Protein AF-0000000068850622 (afdb_homodimer)

Foldseek 3Di:
DDPQCVLLVLLVVLAPFPQVDPCQAVNPWDCCQQFAWPAVPPDDRPPATDFAFASHRDRPNVLLLLLVLLQLLCLLVQLCQQAQPLCVLLPVARPPQCRLQRSLAQLQLQLVLLCQQLSKHQDPPDRAIAHQVWLFGKGFDLLCSVVSNVQLNVQFLVCFFQVPVQWDQDLQRDTHRHCSSLQSNQQSLQLLLVLLVVLLVLLPDDPVVNCVLQPLLLLLLLLLLSLLLCLLQLLQLLQQHDQQVQFQVLVCVQQVPGGRWRDQQAQDTHHGNDPVLNVLLVQLQVQLVVCCNTNRLSCVLSSLSVSLVRSQVVQQPDWDADPVRDITGSCDPVLVVLLVVWDFFHFQPPDPARNHDHDPLQNLVSNLSSSNLLSVQLVQLLLSCVLSVNDDPVSSSSSSSNSSNSQSVSQSVCSVSVTHGMGGDNSVSVSCNSNSHTYSSSSSSSSVVSSVCSGGSSNSSNSSSHRSSSSSSSVSVVSVVSSVVSVVSCVVVDDPLSVVLSVVLCCQLSVLSVPLCQAANRPRPSQAQCQQPDGNDHVLVFFPAFFQFCQPQPAFFQADVVGTDRGNPVVSVVSVGDTDHGDRDGGHRQSDRSVHNHNGGNDGNVVVNSNVSNVSVLRSRSSSSSSVSSVVSVVPPDDPDPDCPPCNVVPPPPPPPPPPDPPPDD/DDPQCVLLVLLVVLAPFPQVDPCQAVNPWDCCQQFAWPAVPPDDRPPATDFAFASHRDRPNVLLLLLVLLQLLCLLVQLCQQAQPLCVLLPVARPLQCRLQRSLAQLQLQLVLLCQQLSKHQDPPDRAIAHQVWLFGKGFDLLCSVVSNVQLNVQFLVCFFQVPVQWDQDLQRDTHRHCSSLQSNQQSLQLLLVLLVVLLVLLPDDPVVNCVLQPLLLLLLLLLLSLLLCLLQLLQLLQQHDQQVQFQVLVCVQPVPGGRWRDQQAQDTHHGNDCVLNVLLVQLQVQLVVCCNTNRLSCVLSSLSVSLVRSQVVQQPDWDADPVRDITGSCDPVLVVLLVVWDFFHFQPPDPARNHDHDPLQNLVSNLSSSNLLSVQLVQLLLSCVLSVNDDPVSSSSSSSNQSNSQSVSQSVCSVSVTHGMGGDNSVSVSCNSSSHTYSSSSSSSSVVSSVCSGGSSNSSNSSSHRSSSSSSSVSVVSVVSSVVSCVSCVVVDDPLSVVLSVVLCCQLSVLSVPLCQAANRPRPSQAQCQQPDGNDHVLVFFPAFFQACQVQPAFFQADPVTTDRGNPVVSVVVVGHTDHGDRDGGHRQSDRSNHNHNGGNDGNVVVSSNVSNVSVLRSRSSSSSSVSSVVSVVPPDDPPPDCPPCNVVPPPPPPPPPPPPPPDD

InterPro domains:
  IPR006043 Nucleobase cation symporter 2 family [PF00860] (64-247)
  IPR006043 Nucleobase cation symporter 2 family [PF00860] (268-516)

Solvent-accessible surface area (backbone atoms only — not comparable to full-atom values): 63166 Å² total; per-residue (Å²): 132,56,82,67,61,50,48,52,50,46,48,58,48,21,63,68,48,58,57,88,38,69,58,20,24,58,42,92,66,72,62,57,47,47,66,43,57,40,35,81,86,78,51,83,60,68,70,81,70,72,77,38,45,42,71,39,70,51,20,48,51,52,20,47,51,50,2,44,46,54,34,43,50,43,46,64,57,24,31,40,43,29,8,47,52,47,38,56,74,43,24,91,44,33,64,71,74,50,29,24,55,32,19,9,44,26,32,28,46,20,11,58,43,15,45,49,21,32,46,27,45,73,42,87,98,51,96,48,39,38,9,45,50,34,61,50,47,37,27,34,36,64,74,52,39,65,56,45,39,49,43,19,46,47,39,41,49,49,37,57,26,60,58,38,82,64,46,41,69,42,87,72,58,49,72,36,38,65,63,38,31,42,41,20,44,10,22,46,32,33,29,48,43,59,36,24,50,56,36,37,53,54,29,71,46,57,68,74,61,48,51,68,72,49,41,51,63,44,39,11,49,29,38,24,20,47,12,49,46,40,28,43,53,17,43,22,17,20,16,21,24,57,68,17,52,62,22,23,41,18,34,13,15,49,63,41,82,42,59,29,58,12,71,48,26,44,59,38,67,46,48,36,8,24,49,69,27,41,48,35,10,44,46,12,43,51,47,27,50,49,24,60,38,35,32,12,60,50,42,44,61,23,21,59,43,53,11,43,53,51,16,49,51,53,39,64,76,39,70,47,65,50,97,87,65,52,76,25,34,30,66,40,69,68,42,53,50,49,30,66,69,36,50,66,67,44,57,76,72,70,54,90,71,60,54,68,34,75,42,76,46,55,38,62,50,48,38,51,45,43,51,47,51,46,42,51,37,50,54,40,46,50,48,40,32,48,64,41,69,49,74,54,65,66,60,48,49,49,27,37,28,2,32,33,29,27,36,16,50,39,19,30,50,24,26,74,55,72,28,59,46,39,33,62,50,61,71,53,46,53,42,27,59,70,64,32,44,24,23,35,37,24,39,50,33,17,17,50,49,27,32,57,52,10,30,29,17,38,57,20,20,50,58,69,43,52,33,31,11,31,52,11,26,40,46,23,54,52,24,24,44,39,23,48,53,10,46,63,51,26,38,87,57,63,43,73,67,48,40,52,37,51,24,58,16,45,37,52,9,53,17,20,46,40,40,44,35,44,50,43,26,46,78,33,74,48,20,28,24,35,34,39,76,32,18,49,73,27,49,55,79,32,44,69,35,56,32,53,61,34,54,38,46,44,53,23,16,12,26,34,100,46,24,37,42,77,32,26,61,66,56,7,51,74,69,66,20,49,58,38,73,55,41,76,44,74,58,42,70,37,85,70,35,39,71,29,84,48,52,49,40,63,34,63,36,64,71,56,40,31,51,49,52,27,53,49,51,27,59,43,30,14,35,43,40,16,32,53,46,23,52,52,43,63,70,62,45,65,80,73,71,81,68,74,48,73,58,66,74,48,71,73,72,76,72,75,74,76,73,75,73,76,83,72,78,133,134,55,81,62,60,50,47,53,51,45,49,58,48,21,62,68,47,60,57,89,36,69,59,20,23,59,43,92,67,72,61,57,46,49,64,42,56,40,36,81,84,78,51,84,60,70,69,83,71,74,77,38,43,42,71,40,70,50,20,46,51,52,19,46,50,51,2,45,47,55,32,43,49,44,46,64,56,24,31,40,42,28,10,45,52,47,37,56,73,45,24,91,46,35,64,72,74,50,29,25,57,31,19,9,45,24,31,27,46,21,11,58,43,15,43,50,22,30,46,26,45,72,43,85,96,52,97,49,39,37,9,45,50,34,60,48,47,37,27,33,35,64,74,50,40,65,55,46,41,49,43,17,43,46,40,40,48,49,36,54,24,57,59,38,84,64,46,42,68,42,92,80,62,50,72,37,40,67,66,36,32,42,42,20,44,9,22,45,32,32,29,47,42,59,34,25,50,55,37,36,53,54,30,72,46,56,68,74,59,48,51,69,72,50,40,50,63,43,39,11,49,28,39,24,21,48,13,50,47,40,28,44,54,17,43,22,17,19,18,22,23,56,67,18,53,62,22,23,41,18,33,14,16,50,65,43,80,42,59,30,60,13,72,48,27,44,59,38,64,46,46,36,9,24,49,69,27,41,46,34,10,45,46,12,43,52,47,26,50,50,25,62,38,35,32,12,60,51,42,44,60,22,20,59,43,53,10,42,51,50,16,48,50,52,40,64,78,40,68,48,65,49,98,87,65,54,76,25,33,31,66,38,69,68,42,53,51,48,30,67,67,35,49,67,67,45,56,72,70,70,55,90,71,59,55,68,35,75,43,76,46,56,38,62,51,48,37,51,45,44,51,45,52,47,42,51,38,48,53,40,45,52,48,42,32,49,62,41,69,48,75,52,64,68,60,47,50,49,27,36,28,2,33,34,29,28,37,16,51,40,18,31,51,24,26,72,56,73,28,62,44,38,32,62,51,60,71,52,45,54,40,27,59,70,64,31,46,25,22,33,37,24,38,49,32,17,16,52,50,27,32,57,51,10,31,30,18,37,57,20,20,50,60,69,43,51,33,31,12,32,51,11,26,41,47,23,53,52,24,24,44,39,22,49,53,10,46,64,50,26,40,86,58,63,43,74,66,47,42,53,36,52,24,58,15,45,37,51,10,54,18,20,45,41,41,43,35,43,48,45,27,46,79,33,72,49,20,28,24,35,35,40,75,32,19,49,73,26,48,54,80,31,42,69,35,57,33,50,64,32,50,41,47,44,53,22,16,14,26,34,102,52,25,22,42,76,33,44,60,67,54,7,52,75,69,66,22,48,59,38,73,55,42,76,45,75,58,44,70,37,87,70,35,36,70,29,85,49,50,50,38,63,35,64,36,63,72,56,40,30,51,49,53,28,54,49,50,26,59,43,31,12,37,42,41,14,33,54,47,22,52,51,42,64,70,61,45,65,80,73,68,82,67,74,48,74,59,65,75,49,70,76,72,78,73,76,75,77,74,75,74,80,81,73,77,131

Structure (mmCIF, N/CA/C/O backbone):
data_AF-0000000068850622-model_v1
#
loop_
_entity.id
_entity.type
_entity.pdbx_description
1 polymer 'Purine permease'
#
loop_
_atom_site.group_PDB
_atom_site.id
_atom_site.type_symbol
_atom_site.label_atom_id
_atom_site.label_alt_id
_atom_site.label_comp_id
_atom_site.label_asym_id
_atom_site.label_entity_id
_atom_site.label_seq_id
_atom_site.pdbx_PDB_ins_code
_atom_site.Cartn_x
_atom_site.Cartn_y
_atom_site.Cartn_z
_atom_site.occupancy
_atom_site.B_iso_or_equiv
_atom_site.auth_seq_id
_atom_site.auth_comp_id
_atom_site.auth_asym_id
_atom_site.auth_atom_id
_atom_site.pdbx_PDB_model_num
ATOM 1 N N . MET A 1 1 ? -32.281 -46.938 -1.873 1 25.75 1 MET A N 1
ATOM 2 C CA . MET A 1 1 ? -31.109 -46.25 -2.424 1 25.75 1 MET A CA 1
ATOM 3 C C . MET A 1 1 ? -30.75 -45 -1.592 1 25.75 1 MET A C 1
ATOM 5 O O . MET A 1 1 ? -31.562 -44.094 -1.465 1 25.75 1 MET A O 1
ATOM 9 N N . SER A 1 2 ? -29.953 -45.125 -0.666 1 32.88 2 SER A N 1
ATOM 10 C CA . SER A 1 2 ? -29.688 -44.188 0.426 1 32.88 2 SER A CA 1
ATOM 11 C C . SER A 1 2 ? -29.234 -42.844 -0.103 1 32.88 2 SER A C 1
ATOM 13 O O . SER A 1 2 ? -28.75 -42.75 -1.233 1 32.88 2 SER A O 1
ATOM 15 N N . ASP A 1 3 ? -29.516 -41.812 0.573 1 39.62 3 ASP A N 1
ATOM 16 C CA . ASP A 1 3 ? -29.188 -40.406 0.254 1 39.62 3 ASP A CA 1
ATOM 17 C C . ASP A 1 3 ? -27.75 -40.312 -0.245 1 39.62 3 ASP A C 1
ATOM 19 O O . ASP A 1 3 ? -27.344 -39.25 -0.764 1 39.62 3 ASP A O 1
ATOM 23 N N . LYS A 1 4 ? -26.875 -41.281 0.118 1 44.34 4 LYS A N 1
ATOM 24 C CA . LYS A 1 4 ? -25.453 -41.406 -0.199 1 44.34 4 LYS A CA 1
ATOM 25 C C . LYS A 1 4 ? -25.234 -41.594 -1.697 1 44.34 4 LYS A C 1
ATOM 27 O O . LYS A 1 4 ? -24.328 -41 -2.281 1 44.34 4 LYS A O 1
ATOM 32 N N . ASP A 1 5 ? -25.844 -42.594 -2.207 1 45.78 5 ASP A N 1
ATOM 33 C CA . ASP A 1 5 ? -25.781 -43.062 -3.59 1 45.78 5 ASP A CA 1
ATOM 34 C C . ASP A 1 5 ? -26.297 -42 -4.555 1 45.78 5 ASP A C 1
ATOM 36 O O . ASP A 1 5 ? -25.875 -41.938 -5.711 1 45.78 5 ASP A O 1
ATOM 40 N N . THR A 1 6 ? -26.969 -41.062 -3.926 1 46.91 6 THR A N 1
ATOM 41 C CA . THR A 1 6 ? -27.641 -40.094 -4.781 1 46.91 6 THR A CA 1
ATOM 42 C C . THR A 1 6 ? -26.688 -38.969 -5.156 1 46.91 6 THR A C 1
ATOM 44 O O . THR A 1 6 ? -26.688 -38.5 -6.293 1 46.91 6 THR A O 1
ATOM 47 N N . GLU A 1 7 ? -25.797 -38.594 -4.184 1 53.88 7 GLU A N 1
ATOM 48 C CA . GLU A 1 7 ? -24.938 -37.469 -4.52 1 53.88 7 GLU A CA 1
ATOM 49 C C . GLU A 1 7 ? -23.844 -37.875 -5.492 1 53.88 7 GLU A C 1
ATOM 51 O O . GLU A 1 7 ? -23.547 -37.156 -6.445 1 53.88 7 GLU A O 1
ATOM 56 N N . ALA A 1 8 ? -23.156 -39.062 -5.211 1 50.84 8 ALA A N 1
ATOM 57 C CA . ALA A 1 8 ? -22.125 -39.531 -6.125 1 50.84 8 ALA A CA 1
ATOM 58 C C . ALA A 1 8 ? -22.703 -39.781 -7.516 1 50.84 8 ALA A C 1
ATOM 60 O O . ALA A 1 8 ? -22.078 -39.438 -8.523 1 50.84 8 ALA A O 1
ATOM 61 N N . ALA A 1 9 ? -23.812 -40.438 -7.48 1 49.25 9 ALA A N 1
ATOM 62 C CA . ALA A 1 9 ? -24.484 -40.719 -8.742 1 49.25 9 ALA A CA 1
ATOM 63 C C . ALA A 1 9 ? -24.828 -39.406 -9.453 1 49.25 9 ALA A C 1
ATOM 65 O O . ALA A 1 9 ? -24.734 -39.312 -10.68 1 49.25 9 ALA A O 1
ATOM 66 N N . ALA A 1 10 ? -25.094 -38.438 -8.617 1 52.94 10 ALA A N 1
ATOM 67 C CA . ALA A 1 10 ? -25.453 -37.156 -9.18 1 52.94 10 ALA A CA 1
ATOM 68 C C . ALA A 1 10 ? -24.219 -36.469 -9.773 1 52.94 10 ALA A C 1
ATOM 70 O O . ALA A 1 10 ? -24.328 -35.719 -10.75 1 52.94 10 ALA A O 1
ATOM 71 N N . ASN A 1 11 ? -23.109 -36.844 -9.273 1 66.25 11 ASN A N 1
ATOM 72 C CA . ASN A 1 11 ? -21.875 -36.219 -9.742 1 66.25 11 ASN A CA 1
ATOM 73 C C . ASN A 1 11 ? -21.531 -36.656 -11.164 1 66.25 11 ASN A C 1
ATOM 75 O O . ASN A 1 11 ? -21.156 -35.844 -12 1 66.25 11 ASN A O 1
ATOM 79 N N . CYS A 1 12 ? -21.75 -37.938 -11.398 1 63.81 12 CYS A N 1
ATOM 80 C CA . CYS A 1 12 ? -21.438 -38.438 -12.734 1 63.81 12 CYS A CA 1
ATOM 81 C C . CYS A 1 12 ? -22.562 -38.156 -13.711 1 63.81 12 CYS A C 1
ATOM 83 O O . CYS A 1 12 ? -22.328 -38.031 -14.914 1 63.81 12 CYS A O 1
ATOM 85 N N . GLU A 1 13 ? -23.734 -37.938 -13.141 1 68.5 13 GLU A N 1
ATOM 86 C CA . GLU A 1 13 ? -24.906 -37.75 -13.992 1 68.5 13 GLU A CA 1
ATOM 87 C C . GLU A 1 13 ? -24.875 -36.375 -14.641 1 68.5 13 GLU A C 1
ATOM 89 O O . GLU A 1 13 ? -25.406 -36.188 -15.742 1 68.5 13 GLU A O 1
ATOM 94 N N . VAL A 1 14 ? -24.219 -35.5 -14.039 1 75.62 14 VAL A N 1
ATOM 95 C CA . VAL A 1 14 ? -24.219 -34.125 -14.539 1 75.62 14 VAL A CA 1
ATOM 96 C C . VAL A 1 14 ? -23.453 -34.062 -15.859 1 75.62 14 VAL A C 1
ATOM 98 O O . VAL A 1 14 ? -23.734 -33.219 -16.703 1 75.62 14 VAL A O 1
ATOM 101 N N . CYS A 1 15 ? -22.641 -35.062 -16.109 1 73.06 15 CYS A N 1
ATOM 102 C CA . CYS A 1 15 ? -21.828 -35.062 -17.328 1 73.06 15 CYS A CA 1
ATOM 103 C C . CYS A 1 15 ? -22.359 -36.094 -18.328 1 73.06 15 CYS A C 1
ATOM 105 O O . CYS A 1 15 ? -21.781 -36.25 -19.406 1 73.06 15 CYS A O 1
ATOM 107 N N . ARG A 1 16 ? -23.406 -36.812 -17.906 1 65.56 16 ARG A N 1
ATOM 108 C CA . ARG A 1 16 ? -23.922 -37.844 -18.797 1 65.56 16 ARG A CA 1
ATOM 109 C C . ARG A 1 16 ? -24.812 -37.25 -19.875 1 65.56 16 ARG A C 1
ATOM 111 O O . ARG A 1 16 ? -26 -37.031 -19.656 1 65.56 16 ARG A O 1
ATOM 118 N N . VAL A 1 17 ? -24.172 -36.781 -20.922 1 70.75 17 VAL A N 1
ATOM 119 C CA . VAL A 1 17 ? -24.891 -36.281 -22.078 1 70.75 17 VAL A CA 1
ATOM 120 C C . VAL A 1 17 ? -24.547 -37.125 -23.312 1 70.75 17 VAL A C 1
ATOM 122 O O . VAL A 1 17 ? -23.469 -37.688 -23.391 1 70.75 17 VAL A O 1
ATOM 125 N N . LYS A 1 18 ? -25.578 -37.438 -24.016 1 63.53 18 LYS A N 1
ATOM 126 C CA . LYS A 1 18 ? -25.328 -38.125 -25.266 1 63.53 18 LYS A CA 1
ATOM 127 C C . LYS A 1 18 ? -24.641 -37.25 -26.281 1 63.53 18 LYS A C 1
ATOM 129 O O . LYS A 1 18 ? -25.297 -36.594 -27.109 1 63.53 18 LYS A O 1
ATOM 134 N N . CYS A 1 19 ? -23.375 -37.25 -26.188 1 71.88 19 CYS A N 1
ATOM 135 C CA . CYS A 1 19 ? -22.547 -36.281 -26.922 1 71.88 19 CYS A CA 1
ATOM 136 C C . CYS A 1 19 ? -22.594 -36.562 -28.422 1 71.88 19 CYS A C 1
ATOM 138 O O . CYS A 1 19 ? -22.172 -35.719 -29.219 1 71.88 19 CYS A O 1
ATOM 140 N N . TRP A 1 20 ? -23.203 -37.688 -28.781 1 74.38 20 TRP A N 1
ATOM 141 C CA . TRP A 1 20 ? -23.219 -38.062 -30.188 1 74.38 20 TRP A CA 1
ATOM 142 C C . TRP A 1 20 ? -24.469 -37.5 -30.875 1 74.38 20 TRP A C 1
ATOM 144 O O . TRP A 1 20 ? -24.594 -37.562 -32.094 1 74.38 20 TRP A O 1
ATOM 154 N N . THR A 1 21 ? -25.312 -36.969 -30.109 1 72.06 21 THR A N 1
ATOM 155 C CA . THR A 1 21 ? -26.516 -36.344 -30.672 1 72.06 21 THR A CA 1
ATOM 156 C C . THR A 1 21 ? -26.344 -34.812 -30.766 1 72.06 21 THR A C 1
ATOM 158 O O . THR A 1 21 ? -25.5 -34.25 -30.062 1 72.06 21 THR A O 1
ATOM 161 N N . ARG A 1 22 ? -27.016 -34.25 -31.703 1 75.69 22 ARG A N 1
ATOM 162 C CA . ARG A 1 22 ? -26.953 -32.781 -31.906 1 75.69 22 ARG A CA 1
ATOM 163 C C . ARG A 1 22 ? -27.406 -32.062 -30.641 1 75.69 22 ARG A C 1
ATOM 165 O O . ARG A 1 22 ? -26.828 -31.016 -30.281 1 75.69 22 ARG A O 1
ATOM 172 N N . GLU A 1 23 ? -28.344 -32.594 -30.031 1 73.69 23 GLU A N 1
ATOM 173 C CA . GLU A 1 23 ? -28.844 -31.953 -28.812 1 73.69 23 GLU A CA 1
ATOM 174 C C . GLU A 1 23 ? -27.844 -32.094 -27.672 1 73.69 23 GLU A C 1
ATOM 176 O O . GLU A 1 23 ? -27.672 -31.188 -26.875 1 73.69 23 GLU A O 1
ATOM 181 N N . GLY A 1 24 ? -27.25 -33.219 -27.719 1 74.81 24 GLY A N 1
ATOM 182 C CA . GLY A 1 24 ? -26.266 -33.469 -26.672 1 74.81 24 GLY A CA 1
ATOM 183 C C . GLY A 1 24 ? -24.969 -32.688 -26.891 1 74.81 24 GLY A C 1
ATOM 184 O O . GLY A 1 24 ? -24.281 -32.344 -25.922 1 74.81 24 GLY A O 1
ATOM 185 N N . PHE A 1 25 ? -24.734 -32.438 -28.078 1 80.81 25 PHE A N 1
ATOM 186 C CA . PHE A 1 25 ? -23.484 -31.734 -28.375 1 80.81 25 PHE A CA 1
ATOM 187 C C . PHE A 1 25 ? -23.688 -30.219 -28.375 1 80.81 25 PHE A C 1
ATOM 189 O O . PHE A 1 25 ? -22.938 -29.484 -27.719 1 80.81 25 PHE A O 1
ATOM 196 N N . PHE A 1 26 ? -24.688 -29.578 -29.016 1 79.12 26 PHE A N 1
ATOM 197 C CA . PHE A 1 26 ? -24.875 -28.141 -29.141 1 79.12 26 PHE A CA 1
ATOM 198 C C . PHE A 1 26 ? -25.922 -27.641 -28.156 1 79.12 26 PHE A C 1
ATOM 200 O O . PHE A 1 26 ? -25.812 -26.531 -27.641 1 79.12 26 PHE A O 1
ATOM 207 N N . GLY A 1 27 ? -26.812 -28.375 -27.797 1 73.12 27 GLY A N 1
ATOM 208 C CA . GLY A 1 27 ? -27.922 -27.984 -26.938 1 73.12 27 GLY A CA 1
ATOM 209 C C . GLY A 1 27 ? -28.703 -26.781 -27.469 1 73.12 27 GLY A C 1
ATOM 210 O O . GLY A 1 27 ? -28.547 -26.422 -28.641 1 73.12 27 GLY A O 1
ATOM 211 N N . LYS A 1 28 ? -29.688 -26.172 -26.672 1 70.5 28 LYS A N 1
ATOM 212 C CA . LYS A 1 28 ? -30.531 -25.031 -27.047 1 70.5 28 LYS A CA 1
ATOM 213 C C . LYS A 1 28 ? -30 -23.734 -26.469 1 70.5 28 LYS A C 1
ATOM 215 O O . LYS A 1 28 ? -30.719 -22.734 -26.375 1 70.5 28 LYS A O 1
ATOM 220 N N . TYR A 1 29 ? -28.719 -23.734 -26.203 1 74.25 29 TYR A N 1
ATOM 221 C CA . TYR A 1 29 ? -28.125 -22.547 -25.594 1 74.25 29 TYR A CA 1
ATOM 222 C C . TYR A 1 29 ? -27.766 -21.5 -26.641 1 74.25 29 TYR A C 1
ATOM 224 O O . TYR A 1 29 ? -27.312 -21.859 -27.734 1 74.25 29 TYR A O 1
ATOM 232 N N . SER A 1 30 ? -28.203 -20.234 -26.406 1 69.44 30 SER A N 1
ATOM 233 C CA . SER A 1 30 ? -27.828 -19.141 -27.297 1 69.44 30 SER A CA 1
ATOM 234 C C . SER A 1 30 ? -26.375 -18.734 -27.078 1 69.44 30 SER A C 1
ATOM 236 O O . SER A 1 30 ? -26.078 -17.922 -26.188 1 69.44 30 SER A O 1
ATOM 238 N N . TYR A 1 31 ? -25.516 -19.219 -27.891 1 74.69 31 TYR A N 1
ATOM 239 C CA . TYR A 1 31 ? -24.094 -18.953 -27.812 1 74.69 31 TYR A CA 1
ATOM 240 C C . TYR A 1 31 ? -23.781 -17.5 -28.156 1 74.69 31 TYR A C 1
ATOM 242 O O . TYR A 1 31 ? -22.703 -17 -27.859 1 74.69 31 TYR A O 1
ATOM 250 N N . LYS A 1 32 ? -24.719 -16.797 -28.672 1 70.06 32 LYS A N 1
ATOM 251 C CA . LYS A 1 32 ? -24.516 -15.414 -29.109 1 70.06 32 LYS A CA 1
ATOM 252 C C . LYS A 1 32 ? -24.266 -14.484 -27.938 1 70.06 32 LYS A C 1
ATOM 254 O O . LYS A 1 32 ? -23.5 -13.523 -28.031 1 70.06 32 LYS A O 1
ATOM 259 N N . TYR A 1 33 ? -24.828 -14.82 -26.891 1 69.38 33 TYR A N 1
ATOM 260 C CA . TYR A 1 33 ? -24.625 -14 -25.688 1 69.38 33 TYR A CA 1
ATOM 261 C C . TYR A 1 33 ? -23.188 -14.062 -25.234 1 69.38 33 TYR A C 1
ATOM 263 O O . TYR A 1 33 ? -22.578 -13.031 -24.891 1 69.38 33 TYR A O 1
ATOM 271 N N . LEU A 1 34 ? -22.656 -15.188 -25.312 1 72.56 34 LEU A N 1
ATOM 272 C CA . LEU A 1 34 ? -21.297 -15.398 -24.812 1 72.56 34 LEU A CA 1
ATOM 273 C C . LEU A 1 34 ? -20.266 -14.773 -25.75 1 72.56 34 LEU A C 1
ATOM 275 O O . LEU A 1 34 ? -19.188 -14.375 -25.312 1 72.56 34 LEU A O 1
ATOM 279 N N . CYS A 1 35 ? -20.641 -14.555 -26.938 1 72.69 35 CYS A N 1
ATOM 280 C CA . CYS A 1 35 ? -19.609 -14.195 -27.922 1 72.69 35 CYS A CA 1
ATOM 281 C C . CYS A 1 35 ? -19.859 -12.789 -28.469 1 72.69 35 CYS A C 1
ATOM 283 O O . CYS A 1 35 ? -19 -12.234 -29.156 1 72.69 35 CYS A O 1
ATOM 285 N N . THR A 1 36 ? -21.062 -12.156 -28.172 1 68.69 36 THR A N 1
ATOM 286 C CA . THR A 1 36 ? -21.375 -10.867 -28.781 1 68.69 36 THR A CA 1
ATOM 287 C C . THR A 1 36 ? -20.812 -9.727 -27.938 1 68.69 36 THR A C 1
ATOM 289 O O . THR A 1 36 ? -21.094 -9.633 -26.734 1 68.69 36 THR A O 1
ATOM 292 N N . PRO A 1 37 ? -19.969 -8.859 -28.594 1 71.38 37 PRO A N 1
ATOM 293 C CA . PRO A 1 37 ? -19.422 -7.703 -27.875 1 71.38 37 PRO A CA 1
ATOM 294 C C . PRO A 1 37 ? -20.5 -6.727 -27.422 1 71.38 37 PRO A C 1
ATOM 296 O O . PRO A 1 37 ? -21.547 -6.605 -28.062 1 71.38 37 PRO A O 1
ATOM 299 N N . THR A 1 38 ? -20.375 -6.191 -26.188 1 62.78 38 THR A N 1
ATOM 300 C CA . THR A 1 38 ? -21.344 -5.254 -25.641 1 62.78 38 THR A CA 1
ATOM 301 C C . THR A 1 38 ? -20.984 -3.818 -25.984 1 62.78 38 THR A C 1
ATOM 303 O O . THR A 1 38 ? -20.297 -3.139 -25.219 1 62.78 38 THR A O 1
ATOM 306 N N . VAL A 1 39 ? -20.609 -3.486 -27.172 1 58.12 39 VAL A N 1
ATOM 307 C CA . VAL A 1 39 ? -20.266 -2.102 -27.469 1 58.12 39 VAL A CA 1
ATOM 308 C C . VAL A 1 39 ? -21.516 -1.222 -27.359 1 58.12 39 VAL A C 1
ATOM 310 O O . VAL A 1 39 ? -22.578 -1.57 -27.891 1 58.12 39 VAL A O 1
ATOM 313 N N . SER A 1 40 ? -21.594 -0.301 -26.391 1 52.25 40 SER A N 1
ATOM 314 C CA . SER A 1 40 ? -22.703 0.614 -26.172 1 52.25 40 SER A CA 1
ATOM 315 C C . SER A 1 40 ? -23.281 1.107 -27.484 1 52.25 40 SER A C 1
ATOM 317 O O . SER A 1 40 ? -24.5 1.331 -27.609 1 52.25 40 SER A O 1
ATOM 319 N N . CYS A 1 41 ? -22.391 1.421 -28.438 1 45.53 41 CYS A N 1
ATOM 320 C CA . CYS A 1 41 ? -22.906 2.064 -29.641 1 45.53 41 CYS A CA 1
ATOM 321 C C . CYS A 1 41 ? -23.688 1.078 -30.5 1 45.53 41 CYS A C 1
ATOM 323 O O . CYS A 1 41 ? -24.375 1.477 -31.438 1 45.53 41 CYS A O 1
ATOM 325 N N . LEU A 1 42 ? -23.219 -0.102 -30.469 1 46.84 42 LEU A N 1
ATOM 326 C CA . LEU A 1 42 ? -23.719 -0.956 -31.531 1 46.84 42 LEU A CA 1
ATOM 327 C C . LEU A 1 42 ? -25.047 -1.604 -31.125 1 46.84 42 LEU A C 1
ATOM 329 O O . LEU A 1 42 ? -25.688 -2.275 -31.938 1 46.84 42 LEU A O 1
ATOM 333 N N . GLY A 1 43 ? -25.797 -1.329 -30.203 1 47.12 43 GLY A N 1
ATOM 334 C CA . GLY A 1 43 ? -27.156 -1.797 -30.031 1 47.12 43 GLY A CA 1
ATOM 335 C C . GLY A 1 43 ? -27.391 -2.463 -28.688 1 47.12 43 GLY A C 1
ATOM 336 O O . GLY A 1 43 ? -26.469 -2.541 -27.859 1 47.12 43 GLY A O 1
ATOM 337 N N . LYS A 1 44 ? -28.703 -3.141 -28.438 1 48.56 44 LYS A N 1
ATOM 338 C CA . LYS A 1 44 ? -29.344 -3.756 -27.281 1 48.56 44 LYS A CA 1
ATOM 339 C C . LYS A 1 44 ? -28.547 -4.953 -26.781 1 48.56 44 LYS A C 1
ATOM 341 O O . LYS A 1 44 ? -28.219 -5.855 -27.547 1 48.56 44 LYS A O 1
ATOM 346 N N . GLY A 1 45 ? -27.562 -4.715 -25.984 1 51.97 45 GLY A N 1
ATOM 347 C CA . GLY A 1 45 ? -26.828 -5.809 -25.359 1 51.97 45 GLY A CA 1
ATOM 348 C C . GLY A 1 45 ? -27.625 -7.102 -25.297 1 51.97 45 GLY A C 1
ATOM 349 O O . GLY A 1 45 ? -28.844 -7.094 -25.438 1 51.97 45 GLY A O 1
ATOM 350 N N . ALA A 1 46 ? -27.109 -8.234 -25.766 1 52.81 46 ALA A N 1
ATOM 351 C CA . ALA A 1 46 ? -27.797 -9.523 -25.766 1 52.81 46 ALA A CA 1
ATOM 352 C C . ALA A 1 46 ? -28.469 -9.789 -24.422 1 52.81 46 ALA A C 1
ATOM 354 O O . ALA A 1 46 ? -28.031 -9.289 -23.391 1 52.81 46 ALA A O 1
ATOM 355 N N . ASN A 1 47 ? -29.75 -10.188 -24.406 1 56.28 47 ASN A N 1
ATOM 356 C CA . ASN A 1 47 ? -30.578 -10.555 -23.266 1 56.28 47 ASN A CA 1
ATOM 357 C C . ASN A 1 47 ? -29.844 -11.516 -22.328 1 56.28 47 ASN A C 1
ATOM 359 O O . ASN A 1 47 ? -29 -12.297 -22.766 1 56.28 47 ASN A O 1
ATOM 363 N N . ALA A 1 48 ? -30 -11.266 -21.062 1 58.5 48 ALA A N 1
ATOM 364 C CA . ALA A 1 48 ? -29.391 -12.094 -20.016 1 58.5 48 ALA A CA 1
ATOM 365 C C . ALA A 1 48 ? -29.672 -13.57 -20.266 1 58.5 48 ALA A C 1
ATOM 367 O O . ALA A 1 48 ? -30.797 -13.945 -20.641 1 58.5 48 ALA A O 1
ATOM 368 N N . PRO A 1 49 ? -28.562 -14.359 -20.359 1 62.06 49 PRO A N 1
ATOM 369 C CA . PRO A 1 49 ? -28.719 -15.789 -20.594 1 62.06 49 PRO A CA 1
ATOM 370 C C . PRO A 1 49 ? -29.594 -16.484 -19.547 1 62.06 49 PRO A C 1
ATOM 372 O O . PRO A 1 49 ? -29.859 -15.906 -18.484 1 62.06 49 PRO A O 1
ATOM 375 N N . MET A 1 50 ? -30.156 -17.547 -19.875 1 68.81 50 MET A N 1
ATOM 376 C CA . MET A 1 50 ? -30.891 -18.438 -18.969 1 68.81 50 MET A CA 1
ATOM 377 C C . MET A 1 50 ? -30 -18.922 -17.844 1 68.81 50 MET A C 1
ATOM 379 O O . MET A 1 50 ? -28.828 -19.219 -18.047 1 68.81 50 MET A O 1
ATOM 383 N N . TRP A 1 51 ? -30.438 -18.781 -16.625 1 81.56 51 TRP A N 1
ATOM 384 C CA . TRP A 1 51 ? -29.719 -19.266 -15.453 1 81.56 51 TRP A CA 1
ATOM 385 C C . TRP A 1 51 ? -29.609 -20.781 -15.469 1 81.56 51 TRP A C 1
ATOM 387 O O . TRP A 1 51 ? -30.609 -21.469 -15.648 1 81.56 51 TRP A O 1
ATOM 397 N N . LEU A 1 52 ? -28.391 -21.328 -15.406 1 86.06 52 LEU A N 1
ATOM 398 C CA . LEU A 1 52 ? -28.141 -22.766 -15.359 1 86.06 52 LEU A CA 1
ATOM 399 C C . LEU A 1 52 ? -27.75 -23.203 -13.953 1 86.06 52 LEU A C 1
ATOM 401 O O . LEU A 1 52 ? -26.703 -22.781 -13.438 1 86.06 52 LEU A O 1
ATOM 405 N N . GLY A 1 53 ? -28.469 -24.016 -13.398 1 88.38 53 GLY A N 1
ATOM 406 C CA . GLY A 1 53 ? -28.266 -24.438 -12.023 1 88.38 53 GLY A CA 1
ATOM 407 C C . GLY A 1 53 ? -27.062 -25.344 -11.844 1 88.38 53 GLY A C 1
ATOM 408 O O . GLY A 1 53 ? -26.438 -25.766 -12.828 1 88.38 53 GLY A O 1
ATOM 409 N N . LYS A 1 54 ? -26.797 -25.812 -10.625 1 90.31 54 LYS A N 1
ATOM 410 C CA . LYS A 1 54 ? -25.562 -26.5 -10.25 1 90.31 54 LYS A CA 1
ATOM 411 C C . LYS A 1 54 ? -25.484 -27.875 -10.883 1 90.31 54 LYS A C 1
ATOM 413 O O . LYS A 1 54 ? -24.406 -28.359 -11.234 1 90.31 54 LYS A O 1
ATOM 418 N N . ASP A 1 55 ? -26.656 -28.531 -11.055 1 87.69 55 ASP A N 1
ATOM 419 C CA . ASP A 1 55 ? -26.656 -29.891 -11.586 1 87.69 55 ASP A CA 1
ATOM 420 C C . ASP A 1 55 ? -27.312 -29.938 -12.961 1 87.69 55 ASP A C 1
ATOM 422 O O . ASP A 1 55 ? -27.766 -31 -13.391 1 87.69 55 ASP A O 1
ATOM 426 N N . GLU A 1 56 ? -27.375 -28.781 -13.531 1 86.62 56 GLU A N 1
ATOM 427 C CA . GLU A 1 56 ? -27.938 -28.75 -14.883 1 86.62 56 GLU A CA 1
ATOM 428 C C . GLU A 1 56 ? -27 -29.438 -15.883 1 86.62 56 GLU A C 1
ATOM 430 O O . GLU A 1 56 ? -25.797 -29.234 -15.852 1 86.62 56 GLU A O 1
ATOM 435 N N . LYS A 1 57 ? -27.641 -30.297 -16.672 1 85.56 57 LYS A N 1
ATOM 436 C CA . LYS A 1 57 ? -26.859 -30.984 -17.688 1 85.56 57 LYS A CA 1
ATOM 437 C C . LYS A 1 57 ? -26.609 -30.062 -18.891 1 85.56 57 LYS A C 1
ATOM 439 O O . LYS A 1 57 ? -27.562 -29.609 -19.531 1 85.56 57 LYS A O 1
ATOM 444 N N . LEU A 1 58 ? -25.344 -29.891 -19.078 1 87.69 58 LEU A N 1
ATOM 445 C CA . LEU A 1 58 ? -24.984 -29.047 -20.203 1 87.69 58 LEU A CA 1
ATOM 446 C C . LEU A 1 58 ? -24.594 -29.875 -21.422 1 87.69 58 LEU A C 1
ATOM 448 O O . LEU A 1 58 ? -24 -30.953 -21.281 1 87.69 58 LEU A O 1
ATOM 452 N N . PRO A 1 59 ? -24.938 -29.344 -22.562 1 87.31 59 PRO A N 1
ATOM 453 C CA . PRO A 1 59 ? -24.359 -29.969 -23.75 1 87.31 59 PRO A CA 1
ATOM 454 C C . PRO A 1 59 ? -22.828 -29.953 -23.734 1 87.31 59 PRO A C 1
ATOM 456 O O . PRO A 1 59 ? -22.219 -29.078 -23.109 1 87.31 59 PRO A O 1
ATOM 459 N N . LEU A 1 60 ? -22.281 -30.875 -24.375 1 88.56 60 LEU A N 1
ATOM 460 C CA . LEU A 1 60 ? -20.844 -31.062 -24.312 1 88.56 60 LEU A CA 1
ATOM 461 C C . LEU A 1 60 ? -20.109 -29.812 -24.734 1 88.56 60 LEU A C 1
ATOM 463 O O . LEU A 1 60 ? -19.156 -29.375 -24.078 1 88.56 60 LEU A O 1
ATOM 467 N N . LEU A 1 61 ? -20.5 -29.203 -25.797 1 88.75 61 LEU A N 1
ATOM 468 C CA . LEU A 1 61 ? -19.812 -28.016 -26.297 1 88.75 61 LEU A CA 1
ATOM 469 C C . LEU A 1 61 ? -19.891 -26.859 -25.312 1 88.75 61 LEU A C 1
ATOM 471 O O . LEU A 1 61 ? -18.906 -26.141 -25.109 1 88.75 61 LEU A O 1
ATOM 475 N N . LEU A 1 62 ? -21.031 -26.75 -24.781 1 88.06 62 LEU A N 1
ATOM 476 C CA . LEU A 1 62 ? -21.203 -25.672 -23.812 1 88.06 62 LEU A CA 1
ATOM 477 C C . LEU A 1 62 ? -20.359 -25.922 -22.562 1 88.06 62 LEU A C 1
ATOM 479 O O . LEU A 1 62 ? -19.75 -25 -22.031 1 88.06 62 LEU A O 1
ATOM 483 N N . SER A 1 63 ? -20.344 -27.156 -22.141 1 91.56 63 SER A N 1
ATOM 484 C CA . SER A 1 63 ? -19.531 -27.5 -20.984 1 91.56 63 SER A CA 1
ATOM 485 C C . SER A 1 63 ? -18.047 -27.266 -21.25 1 91.56 63 SER A C 1
ATOM 487 O O . SER A 1 63 ? -17.328 -26.75 -20.391 1 91.56 63 SER A O 1
ATOM 489 N N . VAL A 1 64 ? -17.641 -27.594 -22.406 1 93.25 64 VAL A N 1
ATOM 490 C CA . VAL A 1 64 ? -16.234 -27.438 -22.797 1 93.25 64 VAL A CA 1
ATOM 491 C C . VAL A 1 64 ? -15.883 -25.953 -22.906 1 93.25 64 VAL A C 1
ATOM 493 O O . VAL A 1 64 ? -14.828 -25.516 -22.453 1 93.25 64 VAL A O 1
ATOM 496 N N . VAL A 1 65 ? -16.781 -25.172 -23.422 1 91.5 65 VAL A N 1
ATOM 497 C CA . VAL A 1 65 ? -16.516 -23.75 -23.641 1 91.5 65 VAL A CA 1
ATOM 498 C C . VAL A 1 65 ? -16.531 -23.016 -22.297 1 91.5 65 VAL A C 1
ATOM 500 O O . VAL A 1 65 ? -15.656 -22.203 -22.016 1 91.5 65 VAL A O 1
ATOM 503 N N . LEU A 1 66 ? -17.5 -23.328 -21.516 1 92.69 66 LEU A N 1
ATOM 504 C CA . LEU A 1 66 ? -17.578 -22.672 -20.219 1 92.69 66 LEU A CA 1
ATOM 505 C C . LEU A 1 66 ? -16.453 -23.125 -19.297 1 92.69 66 LEU A C 1
ATOM 507 O O . LEU A 1 66 ? -15.961 -22.359 -18.469 1 92.69 66 LEU A O 1
ATOM 511 N N . GLY A 1 67 ? -16.125 -24.406 -19.438 1 95.38 67 GLY A N 1
ATOM 512 C CA . GLY A 1 67 ? -14.961 -24.891 -18.719 1 95.38 67 GLY A CA 1
ATOM 513 C C . GLY A 1 67 ? -13.672 -24.203 -19.125 1 95.38 67 GLY A C 1
ATOM 514 O O . GLY A 1 67 ? -12.82 -23.906 -18.281 1 95.38 67 GLY A O 1
ATOM 515 N N . LEU A 1 68 ? -13.539 -23.984 -20.406 1 95.38 68 LEU A N 1
ATOM 516 C CA . LEU A 1 68 ? -12.375 -23.266 -20.922 1 95.38 68 LEU A CA 1
ATOM 517 C C . LEU A 1 68 ? -12.336 -21.844 -20.375 1 95.38 68 LEU A C 1
ATOM 519 O O . LEU A 1 68 ? -11.258 -21.328 -20.062 1 95.38 68 LEU A O 1
ATOM 523 N N . GLN A 1 69 ? -13.484 -21.266 -20.266 1 93.5 69 GLN A N 1
ATOM 524 C CA . GLN A 1 69 ? -13.586 -19.922 -19.719 1 93.5 69 GLN A CA 1
ATOM 525 C C . GLN A 1 69 ? -13.008 -19.859 -18.312 1 93.5 69 GLN A C 1
ATOM 527 O O . GLN A 1 69 ? -12.188 -19 -18 1 93.5 69 GLN A O 1
ATOM 532 N N . HIS A 1 70 ? -13.414 -20.797 -17.453 1 95.75 70 HIS A N 1
ATOM 533 C CA . HIS A 1 70 ? -12.898 -20.859 -16.094 1 95.75 70 HIS A CA 1
ATOM 534 C C . HIS A 1 70 ? -11.398 -21.141 -16.078 1 95.75 70 HIS A C 1
ATOM 536 O O . HIS A 1 70 ? -10.656 -20.562 -15.297 1 95.75 70 HIS A O 1
ATOM 542 N N . CYS A 1 71 ? -10.992 -21.969 -16.969 1 97.06 71 CYS A N 1
ATOM 543 C CA . CYS A 1 71 ? -9.586 -22.344 -17.062 1 97.06 71 CYS A CA 1
ATOM 544 C C . CYS A 1 71 ? -8.727 -21.156 -17.469 1 97.06 71 CYS A C 1
ATOM 546 O O . CYS A 1 71 ? -7.723 -20.875 -16.812 1 97.06 71 CYS A O 1
ATOM 548 N N . LEU A 1 72 ? -9.141 -20.469 -18.484 1 94.69 72 LEU A N 1
ATOM 549 C CA . LEU A 1 72 ? -8.359 -19.344 -19 1 94.69 72 LEU A CA 1
ATOM 550 C C . LEU A 1 72 ? -8.273 -18.219 -17.953 1 94.69 72 LEU A C 1
ATOM 552 O O . LEU A 1 72 ? -7.266 -17.516 -17.875 1 94.69 72 LEU A O 1
ATOM 556 N N . ALA A 1 73 ? -9.281 -18.109 -17.172 1 91.62 73 ALA A N 1
ATOM 557 C CA . ALA A 1 73 ? -9.328 -17.062 -16.172 1 91.62 73 ALA A CA 1
ATOM 558 C C . ALA A 1 73 ? -8.281 -17.297 -15.086 1 91.62 73 ALA A C 1
ATOM 560 O O . ALA A 1 73 ? -7.785 -16.344 -14.477 1 91.62 73 ALA A O 1
ATOM 561 N N . MET A 1 74 ? -7.906 -18.516 -14.852 1 94.12 74 MET A N 1
ATOM 562 C CA . MET A 1 74 ? -7.02 -18.797 -13.719 1 94.12 74 MET A CA 1
ATOM 563 C C . MET A 1 74 ? -5.648 -19.25 -14.203 1 94.12 74 MET A C 1
ATOM 565 O O . MET A 1 74 ? -4.719 -19.375 -13.406 1 94.12 74 MET A O 1
ATOM 569 N N . LEU A 1 75 ? -5.484 -19.484 -15.484 1 94 75 LEU A N 1
ATOM 570 C CA . LEU A 1 75 ? -4.301 -20.109 -16.062 1 94 75 LEU A CA 1
ATOM 571 C C . LEU A 1 75 ? -3.047 -19.297 -15.75 1 94 75 LEU A C 1
ATOM 573 O O . LEU A 1 75 ? -2.051 -19.859 -15.273 1 94 75 LEU A O 1
ATOM 577 N N . ALA A 1 76 ? -3.123 -18.062 -16 1 90.69 76 ALA A N 1
ATOM 578 C CA . ALA A 1 76 ? -1.967 -17.203 -15.789 1 90.69 76 ALA A CA 1
ATOM 579 C C . ALA A 1 76 ? -1.624 -17.094 -14.305 1 90.69 76 ALA A C 1
ATOM 581 O O . ALA A 1 76 ? -0.448 -17.062 -13.938 1 90.69 76 ALA A O 1
ATOM 582 N N . GLY A 1 77 ? -2.639 -17.016 -13.484 1 90.06 77 GLY A N 1
ATOM 583 C CA . GLY A 1 77 ? -2.418 -16.953 -12.047 1 90.06 77 GLY A CA 1
ATOM 584 C C . GLY A 1 77 ? -1.723 -18.172 -11.492 1 90.06 77 GLY A C 1
ATOM 585 O O . GLY A 1 77 ? -0.781 -18.047 -10.703 1 90.06 77 GLY A O 1
ATOM 586 N N . ILE A 1 78 ? -2.1 -19.328 -11.945 1 94.44 78 ILE A N 1
ATOM 587 C CA . ILE A 1 78 ? -1.528 -20.594 -11.469 1 94.44 78 ILE A CA 1
ATOM 588 C C . ILE A 1 78 ? -0.081 -20.703 -11.938 1 94.44 78 ILE A C 1
ATOM 590 O O . ILE A 1 78 ? 0.796 -21.109 -11.172 1 94.44 78 ILE A O 1
ATOM 594 N N . ALA A 1 79 ? 0.162 -20.344 -13.133 1 92.75 79 ALA A N 1
ATOM 595 C CA . ALA A 1 79 ? 1.51 -20.438 -13.695 1 92.75 79 ALA A CA 1
ATOM 596 C C . ALA A 1 79 ? 2.479 -19.531 -12.93 1 92.75 79 ALA A C 1
ATOM 598 O O . ALA A 1 79 ? 3.619 -19.922 -12.664 1 92.75 79 ALA A O 1
ATOM 599 N N . THR A 1 80 ? 2.004 -18.422 -12.578 1 88.75 80 THR A N 1
ATOM 600 C CA . THR A 1 80 ? 2.869 -17.438 -11.938 1 88.75 80 THR A CA 1
ATOM 601 C C . THR A 1 80 ? 3.129 -17.812 -10.477 1 88.75 80 THR A C 1
ATOM 603 O O . THR A 1 80 ? 4.27 -17.75 -10.016 1 88.75 80 THR A O 1
ATOM 606 N N . SER A 1 81 ? 2.156 -18.219 -9.773 1 86.06 81 SER A N 1
ATOM 607 C CA . SER A 1 81 ? 2.311 -18.562 -8.359 1 86.06 81 SER A CA 1
ATOM 608 C C . SER A 1 81 ? 2.969 -19.922 -8.195 1 86.06 81 SER A C 1
ATOM 610 O O . SER A 1 81 ? 3.641 -20.172 -7.188 1 86.06 81 SER A O 1
ATOM 612 N N . GLY A 1 82 ? 2.805 -20.828 -9.102 1 84.38 82 GLY A N 1
ATOM 613 C CA . GLY A 1 82 ? 3.229 -22.219 -8.953 1 84.38 82 GLY A CA 1
ATOM 614 C C . GLY A 1 82 ? 4.641 -22.469 -9.438 1 84.38 82 GLY A C 1
ATOM 615 O O . GLY A 1 82 ? 5.266 -23.469 -9.07 1 84.38 82 GLY A O 1
ATOM 616 N N . GLY A 1 83 ? 5.203 -21.5 -10.164 1 79 83 GLY A N 1
ATOM 617 C CA . GLY A 1 83 ? 6.516 -21.875 -10.672 1 79 83 GLY A CA 1
ATOM 618 C C . GLY A 1 83 ? 7.309 -20.688 -11.18 1 79 83 GLY A C 1
ATOM 619 O O . GLY A 1 83 ? 8.492 -20.547 -10.875 1 79 83 GLY A O 1
ATOM 620 N N . LEU A 1 84 ? 6.625 -19.891 -11.781 1 74 84 LEU A N 1
ATOM 621 C CA . LEU A 1 84 ? 7.324 -18.828 -12.484 1 74 84 LEU A CA 1
ATOM 622 C C . LEU A 1 84 ? 8.039 -17.906 -11.508 1 74 84 LEU A C 1
ATOM 624 O O . LEU A 1 84 ? 9.234 -17.656 -11.641 1 74 84 LEU A O 1
ATOM 628 N N . LEU A 1 85 ? 7.332 -17.578 -10.516 1 71.12 85 LEU A N 1
ATOM 629 C CA . LEU A 1 85 ? 7.879 -16.547 -9.641 1 71.12 85 LEU A CA 1
ATOM 630 C C . LEU A 1 85 ? 8.68 -17.172 -8.5 1 71.12 85 LEU A C 1
ATOM 632 O O . LEU A 1 85 ? 9.617 -16.547 -7.984 1 71.12 85 LEU A O 1
ATOM 636 N N . ILE A 1 86 ? 8.367 -18.328 -8.125 1 70.75 86 ILE A N 1
ATOM 637 C CA . ILE A 1 86 ? 9.125 -19 -7.074 1 70.75 86 ILE A CA 1
ATOM 638 C C . ILE A 1 86 ? 10.508 -19.375 -7.602 1 70.75 86 ILE A C 1
ATOM 640 O O . ILE A 1 86 ? 11.523 -19.062 -6.973 1 70.75 86 ILE A O 1
ATOM 644 N N . ALA A 1 87 ? 10.562 -19.891 -8.773 1 68.44 87 ALA A N 1
ATOM 645 C CA . ALA A 1 87 ? 11.82 -20.359 -9.359 1 68.44 87 ALA A CA 1
ATOM 646 C C . ALA A 1 87 ? 12.625 -19.188 -9.914 1 68.44 87 ALA A C 1
ATOM 648 O O . ALA A 1 87 ? 13.859 -19.188 -9.883 1 68.44 87 ALA A O 1
ATOM 649 N N . GLY A 1 88 ? 11.953 -18.203 -10.414 1 62.16 88 GLY A N 1
ATOM 650 C CA . GLY A 1 88 ? 12.625 -17.078 -11.031 1 62.16 88 GLY A CA 1
ATOM 651 C C . GLY A 1 88 ? 13.391 -16.219 -10.031 1 62.16 88 GLY A C 1
ATOM 652 O O . GLY A 1 88 ? 14.555 -15.875 -10.273 1 62.16 88 GLY A O 1
ATOM 653 N N . ASP A 1 89 ? 12.812 -15.969 -8.992 1 59.53 89 ASP A N 1
ATOM 654 C CA . ASP A 1 89 ? 13.422 -15.07 -8.008 1 59.53 89 ASP A CA 1
ATOM 655 C C . ASP A 1 89 ? 14.531 -15.781 -7.23 1 59.53 89 ASP A C 1
ATOM 657 O O . ASP A 1 89 ? 15.422 -15.125 -6.68 1 59.53 89 ASP A O 1
ATOM 661 N N . THR A 1 90 ? 14.383 -17.047 -7.168 1 55.12 90 THR A N 1
ATOM 662 C CA . THR A 1 90 ? 15.383 -17.797 -6.418 1 55.12 90 THR A CA 1
ATOM 663 C C . THR A 1 90 ? 16.516 -18.266 -7.336 1 55.12 90 THR A C 1
ATOM 665 O O . THR A 1 90 ? 17.438 -18.938 -6.891 1 55.12 90 THR A O 1
ATOM 668 N N . CYS A 1 91 ? 16.297 -18.203 -8.648 1 53.59 91 CYS A N 1
ATOM 669 C CA . CYS A 1 91 ? 17.234 -18.75 -9.625 1 53.59 91 CYS A CA 1
ATOM 670 C C . CYS A 1 91 ? 18.594 -18.094 -9.516 1 53.59 91 CYS A C 1
ATOM 672 O O . CYS A 1 91 ? 19.469 -18.312 -10.367 1 53.59 91 CYS A O 1
ATOM 674 N N . MET A 1 92 ? 18.859 -17.062 -8.742 1 44.94 92 MET A N 1
ATOM 675 C CA . MET A 1 92 ? 20.312 -16.984 -8.906 1 44.94 92 MET A CA 1
ATOM 676 C C . MET A 1 92 ? 20.922 -18.375 -8.93 1 44.94 92 MET A C 1
ATOM 678 O O . MET A 1 92 ? 21.875 -18.625 -9.68 1 44.94 92 MET A O 1
ATOM 682 N N . ALA A 1 93 ? 20.5 -19.281 -7.863 1 43.62 93 ALA A N 1
ATOM 683 C CA . ALA A 1 93 ? 21.094 -20.609 -7.672 1 43.62 93 ALA A CA 1
ATOM 684 C C . ALA A 1 93 ? 20.203 -21.703 -8.281 1 43.62 93 ALA A C 1
ATOM 686 O O . ALA A 1 93 ? 20.688 -22.781 -8.602 1 43.62 93 ALA A O 1
ATOM 687 N N . PHE A 1 94 ? 18.891 -21.688 -8.102 1 45.31 94 PHE A N 1
ATOM 688 C CA . PHE A 1 94 ? 18.078 -22.781 -8.609 1 45.31 94 PHE A CA 1
ATOM 689 C C . PHE A 1 94 ? 18 -22.75 -10.133 1 45.31 94 PHE A C 1
ATOM 691 O O . PHE A 1 94 ? 17.844 -21.672 -10.719 1 45.31 94 PHE A O 1
ATOM 698 N N . GLN A 1 95 ? 18.703 -23.5 -10.672 1 48.25 95 GLN A N 1
ATOM 699 C CA . GLN A 1 95 ? 18.766 -23.656 -12.117 1 48.25 95 GLN A CA 1
ATOM 700 C C . GLN A 1 95 ? 17.406 -23.422 -12.758 1 48.25 95 GLN A C 1
ATOM 702 O O . GLN A 1 95 ? 16.422 -24.094 -12.406 1 48.25 95 GLN A O 1
ATOM 707 N N . CYS A 1 96 ? 17.172 -22.172 -13.414 1 58.78 96 CYS A N 1
ATOM 708 C CA . CYS A 1 96 ? 16.125 -21.703 -14.32 1 58.78 96 CYS A CA 1
ATOM 709 C C . CYS A 1 96 ? 15.531 -22.859 -15.117 1 58.78 96 CYS A C 1
ATOM 711 O O . CYS A 1 96 ? 14.383 -22.797 -15.57 1 58.78 96 CYS A O 1
ATOM 713 N N . ALA A 1 97 ? 16.156 -24.125 -14.812 1 68 97 ALA A N 1
ATOM 714 C CA . ALA A 1 97 ? 15.742 -25.188 -15.727 1 68 97 ALA A CA 1
ATOM 715 C C . ALA A 1 97 ? 14.461 -25.859 -15.25 1 68 97 ALA A C 1
ATOM 717 O O . ALA A 1 97 ? 13.734 -26.453 -16.047 1 68 97 ALA A O 1
ATOM 718 N N . LEU A 1 98 ? 14.141 -25.656 -13.953 1 79.69 98 LEU A N 1
ATOM 719 C CA . LEU A 1 98 ? 12.984 -26.375 -13.414 1 79.69 98 LEU A CA 1
ATOM 720 C C . LEU A 1 98 ? 11.727 -25.531 -13.523 1 79.69 98 LEU A C 1
ATOM 722 O O . LEU A 1 98 ? 10.625 -26 -13.25 1 79.69 98 LEU A O 1
ATOM 726 N N . GLN A 1 99 ? 11.867 -24.359 -13.945 1 86.88 99 GLN A N 1
ATOM 727 C CA . GLN A 1 99 ? 10.742 -23.422 -13.992 1 86.88 99 GLN A CA 1
ATOM 728 C C . GLN A 1 99 ? 9.617 -23.953 -14.875 1 86.88 99 GLN A C 1
ATOM 730 O O . GLN A 1 99 ? 8.453 -23.953 -14.469 1 86.88 99 GLN A O 1
ATOM 735 N N . PRO A 1 100 ? 9.953 -24.469 -16.094 1 88.62 100 PRO A N 1
ATOM 736 C CA . PRO A 1 100 ? 8.875 -25.016 -16.938 1 88.62 100 PRO A CA 1
ATOM 737 C C . PRO A 1 100 ? 8.172 -26.203 -16.297 1 88.62 100 PRO A C 1
ATOM 739 O O . PRO A 1 100 ? 6.949 -26.344 -16.422 1 88.62 100 PRO A O 1
ATOM 742 N N . PHE A 1 101 ? 8.906 -26.984 -15.703 1 89.94 101 PHE A N 1
ATOM 743 C CA . PHE A 1 101 ? 8.367 -28.172 -15.031 1 89.94 101 PHE A CA 1
ATOM 744 C C . PHE A 1 101 ? 7.406 -27.766 -13.914 1 89.94 101 PHE A C 1
ATOM 746 O O . PHE A 1 101 ? 6.32 -28.328 -13.797 1 89.94 101 PHE A O 1
ATOM 753 N N . MET A 1 102 ? 7.785 -26.781 -13.109 1 90.88 102 MET A N 1
ATOM 754 C CA . MET A 1 102 ? 6.977 -26.344 -11.984 1 90.88 102 MET A CA 1
ATOM 755 C C . MET A 1 102 ? 5.676 -25.703 -12.461 1 90.88 102 MET A C 1
ATOM 757 O O . MET A 1 102 ? 4.629 -25.875 -11.828 1 90.88 102 MET A O 1
ATOM 761 N N . VAL A 1 103 ? 5.734 -24.984 -13.555 1 92.88 103 VAL A N 1
ATOM 762 C CA . VAL A 1 103 ? 4.539 -24.359 -14.117 1 92.88 103 VAL A CA 1
ATOM 763 C C . VAL A 1 103 ? 3.566 -25.453 -14.578 1 92.88 103 VAL A C 1
ATOM 765 O O . VAL A 1 103 ? 2.389 -25.422 -14.211 1 92.88 103 VAL A O 1
ATOM 768 N N . SER A 1 104 ? 4.102 -26.406 -15.305 1 94.38 104 SER A N 1
ATOM 769 C CA . SER A 1 104 ? 3.268 -27.484 -15.844 1 94.38 104 SER A CA 1
ATOM 770 C C . SER A 1 104 ? 2.654 -28.312 -14.727 1 94.38 104 SER A C 1
ATOM 772 O O . SER A 1 104 ? 1.464 -28.641 -14.766 1 94.38 104 SER A O 1
ATOM 774 N N . THR A 1 105 ? 3.406 -28.641 -13.773 1 94.38 105 THR A N 1
ATOM 775 C CA . THR A 1 105 ? 2.906 -29.484 -12.703 1 94.38 105 THR A CA 1
ATOM 776 C C . THR A 1 105 ? 1.907 -28.734 -11.828 1 94.38 105 THR A C 1
ATOM 778 O O . THR A 1 105 ? 1.016 -29.328 -11.234 1 94.38 105 THR A O 1
ATOM 781 N N . SER A 1 106 ? 2.059 -27.406 -11.727 1 95.81 106 SER A N 1
ATOM 782 C CA . SER A 1 106 ? 1.076 -26.625 -10.984 1 95.81 106 SER A CA 1
ATOM 783 C C . SER A 1 106 ? -0.289 -26.656 -11.664 1 95.81 106 SER A C 1
ATOM 785 O O . SER A 1 106 ? -1.321 -26.719 -10.992 1 95.81 106 SER A O 1
ATOM 787 N N . TRP A 1 107 ? -0.309 -26.594 -13.023 1 97.12 107 TRP A N 1
ATOM 788 C CA . TRP A 1 107 ? -1.562 -26.719 -13.758 1 97.12 107 TRP A CA 1
ATOM 789 C C . TRP A 1 107 ? -2.158 -28.109 -13.57 1 97.12 107 TRP A C 1
ATOM 791 O O . TRP A 1 107 ? -3.357 -28.25 -13.312 1 97.12 107 TRP A O 1
ATOM 801 N N . LEU A 1 108 ? -1.303 -29.062 -13.688 1 96.94 108 LEU A N 1
ATOM 802 C CA . LEU A 1 108 ? -1.733 -30.453 -13.547 1 96.94 108 LEU A CA 1
ATOM 803 C C . LEU A 1 108 ? -2.336 -30.703 -12.172 1 96.94 108 LEU A C 1
ATOM 805 O O . LEU A 1 108 ? -3.426 -31.266 -12.055 1 96.94 108 LEU A O 1
ATOM 809 N N . ALA A 1 109 ? -1.63 -30.312 -11.18 1 97.25 109 ALA A N 1
ATOM 810 C CA . ALA A 1 109 ? -2.121 -30.484 -9.82 1 97.25 109 ALA A CA 1
ATOM 811 C C . ALA A 1 109 ? -3.434 -29.734 -9.609 1 97.25 109 ALA A C 1
ATOM 813 O O . ALA A 1 109 ? -4.379 -30.266 -9.031 1 97.25 109 ALA A O 1
ATOM 814 N N . SER A 1 110 ? -3.514 -28.484 -10.047 1 97.81 110 SER A N 1
ATOM 815 C CA . SER A 1 110 ? -4.727 -27.688 -9.898 1 97.81 110 SER A CA 1
ATOM 816 C C . SER A 1 110 ? -5.922 -28.359 -10.555 1 97.81 110 SER A C 1
ATOM 818 O O . SER A 1 110 ? -7.039 -28.297 -10.031 1 97.81 110 SER A O 1
ATOM 820 N N . GLY A 1 111 ? -5.688 -28.953 -11.734 1 98 111 GLY A N 1
ATOM 821 C CA . GLY A 1 111 ? -6.754 -29.672 -12.414 1 98 111 GLY A CA 1
ATOM 822 C C . GLY A 1 111 ? -7.258 -30.875 -11.625 1 98 111 GLY A C 1
ATOM 823 O O . GLY A 1 111 ? -8.469 -31.016 -11.414 1 98 111 GLY A O 1
ATOM 824 N N . ILE A 1 112 ? -6.406 -31.688 -11.164 1 97.81 112 ILE A N 1
ATOM 825 C CA . ILE A 1 112 ? -6.754 -32.906 -10.422 1 97.81 112 ILE A CA 1
ATOM 826 C C . ILE A 1 112 ? -7.465 -32.5 -9.125 1 97.81 112 ILE A C 1
ATOM 828 O O . ILE A 1 112 ? -8.469 -33.125 -8.758 1 97.81 112 ILE A O 1
ATOM 832 N N . LEU A 1 113 ? -6.949 -31.547 -8.469 1 98.12 113 LEU A N 1
ATOM 833 C CA . LEU A 1 113 ? -7.492 -31.156 -7.172 1 98.12 113 LEU A CA 1
ATOM 834 C C . LEU A 1 113 ? -8.836 -30.469 -7.332 1 98.12 113 LEU A C 1
ATOM 836 O O . LEU A 1 113 ? -9.68 -30.516 -6.438 1 98.12 113 LEU A O 1
ATOM 840 N N . THR A 1 114 ? -8.977 -29.719 -8.461 1 97.94 114 THR A N 1
ATOM 841 C CA . THR A 1 114 ? -10.281 -29.141 -8.781 1 97.94 114 THR A CA 1
ATOM 842 C C . THR A 1 114 ? -11.328 -30.25 -8.922 1 97.94 114 THR A C 1
ATOM 844 O O . THR A 1 114 ? -12.477 -30.078 -8.508 1 97.94 114 THR A O 1
ATOM 847 N N . LEU A 1 115 ? -10.984 -31.406 -9.477 1 97.25 115 LEU A N 1
ATOM 848 C CA . LEU A 1 115 ? -11.906 -32.531 -9.602 1 97.25 115 LEU A CA 1
ATOM 849 C C . LEU A 1 115 ? -12.422 -32.969 -8.242 1 97.25 115 LEU A C 1
ATOM 851 O O . LEU A 1 115 ? -13.617 -33.25 -8.078 1 97.25 115 LEU A O 1
ATOM 855 N N . ILE A 1 116 ? -11.578 -33 -7.281 1 96.31 116 ILE A N 1
ATOM 856 C CA . ILE A 1 116 ? -11.945 -33.406 -5.934 1 96.31 116 ILE A CA 1
ATOM 857 C C . ILE A 1 116 ? -12.914 -32.406 -5.32 1 96.31 116 ILE A C 1
ATOM 859 O O . ILE A 1 116 ? -13.938 -32.781 -4.746 1 96.31 116 ILE A O 1
ATOM 863 N N . GLN A 1 117 ? -12.594 -31.172 -5.449 1 96.38 117 GLN A N 1
ATOM 864 C CA . GLN A 1 117 ? -13.383 -30.094 -4.852 1 96.38 117 GLN A CA 1
ATOM 865 C C . GLN A 1 117 ? -14.773 -30.031 -5.477 1 96.38 117 GLN A C 1
ATOM 867 O O . GLN A 1 117 ? -15.766 -29.844 -4.773 1 96.38 117 GLN A O 1
ATOM 872 N N . VAL A 1 118 ? -14.891 -30.203 -6.816 1 95.75 118 VAL A N 1
ATOM 873 C CA . VAL A 1 118 ? -16.141 -30.062 -7.543 1 95.75 118 VAL A CA 1
ATOM 874 C C . VAL A 1 118 ? -16.984 -31.312 -7.371 1 95.75 118 VAL A C 1
ATOM 876 O O . VAL A 1 118 ? -18.219 -31.25 -7.336 1 95.75 118 VAL A O 1
ATOM 879 N N . PHE A 1 119 ? -16.516 -32.469 -7.262 1 93 119 PHE A N 1
ATOM 880 C CA . PHE A 1 119 ? -17.203 -33.75 -7.191 1 93 119 PHE A CA 1
ATOM 881 C C . PHE A 1 119 ? -17.984 -33.875 -5.887 1 93 119 PHE A C 1
ATOM 883 O O . PHE A 1 119 ? -19.125 -34.344 -5.883 1 93 119 PHE A O 1
ATOM 890 N N . ARG A 1 120 ? -17.578 -33.438 -4.715 1 91.69 120 ARG A N 1
ATOM 891 C CA . ARG A 1 120 ? -18.156 -33.531 -3.379 1 91.69 120 ARG A CA 1
ATOM 892 C C . ARG A 1 120 ? -18.531 -34.969 -3.049 1 91.69 120 ARG A C 1
ATOM 894 O O . ARG A 1 120 ? -19.234 -35.625 -3.82 1 91.69 120 ARG A O 1
ATOM 901 N N . CYS A 1 121 ? -18.031 -35.594 -2.072 1 92.31 121 CYS A N 1
ATOM 902 C CA . CYS A 1 121 ? -18.328 -36.938 -1.624 1 92.31 121 CYS A CA 1
ATOM 903 C C . CYS A 1 121 ? -18.547 -36.969 -0.116 1 92.31 121 CYS A C 1
ATOM 905 O O . CYS A 1 121 ? -17.797 -36.344 0.641 1 92.31 121 CYS A O 1
ATOM 907 N N . LYS A 1 122 ? -19.578 -37.594 0.308 1 92.31 122 LYS A N 1
ATOM 908 C CA . LYS A 1 122 ? -19.828 -37.75 1.736 1 92.31 122 LYS A CA 1
ATOM 909 C C . LYS A 1 122 ? -18.906 -38.812 2.322 1 92.31 122 LYS A C 1
ATOM 911 O O . LYS A 1 122 ? -18.719 -39.906 1.73 1 92.31 122 LYS A O 1
ATOM 916 N N . ILE A 1 123 ? -18.25 -38.531 3.377 1 91.5 123 ILE A N 1
ATOM 917 C CA . ILE A 1 123 ? -17.391 -39.5 4.051 1 91.5 123 ILE A CA 1
ATOM 918 C C . ILE A 1 123 ? -18.25 -40.531 4.785 1 91.5 123 ILE A C 1
ATOM 920 O O . ILE A 1 123 ? -19.062 -40.156 5.633 1 91.5 123 ILE A O 1
ATOM 924 N N . ARG A 1 124 ? -18.047 -41.781 4.531 1 87.75 124 ARG A N 1
ATOM 925 C CA . ARG A 1 124 ? -18.875 -42.875 5.016 1 87.75 124 ARG A CA 1
ATOM 926 C C . ARG A 1 124 ? -18.922 -42.906 6.539 1 87.75 124 ARG A C 1
ATOM 928 O O . ARG A 1 124 ? -17.875 -42.844 7.191 1 87.75 124 ARG A O 1
ATOM 935 N N . GLY A 1 125 ? -20.031 -42.969 7.086 1 88.62 125 GLY A N 1
ATOM 936 C CA . GLY A 1 125 ? -20.234 -43.125 8.516 1 88.62 125 GLY A CA 1
ATOM 937 C C . GLY A 1 125 ? -20.125 -41.812 9.281 1 88.62 125 GLY A C 1
ATOM 938 O O . GLY A 1 125 ? -20.172 -41.812 10.516 1 88.62 125 GLY A O 1
ATOM 939 N N . THR A 1 126 ? -19.875 -40.656 8.594 1 89.12 126 THR A N 1
ATOM 940 C CA . THR A 1 126 ? -19.75 -39.344 9.266 1 89.12 126 THR A CA 1
ATOM 941 C C . THR A 1 126 ? -20.656 -38.312 8.609 1 89.12 126 THR A C 1
ATOM 943 O O . THR A 1 126 ? -21.141 -38.531 7.492 1 89.12 126 THR A O 1
ATOM 946 N N . PRO A 1 127 ? -20.969 -37.312 9.258 1 91 127 PRO A N 1
ATOM 947 C CA . PRO A 1 127 ? -21.766 -36.25 8.656 1 91 127 PRO A CA 1
ATOM 948 C C . PRO A 1 127 ? -20.938 -35.281 7.82 1 91 127 PRO A C 1
ATOM 950 O O . PRO A 1 127 ? -21.453 -34.281 7.328 1 91 127 PRO A O 1
ATOM 953 N N . PHE A 1 128 ? -19.719 -35.594 7.594 1 94.31 128 PHE A N 1
ATOM 954 C CA . PHE A 1 128 ? -18.797 -34.688 6.93 1 94.31 128 PHE A CA 1
ATOM 955 C C . PHE A 1 128 ? -18.688 -35 5.445 1 94.31 128 PHE A C 1
ATOM 957 O O . PHE A 1 128 ? -18.938 -36.125 5.031 1 94.31 128 PHE A O 1
ATOM 964 N N . TYR A 1 129 ? -18.391 -34.031 4.625 1 95.88 129 TYR A N 1
ATOM 965 C CA . TYR A 1 129 ? -18.219 -34.156 3.178 1 95.88 129 TYR A CA 1
ATOM 966 C C . TYR A 1 129 ? -16.828 -33.719 2.748 1 95.88 129 TYR A C 1
ATOM 968 O O . TYR A 1 129 ? -16.141 -33 3.469 1 95.88 129 TYR A O 1
ATOM 976 N N . LEU A 1 130 ? -16.391 -34.281 1.631 1 96.94 130 LEU A N 1
ATOM 977 C CA . LEU A 1 130 ? -15.18 -33.844 0.94 1 96.94 130 LEU A CA 1
ATOM 978 C C . LEU A 1 130 ? -15.516 -33.156 -0.378 1 96.94 130 LEU A C 1
ATOM 980 O O . LEU A 1 130 ? -16.047 -33.781 -1.294 1 96.94 130 LEU A O 1
ATOM 984 N N . GLY A 1 131 ? -15.258 -31.828 -0.385 1 96.62 131 GLY A N 1
ATOM 985 C CA . GLY A 1 131 ? -15.609 -31.062 -1.57 1 96.62 131 GLY A CA 1
ATOM 986 C C . GLY A 1 131 ? -16.875 -30.234 -1.39 1 96.62 131 GLY A C 1
ATOM 987 O O . GLY A 1 131 ? -17.641 -30.469 -0.457 1 96.62 131 GLY A O 1
ATOM 988 N N . THR A 1 132 ? -17.062 -29.266 -2.24 1 96.25 132 THR A N 1
ATOM 989 C CA . THR A 1 132 ? -18.188 -28.359 -2.125 1 96.25 132 THR A CA 1
ATOM 990 C C . THR A 1 132 ? -19.359 -28.844 -2.988 1 96.25 132 THR A C 1
ATOM 992 O O . THR A 1 132 ? -20.516 -28.516 -2.715 1 96.25 132 THR A O 1
ATOM 995 N N . GLY A 1 133 ? -19.078 -29.531 -4.121 1 95.5 133 GLY A N 1
ATOM 996 C CA . GLY A 1 133 ? -20.109 -29.875 -5.09 1 95.5 133 GLY A CA 1
ATOM 997 C C . GLY A 1 133 ? -20.578 -28.688 -5.902 1 95.5 133 GLY A C 1
ATOM 998 O O . GLY A 1 133 ? -21.719 -28.656 -6.363 1 95.5 133 GLY A O 1
ATOM 999 N N . LEU A 1 134 ? -19.812 -27.703 -5.898 1 96.25 134 LEU A N 1
ATOM 1000 C CA . LEU A 1 134 ? -20.031 -26.484 -6.68 1 96.25 134 LEU A CA 1
ATOM 1001 C C . LEU A 1 134 ? -18.828 -26.188 -7.562 1 96.25 134 LEU A C 1
ATOM 1003 O O . LEU A 1 134 ? -17.828 -26.906 -7.527 1 96.25 134 LEU A O 1
ATOM 1007 N N . ILE A 1 135 ? -18.906 -25.141 -8.414 1 95.31 135 ILE A N 1
ATOM 1008 C CA . ILE A 1 135 ? -17.766 -24.766 -9.242 1 95.31 135 ILE A CA 1
ATOM 1009 C C . ILE A 1 135 ? -16.75 -24.016 -8.391 1 95.31 135 ILE A C 1
ATOM 1011 O O . ILE A 1 135 ? -16.5 -22.828 -8.609 1 95.31 135 ILE A O 1
ATOM 1015 N N . SER A 1 136 ? -16.219 -24.703 -7.457 1 95.69 136 SER A N 1
ATOM 1016 C CA . SER A 1 136 ? -15.078 -24.219 -6.676 1 95.69 136 SER A CA 1
ATOM 1017 C C . SER A 1 136 ? -13.766 -24.734 -7.23 1 95.69 136 SER A C 1
ATOM 1019 O O . SER A 1 136 ? -13.25 -25.766 -6.762 1 95.69 136 SER A O 1
ATOM 1021 N N . VAL A 1 137 ? -13.242 -24 -8.133 1 96.38 137 VAL A N 1
ATOM 1022 C CA . VAL A 1 137 ? -12.023 -24.438 -8.797 1 96.38 137 VAL A CA 1
ATOM 1023 C C . VAL A 1 137 ? -10.812 -24.156 -7.91 1 96.38 137 VAL A C 1
ATOM 1025 O O . VAL A 1 137 ? -10.82 -23.188 -7.129 1 96.38 137 VAL A O 1
ATOM 1028 N N . MET A 1 138 ? -9.789 -24.984 -8.062 1 96.56 138 MET A N 1
ATOM 1029 C CA . MET A 1 138 ? -8.602 -24.922 -7.203 1 96.56 138 MET A CA 1
ATOM 1030 C C . MET A 1 138 ? -7.379 -24.484 -7.992 1 96.56 138 MET A C 1
ATOM 1032 O O . MET A 1 138 ? -7.242 -24.812 -9.172 1 96.56 138 MET A O 1
ATOM 1036 N N . GLY A 1 139 ? -6.535 -23.734 -7.355 1 95.56 139 GLY A N 1
ATOM 1037 C CA . GLY A 1 139 ? -5.266 -23.328 -7.93 1 95.56 139 GLY A CA 1
ATOM 1038 C C . GLY A 1 139 ? -4.207 -23.031 -6.887 1 95.56 139 GLY A C 1
ATOM 1039 O O . GLY A 1 139 ? -4.512 -22.922 -5.695 1 95.56 139 GLY A O 1
ATOM 1040 N N . THR A 1 140 ? -2.977 -22.969 -7.375 1 95.44 140 THR A N 1
ATOM 1041 C CA . THR A 1 140 ? -1.871 -22.641 -6.484 1 95.44 140 THR A CA 1
ATOM 1042 C C . THR A 1 140 ? -2.094 -21.281 -5.82 1 95.44 140 THR A C 1
ATOM 1044 O O . THR A 1 140 ? -2.379 -20.297 -6.5 1 95.44 140 THR A O 1
ATOM 1047 N N . SER A 1 141 ? -1.942 -21.234 -4.512 1 93.56 141 SER A N 1
ATOM 1048 C CA . SER A 1 141 ? -2.264 -20.047 -3.732 1 93.56 141 SER A CA 1
ATOM 1049 C C . SER A 1 141 ? -1.103 -19.062 -3.732 1 93.56 141 SER A C 1
ATOM 1051 O O . SER A 1 141 ? 0.044 -19.438 -3.484 1 93.56 141 SER A O 1
ATOM 1053 N N . PHE A 1 142 ? -1.438 -17.812 -3.949 1 88.31 142 PHE A N 1
ATOM 1054 C CA . PHE A 1 142 ? -0.448 -16.734 -3.889 1 88.31 142 PHE A CA 1
ATOM 1055 C C . PHE A 1 142 ? -0.04 -16.453 -2.447 1 88.31 142 PHE A C 1
ATOM 1057 O O . PHE A 1 142 ? 0.984 -15.82 -2.197 1 88.31 142 PHE A O 1
ATOM 1064 N N . THR A 1 143 ? -0.816 -16.875 -1.483 1 90.38 143 THR A N 1
ATOM 1065 C CA . THR A 1 143 ? -0.576 -16.609 -0.072 1 90.38 143 THR A CA 1
ATOM 1066 C C . THR A 1 143 ? 0.765 -17.172 0.373 1 90.38 143 THR A C 1
ATOM 1068 O O . THR A 1 143 ? 1.438 -16.609 1.232 1 90.38 143 THR A O 1
ATOM 1071 N N . PHE A 1 144 ? 1.205 -18.234 -0.235 1 93.5 144 PHE A N 1
ATOM 1072 C CA . PHE A 1 144 ? 2.391 -18.953 0.228 1 93.5 144 PHE A CA 1
ATOM 1073 C C . PHE A 1 144 ? 3.615 -18.547 -0.582 1 93.5 144 PHE A C 1
ATOM 1075 O O . PHE A 1 144 ? 4.734 -18.953 -0.269 1 93.5 144 PHE A O 1
ATOM 1082 N N . LEU A 1 145 ? 3.432 -17.781 -1.586 1 88.31 145 LEU A N 1
ATOM 1083 C CA . LEU A 1 145 ? 4.508 -17.422 -2.502 1 88.31 145 LEU A CA 1
ATOM 1084 C C . LEU A 1 145 ? 5.625 -16.688 -1.761 1 88.31 145 LEU A C 1
ATOM 1086 O O . LEU A 1 145 ? 6.797 -17.062 -1.891 1 88.31 145 LEU A O 1
ATOM 1090 N N . PRO A 1 146 ? 5.289 -15.68 -0.937 1 83.19 146 PRO A N 1
ATOM 1091 C CA . PRO A 1 146 ? 6.375 -14.969 -0.258 1 83.19 146 PRO A CA 1
ATOM 1092 C C . PRO A 1 146 ? 7.16 -15.867 0.696 1 83.19 146 PRO A C 1
ATOM 1094 O O . PRO A 1 146 ? 8.375 -15.703 0.843 1 83.19 146 PRO A O 1
ATOM 1097 N N . ILE A 1 147 ? 6.52 -16.781 1.336 1 89.25 147 ILE A N 1
ATOM 1098 C CA . ILE A 1 147 ? 7.176 -17.672 2.287 1 89.25 147 ILE A CA 1
ATOM 1099 C C . ILE A 1 147 ? 8.062 -18.656 1.537 1 89.25 147 ILE A C 1
ATOM 1101 O O . ILE A 1 147 ? 9.18 -18.953 1.968 1 89.25 147 ILE A O 1
ATOM 1105 N N . ALA A 1 148 ? 7.527 -19.156 0.413 1 91 148 ALA A N 1
ATOM 1106 C CA . ALA A 1 148 ? 8.32 -20.078 -0.408 1 91 148 ALA A CA 1
ATOM 1107 C C . ALA A 1 148 ? 9.609 -19.406 -0.882 1 91 148 ALA A C 1
ATOM 1109 O O . ALA A 1 148 ? 10.688 -20 -0.815 1 91 148 ALA A O 1
ATOM 1110 N N . ARG A 1 149 ? 9.5 -18.234 -1.317 1 83.75 149 ARG A N 1
ATOM 1111 C CA . ARG A 1 149 ? 10.664 -17.484 -1.793 1 83.75 149 ARG A CA 1
ATOM 1112 C C . ARG A 1 149 ? 11.648 -17.219 -0.659 1 83.75 149 ARG A C 1
ATOM 1114 O O . ARG A 1 149 ? 12.859 -17.391 -0.826 1 83.75 149 ARG A O 1
ATOM 1121 N N . GLU A 1 150 ? 11.102 -16.797 0.452 1 82.25 150 GLU A N 1
ATOM 1122 C CA . GLU A 1 150 ? 11.953 -16.469 1.593 1 82.25 150 GLU A CA 1
ATOM 1123 C C . GLU A 1 150 ? 12.695 -17.703 2.096 1 82.25 150 GLU A C 1
ATOM 1125 O O . GLU A 1 150 ? 13.883 -17.641 2.416 1 82.25 150 GLU A O 1
ATOM 1130 N N . MET A 1 151 ? 12.039 -18.797 2.23 1 87.31 151 MET A N 1
ATOM 1131 C CA . MET A 1 151 ? 12.664 -20.031 2.725 1 87.31 151 MET A CA 1
ATOM 1132 C C . MET A 1 151 ? 13.75 -20.516 1.77 1 87.31 151 MET A C 1
ATOM 1134 O O . MET A 1 151 ? 14.836 -20.891 2.203 1 87.31 151 MET A O 1
ATOM 1138 N N . THR A 1 152 ? 13.477 -20.516 0.498 1 86.75 152 THR A N 1
ATOM 1139 C CA . THR A 1 152 ? 14.453 -20.969 -0.492 1 86.75 152 THR A CA 1
ATOM 1140 C C . THR A 1 152 ? 15.68 -20.078 -0.491 1 86.75 152 THR A C 1
ATOM 1142 O O . THR A 1 152 ? 16.812 -20.562 -0.507 1 86.75 152 THR A O 1
ATOM 1145 N N . THR A 1 153 ? 15.469 -18.781 -0.423 1 79.5 153 THR A N 1
ATOM 1146 C CA . THR A 1 153 ? 16.562 -17.828 -0.4 1 79.5 153 THR A CA 1
ATOM 1147 C C . THR A 1 153 ? 17.359 -17.953 0.898 1 79.5 153 THR A C 1
ATOM 1149 O O . THR A 1 153 ? 18.594 -17.828 0.896 1 79.5 153 THR A O 1
ATOM 1152 N N . ALA A 1 154 ? 16.656 -18.156 1.992 1 78.94 154 ALA A N 1
ATOM 1153 C CA . ALA A 1 154 ? 17.312 -18.281 3.289 1 78.94 154 ALA A CA 1
ATOM 1154 C C . ALA A 1 154 ? 18.219 -19.5 3.322 1 78.94 154 ALA A C 1
ATOM 1156 O O . ALA A 1 154 ? 19.312 -19.453 3.891 1 78.94 154 ALA A O 1
ATOM 1157 N N . TYR A 1 155 ? 17.781 -20.578 2.75 1 83.62 155 TYR A N 1
ATOM 1158 C CA . TYR A 1 155 ? 18.594 -21.781 2.699 1 83.62 155 TYR A CA 1
ATOM 1159 C C . TYR A 1 155 ? 19.859 -21.547 1.894 1 83.62 155 TYR A C 1
ATOM 1161 O O . TYR A 1 155 ? 20.953 -21.984 2.289 1 83.62 155 TYR A O 1
ATOM 1169 N N . ILE A 1 156 ? 19.766 -20.891 0.821 1 78.94 156 ILE A N 1
ATOM 1170 C CA . ILE A 1 156 ? 20.906 -20.594 -0.032 1 78.94 156 ILE A CA 1
ATOM 1171 C C . ILE A 1 156 ? 21.859 -19.656 0.701 1 78.94 156 ILE A C 1
ATOM 1173 O O . ILE A 1 156 ? 23.078 -19.891 0.709 1 78.94 156 ILE A O 1
ATOM 1177 N N . GLN A 1 157 ? 21.312 -18.641 1.313 1 74.31 157 GLN A N 1
ATOM 1178 C CA . GLN A 1 157 ? 22.141 -17.672 2.025 1 74.31 157 GLN A CA 1
ATOM 1179 C C . GLN A 1 157 ? 22.844 -18.312 3.211 1 74.31 157 GLN A C 1
ATOM 1181 O O . GLN A 1 157 ? 24 -18 3.496 1 74.31 157 GLN A O 1
ATOM 1186 N N . ASP A 1 158 ? 22.125 -19.141 3.936 1 74.19 158 ASP A N 1
ATOM 1187 C CA . ASP A 1 158 ? 22.734 -19.828 5.07 1 74.19 158 ASP A CA 1
ATOM 1188 C C . ASP A 1 158 ? 23.875 -20.734 4.613 1 74.19 158 ASP A C 1
ATOM 1190 O O . ASP A 1 158 ? 24.891 -20.844 5.301 1 74.19 158 ASP A O 1
ATOM 1194 N N . ALA A 1 159 ? 23.672 -21.391 3.51 1 78.06 159 ALA A N 1
ATOM 1195 C CA . ALA A 1 159 ? 24.734 -22.234 2.961 1 78.06 159 ALA A CA 1
ATOM 1196 C C . ALA A 1 159 ? 25.953 -21.406 2.582 1 78.06 159 ALA A C 1
ATOM 1198 O O . ALA A 1 159 ? 27.094 -21.828 2.812 1 78.06 159 ALA A O 1
ATOM 1199 N N . LYS A 1 160 ? 25.703 -20.281 2.041 1 71.56 160 LYS A N 1
ATOM 1200 C CA . LYS A 1 160 ? 26.797 -19.391 1.687 1 71.56 160 LYS A CA 1
ATOM 1201 C C . LYS A 1 160 ? 27.531 -18.875 2.932 1 71.56 160 LYS A C 1
ATOM 1203 O O . LYS A 1 160 ? 28.75 -18.875 2.977 1 71.56 160 LYS A O 1
ATOM 1208 N N . ASN A 1 161 ? 26.75 -18.547 3.904 1 68.12 161 ASN A N 1
ATOM 1209 C CA . ASN A 1 161 ? 27.297 -17.969 5.125 1 68.12 161 ASN A CA 1
ATOM 1210 C C . ASN A 1 161 ? 28.109 -19 5.914 1 68.12 161 ASN A C 1
ATOM 1212 O O . ASN A 1 161 ? 29.109 -18.641 6.562 1 68.12 161 ASN A O 1
ATOM 1216 N N . THR A 1 162 ? 27.688 -20.25 5.879 1 71.25 162 THR A N 1
ATOM 1217 C CA . THR A 1 162 ? 28.344 -21.281 6.676 1 71.25 162 THR A CA 1
ATOM 1218 C C . THR A 1 162 ? 29.469 -21.953 5.879 1 71.25 162 THR A C 1
ATOM 1220 O O . THR A 1 162 ? 30.188 -22.797 6.41 1 71.25 162 THR A O 1
ATOM 1223 N N . GLY A 1 163 ? 29.641 -21.578 4.723 1 70.06 163 GLY A N 1
ATOM 1224 C CA . GLY A 1 163 ? 30.672 -22.172 3.889 1 70.06 163 GLY A CA 1
ATOM 1225 C C . GLY A 1 163 ? 30.391 -23.625 3.521 1 70.06 163 GLY A C 1
ATOM 1226 O O . GLY A 1 163 ? 31.281 -24.469 3.57 1 70.06 163 GLY A O 1
ATOM 1227 N N . ASP A 1 164 ? 29.156 -23.875 3.195 1 76.94 164 ASP A N 1
ATOM 1228 C CA . ASP A 1 164 ? 28.766 -25.203 2.738 1 76.94 164 ASP A CA 1
ATOM 1229 C C . ASP A 1 164 ? 29.641 -25.656 1.564 1 76.94 164 ASP A C 1
ATOM 1231 O O . ASP A 1 164 ? 29.875 -24.891 0.63 1 76.94 164 ASP A O 1
ATOM 1235 N N . PRO A 1 165 ? 30.172 -26.812 1.642 1 80.25 165 PRO A N 1
ATOM 1236 C CA . PRO A 1 165 ? 31.062 -27.281 0.593 1 80.25 165 PRO A CA 1
ATOM 1237 C C . PRO A 1 165 ? 30.406 -27.344 -0.779 1 80.25 165 PRO A C 1
ATOM 1239 O O . PRO A 1 165 ? 31.094 -27.359 -1.804 1 80.25 165 PRO A O 1
ATOM 1242 N N . ARG A 1 166 ? 29.234 -27.375 -0.821 1 81.25 166 ARG A N 1
ATOM 1243 C CA . ARG A 1 166 ? 28.516 -27.422 -2.094 1 81.25 166 ARG A CA 1
ATOM 1244 C C . ARG A 1 166 ? 28.578 -26.078 -2.812 1 81.25 166 ARG A C 1
ATOM 1246 O O . ARG A 1 166 ? 28.312 -26.016 -4.016 1 81.25 166 ARG A O 1
ATOM 1253 N N . CYS A 1 167 ? 28.859 -25.094 -2.049 1 75.75 167 CYS A N 1
ATOM 1254 C CA . CYS A 1 167 ? 28.906 -23.75 -2.639 1 75.75 167 CYS A CA 1
ATOM 1255 C C . CYS A 1 167 ? 30.234 -23.516 -3.346 1 75.75 167 CYS A C 1
ATOM 1257 O O . CYS A 1 167 ? 31.297 -23.766 -2.773 1 75.75 167 CYS A O 1
ATOM 1259 N N . VAL A 1 168 ? 30.109 -23.219 -4.664 1 72.38 168 VAL A N 1
ATOM 1260 C CA . VAL A 1 168 ? 31.312 -23 -5.477 1 72.38 168 VAL A CA 1
ATOM 1261 C C . VAL A 1 168 ? 31.297 -21.578 -6.02 1 72.38 168 VAL A C 1
ATOM 1263 O O . VAL A 1 168 ? 30.234 -21.031 -6.332 1 72.38 168 VAL A O 1
ATOM 1266 N N . THR A 1 169 ? 32.406 -20.953 -5.992 1 61.53 169 THR A N 1
ATOM 1267 C CA . THR A 1 169 ? 32.531 -19.625 -6.582 1 61.53 169 THR A CA 1
ATOM 1268 C C . THR A 1 169 ? 32.719 -19.719 -8.094 1 61.53 169 THR A C 1
ATOM 1270 O O . THR A 1 169 ? 33.656 -20.359 -8.57 1 61.53 169 THR A O 1
ATOM 1273 N N . LEU A 1 170 ? 31.797 -19.25 -8.781 1 57.88 170 LEU A N 1
ATOM 1274 C CA . LEU A 1 170 ? 31.875 -19.25 -10.234 1 57.88 170 LEU A CA 1
ATOM 1275 C C . LEU A 1 170 ? 32.875 -18.234 -10.734 1 57.88 170 LEU A C 1
ATOM 1277 O O . LEU A 1 170 ? 33.375 -17.391 -9.961 1 57.88 170 LEU A O 1
ATOM 1281 N N . ASP A 1 171 ? 33.188 -18.359 -12 1 48.75 171 ASP A N 1
ATOM 1282 C CA . ASP A 1 171 ? 34.156 -17.453 -12.625 1 48.75 171 ASP A CA 1
ATOM 1283 C C . ASP A 1 171 ? 33.688 -16 -12.516 1 48.75 171 ASP A C 1
ATOM 1285 O O . ASP A 1 171 ? 34.531 -15.086 -12.445 1 48.75 171 ASP A O 1
ATOM 1289 N N . SER A 1 172 ? 32.469 -15.938 -12.422 1 46.56 172 SER A N 1
ATOM 1290 C CA . SER A 1 172 ? 31.859 -14.609 -12.32 1 46.56 172 SER A CA 1
ATOM 1291 C C . SER A 1 172 ? 32 -14.039 -10.914 1 46.56 172 SER A C 1
ATOM 1293 O O . SER A 1 172 ? 31.781 -12.852 -10.695 1 46.56 172 SER A O 1
ATOM 1295 N N . GLY A 1 173 ? 32.469 -14.789 -9.992 1 48.31 173 GLY A N 1
ATOM 1296 C CA . GLY A 1 173 ? 32.594 -14.352 -8.609 1 48.31 173 GLY A CA 1
ATOM 1297 C C . GLY A 1 173 ? 31.359 -14.625 -7.777 1 48.31 173 GLY A C 1
ATOM 1298 O O . GLY A 1 173 ? 31.391 -14.508 -6.551 1 48.31 173 GLY A O 1
ATOM 1299 N N . VAL A 1 174 ? 30.391 -15.055 -8.484 1 57.53 174 VAL A N 1
ATOM 1300 C CA . VAL A 1 174 ? 29.141 -15.344 -7.781 1 57.53 174 VAL A CA 1
ATOM 1301 C C . VAL A 1 174 ? 29.234 -16.719 -7.129 1 57.53 174 VAL A C 1
ATOM 1303 O O . VAL A 1 174 ? 29.766 -17.672 -7.723 1 57.53 174 VAL A O 1
ATOM 1306 N N . ILE A 1 175 ? 28.953 -16.797 -5.863 1 62.88 175 ILE A N 1
ATOM 1307 C CA . ILE A 1 175 ? 28.922 -18.078 -5.16 1 62.88 175 ILE A CA 1
ATOM 1308 C C . ILE A 1 175 ? 27.609 -18.797 -5.465 1 62.88 175 ILE A C 1
ATOM 1310 O O . ILE A 1 175 ? 26.531 -18.266 -5.234 1 62.88 175 ILE A O 1
ATOM 1314 N N . ASP A 1 176 ? 27.703 -19.906 -6.125 1 69.25 176 ASP A N 1
ATOM 1315 C CA . ASP A 1 176 ? 26.547 -20.75 -6.445 1 69.25 176 ASP A CA 1
ATOM 1316 C C . ASP A 1 176 ? 26.5 -22 -5.566 1 69.25 176 ASP A C 1
ATOM 1318 O O . ASP A 1 176 ? 27.547 -22.625 -5.328 1 69.25 176 ASP A O 1
ATOM 1322 N N . CYS A 1 177 ? 25.406 -22.172 -4.906 1 76.44 177 CYS A N 1
ATOM 1323 C CA . CYS A 1 177 ? 25.234 -23.359 -4.086 1 76.44 177 CYS A CA 1
ATOM 1324 C C . CYS A 1 177 ? 24.219 -24.312 -4.719 1 76.44 177 CYS A C 1
ATOM 1326 O O . CYS A 1 177 ? 23.047 -24.344 -4.312 1 76.44 177 CYS A O 1
ATOM 1328 N N . PRO A 1 178 ? 24.734 -25.141 -5.629 1 73.88 178 PRO A N 1
ATOM 1329 C CA . PRO A 1 178 ? 23.812 -26 -6.371 1 73.88 178 PRO A CA 1
ATOM 1330 C C . PRO A 1 178 ? 22.984 -26.906 -5.457 1 73.88 178 PRO A C 1
ATOM 1332 O O . PRO A 1 178 ? 23.5 -27.406 -4.457 1 73.88 178 PRO A O 1
ATOM 1335 N N . ARG A 1 179 ? 21.656 -27.062 -5.66 1 79.19 179 ARG A N 1
ATOM 1336 C CA . ARG A 1 179 ? 20.719 -28 -5.07 1 79.19 179 ARG A CA 1
ATOM 1337 C C . ARG A 1 179 ? 20.234 -27.516 -3.709 1 79.19 179 ARG A C 1
ATOM 1339 O O . ARG A 1 179 ? 19.25 -28.031 -3.174 1 79.19 179 ARG A O 1
ATOM 1346 N N . VAL A 1 180 ? 20.906 -26.531 -3.158 1 84.06 180 VAL A N 1
ATOM 1347 C CA . VAL A 1 180 ? 20.5 -26.047 -1.846 1 84.06 180 VAL A CA 1
ATOM 1348 C C . VAL A 1 180 ? 19.125 -25.391 -1.944 1 84.06 180 VAL A C 1
ATOM 1350 O O . VAL A 1 180 ? 18.312 -25.5 -1.021 1 84.06 180 VAL A O 1
ATOM 1353 N N . GLY A 1 181 ? 18.875 -24.75 -3.082 1 82.81 181 GLY A N 1
ATOM 1354 C CA . GLY A 1 181 ? 17.562 -24.156 -3.311 1 82.81 181 GLY A CA 1
ATOM 1355 C C . GLY A 1 181 ? 16.453 -25.188 -3.35 1 82.81 181 GLY A C 1
ATOM 1356 O O . GLY A 1 181 ? 15.352 -24.938 -2.855 1 82.81 181 GLY A O 1
ATOM 1357 N N . MET A 1 182 ? 16.75 -26.344 -3.895 1 86.06 182 MET A N 1
ATOM 1358 C CA . MET A 1 182 ? 15.773 -27.438 -3.959 1 86.06 182 MET A CA 1
ATOM 1359 C C . MET A 1 182 ? 15.461 -27.969 -2.566 1 86.06 182 MET A C 1
ATOM 1361 O O . MET A 1 182 ? 14.32 -28.359 -2.285 1 86.06 182 MET A O 1
ATOM 1365 N N . GLU A 1 183 ? 16.5 -27.953 -1.756 1 88.75 183 GLU A N 1
ATOM 1366 C CA . GLU A 1 183 ? 16.281 -28.391 -0.377 1 88.75 183 GLU A CA 1
ATOM 1367 C C . GLU A 1 183 ? 15.391 -27.406 0.376 1 88.75 183 GLU A C 1
ATOM 1369 O O . GLU A 1 183 ? 14.547 -27.812 1.177 1 88.75 183 GLU A O 1
ATOM 1374 N N . GLY A 1 184 ? 15.664 -26.109 0.111 1 90.12 184 GLY A N 1
ATOM 1375 C CA . GLY A 1 184 ? 14.82 -25.094 0.719 1 90.12 184 GLY A CA 1
ATOM 1376 C C . GLY A 1 184 ? 13.359 -25.203 0.312 1 90.12 184 GLY A C 1
ATOM 1377 O O . GLY A 1 184 ? 12.469 -25.078 1.148 1 90.12 184 GLY A O 1
ATOM 1378 N N . TYR A 1 185 ? 13.141 -25.453 -0.988 1 91.38 185 TYR A N 1
ATOM 1379 C CA . TYR A 1 185 ? 11.773 -25.609 -1.478 1 91.38 185 TYR A CA 1
ATOM 1380 C C . TYR A 1 185 ? 11.148 -26.891 -0.933 1 91.38 185 TYR A C 1
ATOM 1382 O O . TYR A 1 185 ? 9.953 -26.922 -0.617 1 91.38 185 TYR A O 1
ATOM 1390 N N . GLY A 1 186 ? 11.938 -27.938 -0.859 1 93.31 186 GLY A N 1
ATOM 1391 C CA . GLY A 1 186 ? 11.461 -29.172 -0.259 1 93.31 186 GLY A CA 1
ATOM 1392 C C . GLY A 1 186 ? 11.047 -29.016 1.191 1 93.31 186 GLY A C 1
ATOM 1393 O O . GLY A 1 186 ? 10.055 -29.594 1.629 1 93.31 186 GLY A O 1
ATOM 1394 N N . ALA A 1 187 ? 11.844 -28.234 1.921 1 95 187 ALA A N 1
ATOM 1395 C CA . ALA A 1 187 ? 11.5 -27.953 3.311 1 95 187 ALA A CA 1
ATOM 1396 C C . ALA A 1 187 ? 10.203 -27.141 3.398 1 95 187 ALA A C 1
ATOM 1398 O O . ALA A 1 187 ? 9.422 -27.328 4.332 1 95 187 ALA A O 1
ATOM 1399 N N . PHE A 1 188 ? 10.086 -26.234 2.469 1 95.31 188 PHE A N 1
ATOM 1400 C CA . PHE A 1 188 ? 8.852 -25.469 2.385 1 95.31 188 PHE A CA 1
ATOM 1401 C C . PHE A 1 188 ? 7.652 -26.391 2.168 1 95.31 188 PHE A C 1
ATOM 1403 O O . PHE A 1 188 ? 6.656 -26.297 2.891 1 95.31 188 PHE A O 1
ATOM 1410 N N . LEU A 1 189 ? 7.762 -27.328 1.214 1 96.25 189 LEU A N 1
ATOM 1411 C CA . LEU A 1 189 ? 6.684 -28.266 0.9 1 96.25 189 LEU A CA 1
ATOM 1412 C C . LEU A 1 189 ? 6.359 -29.141 2.102 1 96.25 189 LEU A C 1
ATOM 1414 O O . LEU A 1 189 ? 5.188 -29.312 2.459 1 96.25 189 LEU A O 1
ATOM 1418 N N . GLY A 1 190 ? 7.375 -29.656 2.686 1 97.88 190 GLY A N 1
ATOM 1419 C CA . GLY A 1 190 ? 7.16 -30.531 3.828 1 97.88 190 GLY A CA 1
ATOM 1420 C C . GLY A 1 190 ? 6.523 -29.828 5.008 1 97.88 190 GLY A C 1
ATOM 1421 O O . GLY A 1 190 ? 5.676 -30.391 5.699 1 97.88 190 GLY A O 1
ATOM 1422 N N . THR A 1 191 ? 6.938 -28.625 5.266 1 97.94 191 THR A N 1
ATOM 1423 C CA . THR A 1 191 ? 6.359 -27.844 6.355 1 97.94 191 THR A CA 1
ATOM 1424 C C . THR A 1 191 ? 4.902 -27.5 6.066 1 97.94 191 THR A C 1
ATOM 1426 O O . THR A 1 191 ? 4.07 -27.469 6.973 1 97.94 191 THR A O 1
ATOM 1429 N N . CYS A 1 192 ? 4.594 -27.234 4.805 1 98.06 192 CYS A N 1
ATOM 1430 C CA . CYS A 1 192 ? 3.213 -26.984 4.406 1 98.06 192 CYS A CA 1
ATOM 1431 C C . CYS A 1 192 ? 2.352 -28.219 4.602 1 98.06 192 CYS A C 1
ATOM 1433 O O . CYS A 1 192 ? 1.181 -28.125 4.973 1 98.06 192 CYS A O 1
ATOM 1435 N N . MET A 1 193 ? 2.92 -29.422 4.363 1 98.06 193 MET A N 1
ATOM 1436 C CA . MET A 1 193 ? 2.195 -30.672 4.555 1 98.06 193 MET A CA 1
ATOM 1437 C C . MET A 1 193 ? 1.712 -30.797 5.996 1 98.06 193 MET A C 1
ATOM 1439 O O . MET A 1 193 ? 0.588 -31.25 6.238 1 98.06 193 MET A O 1
ATOM 1443 N N . VAL A 1 194 ? 2.529 -30.344 6.871 1 98.06 194 VAL A N 1
ATOM 1444 C CA . VAL A 1 194 ? 2.168 -30.406 8.281 1 98.06 194 VAL A CA 1
ATOM 1445 C C . VAL A 1 194 ? 1.138 -29.328 8.602 1 98.06 194 VAL A C 1
ATOM 1447 O O . VAL A 1 194 ? 0.167 -29.578 9.32 1 98.06 194 VAL A O 1
ATOM 1450 N N . ALA A 1 195 ? 1.338 -28.203 8.07 1 97.81 195 ALA A N 1
ATOM 1451 C CA . ALA A 1 195 ? 0.486 -27.047 8.383 1 97.81 195 ALA A CA 1
ATOM 1452 C C . ALA A 1 195 ? -0.927 -27.266 7.844 1 97.81 195 ALA A C 1
ATOM 1454 O O . ALA A 1 195 ? -1.891 -26.719 8.383 1 97.81 195 ALA A O 1
ATOM 1455 N N . CYS A 1 196 ? -1.102 -28.031 6.77 1 97.31 196 CYS A N 1
ATOM 1456 C CA . CYS A 1 196 ? -2.404 -28.25 6.148 1 97.31 196 CYS A CA 1
ATOM 1457 C C . CYS A 1 196 ? -3.363 -28.938 7.113 1 97.31 196 CYS A C 1
ATOM 1459 O O . CYS A 1 196 ? -4.582 -28.828 6.969 1 97.31 196 CYS A O 1
ATOM 1461 N N . PHE A 1 197 ? -2.836 -29.562 8.125 1 97.75 197 PHE A N 1
ATOM 1462 C CA . PHE A 1 197 ? -3.674 -30.25 9.102 1 97.75 197 PHE A CA 1
ATOM 1463 C C . PHE A 1 197 ? -4.453 -29.25 9.945 1 97.75 197 PHE A C 1
ATOM 1465 O O . PHE A 1 197 ? -5.492 -29.578 10.516 1 97.75 197 PHE A O 1
ATOM 1472 N N . LEU A 1 198 ? -3.922 -28.047 9.969 1 97.06 198 LEU A N 1
ATOM 1473 C CA . LEU A 1 198 ? -4.699 -27.016 10.641 1 97.06 198 LEU A CA 1
ATOM 1474 C C . LEU A 1 198 ? -6.031 -26.781 9.93 1 97.06 198 LEU A C 1
ATOM 1476 O O . LEU A 1 198 ? -7.086 -26.75 10.578 1 97.06 198 LEU A O 1
ATOM 1480 N N . GLU A 1 199 ? -5.984 -26.641 8.672 1 96.94 199 GLU A N 1
ATOM 1481 C CA . GLU A 1 199 ? -7.199 -26.422 7.895 1 96.94 199 GLU A CA 1
ATOM 1482 C C . GLU A 1 199 ? -8.117 -27.641 7.953 1 96.94 199 GLU A C 1
ATOM 1484 O O . GLU A 1 199 ? -9.336 -27.5 8.047 1 96.94 199 GLU A O 1
ATOM 1489 N N . ILE A 1 200 ? -7.555 -28.797 7.898 1 97.56 200 ILE A N 1
ATOM 1490 C CA . ILE A 1 200 ? -8.328 -30.031 8.008 1 97.56 200 ILE A CA 1
ATOM 1491 C C . ILE A 1 200 ? -9.023 -30.094 9.367 1 97.56 200 ILE A C 1
ATOM 1493 O O . ILE A 1 200 ? -10.211 -30.406 9.445 1 97.56 200 ILE A O 1
ATOM 1497 N N . ALA A 1 201 ? -8.359 -29.688 10.391 1 97.38 201 ALA A N 1
ATOM 1498 C CA . ALA A 1 201 ? -8.93 -29.688 11.734 1 97.38 201 ALA A CA 1
ATOM 1499 C C . ALA A 1 201 ? -10.062 -28.656 11.844 1 97.38 201 ALA A C 1
ATOM 1501 O O . ALA A 1 201 ? -11.102 -28.938 12.438 1 97.38 201 ALA A O 1
ATOM 1502 N N . ILE A 1 202 ? -9.852 -27.531 11.281 1 96.38 202 ILE A N 1
ATOM 1503 C CA . ILE A 1 202 ? -10.852 -26.469 11.336 1 96.38 202 ILE A CA 1
ATOM 1504 C C . ILE A 1 202 ? -12.117 -26.922 10.602 1 96.38 202 ILE A C 1
ATOM 1506 O O . ILE A 1 202 ? -13.227 -26.562 10.992 1 96.38 202 ILE A O 1
ATOM 1510 N N . SER A 1 203 ? -11.945 -27.719 9.531 1 96.5 203 SER A N 1
ATOM 1511 C CA . SER A 1 203 ? -13.086 -28.172 8.742 1 96.5 203 SER A CA 1
ATOM 1512 C C . SER A 1 203 ? -14.031 -29.016 9.57 1 96.5 203 SER A C 1
ATOM 1514 O O . SER A 1 203 ? -15.227 -29.125 9.266 1 96.5 203 SER A O 1
ATOM 1516 N N . PHE A 1 204 ? -13.57 -29.594 10.664 1 95.75 204 PHE A N 1
ATOM 1517 C CA . PHE A 1 204 ? -14.398 -30.469 11.484 1 95.75 204 PHE A CA 1
ATOM 1518 C C . PHE A 1 204 ? -15.016 -29.703 12.648 1 95.75 204 PHE A C 1
ATOM 1520 O O . PHE A 1 204 ? -15.859 -30.234 13.367 1 95.75 204 PHE A O 1
ATOM 1527 N N . ILE A 1 205 ? -14.641 -28.469 12.828 1 94.81 205 ILE A N 1
ATOM 1528 C CA . ILE A 1 205 ? -15.188 -27.641 13.891 1 94.81 205 ILE A CA 1
ATOM 1529 C C . ILE A 1 205 ? -16.594 -27.172 13.523 1 94.81 205 ILE A C 1
ATOM 1531 O O . ILE A 1 205 ? -16.859 -26.844 12.367 1 94.81 205 ILE A O 1
ATOM 1535 N N . PRO A 1 206 ? -17.469 -27.172 14.492 1 92.62 206 PRO A N 1
ATOM 1536 C CA . PRO A 1 206 ? -18.844 -26.75 14.227 1 92.62 206 PRO A CA 1
ATOM 1537 C C . PRO A 1 206 ? -18.922 -25.328 13.664 1 92.62 206 PRO A C 1
ATOM 1539 O O . PRO A 1 206 ? -18.094 -24.484 13.992 1 92.62 206 PRO A O 1
ATOM 1542 N N . SER A 1 207 ? -19.922 -25.156 12.898 1 91.44 207 SER A N 1
ATOM 1543 C CA . SER A 1 207 ? -20.078 -23.922 12.133 1 91.44 207 SER A CA 1
ATOM 1544 C C . SER A 1 207 ? -20.141 -22.719 13.055 1 91.44 207 SER A C 1
ATOM 1546 O O . SER A 1 207 ? -19.641 -21.641 12.711 1 91.44 207 SER A O 1
ATOM 1548 N N . ARG A 1 208 ? -20.703 -22.766 14.258 1 90.12 208 ARG A N 1
ATOM 1549 C CA . ARG A 1 208 ? -20.844 -21.656 15.188 1 90.12 208 ARG A CA 1
ATOM 1550 C C . ARG A 1 208 ? -19.469 -21.188 15.68 1 90.12 208 ARG A C 1
ATOM 1552 O O . ARG A 1 208 ? -19.219 -19.984 15.789 1 90.12 208 ARG A O 1
ATOM 1559 N N . ILE A 1 209 ? -18.656 -22.094 15.891 1 91.56 209 ILE A N 1
ATOM 1560 C CA . ILE A 1 209 ? -17.312 -21.781 16.375 1 91.56 209 ILE A CA 1
ATOM 1561 C C . ILE A 1 209 ? -16.453 -21.266 15.211 1 91.56 209 ILE A C 1
ATOM 1563 O O . ILE A 1 209 ? -15.648 -20.359 15.375 1 91.56 209 ILE A O 1
ATOM 1567 N N . ARG A 1 210 ? -16.641 -21.844 14.086 1 90.06 210 ARG A N 1
ATOM 1568 C CA . ARG A 1 210 ? -15.898 -21.406 12.906 1 90.06 210 ARG A CA 1
ATOM 1569 C C . ARG A 1 210 ? -16.219 -19.953 12.562 1 90.06 210 ARG A C 1
ATOM 1571 O O . ARG A 1 210 ? -15.328 -19.203 12.156 1 90.06 210 ARG A O 1
ATOM 1578 N N . ALA A 1 211 ? -17.453 -19.609 12.695 1 86.38 211 ALA A N 1
ATOM 1579 C CA . ALA A 1 211 ? -17.859 -18.234 12.391 1 86.38 211 ALA A CA 1
ATOM 1580 C C . ALA A 1 211 ? -17.172 -17.234 13.328 1 86.38 211 ALA A C 1
ATOM 1582 O O . ALA A 1 211 ? -16.875 -16.109 12.93 1 86.38 211 ALA A O 1
ATOM 1583 N N . LYS A 1 212 ? -16.938 -17.656 14.547 1 86.44 212 LYS A N 1
ATOM 1584 C CA . LYS A 1 212 ? -16.281 -16.797 15.523 1 86.44 212 LYS A CA 1
ATOM 1585 C C . LYS A 1 212 ? -14.773 -16.719 15.258 1 86.44 212 LYS A C 1
ATOM 1587 O O . LYS A 1 212 ? -14.133 -15.727 15.609 1 86.44 212 LYS A O 1
ATOM 1592 N N . MET A 1 213 ? -14.289 -17.719 14.641 1 87.62 213 MET A N 1
ATOM 1593 C CA . MET A 1 213 ? -12.859 -17.766 14.352 1 87.62 213 MET A CA 1
ATOM 1594 C C . MET A 1 213 ? -12.508 -16.859 13.172 1 87.62 213 MET A C 1
ATOM 1596 O O . MET A 1 213 ? -11.375 -16.391 13.07 1 87.62 213 MET A O 1
ATOM 1600 N N . PHE A 1 214 ? -13.461 -16.609 12.305 1 88.88 214 PHE A N 1
ATOM 1601 C CA . PHE A 1 214 ? -13.18 -15.836 11.102 1 88.88 214 PHE A CA 1
ATOM 1602 C C . PHE A 1 214 ? -14.172 -14.695 10.945 1 88.88 214 PHE A C 1
ATOM 1604 O O . PHE A 1 214 ? -14.898 -14.625 9.945 1 88.88 214 PHE A O 1
ATOM 1611 N N . PRO A 1 215 ? -14.094 -13.703 11.875 1 89.94 215 PRO A N 1
ATOM 1612 C CA . PRO A 1 215 ? -15 -12.562 11.688 1 89.94 215 PRO A CA 1
ATOM 1613 C C . PRO A 1 215 ? -14.734 -11.812 10.383 1 89.94 215 PRO A C 1
ATOM 1615 O O . PRO A 1 215 ? -13.586 -11.703 9.953 1 89.94 215 PRO A O 1
ATOM 1618 N N . PRO A 1 216 ? -15.719 -11.305 9.797 1 89.69 216 PRO A N 1
ATOM 1619 C CA . PRO A 1 216 ? -15.602 -10.688 8.477 1 89.69 216 PRO A CA 1
ATOM 1620 C C . PRO A 1 216 ? -14.547 -9.586 8.43 1 89.69 216 PRO A C 1
ATOM 1622 O O . PRO A 1 216 ? -13.852 -9.43 7.426 1 89.69 216 PRO A O 1
ATOM 1625 N N . VAL A 1 217 ? -14.43 -8.805 9.523 1 94.12 217 VAL A N 1
ATOM 1626 C CA . VAL A 1 217 ? -13.461 -7.715 9.531 1 94.12 217 VAL A CA 1
ATOM 1627 C C . VAL A 1 217 ? -12.047 -8.281 9.461 1 94.12 217 VAL A C 1
ATOM 1629 O O . VAL A 1 217 ? -11.195 -7.77 8.727 1 94.12 217 VAL A O 1
ATOM 1632 N N . VAL A 1 218 ? -11.828 -9.359 10.195 1 92.88 218 VAL A N 1
ATOM 1633 C CA . VAL A 1 218 ? -10.516 -10 10.203 1 92.88 218 VAL A CA 1
ATOM 1634 C C . VAL A 1 218 ? -10.258 -10.68 8.859 1 92.88 218 VAL A C 1
ATOM 1636 O O . VAL A 1 218 ? -9.156 -10.586 8.312 1 92.88 218 VAL A O 1
ATOM 1639 N N . LEU A 1 219 ? -11.305 -11.297 8.32 1 89.56 219 LEU A N 1
ATOM 1640 C CA . LEU A 1 219 ? -11.211 -11.969 7.035 1 89.56 219 LEU A CA 1
ATOM 1641 C C . LEU A 1 219 ? -10.906 -10.977 5.918 1 89.56 219 LEU A C 1
ATOM 1643 O O . LEU A 1 219 ? -10.047 -11.227 5.074 1 89.56 219 LEU A O 1
ATOM 1647 N N . GLY A 1 220 ? -11.664 -9.938 5.918 1 92.06 220 GLY A N 1
ATOM 1648 C CA . GLY A 1 220 ? -11.445 -8.914 4.91 1 92.06 220 GLY A CA 1
ATOM 1649 C C . GLY A 1 220 ? -10.055 -8.32 4.953 1 92.06 220 GLY A C 1
ATOM 1650 O O . GLY A 1 220 ? -9.422 -8.125 3.91 1 92.06 220 GLY A O 1
ATOM 1651 N N . VAL A 1 221 ? -9.516 -8.07 6.16 1 94.75 221 VAL A N 1
ATOM 1652 C CA . VAL A 1 221 ? -8.18 -7.527 6.336 1 94.75 221 VAL A CA 1
ATOM 1653 C C . VAL A 1 221 ? -7.145 -8.531 5.828 1 94.75 221 VAL A C 1
ATOM 1655 O O . VAL A 1 221 ? -6.18 -8.148 5.156 1 94.75 221 VAL A O 1
ATOM 1658 N N . ALA A 1 222 ? -7.379 -9.758 6.129 1 91.38 222 ALA A N 1
ATOM 1659 C CA . ALA A 1 222 ? -6.441 -10.797 5.711 1 91.38 222 ALA A CA 1
ATOM 1660 C C . ALA A 1 222 ? -6.316 -10.844 4.191 1 91.38 222 ALA A C 1
ATOM 1662 O O . ALA A 1 222 ? -5.203 -10.844 3.656 1 91.38 222 ALA A O 1
ATOM 1663 N N . VAL A 1 223 ? -7.418 -10.867 3.512 1 89 223 VAL A N 1
ATOM 1664 C CA . VAL A 1 223 ? -7.43 -10.969 2.055 1 89 223 VAL A CA 1
ATOM 1665 C C . VAL A 1 223 ? -6.836 -9.695 1.449 1 89 223 VAL A C 1
ATOM 1667 O O . VAL A 1 223 ? -6.051 -9.758 0.5 1 89 223 VAL A O 1
ATOM 1670 N N . MET A 1 224 ? -7.148 -8.516 2.014 1 93.75 224 MET A N 1
ATOM 1671 C CA . MET A 1 224 ? -6.59 -7.25 1.545 1 93.75 224 MET A CA 1
ATOM 1672 C C . MET A 1 224 ? -5.066 -7.25 1.671 1 93.75 224 MET A C 1
ATOM 1674 O O . MET A 1 224 ? -4.367 -6.809 0.761 1 93.75 224 MET A O 1
ATOM 1678 N N . MET A 1 225 ? -4.594 -7.781 2.754 1 93.88 225 MET A N 1
ATOM 1679 C CA . MET A 1 225 ? -3.16 -7.723 3.023 1 93.88 225 MET A CA 1
ATOM 1680 C C . MET A 1 225 ? -2.402 -8.719 2.154 1 93.88 225 MET A C 1
ATOM 1682 O O . MET A 1 225 ? -1.237 -8.5 1.818 1 93.88 225 MET A O 1
ATOM 1686 N N . ILE A 1 226 ? -3.043 -9.82 1.754 1 89.56 226 ILE A N 1
ATOM 1687 C CA . ILE A 1 226 ? -2.426 -10.703 0.767 1 89.56 226 ILE A CA 1
ATOM 1688 C C . ILE A 1 226 ? -2.18 -9.93 -0.528 1 89.56 226 ILE A C 1
ATOM 1690 O O . ILE A 1 226 ? -1.062 -9.922 -1.049 1 89.56 226 ILE A O 1
ATOM 1694 N N . GLY A 1 227 ? -3.234 -9.289 -0.963 1 90.19 227 GLY A N 1
ATOM 1695 C CA . GLY A 1 227 ? -3.117 -8.508 -2.184 1 90.19 227 GLY A CA 1
ATOM 1696 C C . GLY A 1 227 ? -2.092 -7.398 -2.082 1 90.19 227 GLY A C 1
ATOM 1697 O O . GLY A 1 227 ? -1.271 -7.219 -2.984 1 90.19 227 GLY A O 1
ATOM 1698 N N . ALA A 1 228 ? -2.104 -6.68 -0.966 1 92.38 228 ALA A N 1
ATOM 1699 C CA . ALA A 1 228 ? -1.19 -5.559 -0.76 1 92.38 228 ALA A CA 1
ATOM 1700 C C . ALA A 1 228 ? 0.263 -6.023 -0.788 1 92.38 228 ALA A C 1
ATOM 1702 O O . ALA A 1 228 ? 1.131 -5.336 -1.331 1 92.38 228 ALA A O 1
ATOM 1703 N N . GLY A 1 229 ? 0.512 -7.133 -0.17 1 89.38 229 GLY A N 1
ATOM 1704 C CA . GLY A 1 229 ? 1.865 -7.664 -0.132 1 89.38 229 GLY A CA 1
ATOM 1705 C C . GLY A 1 229 ? 2.402 -8.031 -1.504 1 89.38 229 GLY A C 1
ATOM 1706 O O . GLY A 1 229 ? 3.607 -7.953 -1.745 1 89.38 229 GLY A O 1
ATOM 1707 N N . LEU A 1 230 ? 1.526 -8.312 -2.406 1 89.69 230 LEU A N 1
ATOM 1708 C CA . LEU A 1 230 ? 1.947 -8.789 -3.719 1 89.69 230 LEU A CA 1
ATOM 1709 C C . LEU A 1 230 ? 1.99 -7.645 -4.723 1 89.69 230 LEU A C 1
ATOM 1711 O O . LEU A 1 230 ? 2.625 -7.758 -5.773 1 89.69 230 LEU A O 1
ATOM 1715 N N . VAL A 1 231 ? 1.341 -6.52 -4.449 1 93.62 231 VAL A N 1
ATOM 1716 C CA . VAL A 1 231 ? 1.303 -5.379 -5.359 1 93.62 231 VAL A CA 1
ATOM 1717 C C . VAL A 1 231 ? 2.719 -4.859 -5.594 1 93.62 231 VAL A C 1
ATOM 1719 O O . VAL A 1 231 ? 3.07 -4.484 -6.715 1 93.62 231 VAL A O 1
ATOM 1722 N N . SER A 1 232 ? 3.525 -4.832 -4.555 1 91.31 232 SER A N 1
ATOM 1723 C CA . SER A 1 232 ? 4.91 -4.391 -4.703 1 91.31 232 SER A CA 1
ATOM 1724 C C . SER A 1 232 ? 5.656 -5.246 -5.719 1 91.31 232 SER A C 1
ATOM 1726 O O . SER A 1 232 ? 6.309 -4.719 -6.625 1 91.31 232 SER A O 1
ATOM 1728 N N . SER A 1 233 ? 5.516 -6.547 -5.598 1 88.56 233 SER A N 1
ATOM 1729 C CA . SER A 1 233 ? 6.148 -7.441 -6.562 1 88.56 233 SER A CA 1
ATOM 1730 C C . SER A 1 233 ? 5.578 -7.23 -7.965 1 88.56 233 SER A C 1
ATOM 1732 O O . SER A 1 233 ? 6.316 -7.273 -8.953 1 88.56 233 SER A O 1
ATOM 1734 N N . GLY A 1 234 ? 4.277 -7.059 -8 1 93.25 234 GLY A N 1
ATOM 1735 C CA . GLY A 1 234 ? 3.641 -6.812 -9.289 1 93.25 234 GLY A CA 1
ATOM 1736 C C . GLY A 1 234 ? 4.219 -5.617 -10.023 1 93.25 234 GLY A C 1
ATOM 1737 O O . GLY A 1 234 ? 4.488 -5.691 -11.227 1 93.25 234 GLY A O 1
ATOM 1738 N N . ILE A 1 235 ? 4.434 -4.547 -9.305 1 95.38 235 ILE A N 1
ATOM 1739 C CA . ILE A 1 235 ? 4.965 -3.33 -9.906 1 95.38 235 ILE A CA 1
ATOM 1740 C C . ILE A 1 235 ? 6.418 -3.553 -10.32 1 95.38 235 ILE A C 1
ATOM 1742 O O . ILE A 1 235 ? 6.867 -3.027 -11.344 1 95.38 235 ILE A O 1
ATOM 1746 N N . LYS A 1 236 ? 7.16 -4.293 -9.562 1 93.44 236 LYS A N 1
ATOM 1747 C CA . LYS A 1 236 ? 8.539 -4.594 -9.93 1 93.44 236 LYS A CA 1
ATOM 1748 C C . LYS A 1 236 ? 8.602 -5.426 -11.211 1 93.44 236 LYS A C 1
ATOM 1750 O O . LYS A 1 236 ? 9.492 -5.234 -12.039 1 93.44 236 LYS A O 1
ATOM 1755 N N . TYR A 1 237 ? 7.645 -6.312 -11.375 1 94 237 TYR A N 1
ATOM 1756 C CA . TYR A 1 237 ? 7.582 -7.062 -12.625 1 94 237 TYR A CA 1
ATOM 1757 C C . TYR A 1 237 ? 7.234 -6.148 -13.789 1 94 237 TYR A C 1
ATOM 1759 O O . TYR A 1 237 ? 7.797 -6.285 -14.883 1 94 237 TYR A O 1
ATOM 1767 N N . VAL A 1 238 ? 6.336 -5.195 -13.578 1 97.19 238 VAL A N 1
ATOM 1768 C CA . VAL A 1 238 ? 5.969 -4.215 -14.594 1 97.19 238 VAL A CA 1
ATOM 1769 C C . VAL A 1 238 ? 7.207 -3.439 -15.039 1 97.19 238 VAL A C 1
ATOM 1771 O O . VAL A 1 238 ? 7.371 -3.141 -16.219 1 97.19 238 VAL A O 1
ATOM 1774 N N . GLY A 1 239 ? 8.039 -3.145 -14.094 1 96.38 239 GLY A N 1
ATOM 1775 C CA . GLY A 1 239 ? 9.219 -2.344 -14.359 1 96.38 239 GLY A CA 1
ATOM 1776 C C . GLY A 1 239 ? 10.352 -3.143 -14.977 1 96.38 239 GLY A C 1
ATOM 1777 O O . GLY A 1 239 ? 11.367 -2.574 -15.391 1 96.38 239 GLY A O 1
ATOM 1778 N N . GLY A 1 240 ? 10.273 -4.426 -15 1 93.75 240 GLY A N 1
ATOM 1779 C CA . GLY A 1 240 ? 11.289 -5.207 -15.68 1 93.75 240 GLY A CA 1
ATOM 1780 C C . GLY A 1 240 ? 11.758 -6.406 -14.883 1 93.75 240 GLY A C 1
ATOM 1781 O O . GLY A 1 240 ? 12.43 -7.293 -15.414 1 93.75 240 GLY A O 1
ATOM 1782 N N . GLY A 1 241 ? 11.5 -6.348 -13.562 1 89.56 241 GLY A N 1
ATOM 1783 C CA . GLY A 1 241 ? 11.906 -7.473 -12.742 1 89.56 241 GLY A CA 1
ATOM 1784 C C . GLY A 1 241 ? 12.094 -7.109 -11.281 1 89.56 241 GLY A C 1
ATOM 1785 O O . GLY A 1 241 ? 12.297 -5.941 -10.945 1 89.56 241 GLY A O 1
ATOM 1786 N N . VAL A 1 242 ? 12.078 -8.094 -10.406 1 85.69 242 VAL A N 1
ATOM 1787 C CA . VAL A 1 242 ? 12.141 -7.871 -8.961 1 85.69 242 VAL A CA 1
ATOM 1788 C C . VAL A 1 242 ? 13.578 -7.559 -8.555 1 85.69 242 VAL A C 1
ATOM 1790 O O . VAL A 1 242 ? 13.828 -6.574 -7.848 1 85.69 242 VAL A O 1
ATOM 1793 N N . PHE A 1 243 ? 14.562 -8.32 -9.07 1 81.31 243 PHE A N 1
ATOM 1794 C CA . PHE A 1 243 ? 15.945 -8.156 -8.648 1 81.31 243 PHE A CA 1
ATOM 1795 C C . PHE A 1 243 ? 16.484 -6.793 -9.078 1 81.31 243 PHE A C 1
ATOM 1797 O O . PHE A 1 243 ? 17.109 -6.09 -8.281 1 81.31 243 PHE A O 1
ATOM 1804 N N . CYS A 1 244 ? 16.234 -6.484 -10.336 1 86 244 CYS A N 1
ATOM 1805 C CA . CYS A 1 244 ? 16.75 -5.211 -10.828 1 86 244 CYS A CA 1
ATOM 1806 C C . CYS A 1 244 ? 16.047 -4.039 -10.156 1 86 244 CYS A C 1
ATOM 1808 O O . CYS A 1 244 ? 16.656 -3.008 -9.883 1 86 244 CYS A O 1
ATOM 1810 N N . GLY A 1 245 ? 14.773 -4.18 -9.852 1 87.69 245 GLY A N 1
ATOM 1811 C CA . GLY A 1 245 ? 14.055 -3.133 -9.141 1 87.69 245 GLY A CA 1
ATOM 1812 C C . GLY A 1 245 ? 14.547 -2.922 -7.727 1 87.69 245 GLY A C 1
ATOM 1813 O O . GLY A 1 245 ? 14.641 -1.786 -7.258 1 87.69 245 GLY A O 1
ATOM 1814 N N . GLU A 1 246 ? 14.969 -3.965 -7.062 1 83.5 246 GLU A N 1
ATOM 1815 C CA . GLU A 1 246 ? 15.383 -3.908 -5.664 1 83.5 246 GLU A CA 1
ATOM 1816 C C . GLU A 1 246 ? 16.828 -3.432 -5.539 1 83.5 246 GLU A C 1
ATOM 1818 O O . GLU A 1 246 ? 17.234 -2.955 -4.477 1 83.5 246 GLU A O 1
ATOM 1823 N N . ASN A 1 247 ? 17.625 -3.508 -6.648 1 82.94 247 ASN A N 1
ATOM 1824 C CA . ASN A 1 247 ? 19.062 -3.266 -6.531 1 82.94 247 ASN A CA 1
ATOM 1825 C C . ASN A 1 247 ? 19.5 -2.104 -7.414 1 82.94 247 ASN A C 1
ATOM 1827 O O . ASN A 1 247 ? 20.703 -1.82 -7.52 1 82.94 247 ASN A O 1
ATOM 1831 N N . MET A 1 248 ? 18.547 -1.482 -8.016 1 87.94 248 MET A N 1
ATOM 1832 C CA . MET A 1 248 ? 18.906 -0.383 -8.914 1 87.94 248 MET A CA 1
ATOM 1833 C C . MET A 1 248 ? 19.719 0.674 -8.18 1 87.94 248 MET A C 1
ATOM 1835 O O . MET A 1 248 ? 20.812 1.027 -8.625 1 87.94 248 MET A O 1
ATOM 1839 N N . ALA A 1 249 ? 19.297 1.146 -7.039 1 85.88 249 ALA A N 1
ATOM 1840 C CA . ALA A 1 249 ? 19.938 2.234 -6.305 1 85.88 249 ALA A CA 1
ATOM 1841 C C . ALA A 1 249 ? 21.203 1.75 -5.605 1 85.88 249 ALA A C 1
ATOM 1843 O O . ALA A 1 249 ? 22.219 2.463 -5.562 1 85.88 249 ALA A O 1
ATOM 1844 N N . THR A 1 250 ? 21.125 0.583 -5.051 1 82.94 250 THR A N 1
ATOM 1845 C CA . THR A 1 250 ? 22.266 0.095 -4.277 1 82.94 250 THR A CA 1
ATOM 1846 C C . THR A 1 250 ? 23.438 -0.239 -5.195 1 82.94 250 THR A C 1
ATOM 1848 O O . THR A 1 250 ? 24.594 -0.039 -4.828 1 82.94 250 THR A O 1
ATOM 1851 N N . ARG A 1 251 ? 23.141 -0.771 -6.367 1 80.31 251 ARG A N 1
ATOM 1852 C CA . ARG A 1 251 ? 24.234 -1.021 -7.312 1 80.31 251 ARG A CA 1
ATOM 1853 C C . ARG A 1 251 ? 24.891 0.282 -7.742 1 80.31 251 ARG A C 1
ATOM 1855 O O . ARG A 1 251 ? 26.125 0.365 -7.82 1 80.31 251 ARG A O 1
ATOM 1862 N N . ALA A 1 252 ? 24.047 1.198 -8.047 1 80.31 252 ALA A N 1
ATOM 1863 C CA . ALA A 1 252 ? 24.578 2.502 -8.438 1 80.31 252 ALA A CA 1
ATOM 1864 C C . ALA A 1 252 ? 25.406 3.117 -7.32 1 80.31 252 ALA A C 1
ATOM 1866 O O . ALA A 1 252 ? 26.438 3.746 -7.582 1 80.31 252 ALA A O 1
ATOM 1867 N N . ALA A 1 253 ? 24.938 2.979 -6.148 1 77.62 253 ALA A N 1
ATOM 1868 C CA . ALA A 1 253 ? 25.656 3.504 -4.996 1 77.62 253 ALA A CA 1
ATOM 1869 C C . ALA A 1 253 ? 26.984 2.773 -4.805 1 77.62 253 ALA A C 1
ATOM 1871 O O . ALA A 1 253 ? 28 3.391 -4.473 1 77.62 253 ALA A O 1
ATOM 1872 N N . ALA A 1 254 ? 26.953 1.545 -5.035 1 70.38 254 ALA A N 1
ATOM 1873 C CA . ALA A 1 254 ? 28.109 0.695 -4.785 1 70.38 254 ALA A CA 1
ATOM 1874 C C . ALA A 1 254 ? 29.188 0.917 -5.848 1 70.38 254 ALA A C 1
ATOM 1876 O O . ALA A 1 254 ? 30.375 0.933 -5.535 1 70.38 254 ALA A O 1
ATOM 1877 N N . PHE A 1 255 ? 28.656 1.036 -7.156 1 66 255 PHE A N 1
ATOM 1878 C CA . PHE A 1 255 ? 29.641 0.959 -8.227 1 66 255 PHE A CA 1
ATOM 1879 C C . PHE A 1 255 ? 29.672 2.256 -9.023 1 66 255 PHE A C 1
ATOM 1881 O O . PHE A 1 255 ? 30.625 2.508 -9.773 1 66 255 PHE A O 1
ATOM 1888 N N . GLY A 1 256 ? 28.734 3.018 -8.891 1 63.62 256 GLY A N 1
ATOM 1889 C CA . GLY A 1 256 ? 28.672 4.27 -9.633 1 63.62 256 GLY A CA 1
ATOM 1890 C C . GLY A 1 256 ? 28.531 4.07 -11.133 1 63.62 256 GLY A C 1
ATOM 1891 O O . GLY A 1 256 ? 28.578 5.035 -11.898 1 63.62 256 GLY A O 1
ATOM 1892 N N . SER A 1 257 ? 28.516 2.773 -11.648 1 60.19 257 SER A N 1
ATOM 1893 C CA . SER A 1 257 ? 28.5 2.48 -13.078 1 60.19 257 SER A CA 1
ATOM 1894 C C . SER A 1 257 ? 27.078 2.322 -13.602 1 60.19 257 SER A C 1
ATOM 1896 O O . SER A 1 257 ? 26.859 1.746 -14.664 1 60.19 257 SER A O 1
ATOM 1898 N N . GLY A 1 258 ? 26.203 2.738 -12.844 1 71.38 258 GLY A N 1
ATOM 1899 C CA . GLY A 1 258 ? 24.844 2.645 -13.344 1 71.38 258 GLY A CA 1
ATOM 1900 C C . GLY A 1 258 ? 23.984 1.686 -12.547 1 71.38 258 GLY A C 1
ATOM 1901 O O . GLY A 1 258 ? 24.453 1.047 -11.609 1 71.38 258 GLY A O 1
ATOM 1902 N N . PRO A 1 259 ? 22.719 1.559 -12.977 1 77.88 259 PRO A N 1
ATOM 1903 C CA . PRO A 1 259 ? 21.781 0.734 -12.227 1 77.88 259 PRO A CA 1
ATOM 1904 C C . PRO A 1 259 ? 21.875 -0.749 -12.578 1 77.88 259 PRO A C 1
ATOM 1906 O O . PRO A 1 259 ? 22.516 -1.11 -13.57 1 77.88 259 PRO A O 1
ATOM 1909 N N . GLN A 1 260 ? 21.344 -1.581 -11.727 1 77.19 260 GLN A N 1
ATOM 1910 C CA . GLN A 1 260 ? 21.188 -3 -12.031 1 77.19 260 GLN A CA 1
ATOM 1911 C C . GLN A 1 260 ? 20.266 -3.207 -13.234 1 77.19 260 GLN A C 1
ATOM 1913 O O . GLN A 1 260 ? 19.172 -2.65 -13.289 1 77.19 260 GLN A O 1
ATOM 1918 N N . ILE A 1 261 ? 20.766 -3.98 -14.18 1 83.5 261 ILE A N 1
ATOM 1919 C CA . ILE A 1 261 ? 20.031 -4.203 -15.414 1 83.5 261 ILE A CA 1
ATOM 1920 C C . ILE A 1 261 ? 19.078 -5.379 -15.234 1 83.5 261 ILE A C 1
ATOM 1922 O O . ILE A 1 261 ? 19.391 -6.34 -14.523 1 83.5 261 ILE A O 1
ATOM 1926 N N . CYS A 1 262 ? 17.906 -5.246 -15.844 1 87.69 262 CYS A N 1
ATOM 1927 C CA . CYS A 1 262 ? 16.906 -6.309 -15.805 1 87.69 262 CYS A CA 1
ATOM 1928 C C . CYS A 1 262 ? 17.156 -7.336 -16.906 1 87.69 262 CYS A C 1
ATOM 1930 O O . CYS A 1 262 ? 17.203 -6.988 -18.078 1 87.69 262 CYS A O 1
ATOM 1932 N N . ASN A 1 263 ? 17.266 -8.602 -16.562 1 82.12 263 ASN A N 1
ATOM 1933 C CA . ASN A 1 263 ? 17.625 -9.617 -17.547 1 82.12 263 ASN A CA 1
ATOM 1934 C C . ASN A 1 263 ? 16.531 -10.672 -17.688 1 82.12 263 ASN A C 1
ATOM 1936 O O . ASN A 1 263 ? 16.812 -11.812 -18.062 1 82.12 263 ASN A O 1
ATOM 1940 N N . GLU A 1 264 ? 15.344 -10.352 -17.391 1 85.38 264 GLU A N 1
ATOM 1941 C CA . GLU A 1 264 ? 14.242 -11.312 -17.453 1 85.38 264 GLU A CA 1
ATOM 1942 C C . GLU A 1 264 ? 13.289 -10.977 -18.594 1 85.38 264 GLU A C 1
ATOM 1944 O O . GLU A 1 264 ? 12.125 -11.391 -18.578 1 85.38 264 GLU A O 1
ATOM 1949 N N . ASN A 1 265 ? 13.734 -10.18 -19.531 1 92 265 ASN A N 1
ATOM 1950 C CA . ASN A 1 265 ? 12.906 -9.773 -20.672 1 92 265 ASN A CA 1
ATOM 1951 C C . ASN A 1 265 ? 13.555 -10.141 -22 1 92 265 ASN A C 1
ATOM 1953 O O . ASN A 1 265 ? 13.719 -9.289 -22.875 1 92 265 ASN A O 1
ATOM 1957 N N . GLY A 1 266 ? 13.875 -11.5 -22.078 1 88.5 266 GLY A N 1
ATOM 1958 C CA . GLY A 1 266 ? 14.547 -11.953 -23.281 1 88.5 266 GLY A CA 1
ATOM 1959 C C . GLY A 1 266 ? 15.953 -11.383 -23.422 1 88.5 266 GLY A C 1
ATOM 1960 O O . GLY A 1 266 ? 16.703 -11.32 -22.453 1 88.5 266 GLY A O 1
ATOM 1961 N N . ASP A 1 267 ? 16.234 -10.984 -24.672 1 87.12 267 ASP A N 1
ATOM 1962 C CA . ASP A 1 267 ? 17.547 -10.422 -24.938 1 87.12 267 ASP A CA 1
ATOM 1963 C C . ASP A 1 267 ? 17.578 -8.922 -24.672 1 87.12 267 ASP A C 1
ATOM 1965 O O . ASP A 1 267 ? 18.641 -8.289 -24.719 1 87.12 267 ASP A O 1
ATOM 1969 N N . VAL A 1 268 ? 16.438 -8.398 -24.328 1 91.19 268 VAL A N 1
ATOM 1970 C CA . VAL A 1 268 ? 16.344 -6.969 -24.031 1 91.19 268 VAL A CA 1
ATOM 1971 C C . VAL A 1 268 ? 16.703 -6.715 -22.578 1 91.19 268 VAL A C 1
ATOM 1973 O O . VAL A 1 268 ? 15.938 -7.086 -21.672 1 91.19 268 VAL A O 1
ATOM 1976 N N . THR A 1 269 ? 17.859 -6.133 -22.328 1 88.94 269 THR A N 1
ATOM 1977 C CA . THR A 1 269 ? 18.359 -5.863 -20.984 1 88.94 269 THR A CA 1
ATOM 1978 C C . THR A 1 269 ? 18.453 -4.359 -20.734 1 88.94 269 THR A C 1
ATOM 1980 O O . THR A 1 269 ? 19.391 -3.709 -21.188 1 88.94 269 THR A O 1
ATOM 1983 N N . LEU A 1 270 ? 17.469 -3.873 -20.156 1 92.56 270 LEU A N 1
ATOM 1984 C CA . LEU A 1 270 ? 17.391 -2.449 -19.844 1 92.56 270 LEU A CA 1
ATOM 1985 C C . LEU A 1 270 ? 17.203 -2.232 -18.344 1 92.56 270 LEU A C 1
ATOM 1987 O O . LEU A 1 270 ? 16.984 -3.188 -17.594 1 92.56 270 LEU A O 1
ATOM 1991 N N . ALA A 1 271 ? 17.359 -0.983 -17.938 1 91.62 271 ALA A N 1
ATOM 1992 C CA . ALA A 1 271 ? 17.219 -0.65 -16.516 1 91.62 271 ALA A CA 1
ATOM 1993 C C . ALA A 1 271 ? 15.766 -0.713 -16.078 1 91.62 271 ALA A C 1
ATOM 1995 O O . ALA A 1 271 ? 14.859 -0.637 -16.906 1 91.62 271 ALA A O 1
ATOM 1996 N N . PHE A 1 272 ? 15.578 -0.897 -14.844 1 93.69 272 PHE A N 1
ATOM 1997 C CA . PHE A 1 272 ? 14.25 -0.913 -14.25 1 93.69 272 PHE A CA 1
ATOM 1998 C C . PHE A 1 272 ? 13.492 0.37 -14.578 1 93.69 272 PHE A C 1
ATOM 2000 O O . PHE A 1 272 ? 14.047 1.468 -14.461 1 93.69 272 PHE A O 1
ATOM 2007 N N . GLY A 1 273 ? 12.289 0.242 -15.023 1 94.94 273 GLY A N 1
ATOM 2008 C CA . GLY A 1 273 ? 11.453 1.402 -15.297 1 94.94 273 GLY A CA 1
ATOM 2009 C C . GLY A 1 273 ? 11.641 1.955 -16.688 1 94.94 273 GLY A C 1
ATOM 2010 O O . GLY A 1 273 ? 11.133 3.031 -17.016 1 94.94 273 GLY A O 1
ATOM 2011 N N . ALA A 1 274 ? 12.391 1.225 -17.547 1 95.06 274 ALA A N 1
ATOM 2012 C CA . ALA A 1 274 ? 12.547 1.636 -18.938 1 95.06 274 ALA A CA 1
ATOM 2013 C C . ALA A 1 274 ? 11.203 1.673 -19.656 1 95.06 274 ALA A C 1
ATOM 2015 O O . ALA A 1 274 ? 10.32 0.859 -19.375 1 95.06 274 ALA A O 1
ATOM 2016 N N . PRO A 1 275 ? 11.055 2.613 -20.578 1 95.19 275 PRO A N 1
ATOM 2017 C CA . PRO A 1 275 ? 9.773 2.736 -21.266 1 95.19 275 PRO A CA 1
ATOM 2018 C C . PRO A 1 275 ? 9.375 1.458 -22 1 95.19 275 PRO A C 1
ATOM 2020 O O . PRO A 1 275 ? 8.188 1.159 -22.141 1 95.19 275 PRO A O 1
ATOM 2023 N N . GLN A 1 276 ? 10.391 0.69 -22.453 1 95.69 276 GLN A N 1
ATOM 2024 C CA . GLN A 1 276 ? 10.109 -0.554 -23.172 1 95.69 276 GLN A CA 1
ATOM 2025 C C . GLN A 1 276 ? 9.406 -1.559 -22.25 1 95.69 276 GLN A C 1
ATOM 2027 O O . GLN A 1 276 ? 8.461 -2.232 -22.672 1 95.69 276 GLN A O 1
ATOM 2032 N N . HIS A 1 277 ? 9.914 -1.652 -21.016 1 96.62 277 HIS A N 1
ATOM 2033 C CA . HIS A 1 277 ? 9.289 -2.562 -20.062 1 96.62 277 HIS A CA 1
ATOM 2034 C C . HIS A 1 277 ? 7.879 -2.098 -19.703 1 96.62 277 HIS A C 1
ATOM 2036 O O . HIS A 1 277 ? 6.934 -2.891 -19.734 1 96.62 277 HIS A O 1
ATOM 2042 N N . ILE A 1 278 ? 7.734 -0.814 -19.391 1 96.81 278 ILE A N 1
ATOM 2043 C CA . ILE A 1 278 ? 6.453 -0.251 -18.984 1 96.81 278 ILE A CA 1
ATOM 2044 C C . ILE A 1 278 ? 5.465 -0.334 -20.141 1 96.81 278 ILE A C 1
ATOM 2046 O O . ILE A 1 278 ? 4.273 -0.577 -19.938 1 96.81 278 ILE A O 1
ATOM 2050 N N . GLY A 1 279 ? 6.004 -0.108 -21.328 1 97.12 279 GLY A N 1
ATOM 2051 C CA . GLY A 1 279 ? 5.16 -0.198 -22.516 1 97.12 279 GLY A CA 1
ATOM 2052 C C . GLY A 1 279 ? 4.574 -1.582 -22.719 1 97.12 279 GLY A C 1
ATOM 2053 O O . GLY A 1 279 ? 3.408 -1.719 -23.109 1 97.12 279 GLY A O 1
ATOM 2054 N N . LEU A 1 280 ? 5.375 -2.6 -22.547 1 97.44 280 LEU A N 1
ATOM 2055 C CA . LEU A 1 280 ? 4.891 -3.969 -22.688 1 97.44 280 LEU A CA 1
ATOM 2056 C C . LEU A 1 280 ? 3.812 -4.277 -21.656 1 97.44 280 LEU A C 1
ATOM 2058 O O . LEU A 1 280 ? 2.783 -4.867 -21.984 1 97.44 280 LEU A O 1
ATOM 2062 N N . ALA A 1 281 ? 4.07 -3.926 -20.422 1 98.06 281 ALA A N 1
ATOM 2063 C CA . ALA A 1 281 ? 3.074 -4.141 -19.375 1 98.06 281 ALA A CA 1
ATOM 2064 C C . ALA A 1 281 ? 1.796 -3.359 -19.672 1 98.06 281 ALA A C 1
ATOM 2066 O O . ALA A 1 281 ? 0.691 -3.865 -19.453 1 98.06 281 ALA A O 1
ATOM 2067 N N . ALA A 1 282 ? 1.97 -2.117 -20.109 1 97.62 282 ALA A N 1
ATOM 2068 C CA . ALA A 1 282 ? 0.825 -1.271 -20.438 1 97.62 282 ALA A CA 1
ATOM 2069 C C . ALA A 1 282 ? -0.007 -1.881 -21.562 1 97.62 282 ALA A C 1
ATOM 2071 O O . ALA A 1 282 ? -1.232 -1.743 -21.578 1 97.62 282 ALA A O 1
ATOM 2072 N N . SER A 1 283 ? 0.656 -2.529 -22.531 1 98.19 283 SER A N 1
ATOM 2073 C CA . SER A 1 283 ? -0.074 -3.16 -23.625 1 98.19 283 SER A CA 1
ATOM 2074 C C . SER A 1 283 ? -1.036 -4.223 -23.109 1 98.19 283 SER A C 1
ATOM 2076 O O . SER A 1 283 ? -2.162 -4.34 -23.594 1 98.19 283 SER A O 1
ATOM 2078 N N . VAL A 1 284 ? -0.61 -4.98 -22.125 1 98.06 284 VAL A N 1
ATOM 2079 C CA . VAL A 1 284 ? -1.447 -6.004 -21.5 1 98.06 284 VAL A CA 1
ATOM 2080 C C . VAL A 1 284 ? -2.646 -5.352 -20.828 1 98.06 284 VAL A C 1
ATOM 2082 O O . VAL A 1 284 ? -3.791 -5.758 -21.047 1 98.06 284 VAL A O 1
ATOM 2085 N N . ILE A 1 285 ? -2.396 -4.328 -20.062 1 98.06 285 ILE A N 1
ATOM 2086 C CA . ILE A 1 285 ? -3.416 -3.67 -19.266 1 98.06 285 ILE A CA 1
ATOM 2087 C C . ILE A 1 285 ? -4.398 -2.93 -20.172 1 98.06 285 ILE A C 1
ATOM 2089 O O . ILE A 1 285 ? -5.613 -3.01 -19.969 1 98.06 285 ILE A O 1
ATOM 2093 N N . LEU A 1 286 ? -3.873 -2.221 -21.172 1 97.81 286 LEU A N 1
ATOM 2094 C CA . LEU A 1 286 ? -4.723 -1.455 -22.078 1 97.81 286 LEU A CA 1
ATOM 2095 C C . LEU A 1 286 ? -5.637 -2.377 -22.875 1 97.81 286 LEU A C 1
ATOM 2097 O O . LEU A 1 286 ? -6.801 -2.051 -23.109 1 97.81 286 LEU A O 1
ATOM 2101 N N . PHE A 1 287 ? -5.098 -3.508 -23.297 1 97.88 287 PHE A N 1
ATOM 2102 C CA . PHE A 1 287 ? -5.949 -4.453 -24.016 1 97.88 287 PHE A CA 1
ATOM 2103 C C . PHE A 1 287 ? -7.035 -5 -23.094 1 97.88 287 PHE A C 1
ATOM 2105 O O . PHE A 1 287 ? -8.164 -5.227 -23.531 1 97.88 287 PHE A O 1
ATOM 2112 N N . GLY A 1 288 ? -6.645 -5.293 -21.859 1 96.19 288 GLY A N 1
ATOM 2113 C CA . GLY A 1 288 ? -7.652 -5.684 -20.891 1 96.19 288 GLY A CA 1
ATOM 2114 C C . GLY A 1 288 ? -8.758 -4.66 -20.734 1 96.19 288 GLY A C 1
ATOM 2115 O O . GLY A 1 288 ? -9.938 -5.02 -20.656 1 96.19 288 GLY A O 1
ATOM 2116 N N . VAL A 1 289 ? -8.398 -3.385 -20.703 1 96.5 289 VAL A N 1
ATOM 2117 C CA . VAL A 1 289 ? -9.367 -2.305 -20.578 1 96.5 289 VAL A CA 1
ATOM 2118 C C . VAL A 1 289 ? -10.281 -2.291 -21.812 1 96.5 289 VAL A C 1
ATOM 2120 O O . VAL A 1 289 ? -11.5 -2.141 -21.688 1 96.5 289 VAL A O 1
ATOM 2123 N N . VAL A 1 290 ? -9.703 -2.477 -23 1 95.81 290 VAL A N 1
ATOM 2124 C CA . VAL A 1 290 ? -10.477 -2.502 -24.234 1 95.81 290 VAL A CA 1
ATOM 2125 C C . VAL A 1 290 ? -11.516 -3.619 -24.172 1 95.81 290 VAL A C 1
ATOM 2127 O O . VAL A 1 290 ? -12.672 -3.43 -24.562 1 95.81 290 VAL A O 1
ATOM 2130 N N . LEU A 1 291 ? -11.125 -4.734 -23.641 1 93.88 291 LEU A N 1
ATOM 2131 C CA . LEU A 1 291 ? -12.039 -5.871 -23.547 1 93.88 291 LEU A CA 1
ATOM 2132 C C . LEU A 1 291 ? -13.148 -5.594 -22.531 1 93.88 291 LEU A C 1
ATOM 2134 O O . LEU A 1 291 ? -14.281 -6.039 -22.719 1 93.88 291 LEU A O 1
ATOM 2138 N N . ASN A 1 292 ? -12.805 -4.914 -21.484 1 91.62 292 ASN A N 1
ATOM 2139 C CA . ASN A 1 292 ? -13.82 -4.609 -20.484 1 91.62 292 ASN A CA 1
ATOM 2140 C C . ASN A 1 292 ? -14.797 -3.547 -20.984 1 91.62 292 ASN A C 1
ATOM 2142 O O . ASN A 1 292 ? -15.922 -3.445 -20.484 1 91.62 292 ASN A O 1
ATOM 2146 N N . VAL A 1 293 ? -14.359 -2.738 -21.922 1 91 293 VAL A N 1
ATOM 2147 C CA . VAL A 1 293 ? -15.219 -1.699 -22.484 1 91 293 VAL A CA 1
ATOM 2148 C C . VAL A 1 293 ? -16.109 -2.299 -23.578 1 91 293 VAL A C 1
ATOM 2150 O O . VAL A 1 293 ? -17.312 -2.039 -23.609 1 91 293 VAL A O 1
ATOM 2153 N N . ALA A 1 294 ? -15.531 -3.148 -24.406 1 88.94 294 ALA A N 1
ATOM 2154 C CA . ALA A 1 294 ? -16.25 -3.529 -25.609 1 88.94 294 ALA A CA 1
ATOM 2155 C C . ALA A 1 294 ? -16.375 -5.047 -25.719 1 88.94 294 ALA A C 1
ATOM 2157 O O . ALA A 1 294 ? -17.094 -5.555 -26.594 1 88.94 294 ALA A O 1
ATOM 2158 N N . GLY A 1 295 ? -15.828 -5.777 -24.875 1 86.56 295 GLY A N 1
ATOM 2159 C CA . GLY A 1 295 ? -15.789 -7.223 -25.031 1 86.56 295 GLY A CA 1
ATOM 2160 C C . GLY A 1 295 ? -17.078 -7.91 -24.641 1 86.56 295 GLY A C 1
ATOM 2161 O O . GLY A 1 295 ? -17.938 -7.301 -24 1 86.56 295 GLY A O 1
ATOM 2162 N N . SER A 1 296 ? -17.219 -9.18 -25.094 1 85.25 296 SER A N 1
ATOM 2163 C CA . SER A 1 296 ? -18.312 -10.055 -24.688 1 85.25 296 SER A CA 1
ATOM 2164 C C . SER A 1 296 ? -18.125 -10.547 -23.25 1 85.25 296 SER A C 1
ATOM 2166 O O . SER A 1 296 ? -17.047 -10.398 -22.672 1 85.25 296 SER A O 1
ATOM 2168 N N . PRO A 1 297 ? -19.172 -11.102 -22.672 1 80.69 297 PRO A N 1
ATOM 2169 C CA . PRO A 1 297 ? -19.031 -11.648 -21.312 1 80.69 297 PRO A CA 1
ATOM 2170 C C . PRO A 1 297 ? -17.891 -12.664 -21.203 1 80.69 297 PRO A C 1
ATOM 2172 O O . PRO A 1 297 ? -17.188 -12.711 -20.188 1 80.69 297 PRO A O 1
ATOM 2175 N N . PHE A 1 298 ? -17.688 -13.453 -22.266 1 86.94 298 PHE A N 1
ATOM 2176 C CA . PHE A 1 298 ? -16.594 -14.414 -22.281 1 86.94 298 PHE A CA 1
ATOM 2177 C C . PHE A 1 298 ? -15.242 -13.688 -22.25 1 86.94 298 PHE A C 1
ATOM 2179 O O . PHE A 1 298 ? -14.359 -14.047 -21.469 1 86.94 298 PHE A O 1
ATOM 2186 N N . LEU A 1 299 ? -15.125 -12.68 -23.016 1 89.5 299 LEU A N 1
ATOM 2187 C CA . LEU A 1 299 ? -13.875 -11.945 -23.109 1 89.5 299 LEU A CA 1
ATOM 2188 C C . LEU A 1 299 ? -13.633 -11.109 -21.859 1 89.5 299 LEU A C 1
ATOM 2190 O O . LEU A 1 299 ? -12.5 -10.992 -21.391 1 89.5 299 LEU A O 1
ATOM 2194 N N . LYS A 1 300 ? -14.703 -10.602 -21.281 1 88.69 300 LYS A N 1
ATOM 2195 C CA . LYS A 1 300 ? -14.586 -9.789 -20.078 1 88.69 300 LYS A CA 1
ATOM 2196 C C . LYS A 1 300 ? -14.125 -10.633 -18.891 1 88.69 300 LYS A C 1
ATOM 2198 O O . LYS A 1 300 ? -13.266 -10.211 -18.109 1 88.69 300 LYS A O 1
ATOM 2203 N N . SER A 1 301 ? -14.672 -11.844 -18.859 1 88.31 301 SER A N 1
ATOM 2204 C CA . SER A 1 301 ? -14.344 -12.703 -17.719 1 88.31 301 SER A CA 1
ATOM 2205 C C . SER A 1 301 ? -12.953 -13.312 -17.875 1 88.31 301 SER A C 1
ATOM 2207 O O . SER A 1 301 ? -12.367 -13.781 -16.906 1 88.31 301 SER A O 1
ATOM 2209 N N . THR A 1 302 ? -12.422 -13.336 -19.125 1 92.88 302 THR A N 1
ATOM 2210 C CA . THR A 1 302 ? -11.109 -13.914 -19.391 1 92.88 302 THR A CA 1
ATOM 2211 C C . THR A 1 302 ? -10.133 -12.859 -19.891 1 92.88 302 THR A C 1
ATOM 2213 O O . THR A 1 302 ? -9.242 -13.164 -20.688 1 92.88 302 THR A O 1
ATOM 2216 N N . PHE A 1 303 ? -10.344 -11.609 -19.484 1 93.75 303 PHE A N 1
ATOM 2217 C CA . PHE A 1 303 ? -9.578 -10.5 -20.047 1 93.75 303 PHE A CA 1
ATOM 2218 C C . PHE A 1 303 ? -8.102 -10.625 -19.703 1 93.75 303 PHE A C 1
ATOM 2220 O O . PHE A 1 303 ? -7.238 -10.195 -20.469 1 93.75 303 PHE A O 1
ATOM 2227 N N . LEU A 1 304 ? -7.773 -11.234 -18.594 1 93.62 304 LEU A N 1
ATOM 2228 C CA . LEU A 1 304 ? -6.379 -11.367 -18.188 1 93.62 304 LEU A CA 1
ATOM 2229 C C . LEU A 1 304 ? -5.609 -12.25 -19.156 1 93.62 304 LEU A C 1
ATOM 2231 O O . LEU A 1 304 ? -4.473 -11.945 -19.516 1 93.62 304 LEU A O 1
ATOM 2235 N N . PHE A 1 305 ? -6.242 -13.367 -19.531 1 94.38 305 PHE A N 1
ATOM 2236 C CA . PHE A 1 305 ? -5.602 -14.289 -20.469 1 94.38 305 PHE A CA 1
ATOM 2237 C C . PHE A 1 305 ? -5.371 -13.617 -21.812 1 94.38 305 PHE A C 1
ATOM 2239 O O . PHE A 1 305 ? -4.285 -13.719 -22.391 1 94.38 305 PHE A O 1
ATOM 2246 N N . TRP A 1 306 ? -6.367 -12.961 -22.266 1 96.12 306 TRP A N 1
ATOM 2247 C CA . TRP A 1 306 ? -6.258 -12.312 -23.562 1 96.12 306 TRP A CA 1
ATOM 2248 C C . TRP A 1 306 ? -5.285 -11.141 -23.516 1 96.12 306 TRP A C 1
ATOM 2250 O O . TRP A 1 306 ? -4.605 -10.844 -24.5 1 96.12 306 TRP A O 1
ATOM 2260 N N . GLY A 1 307 ? -5.297 -10.445 -22.391 1 96.88 307 GLY A N 1
ATOM 2261 C CA . GLY A 1 307 ? -4.258 -9.445 -22.203 1 96.88 307 GLY A CA 1
ATOM 2262 C C . GLY A 1 307 ? -2.855 -10.023 -22.281 1 96.88 307 GLY A C 1
ATOM 2263 O O . GLY A 1 307 ? -1.979 -9.438 -22.922 1 96.88 307 GLY A O 1
ATOM 2264 N N . LEU A 1 308 ? -2.65 -11.148 -21.672 1 96.44 308 LEU A N 1
ATOM 2265 C CA . LEU A 1 308 ? -1.364 -11.836 -21.719 1 96.44 308 LEU A CA 1
ATOM 2266 C C . LEU A 1 308 ? -0.993 -12.195 -23.156 1 96.44 308 LEU A C 1
ATOM 2268 O O . LEU A 1 308 ? 0.143 -11.977 -23.578 1 96.44 308 LEU A O 1
ATOM 2272 N N . VAL A 1 309 ? -1.938 -12.742 -23.875 1 96.81 309 VAL A N 1
ATOM 2273 C CA . VAL A 1 309 ? -1.708 -13.148 -25.25 1 96.81 309 VAL A CA 1
ATOM 2274 C C . VAL A 1 309 ? -1.34 -11.93 -26.094 1 96.81 309 VAL A C 1
ATOM 2276 O O . VAL A 1 309 ? -0.383 -11.969 -26.875 1 96.81 309 VAL A O 1
ATOM 2279 N N . PHE A 1 310 ? -2.1 -10.859 -25.891 1 97.94 310 PHE A N 1
ATOM 2280 C CA . PHE A 1 310 ? -1.837 -9.648 -26.656 1 97.94 310 PHE A CA 1
ATOM 2281 C C . PHE A 1 310 ? -0.454 -9.094 -26.328 1 97.94 310 PHE A C 1
ATOM 2283 O O . PHE A 1 310 ? 0.299 -8.719 -27.234 1 97.94 310 PHE A O 1
ATOM 2290 N N . GLY A 1 311 ? -0.12 -8.977 -25.062 1 97.81 311 GLY A N 1
ATOM 2291 C CA . GLY A 1 311 ? 1.202 -8.516 -24.672 1 97.81 311 GLY A CA 1
ATOM 2292 C C . GLY A 1 311 ? 2.322 -9.375 -25.234 1 97.81 311 GLY A C 1
ATOM 2293 O O . GLY A 1 311 ? 3.377 -8.867 -25.609 1 97.81 311 GLY A O 1
ATOM 2294 N N . THR A 1 312 ? 2.076 -10.68 -25.281 1 96.75 312 THR A N 1
ATOM 2295 C CA . THR A 1 312 ? 3.061 -11.602 -25.828 1 96.75 312 THR A CA 1
ATOM 2296 C C . THR A 1 312 ? 3.242 -11.383 -27.312 1 96.75 312 THR A C 1
ATOM 2298 O O . THR A 1 312 ? 4.363 -11.438 -27.828 1 96.75 312 THR A O 1
ATOM 2301 N N . ILE A 1 313 ? 2.166 -11.117 -27.984 1 97.56 313 ILE A N 1
ATOM 2302 C CA . ILE A 1 313 ? 2.236 -10.836 -29.406 1 97.56 313 ILE A CA 1
ATOM 2303 C C . ILE A 1 313 ? 3.004 -9.539 -29.641 1 97.56 313 ILE A C 1
ATOM 2305 O O . ILE A 1 313 ? 3.861 -9.461 -30.531 1 97.56 313 ILE A O 1
ATOM 2309 N N . VAL A 1 314 ? 2.705 -8.547 -28.844 1 97.75 314 VAL A N 1
ATOM 2310 C CA . VAL A 1 314 ? 3.402 -7.27 -28.969 1 97.75 314 VAL A CA 1
ATOM 2311 C C . VAL A 1 314 ? 4.898 -7.473 -28.734 1 97.75 314 VAL A C 1
ATOM 2313 O O . VAL A 1 314 ? 5.727 -6.918 -29.469 1 97.75 314 VAL A O 1
ATOM 2316 N N . ALA A 1 315 ? 5.238 -8.242 -27.734 1 97.19 315 ALA A N 1
ATOM 2317 C CA . ALA A 1 315 ? 6.637 -8.531 -27.438 1 97.19 315 ALA A CA 1
ATOM 2318 C C . ALA A 1 315 ? 7.293 -9.289 -28.594 1 97.19 315 ALA A C 1
ATOM 2320 O O . ALA A 1 315 ? 8.453 -9.039 -28.938 1 97.19 315 ALA A O 1
ATOM 2321 N N . ALA A 1 316 ? 6.57 -10.195 -29.203 1 95.5 316 ALA A N 1
ATOM 2322 C CA . ALA A 1 316 ? 7.105 -11.047 -30.266 1 95.5 316 ALA A CA 1
ATOM 2323 C C . ALA A 1 316 ? 7.418 -10.227 -31.516 1 95.5 316 ALA A C 1
ATOM 2325 O O . ALA A 1 316 ? 8.352 -10.547 -32.25 1 95.5 316 ALA A O 1
ATOM 2326 N N . ILE A 1 317 ? 6.684 -9.094 -31.719 1 95.5 317 ILE A N 1
ATOM 2327 C CA . ILE A 1 317 ? 6.875 -8.336 -32.969 1 95.5 317 ILE A CA 1
ATOM 2328 C C . ILE A 1 317 ? 7.703 -7.09 -32.656 1 95.5 317 ILE A C 1
ATOM 2330 O O . ILE A 1 317 ? 7.969 -6.293 -33.562 1 95.5 317 ILE A O 1
ATOM 2334 N N . SER A 1 318 ? 8.008 -6.879 -31.438 1 94.44 318 SER A N 1
ATOM 2335 C CA . SER A 1 318 ? 8.805 -5.711 -31.062 1 94.44 318 SER A CA 1
ATOM 2336 C C . SER A 1 318 ? 10.25 -6.098 -30.781 1 94.44 318 SER A C 1
ATOM 2338 O O . SER A 1 318 ? 10.547 -7.258 -30.5 1 94.44 318 SER A O 1
ATOM 2340 N N . SER A 1 319 ? 11.172 -5.156 -30.984 1 92.81 319 SER A N 1
ATOM 2341 C CA . SER A 1 319 ? 12.594 -5.297 -30.672 1 92.81 319 SER A CA 1
ATOM 2342 C C . SER A 1 319 ? 13.18 -3.984 -30.172 1 92.81 319 SER A C 1
ATOM 2344 O O . SER A 1 319 ? 12.539 -2.934 -30.266 1 92.81 319 SER A O 1
ATOM 2346 N N . TYR A 1 320 ? 14.219 -4.137 -29.422 1 93.56 320 TYR A N 1
ATOM 2347 C CA . TYR A 1 320 ? 14.938 -2.953 -28.969 1 93.56 320 TYR A CA 1
ATOM 2348 C C . TYR A 1 320 ? 16.25 -2.787 -29.703 1 93.56 320 TYR A C 1
ATOM 2350 O O . TYR A 1 320 ? 17 -3.754 -29.875 1 93.56 320 TYR A O 1
ATOM 2358 N N . THR A 1 321 ? 16.469 -1.592 -30.25 1 93.12 321 THR A N 1
ATOM 2359 C CA . THR A 1 321 ? 17.734 -1.27 -30.906 1 93.12 321 THR A CA 1
ATOM 2360 C C . THR A 1 321 ? 18.531 -0.278 -30.062 1 93.12 321 THR A C 1
ATOM 2362 O O . THR A 1 321 ? 18.047 0.801 -29.734 1 93.12 321 THR A O 1
ATOM 2365 N N . ASP A 1 322 ? 19.688 -0.683 -29.719 1 87.88 322 ASP A N 1
ATOM 2366 C CA . ASP A 1 322 ? 20.531 0.185 -28.891 1 87.88 322 ASP A CA 1
ATOM 2367 C C . ASP A 1 322 ? 21.188 1.277 -29.734 1 87.88 322 ASP A C 1
ATOM 2369 O O . ASP A 1 322 ? 20.906 1.401 -30.938 1 87.88 322 ASP A O 1
ATOM 2373 N N . ASP A 1 323 ? 21.953 2.113 -29.078 1 81.44 323 ASP A N 1
ATOM 2374 C CA . ASP A 1 323 ? 22.578 3.26 -29.734 1 81.44 323 ASP A CA 1
ATOM 2375 C C . ASP A 1 323 ? 23.594 2.809 -30.781 1 81.44 323 ASP A C 1
ATOM 2377 O O . ASP A 1 323 ? 23.906 3.555 -31.719 1 81.44 323 ASP A O 1
ATOM 2381 N N . GLU A 1 324 ? 24.156 1.57 -30.672 1 86.69 324 GLU A N 1
ATOM 2382 C CA . GLU A 1 324 ? 25.125 1.03 -31.609 1 86.69 324 GLU A CA 1
ATOM 2383 C C . GLU A 1 324 ? 24.438 0.348 -32.781 1 86.69 324 GLU A C 1
ATOM 2385 O O . GLU A 1 324 ? 25.094 -0.159 -33.688 1 86.69 324 GLU A O 1
ATOM 2390 N N . GLY A 1 325 ? 23.156 0.278 -32.719 1 88.31 325 GLY A N 1
ATOM 2391 C CA . GLY A 1 325 ? 22.391 -0.287 -33.844 1 88.31 325 GLY A CA 1
ATOM 2392 C C . GLY A 1 325 ? 22.156 -1.778 -33.688 1 88.31 325 GLY A C 1
ATOM 2393 O O . GLY A 1 325 ? 21.641 -2.42 -34.625 1 88.31 325 GLY A O 1
ATOM 2394 N N . ILE A 1 326 ? 22.562 -2.357 -32.594 1 88.94 326 ILE A N 1
ATOM 2395 C CA . ILE A 1 326 ? 22.344 -3.783 -32.375 1 88.94 326 ILE A CA 1
ATOM 2396 C C . ILE A 1 326 ? 20.906 -4.027 -31.922 1 88.94 326 ILE A C 1
ATOM 2398 O O . ILE A 1 326 ? 20.406 -3.34 -31.031 1 88.94 326 ILE A O 1
ATOM 2402 N N . GLN A 1 327 ? 20.359 -4.996 -32.531 1 90.94 327 GLN A N 1
ATOM 2403 C CA . GLN A 1 327 ? 18.953 -5.305 -32.25 1 90.94 327 GLN A CA 1
ATOM 2404 C C . GLN A 1 327 ? 18.844 -6.449 -31.25 1 90.94 327 GLN A C 1
ATOM 2406 O O . GLN A 1 327 ? 19.516 -7.469 -31.375 1 90.94 327 GLN A O 1
ATOM 2411 N N . TYR A 1 328 ? 18.031 -6.281 -30.219 1 90.62 328 TYR A N 1
ATOM 2412 C CA . TYR A 1 328 ? 17.734 -7.281 -29.203 1 90.62 328 TYR A CA 1
ATOM 2413 C C . TYR A 1 328 ? 16.266 -7.668 -29.234 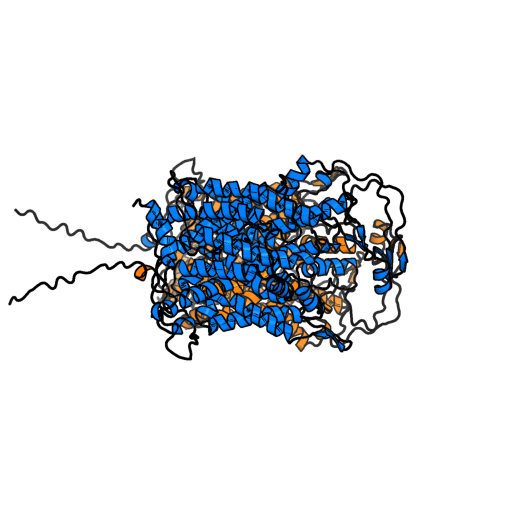1 90.62 328 TYR A C 1
ATOM 2415 O O . TYR A 1 328 ? 15.391 -6.801 -29.25 1 90.62 328 TYR A O 1
ATOM 2423 N N . ASP A 1 329 ? 16.016 -8.984 -29.234 1 92.69 329 ASP A N 1
ATOM 2424 C CA . ASP A 1 329 ? 14.641 -9.469 -29.312 1 92.69 329 ASP A CA 1
ATOM 2425 C C . ASP A 1 329 ? 14.148 -9.961 -27.969 1 92.69 329 ASP A C 1
ATOM 2427 O O . ASP A 1 329 ? 14.938 -10.445 -27.141 1 92.69 329 ASP A O 1
ATOM 2431 N N . TYR A 1 330 ? 12.812 -9.805 -27.781 1 92.81 330 TYR A N 1
ATOM 2432 C CA . TYR A 1 330 ? 12.195 -10.312 -26.562 1 92.81 330 TYR A CA 1
ATOM 2433 C C . TYR A 1 330 ? 12.109 -11.836 -26.594 1 92.81 330 TYR A C 1
ATOM 2435 O O . TYR A 1 330 ? 12.188 -12.492 -25.562 1 92.81 330 TYR A O 1
ATOM 2443 N N . PHE A 1 331 ? 11.859 -12.367 -27.766 1 92.06 331 PHE A N 1
ATOM 2444 C CA . PHE A 1 331 ? 11.867 -13.805 -27.984 1 92.06 331 PHE A CA 1
ATOM 2445 C C . PHE A 1 331 ? 13.016 -14.211 -28.891 1 92.06 331 PHE A C 1
ATOM 2447 O O . PHE A 1 331 ? 12.852 -14.312 -30.109 1 92.06 331 PHE A O 1
ATOM 2454 N N . GLY A 1 332 ? 14.148 -14.32 -28.297 1 84.81 332 GLY A N 1
ATOM 2455 C CA . GLY A 1 332 ? 15.32 -14.672 -29.078 1 84.81 332 GLY A CA 1
ATOM 2456 C C . GLY A 1 332 ? 15.625 -16.156 -29.078 1 84.81 332 GLY A C 1
ATOM 2457 O O . GLY A 1 332 ? 14.719 -16.984 -28.891 1 84.81 332 GLY A O 1
ATOM 2458 N N . ASP A 1 333 ? 16.828 -16.5 -29.328 1 81.62 333 ASP A N 1
ATOM 2459 C CA . ASP A 1 333 ? 17.297 -17.875 -29.453 1 81.62 333 ASP A CA 1
ATOM 2460 C C . ASP A 1 333 ? 17.172 -18.609 -28.109 1 81.62 333 ASP A C 1
ATOM 2462 O O . ASP A 1 333 ? 16.875 -19.797 -28.062 1 81.62 333 ASP A O 1
ATOM 2466 N N . SER A 1 334 ? 17.344 -17.875 -27.141 1 79.94 334 SER A N 1
ATOM 2467 C CA . SER A 1 334 ? 17.266 -18.484 -25.812 1 79.94 334 SER A CA 1
ATOM 2468 C C . SER A 1 334 ? 15.867 -19 -25.531 1 79.94 334 SER A C 1
ATOM 2470 O O . SER A 1 334 ? 15.711 -20.031 -24.859 1 79.94 334 SER A O 1
ATOM 2472 N N . ALA A 1 335 ? 14.867 -18.297 -25.969 1 86.69 335 ALA A N 1
ATOM 2473 C CA . ALA A 1 335 ? 13.484 -18.734 -25.781 1 86.69 335 ALA A CA 1
ATOM 2474 C C . ALA A 1 335 ? 13.219 -20.031 -26.531 1 86.69 335 ALA A C 1
ATOM 2476 O O . ALA A 1 335 ? 12.562 -20.938 -26 1 86.69 335 ALA A O 1
ATOM 2477 N N . LYS A 1 336 ? 13.734 -20.109 -27.703 1 88.56 336 LYS A N 1
ATOM 2478 C CA . LYS A 1 336 ? 13.562 -21.312 -28.516 1 88.56 336 LYS A CA 1
ATOM 2479 C C . LYS A 1 336 ? 14.266 -22.516 -27.875 1 88.56 336 LYS A C 1
ATOM 2481 O O . LYS A 1 336 ? 13.734 -23.625 -27.875 1 88.56 336 LYS A O 1
ATOM 2486 N N . GLU A 1 337 ? 15.375 -22.297 -27.375 1 87.5 337 GLU A N 1
ATOM 2487 C CA . GLU A 1 337 ? 16.141 -23.375 -26.734 1 87.5 337 GLU A CA 1
ATOM 2488 C C . GLU A 1 337 ? 15.43 -23.906 -25.5 1 87.5 337 GLU A C 1
ATOM 2490 O O . GLU A 1 337 ? 15.453 -25.109 -25.25 1 87.5 337 GLU A O 1
ATOM 2495 N N . LYS A 1 338 ? 14.859 -23.016 -24.797 1 86.81 338 LYS A N 1
ATOM 2496 C CA . LYS A 1 338 ? 14.133 -23.422 -23.594 1 86.81 338 LYS A CA 1
ATOM 2497 C C . LYS A 1 338 ? 12.938 -24.297 -23.938 1 86.81 338 LYS A C 1
ATOM 2499 O O . LYS A 1 338 ? 12.664 -25.297 -23.266 1 86.81 338 LYS A O 1
ATOM 2504 N N . VAL A 1 339 ? 12.211 -23.984 -24.969 1 92.06 339 VAL A N 1
ATOM 2505 C CA . VAL A 1 339 ? 11.031 -24.734 -25.375 1 92.06 339 VAL A CA 1
ATOM 2506 C C . VAL A 1 339 ? 11.461 -26.078 -25.969 1 92.06 339 VAL A C 1
ATOM 2508 O O . VAL A 1 339 ? 10.828 -27.109 -25.719 1 92.06 339 VAL A O 1
ATOM 2511 N N . ASP A 1 340 ? 12.562 -25.984 -26.688 1 91.69 340 ASP A N 1
ATOM 2512 C CA . ASP A 1 340 ? 13.047 -27.219 -27.312 1 91.69 340 ASP A CA 1
ATOM 2513 C C . ASP A 1 340 ? 13.578 -28.203 -26.281 1 91.69 340 ASP A C 1
ATOM 2515 O O . ASP A 1 340 ? 13.445 -29.406 -26.438 1 91.69 340 ASP A O 1
ATOM 2519 N N . ALA A 1 341 ? 14.133 -27.672 -25.281 1 88.62 341 ALA A N 1
ATOM 2520 C CA . ALA A 1 341 ? 14.742 -28.516 -24.25 1 88.62 341 ALA A CA 1
ATOM 2521 C C . ALA A 1 341 ? 13.68 -29.156 -23.359 1 88.62 341 ALA A C 1
ATOM 2523 O O . ALA A 1 341 ? 13.93 -30.172 -22.703 1 88.62 341 ALA A O 1
ATOM 2524 N N . ALA A 1 342 ? 12.5 -28.609 -23.297 1 90.44 342 ALA A N 1
ATOM 2525 C CA . ALA A 1 342 ? 11.438 -29.125 -22.422 1 90.44 342 ALA A CA 1
ATOM 2526 C C . ALA A 1 342 ? 10.852 -30.422 -22.969 1 90.44 342 ALA A C 1
ATOM 2528 O O . ALA A 1 342 ? 10.695 -30.578 -24.188 1 90.44 342 ALA A O 1
ATOM 2529 N N . PRO A 1 343 ? 10.594 -31.344 -22.094 1 91.44 343 PRO A N 1
ATOM 2530 C CA . PRO A 1 343 ? 9.969 -32.594 -22.547 1 91.44 343 PRO A CA 1
ATOM 2531 C C . PRO A 1 343 ? 8.562 -32.375 -23.109 1 91.44 343 PRO A C 1
ATOM 2533 O O . PRO A 1 343 ? 7.879 -31.422 -22.719 1 91.44 343 PRO A O 1
ATOM 2536 N N . ALA A 1 344 ? 8.117 -33.219 -23.984 1 92.5 344 ALA A N 1
ATOM 2537 C CA . ALA A 1 344 ? 6.789 -33.094 -24.578 1 92.5 344 ALA A CA 1
ATOM 2538 C C . ALA A 1 344 ? 5.703 -33.375 -23.547 1 92.5 344 ALA A C 1
ATOM 2540 O O . ALA A 1 344 ? 4.664 -32.719 -23.531 1 92.5 344 ALA A O 1
ATOM 2541 N N . PHE A 1 345 ? 5.98 -34.375 -22.688 1 93.94 345 PHE A N 1
ATOM 2542 C CA . PHE A 1 345 ? 5.023 -34.75 -21.656 1 93.94 345 PHE A CA 1
ATOM 2543 C C . PHE A 1 345 ? 5.672 -34.688 -20.281 1 93.94 345 PHE A C 1
ATOM 2545 O O . PHE A 1 345 ? 6.832 -35.062 -20.109 1 93.94 345 PHE A O 1
ATOM 2552 N N . VAL A 1 346 ? 4.949 -34.062 -19.422 1 91.19 346 VAL A N 1
ATOM 2553 C CA . VAL A 1 346 ? 5.43 -33.906 -18.047 1 91.19 346 VAL A CA 1
ATOM 2554 C C . VAL A 1 346 ? 4.418 -34.5 -17.078 1 91.19 346 VAL A C 1
ATOM 2556 O O . VAL A 1 346 ? 3.213 -34.5 -17.344 1 91.19 346 VAL A O 1
ATOM 2559 N N . PHE A 1 347 ? 4.891 -35.156 -16.047 1 91.69 347 PHE A N 1
ATOM 2560 C CA . PHE A 1 347 ? 4.082 -35.625 -14.93 1 91.69 347 PHE A CA 1
ATOM 2561 C C . PHE A 1 347 ? 4.75 -35.312 -13.594 1 91.69 347 PHE A C 1
ATOM 2563 O O . PHE A 1 347 ? 5.898 -34.875 -13.562 1 91.69 347 PHE A O 1
ATOM 2570 N N . PHE A 1 348 ? 3.889 -35.719 -12.656 1 88.25 348 PHE A N 1
ATOM 2571 C CA . PHE A 1 348 ? 4.449 -35.469 -11.336 1 88.25 348 PHE A CA 1
ATOM 2572 C C . PHE A 1 348 ? 5.734 -36.25 -11.117 1 88.25 348 PHE A C 1
ATOM 2574 O O . PHE A 1 348 ? 5.836 -37.406 -11.531 1 88.25 348 PHE A O 1
ATOM 2581 N N . TRP A 1 349 ? 6.828 -35.875 -10.633 1 80.38 349 TRP A N 1
ATOM 2582 C CA . TRP A 1 349 ? 8.07 -36.531 -10.234 1 80.38 349 TRP A CA 1
ATOM 2583 C C . TRP A 1 349 ? 8.883 -36.938 -11.453 1 80.38 349 TRP A C 1
ATOM 2585 O O . TRP A 1 349 ? 9.797 -37.781 -11.352 1 80.38 349 TRP A O 1
ATOM 2595 N N . SER A 1 350 ? 8.469 -36.531 -12.617 1 76.06 350 SER A N 1
ATOM 2596 C CA . SER A 1 350 ? 9.203 -36.875 -13.828 1 76.06 350 SER A CA 1
ATOM 2597 C C . SER A 1 350 ? 10.594 -36.281 -13.836 1 76.06 350 SER A C 1
ATOM 2599 O O . SER A 1 350 ? 11.508 -36.781 -14.492 1 76.06 350 SER A O 1
ATOM 2601 N N . GLU A 1 351 ? 10.719 -35.219 -13.211 1 74.81 351 GLU A N 1
ATOM 2602 C CA . GLU A 1 351 ? 12.016 -34.562 -13.109 1 74.81 351 GLU A CA 1
ATOM 2603 C C . GLU A 1 351 ? 12.547 -34.625 -11.68 1 74.81 351 GLU A C 1
ATOM 2605 O O . GLU A 1 351 ? 12.016 -35.344 -10.844 1 74.81 351 GLU A O 1
ATOM 2610 N N . ASP A 1 352 ? 13.562 -33.938 -11.516 1 71.38 352 ASP A N 1
ATOM 2611 C CA . ASP A 1 352 ? 14.211 -33.969 -10.211 1 71.38 352 ASP A CA 1
ATOM 2612 C C . ASP A 1 352 ? 13.227 -33.594 -9.102 1 71.38 352 ASP A C 1
ATOM 2614 O O . ASP A 1 352 ? 12.445 -32.656 -9.227 1 71.38 352 ASP A O 1
ATOM 2618 N N . GLN A 1 353 ? 13.273 -34.5 -8.18 1 79.44 353 GLN A N 1
ATOM 2619 C CA . GLN A 1 353 ? 12.344 -34.375 -7.066 1 79.44 353 GLN A CA 1
ATOM 2620 C C . GLN A 1 353 ? 12.906 -33.469 -5.973 1 79.44 353 GLN A C 1
ATOM 2622 O O . GLN A 1 353 ? 14.117 -33.438 -5.773 1 79.44 353 GLN A O 1
ATOM 2627 N N . PHE A 1 354 ? 11.969 -32.688 -5.395 1 88.56 354 PHE A N 1
ATOM 2628 C CA . PHE A 1 354 ? 12.328 -31.859 -4.262 1 88.56 354 PHE A CA 1
ATOM 2629 C C . PHE A 1 354 ? 12.422 -32.688 -2.982 1 88.56 354 PHE A C 1
ATOM 2631 O O . PHE A 1 354 ? 11.516 -33.469 -2.676 1 88.56 354 PHE A O 1
ATOM 2638 N N . PRO A 1 355 ? 13.539 -32.688 -2.297 1 90.94 355 PRO A N 1
ATOM 2639 C CA . PRO A 1 355 ? 13.656 -33.438 -1.048 1 90.94 355 PRO A CA 1
ATOM 2640 C C . PRO A 1 355 ? 12.75 -32.906 0.057 1 90.94 355 PRO A C 1
ATOM 2642 O O . PRO A 1 355 ? 13.086 -31.891 0.693 1 90.94 355 PRO A O 1
ATOM 2645 N N . ILE A 1 356 ? 11.734 -33.562 0.354 1 94.31 356 ILE A N 1
ATOM 2646 C CA . ILE A 1 356 ? 10.742 -33.125 1.323 1 94.31 356 ILE A CA 1
ATOM 2647 C C . ILE A 1 356 ? 11.305 -33.25 2.736 1 94.31 356 ILE A C 1
ATOM 2649 O O . ILE A 1 356 ? 11.844 -34.281 3.105 1 94.31 356 ILE A O 1
ATOM 2653 N N . SER A 1 357 ? 11.336 -32.156 3.465 1 96 357 SER A N 1
ATOM 2654 C CA . SER A 1 357 ? 11.773 -32.125 4.859 1 96 357 SER A CA 1
ATOM 2655 C C . SER A 1 357 ? 10.93 -31.156 5.672 1 96 357 SER A C 1
ATOM 2657 O O . SER A 1 357 ? 10.133 -30.406 5.113 1 96 357 SER A O 1
ATOM 2659 N N . PHE A 1 358 ? 11.055 -31.297 6.992 1 96.81 358 PHE A N 1
ATOM 2660 C CA . PHE A 1 358 ? 10.289 -30.453 7.902 1 96.81 358 PHE A CA 1
ATOM 2661 C C . PHE A 1 358 ? 11.203 -29.438 8.594 1 96.81 358 PHE A C 1
ATOM 2663 O O . PHE A 1 358 ? 12.273 -29.797 9.094 1 96.81 358 PHE A O 1
ATOM 2670 N N . ASP A 1 359 ? 10.812 -28.172 8.539 1 95.06 359 ASP A N 1
ATOM 2671 C CA . ASP A 1 359 ? 11.547 -27.125 9.227 1 95.06 359 ASP A CA 1
ATOM 2672 C C . ASP A 1 359 ? 10.648 -26.391 10.227 1 95.06 359 ASP A C 1
ATOM 2674 O O . ASP A 1 359 ? 9.82 -25.562 9.844 1 95.06 359 ASP A O 1
ATOM 2678 N N . ILE A 1 360 ? 10.867 -26.531 11.5 1 94.12 360 ILE A N 1
ATOM 2679 C CA . ILE A 1 360 ? 10.016 -26.047 12.578 1 94.12 360 ILE A CA 1
ATOM 2680 C C . ILE A 1 360 ? 10.07 -24.531 12.641 1 94.12 360 ILE A C 1
ATOM 2682 O O . ILE A 1 360 ? 9.133 -23.875 13.102 1 94.12 360 ILE A O 1
ATOM 2686 N N . VAL A 1 361 ? 11.18 -23.953 12.18 1 91.19 361 VAL A N 1
ATOM 2687 C CA . VAL A 1 361 ? 11.398 -22.5 12.242 1 91.19 361 VAL A CA 1
ATOM 2688 C C . VAL A 1 361 ? 10.32 -21.781 11.445 1 91.19 361 VAL A C 1
ATOM 2690 O O . VAL A 1 361 ? 9.891 -20.688 11.82 1 91.19 361 VAL A O 1
ATOM 2693 N N . TYR A 1 362 ? 9.898 -22.375 10.344 1 94.38 362 TYR A N 1
ATOM 2694 C CA . TYR A 1 362 ? 8.984 -21.688 9.43 1 94.38 362 TYR A CA 1
ATOM 2695 C C . TYR A 1 362 ? 7.559 -22.188 9.625 1 94.38 362 TYR A C 1
ATOM 2697 O O . TYR A 1 362 ? 6.648 -21.781 8.891 1 94.38 362 TYR A O 1
ATOM 2705 N N . LEU A 1 363 ? 7.273 -23.016 10.625 1 95.69 363 LEU A N 1
ATOM 2706 C CA . LEU A 1 363 ? 5.953 -23.594 10.844 1 95.69 363 LEU A CA 1
ATOM 2707 C C . LEU A 1 363 ? 4.945 -22.5 11.219 1 95.69 363 LEU A C 1
ATOM 2709 O O . LEU A 1 363 ? 3.824 -22.484 10.711 1 95.69 363 LEU A O 1
ATOM 2713 N N . LEU A 1 364 ? 5.305 -21.578 12.055 1 92.69 364 LEU A N 1
ATOM 2714 C CA . LEU A 1 364 ? 4.367 -20.562 12.547 1 92.69 364 LEU A CA 1
ATOM 2715 C C . LEU A 1 364 ? 3.912 -19.656 11.414 1 92.69 364 LEU A C 1
ATOM 2717 O O . LEU A 1 364 ? 2.713 -19.438 11.227 1 92.69 364 LEU A O 1
ATOM 2721 N N . PRO A 1 365 ? 4.867 -19.078 10.641 1 92.06 365 PRO A N 1
ATOM 2722 C CA . PRO A 1 365 ? 4.418 -18.266 9.508 1 92.06 365 PRO A CA 1
ATOM 2723 C C . PRO A 1 365 ? 3.529 -19.047 8.539 1 92.06 365 PRO A C 1
ATOM 2725 O O . PRO A 1 365 ? 2.562 -18.484 8.008 1 92.06 365 PRO A O 1
ATOM 2728 N N . ILE A 1 366 ? 3.852 -20.297 8.312 1 96.44 366 ILE A N 1
ATOM 2729 C CA . ILE A 1 366 ? 3.078 -21.109 7.379 1 96.44 366 ILE A CA 1
ATOM 2730 C C . ILE A 1 366 ? 1.709 -21.422 7.98 1 96.44 366 ILE A C 1
ATOM 2732 O O . ILE A 1 366 ? 0.706 -21.469 7.262 1 96.44 366 ILE A O 1
ATOM 2736 N N . LEU A 1 367 ? 1.619 -21.594 9.305 1 95.75 367 LEU A N 1
ATOM 2737 C CA . LEU A 1 367 ? 0.333 -21.781 9.961 1 95.75 367 LEU A CA 1
ATOM 2738 C C . LEU A 1 367 ? -0.543 -20.547 9.82 1 95.75 367 LEU A C 1
ATOM 2740 O O . LEU A 1 367 ? -1.754 -20.656 9.617 1 95.75 367 LEU A O 1
ATOM 2744 N N . LEU A 1 368 ? 0.051 -19.438 9.961 1 92.44 368 LEU A N 1
ATOM 2745 C CA . LEU A 1 368 ? -0.711 -18.219 9.781 1 92.44 368 LEU A CA 1
ATOM 2746 C C . LEU A 1 368 ? -1.223 -18.094 8.352 1 92.44 368 LEU A C 1
ATOM 2748 O O . LEU A 1 368 ? -2.365 -17.688 8.125 1 92.44 368 LEU A O 1
ATOM 2752 N N . ALA A 1 369 ? -0.332 -18.391 7.398 1 93.75 369 ALA A N 1
ATOM 2753 C CA . ALA A 1 369 ? -0.755 -18.375 6 1 93.75 369 ALA A CA 1
ATOM 2754 C C . ALA A 1 369 ? -1.91 -19.359 5.773 1 93.75 369 ALA A C 1
ATOM 2756 O O . ALA A 1 369 ? -2.854 -19.047 5.039 1 93.75 369 ALA A O 1
ATOM 2757 N N . THR A 1 370 ? -1.81 -20.516 6.402 1 95.69 370 THR A N 1
ATOM 2758 C CA . THR A 1 370 ? -2.861 -21.516 6.289 1 95.69 370 THR A CA 1
ATOM 2759 C C . THR A 1 370 ? -4.164 -21 6.898 1 95.69 370 THR A C 1
ATOM 2761 O O . THR A 1 370 ? -5.242 -21.234 6.352 1 95.69 370 THR A O 1
ATOM 2764 N N . TYR A 1 371 ? -4.066 -20.312 7.949 1 92.31 371 TYR A N 1
ATOM 2765 C CA . TYR A 1 371 ? -5.23 -19.703 8.578 1 92.31 371 TYR A CA 1
ATOM 2766 C C . TYR A 1 371 ? -5.898 -18.703 7.645 1 92.31 371 TYR A C 1
ATOM 2768 O O . TYR A 1 371 ? -7.125 -18.688 7.508 1 92.31 371 TYR A O 1
ATOM 2776 N N . ILE A 1 372 ? -5.129 -17.984 7.066 1 89.81 372 ILE A N 1
ATOM 2777 C CA . ILE A 1 372 ? -5.633 -16.938 6.184 1 89.81 372 ILE A CA 1
ATOM 2778 C C . ILE A 1 372 ? -6.281 -17.562 4.953 1 89.81 372 ILE A C 1
ATOM 2780 O O . ILE A 1 372 ? -7.332 -17.109 4.492 1 89.81 372 ILE A O 1
ATOM 2784 N N . THR A 1 373 ? -5.648 -18.547 4.375 1 92.44 373 THR A N 1
ATOM 2785 C CA . THR A 1 373 ? -6.215 -19.219 3.209 1 92.44 373 THR A CA 1
ATOM 2786 C C . THR A 1 373 ? -7.531 -19.891 3.561 1 92.44 373 THR A C 1
ATOM 2788 O O . THR A 1 373 ? -8.438 -19.984 2.729 1 92.44 373 THR A O 1
ATOM 2791 N N . THR A 1 374 ? -7.609 -20.375 4.789 1 92.88 374 THR A N 1
ATOM 2792 C CA . THR A 1 374 ? -8.859 -20.953 5.258 1 92.88 374 THR A CA 1
ATOM 2793 C C . THR A 1 374 ? -9.977 -19.922 5.234 1 92.88 374 THR A C 1
ATOM 2795 O O . THR A 1 374 ? -11.086 -20.203 4.77 1 92.88 374 THR A O 1
ATOM 2798 N N . ALA A 1 375 ? -9.641 -18.812 5.719 1 85.81 375 ALA A N 1
ATOM 2799 C CA . ALA A 1 375 ? -10.609 -17.719 5.715 1 85.81 375 ALA A CA 1
ATOM 2800 C C . ALA A 1 375 ? -11.023 -17.359 4.293 1 85.81 375 ALA A C 1
ATOM 2802 O O . ALA A 1 375 ? -12.203 -17.094 4.035 1 85.81 375 ALA A O 1
ATOM 2803 N N . GLU A 1 376 ? -10.094 -17.297 3.43 1 86.12 376 GLU A N 1
ATOM 2804 C CA . GLU A 1 376 ? -10.359 -17 2.023 1 86.12 376 GLU A CA 1
ATOM 2805 C C . GLU A 1 376 ? -11.312 -18.047 1.422 1 86.12 376 GLU A C 1
ATOM 2807 O O . GLU A 1 376 ? -12.234 -17.688 0.686 1 86.12 376 GLU A O 1
ATOM 2812 N N . THR A 1 377 ? -11.078 -19.25 1.772 1 93 377 THR A N 1
ATOM 2813 C CA . THR A 1 377 ? -11.906 -20.344 1.258 1 93 377 THR A CA 1
ATOM 2814 C C . THR A 1 377 ? -13.336 -20.234 1.785 1 93 377 THR A C 1
ATOM 2816 O O . THR A 1 377 ? -14.289 -20.484 1.053 1 93 377 THR A O 1
ATOM 2819 N N . VAL A 1 378 ? -13.484 -19.906 3.047 1 89.81 378 VAL A N 1
ATOM 2820 C CA . VAL A 1 378 ? -14.812 -19.719 3.615 1 89.81 378 VAL A CA 1
ATOM 2821 C C . VAL A 1 378 ? -15.578 -18.656 2.812 1 89.81 378 VAL A C 1
ATOM 2823 O O . VAL A 1 378 ? -16.75 -18.859 2.465 1 89.81 378 VAL A O 1
ATOM 2826 N N . GLY A 1 379 ? -14.898 -17.625 2.561 1 84.62 379 GLY A N 1
ATOM 2827 C CA . GLY A 1 379 ? -15.523 -16.578 1.77 1 84.62 379 GLY A CA 1
ATOM 2828 C C . GLY A 1 379 ? -15.852 -17 0.354 1 84.62 379 GLY A C 1
ATOM 2829 O O . GLY A 1 379 ? -16.938 -16.719 -0.157 1 84.62 379 GLY A O 1
ATOM 2830 N N . ASP A 1 380 ? -14.984 -17.656 -0.283 1 89.62 380 ASP A N 1
ATOM 2831 C CA . ASP A 1 380 ? -15.148 -18.078 -1.669 1 89.62 380 ASP A CA 1
ATOM 2832 C C . ASP A 1 380 ? -16.297 -19.078 -1.802 1 89.62 380 ASP A C 1
ATOM 2834 O O . ASP A 1 380 ? -17.109 -18.969 -2.725 1 89.62 380 ASP A O 1
ATOM 2838 N N . VAL A 1 381 ? -16.359 -20.031 -0.899 1 93.56 381 VAL A N 1
ATOM 2839 C CA . VAL A 1 381 ? -17.391 -21.047 -0.972 1 93.56 381 VAL A CA 1
ATOM 2840 C C . VAL A 1 381 ? -18.766 -20.438 -0.676 1 93.56 381 VAL A C 1
ATOM 2842 O O . VAL A 1 381 ? -19.766 -20.812 -1.274 1 93.56 381 VAL A O 1
ATOM 2845 N N . THR A 1 382 ? -18.797 -19.516 0.239 1 88.5 382 THR A N 1
ATOM 2846 C CA . THR A 1 382 ? -20.047 -18.812 0.519 1 88.5 382 THR A CA 1
ATOM 2847 C C . THR A 1 382 ? -20.547 -18.078 -0.727 1 88.5 382 THR A C 1
ATOM 2849 O O . THR A 1 382 ? -21.734 -18.172 -1.065 1 88.5 382 THR A O 1
ATOM 2852 N N . MET A 1 383 ? -19.672 -17.5 -1.391 1 86 383 MET A N 1
ATOM 2853 C CA . MET A 1 383 ? -20.047 -16.75 -2.588 1 86 383 MET A CA 1
ATOM 2854 C C . MET A 1 383 ? -20.453 -17.688 -3.715 1 86 383 MET A C 1
ATOM 2856 O O . MET A 1 383 ? -21.406 -17.422 -4.449 1 86 383 MET A O 1
ATOM 2860 N N . THR A 1 384 ? -19.703 -18.734 -3.869 1 92.81 384 THR A N 1
ATOM 2861 C CA . THR A 1 384 ? -20.031 -19.734 -4.891 1 92.81 384 THR A CA 1
ATOM 2862 C C . THR A 1 384 ? -21.422 -20.328 -4.625 1 92.81 384 THR A C 1
ATOM 2864 O O . THR A 1 384 ? -22.188 -20.562 -5.559 1 92.81 384 THR A O 1
ATOM 2867 N N . ALA A 1 385 ? -21.734 -20.531 -3.371 1 93.44 385 ALA A N 1
ATOM 2868 C CA . ALA A 1 385 ? -23.047 -21.062 -3.006 1 93.44 385 ALA A CA 1
ATOM 2869 C C . ALA A 1 385 ? -24.141 -20.062 -3.324 1 93.44 385 ALA A C 1
ATOM 2871 O O . ALA A 1 385 ? -25.156 -20.406 -3.943 1 93.44 385 ALA A O 1
ATOM 2872 N N . LEU A 1 386 ? -23.875 -18.891 -2.99 1 87.69 386 LEU A N 1
ATOM 2873 C CA . LEU A 1 386 ? -24.859 -17.844 -3.23 1 87.69 386 LEU A CA 1
ATOM 2874 C C . LEU A 1 386 ? -25.094 -17.641 -4.727 1 87.69 386 LEU A C 1
ATOM 2876 O O . LEU A 1 386 ? -26.234 -17.531 -5.172 1 87.69 386 LEU A O 1
ATOM 2880 N N . TYR A 1 387 ? -24.062 -17.641 -5.477 1 88.5 387 TYR A N 1
ATOM 2881 C CA . TYR A 1 387 ? -24.172 -17.438 -6.918 1 88.5 387 TYR A CA 1
ATOM 2882 C C . TYR A 1 387 ? -24.766 -18.672 -7.598 1 88.5 387 TYR A C 1
ATOM 2884 O O . TYR A 1 387 ? -25.234 -18.578 -8.734 1 88.5 387 TYR A O 1
ATOM 2892 N N . SER A 1 388 ? -24.734 -19.766 -6.887 1 92.06 388 SER A N 1
ATOM 2893 C CA . SER A 1 388 ? -25.312 -20.984 -7.418 1 92.06 388 SER A CA 1
ATOM 2894 C C . SER A 1 388 ? -26.781 -21.141 -6.984 1 92.06 388 SER A C 1
ATOM 2896 O O . SER A 1 388 ? -27.391 -22.172 -7.215 1 92.06 388 SER A O 1
ATOM 2898 N N . GLY A 1 389 ? -27.266 -20.141 -6.195 1 88.88 389 GLY A N 1
ATOM 2899 C CA . GLY A 1 389 ? -28.672 -20.125 -5.801 1 88.88 389 GLY A CA 1
ATOM 2900 C C . GLY A 1 389 ? -28.938 -20.875 -4.508 1 88.88 389 GLY A C 1
ATOM 2901 O O . GLY A 1 389 ? -30.094 -21.156 -4.176 1 88.88 389 GLY A O 1
ATOM 2902 N N . ILE A 1 390 ? -27.906 -21.234 -3.881 1 91.69 390 ILE A N 1
ATOM 2903 C CA . ILE A 1 390 ? -28.062 -21.922 -2.6 1 91.69 390 ILE A CA 1
ATOM 2904 C C . ILE A 1 390 ? -28.109 -20.891 -1.472 1 91.69 390 ILE A C 1
ATOM 2906 O O . ILE A 1 390 ? -27.125 -20.219 -1.192 1 91.69 390 ILE A O 1
ATOM 2910 N N . THR A 1 391 ? -29.234 -20.844 -0.758 1 88 391 THR A N 1
ATOM 2911 C CA . THR A 1 391 ? -29.406 -19.797 0.242 1 88 391 THR A CA 1
ATOM 2912 C C . THR A 1 391 ? -29.625 -20.391 1.624 1 88 391 THR A C 1
ATOM 2914 O O . THR A 1 391 ? -29.531 -19.703 2.637 1 88 391 THR A O 1
ATOM 2917 N N . ASP A 1 392 ? -29.875 -21.688 1.655 1 92.31 392 ASP A N 1
ATOM 2918 C CA . ASP A 1 392 ? -30.062 -22.328 2.949 1 92.31 392 ASP A CA 1
ATOM 2919 C C . ASP A 1 392 ? -28.766 -22.312 3.762 1 92.31 392 ASP A C 1
ATOM 2921 O O . ASP A 1 392 ? -27.766 -22.891 3.346 1 92.31 392 ASP A O 1
ATOM 2925 N N . PRO A 1 393 ? -28.844 -21.781 4.938 1 91.12 393 PRO A N 1
ATOM 2926 C CA . PRO A 1 393 ? -27.625 -21.625 5.742 1 91.12 393 PRO A CA 1
ATOM 2927 C C . PRO A 1 393 ? -26.984 -22.969 6.105 1 91.12 393 PRO A C 1
ATOM 2929 O O . PRO A 1 393 ? -25.766 -23.078 6.172 1 91.12 393 PRO A O 1
ATOM 2932 N N . GLU A 1 394 ? -27.781 -23.906 6.359 1 92.69 394 GLU A N 1
ATOM 2933 C CA . GLU A 1 394 ? -27.234 -25.219 6.719 1 92.69 394 GLU A CA 1
ATOM 2934 C C . GLU A 1 394 ? -26.5 -25.859 5.543 1 92.69 394 GLU A C 1
ATOM 2936 O O . GLU A 1 394 ? -25.453 -26.469 5.723 1 92.69 394 GLU A O 1
ATOM 2941 N N . ASP A 1 395 ? -27.109 -25.766 4.387 1 94.19 395 ASP A N 1
ATOM 2942 C CA . ASP A 1 395 ? -26.469 -26.297 3.188 1 94.19 395 ASP A CA 1
ATOM 2943 C C . ASP A 1 395 ? -25.156 -25.547 2.893 1 94.19 395 ASP A C 1
ATOM 2945 O O . ASP A 1 395 ? -24.156 -26.156 2.516 1 94.19 395 ASP A O 1
ATOM 2949 N N . VAL A 1 396 ? -25.234 -24.266 3.051 1 94.19 396 VAL A N 1
ATOM 2950 C CA . VAL A 1 396 ? -24.047 -23.453 2.832 1 94.19 396 VAL A CA 1
ATOM 2951 C C . VAL A 1 396 ? -22.953 -23.875 3.805 1 94.19 396 VAL A C 1
ATOM 2953 O O . VAL A 1 396 ? -21.797 -24.047 3.41 1 94.19 396 VAL A O 1
ATOM 2956 N N . ASN A 1 397 ? -23.344 -24.094 5.023 1 93.88 397 ASN A N 1
ATOM 2957 C CA . ASN A 1 397 ? -22.359 -24.469 6.039 1 93.88 397 ASN A CA 1
ATOM 2958 C C . ASN A 1 397 ? -21.766 -25.844 5.754 1 93.88 397 ASN A C 1
ATOM 2960 O O . ASN A 1 397 ? -20.594 -26.078 6.031 1 93.88 397 ASN A O 1
ATOM 2964 N N . GLU A 1 398 ? -22.578 -26.688 5.32 1 95 398 GLU A N 1
ATOM 2965 C CA . GLU A 1 398 ? -22.109 -28.016 4.961 1 95 398 GLU A CA 1
ATOM 2966 C C . GLU A 1 398 ? -21.109 -27.953 3.809 1 95 398 GLU A C 1
ATOM 2968 O O . GLU A 1 398 ? -20.109 -28.672 3.803 1 95 398 GLU A O 1
ATOM 2973 N N . ARG A 1 399 ? -21.391 -27.156 2.895 1 95.69 399 ARG A N 1
ATOM 2974 C CA . ARG A 1 399 ? -20.516 -27 1.743 1 95.69 399 ARG A CA 1
ATOM 2975 C C . ARG A 1 399 ? -19.219 -26.297 2.137 1 95.69 399 ARG A C 1
ATOM 2977 O O . ARG A 1 399 ? -18.156 -26.578 1.576 1 95.69 399 ARG A O 1
ATOM 2984 N N . ILE A 1 400 ? -19.344 -25.359 3.066 1 95.44 400 ILE A N 1
ATOM 2985 C CA . ILE A 1 400 ? -18.141 -24.734 3.596 1 95.44 400 ILE A CA 1
ATOM 2986 C C . ILE A 1 400 ? -17.266 -25.781 4.281 1 95.44 400 ILE A C 1
ATOM 2988 O O . ILE A 1 400 ? -16.047 -25.844 4.051 1 95.44 400 ILE A O 1
ATOM 2992 N N . GLN A 1 401 ? -17.906 -26.609 5.059 1 96.31 401 GLN A N 1
ATOM 2993 C CA . GLN A 1 401 ? -17.188 -27.672 5.727 1 96.31 401 GLN A CA 1
ATOM 2994 C C . GLN A 1 401 ? -16.516 -28.609 4.715 1 96.31 401 GLN A C 1
ATOM 2996 O O . GLN A 1 401 ? -15.336 -28.938 4.855 1 96.31 401 GLN A O 1
ATOM 3001 N N . GLY A 1 402 ? -17.188 -29.062 3.758 1 97 402 GLY A N 1
ATOM 3002 C CA . GLY A 1 402 ? -16.641 -29.922 2.732 1 97 402 GLY A CA 1
ATOM 3003 C C . GLY A 1 402 ? -15.539 -29.266 1.923 1 97 402 GLY A C 1
ATOM 3004 O O . GLY A 1 402 ? -14.57 -29.906 1.521 1 97 402 GLY A O 1
ATOM 3005 N N . GLY A 1 403 ? -15.805 -28 1.616 1 97.44 403 GLY A N 1
ATOM 3006 C CA . GLY A 1 403 ? -14.812 -27.234 0.881 1 97.44 403 GLY A CA 1
ATOM 3007 C C . GLY A 1 403 ? -13.508 -27.047 1.646 1 97.44 403 GLY A C 1
ATOM 3008 O O . GLY A 1 403 ? -12.43 -27.125 1.065 1 97.44 403 GLY A O 1
ATOM 3009 N N . LEU A 1 404 ? -13.617 -26.781 2.926 1 97.06 404 LEU A N 1
ATOM 3010 C CA . LEU A 1 404 ? -12.445 -26.609 3.77 1 97.06 404 LEU A CA 1
ATOM 3011 C C . LEU A 1 404 ? -11.648 -27.906 3.873 1 97.06 404 LEU A C 1
ATOM 3013 O O . LEU A 1 404 ? -10.422 -27.906 3.807 1 97.06 404 LEU A O 1
ATOM 3017 N N . LEU A 1 405 ? -12.367 -28.953 4.066 1 97.69 405 LEU A N 1
ATOM 3018 C CA . LEU A 1 405 ? -11.695 -30.25 4.141 1 97.69 405 LEU A CA 1
ATOM 3019 C C . LEU A 1 405 ? -10.961 -30.562 2.838 1 97.69 405 LEU A C 1
ATOM 3021 O O . LEU A 1 405 ? -9.812 -31 2.857 1 97.69 405 LEU A O 1
ATOM 3025 N N . ALA A 1 406 ? -11.648 -30.359 1.787 1 97.81 406 ALA A N 1
ATOM 3026 C CA . ALA A 1 406 ? -11.023 -30.578 0.486 1 97.81 406 ALA A CA 1
ATOM 3027 C C . ALA A 1 406 ? -9.82 -29.656 0.296 1 97.81 406 ALA A C 1
ATOM 3029 O O . ALA A 1 406 ? -8.797 -30.078 -0.257 1 97.81 406 ALA A O 1
ATOM 3030 N N . ASP A 1 407 ? -9.953 -28.406 0.673 1 97.81 407 ASP A N 1
ATOM 3031 C CA . ASP A 1 407 ? -8.859 -27.453 0.555 1 97.81 407 ASP A CA 1
ATOM 3032 C C . ASP A 1 407 ? -7.621 -27.938 1.302 1 97.81 407 ASP A C 1
ATOM 3034 O O . ASP A 1 407 ? -6.508 -27.875 0.773 1 97.81 407 ASP A O 1
ATOM 3038 N N . GLY A 1 408 ? -7.809 -28.359 2.516 1 97.75 408 GLY A N 1
ATOM 3039 C CA . GLY A 1 408 ? -6.711 -28.875 3.312 1 97.75 408 GLY A CA 1
ATOM 3040 C C . GLY A 1 408 ? -6.094 -30.141 2.73 1 97.75 408 GLY A C 1
ATOM 3041 O O . GLY A 1 408 ? -4.871 -30.234 2.6 1 97.75 408 GLY A O 1
ATOM 3042 N N . VAL A 1 409 ? -6.887 -31.078 2.357 1 97.88 409 VAL A N 1
ATOM 3043 C CA . VAL A 1 409 ? -6.422 -32.344 1.793 1 97.88 409 VAL A CA 1
ATOM 3044 C C . VAL A 1 409 ? -5.734 -32.094 0.454 1 97.88 409 VAL A C 1
ATOM 3046 O O . VAL A 1 409 ? -4.68 -32.656 0.171 1 97.88 409 VAL A O 1
ATOM 3049 N N . ASN A 1 410 ? -6.41 -31.297 -0.329 1 98.06 410 ASN A N 1
ATOM 3050 C CA . ASN A 1 410 ? -5.84 -30.953 -1.625 1 98.06 410 ASN A CA 1
ATOM 3051 C C . ASN A 1 410 ? -4.477 -30.281 -1.476 1 98.06 410 ASN A C 1
ATOM 3053 O O . ASN A 1 410 ? -3.57 -30.531 -2.275 1 98.06 410 ASN A O 1
ATOM 3057 N N . SER A 1 411 ? -4.352 -29.359 -0.521 1 98.19 411 SER A N 1
ATOM 3058 C CA . SER A 1 411 ? -3.062 -28.719 -0.283 1 98.19 411 SER A CA 1
ATOM 3059 C C . SER A 1 411 ? -2.008 -29.734 0.13 1 98.19 411 SER A C 1
ATOM 3061 O O . SER A 1 411 ? -0.846 -29.641 -0.271 1 98.19 411 SER A O 1
ATOM 3063 N N . PHE A 1 412 ? -2.41 -30.688 0.955 1 98.06 412 PHE A N 1
ATOM 3064 C CA . PHE A 1 412 ? -1.513 -31.781 1.33 1 98.06 412 PHE A CA 1
ATOM 3065 C C . PHE A 1 412 ? -1.069 -32.562 0.101 1 98.06 412 PHE A C 1
ATOM 3067 O O . PHE A 1 412 ? 0.122 -32.812 -0.079 1 98.06 412 PHE A O 1
ATOM 3074 N N . LEU A 1 413 ? -1.982 -32.938 -0.737 1 97.75 413 LEU A N 1
ATOM 3075 C CA . LEU A 1 413 ? -1.688 -33.688 -1.955 1 97.75 413 LEU A CA 1
ATOM 3076 C C . LEU A 1 413 ? -0.817 -32.875 -2.898 1 97.75 413 LEU A C 1
ATOM 3078 O O . LEU A 1 413 ? 0.091 -33.406 -3.539 1 97.75 413 LEU A O 1
ATOM 3082 N N . ALA A 1 414 ? -1.159 -31.578 -3.029 1 97.31 414 ALA A N 1
ATOM 3083 C CA . ALA A 1 414 ? -0.348 -30.703 -3.869 1 97.31 414 ALA A CA 1
ATOM 3084 C C . ALA A 1 414 ? 1.12 -30.75 -3.455 1 97.31 414 ALA A C 1
ATOM 3086 O O . ALA A 1 414 ? 2.008 -30.859 -4.305 1 97.31 414 ALA A O 1
ATOM 3087 N N . CYS A 1 415 ? 1.346 -30.641 -2.168 1 96.75 415 CYS A N 1
ATOM 3088 C CA . CYS A 1 415 ? 2.715 -30.688 -1.664 1 96.75 415 CYS A CA 1
ATOM 3089 C C . CYS A 1 415 ? 3.361 -32.031 -1.946 1 96.75 415 CYS A C 1
ATOM 3091 O O . CYS A 1 415 ? 4.562 -32.094 -2.217 1 96.75 415 CYS A O 1
ATOM 3093 N N . CYS A 1 416 ? 2.594 -33.094 -1.898 1 95.5 416 CYS A N 1
ATOM 3094 C CA . CYS A 1 416 ? 3.107 -34.406 -2.254 1 95.5 416 CYS A CA 1
ATOM 3095 C C . CYS A 1 416 ? 3.521 -34.469 -3.721 1 95.5 416 CYS A C 1
ATOM 3097 O O . CYS A 1 416 ? 4.465 -35.188 -4.082 1 95.5 416 CYS A O 1
ATOM 3099 N N . PHE A 1 417 ? 2.777 -33.719 -4.531 1 94.69 417 PHE A N 1
ATOM 3100 C CA . PHE A 1 417 ? 3.062 -33.656 -5.961 1 94.69 417 PHE A CA 1
ATOM 3101 C C . PHE A 1 417 ? 4.234 -32.75 -6.25 1 94.69 417 PHE A C 1
ATOM 3103 O O . PHE A 1 417 ? 4.691 -32.656 -7.395 1 94.69 417 PHE A O 1
ATOM 3110 N N . GLY A 1 418 ? 4.746 -32.062 -5.254 1 92.38 418 GLY A N 1
ATOM 3111 C CA . GLY A 1 418 ? 5.867 -31.141 -5.438 1 92.38 418 GLY A CA 1
ATOM 3112 C C . GLY A 1 418 ? 5.441 -29.734 -5.805 1 92.38 418 GLY A C 1
ATOM 3113 O O . GLY A 1 418 ? 6.246 -28.953 -6.309 1 92.38 418 GLY A O 1
ATOM 3114 N N . THR A 1 419 ? 4.164 -29.406 -5.645 1 94.12 419 THR A N 1
ATOM 3115 C CA . THR A 1 419 ? 3.654 -28.062 -5.93 1 94.12 419 THR A CA 1
ATOM 3116 C C . THR A 1 419 ? 3.193 -27.375 -4.652 1 94.12 419 THR A C 1
ATOM 3118 O O . THR A 1 419 ? 2.951 -28.031 -3.637 1 94.12 419 THR A O 1
ATOM 3121 N N . ALA A 1 420 ? 3.178 -26.062 -4.668 1 95.19 420 ALA A N 1
ATOM 3122 C CA . ALA A 1 420 ? 2.754 -25.297 -3.504 1 95.19 420 ALA A CA 1
ATOM 3123 C C . ALA A 1 420 ? 1.286 -25.547 -3.178 1 95.19 420 ALA A C 1
ATOM 3125 O O . ALA A 1 420 ? 0.543 -26.078 -4.004 1 95.19 420 ALA A O 1
ATOM 3126 N N . PRO A 1 421 ? 0.857 -25.156 -2.004 1 97.25 421 PRO A N 1
ATOM 3127 C CA . PRO A 1 421 ? -0.528 -25.406 -1.599 1 97.25 421 PRO A CA 1
ATOM 3128 C C . PRO A 1 421 ? -1.544 -24.734 -2.518 1 97.25 421 PRO A C 1
ATOM 3130 O O . PRO A 1 421 ? -1.248 -23.688 -3.111 1 97.25 421 PRO A O 1
ATOM 3133 N N . ASN A 1 422 ? -2.721 -25.359 -2.625 1 97 422 ASN A N 1
ATOM 3134 C CA . ASN A 1 422 ? -3.812 -24.859 -3.453 1 97 422 ASN A CA 1
ATOM 3135 C C . ASN A 1 422 ? -4.93 -24.266 -2.604 1 97 422 ASN A C 1
ATOM 3137 O O . ASN A 1 422 ? -5.062 -24.594 -1.424 1 97 422 ASN A O 1
ATOM 3141 N N . THR A 1 423 ? -5.629 -23.359 -3.164 1 94.5 423 THR A N 1
ATOM 3142 C CA . THR A 1 423 ? -6.82 -22.781 -2.562 1 94.5 423 THR A CA 1
ATOM 3143 C C . THR A 1 423 ? -7.871 -22.484 -3.627 1 94.5 423 THR A C 1
ATOM 3145 O O . THR A 1 423 ? -7.625 -22.656 -4.82 1 94.5 423 THR A O 1
ATOM 3148 N N . THR A 1 424 ? -9.047 -22.203 -3.174 1 93.5 424 THR A N 1
ATOM 3149 C CA . THR A 1 424 ? -10.109 -21.828 -4.098 1 93.5 424 THR A CA 1
ATOM 3150 C C . THR A 1 424 ? -9.828 -20.469 -4.719 1 93.5 424 THR A C 1
ATOM 3152 O O . THR A 1 424 ? -9.305 -19.578 -4.051 1 93.5 424 THR A O 1
ATOM 3155 N N . PHE A 1 425 ? -10.156 -20.25 -5.953 1 88.38 425 PHE A N 1
ATOM 3156 C CA . PHE A 1 425 ? -9.906 -19.016 -6.664 1 88.38 425 PHE A CA 1
ATOM 3157 C C . PHE A 1 425 ? -11.148 -18.125 -6.652 1 88.38 425 PHE A C 1
ATOM 3159 O O . PHE A 1 425 ? -12.156 -18.438 -7.289 1 88.38 425 PHE A O 1
ATOM 3166 N N . SER A 1 426 ? -11.055 -17 -6.055 1 82.81 426 SER A N 1
ATOM 3167 C CA . SER A 1 426 ? -12.156 -16.047 -5.875 1 82.81 426 SER A CA 1
ATOM 3168 C C . SER A 1 426 ? -12.602 -15.469 -7.211 1 82.81 426 SER A C 1
ATOM 3170 O O . SER A 1 426 ? -13.781 -15.141 -7.391 1 82.81 426 SER A O 1
ATOM 3172 N N . GLN A 1 427 ? -11.664 -15.297 -8.109 1 79.69 427 GLN A N 1
ATOM 3173 C CA . GLN A 1 427 ? -11.977 -14.688 -9.398 1 79.69 427 GLN A CA 1
ATOM 3174 C C . GLN A 1 427 ? -13 -15.516 -10.164 1 79.69 427 GLN A C 1
ATOM 3176 O O . GLN A 1 427 ? -13.812 -14.969 -10.914 1 79.69 427 GLN A O 1
ATOM 3181 N N . ASN A 1 428 ? -13 -16.75 -10.023 1 88.31 428 ASN A N 1
ATOM 3182 C CA . ASN A 1 428 ? -13.891 -17.641 -10.773 1 88.31 428 ASN A CA 1
ATOM 3183 C C . ASN A 1 428 ? -15.32 -17.562 -10.25 1 88.31 428 ASN A C 1
ATOM 3185 O O . ASN A 1 428 ? -16.266 -17.938 -10.945 1 88.31 428 ASN A O 1
ATOM 3189 N N . ASN A 1 429 ? -15.477 -17.109 -9.031 1 87.56 429 ASN A N 1
ATOM 3190 C CA . ASN A 1 429 ? -16.828 -16.828 -8.539 1 87.56 429 ASN A CA 1
ATOM 3191 C C . ASN A 1 429 ? -17.516 -15.766 -9.383 1 87.56 429 ASN A C 1
ATOM 3193 O O . ASN A 1 429 ? -18.719 -15.867 -9.633 1 87.56 429 ASN A O 1
ATOM 3197 N N . GLY A 1 430 ? -16.766 -14.852 -9.75 1 82 430 GLY A N 1
ATOM 3198 C CA . GLY A 1 430 ? -17.328 -13.797 -10.586 1 82 430 GLY A CA 1
ATOM 3199 C C . GLY A 1 430 ? -17.766 -14.297 -11.953 1 82 430 GLY A C 1
ATOM 3200 O O . GLY A 1 430 ? -18.719 -13.758 -12.531 1 82 430 GLY A O 1
ATOM 3201 N N . ILE A 1 431 ? -17.156 -15.32 -12.406 1 88.5 431 ILE A N 1
ATOM 3202 C CA . ILE A 1 431 ? -17.484 -15.883 -13.719 1 88.5 431 ILE A CA 1
ATOM 3203 C C . ILE A 1 431 ? -18.844 -16.578 -13.648 1 88.5 431 ILE A C 1
ATOM 3205 O O . ILE A 1 431 ? -19.625 -16.531 -14.609 1 88.5 431 ILE A O 1
ATOM 3209 N N . ILE A 1 432 ? -19.141 -17.172 -12.531 1 90.5 432 ILE A N 1
ATOM 3210 C CA . ILE A 1 432 ? -20.438 -17.812 -12.344 1 90.5 432 ILE A CA 1
ATOM 3211 C C . ILE A 1 432 ? -21.547 -16.781 -12.445 1 90.5 432 ILE A C 1
ATOM 3213 O O . ILE A 1 432 ? -22.562 -17 -13.125 1 90.5 432 ILE A O 1
ATOM 3217 N N . LYS A 1 433 ? -21.25 -15.695 -11.828 1 81.94 433 LYS A N 1
ATOM 3218 C CA . LYS A 1 433 ? -22.234 -14.617 -11.836 1 81.94 433 LYS A CA 1
ATOM 3219 C C . LYS A 1 433 ? -22.375 -14 -13.227 1 81.94 433 LYS A C 1
ATOM 3221 O O . LYS A 1 433 ? -23.484 -13.727 -13.688 1 81.94 433 LYS A O 1
ATOM 3226 N N . LEU A 1 434 ? -21.312 -13.859 -13.883 1 78.5 434 LEU A N 1
ATOM 3227 C CA . LEU A 1 434 ? -21.297 -13.188 -15.172 1 78.5 434 LEU A CA 1
ATOM 3228 C C . LEU A 1 434 ? -21.891 -14.07 -16.266 1 78.5 434 LEU A C 1
ATOM 3230 O O . LEU A 1 434 ? -22.609 -13.586 -17.125 1 78.5 434 LEU A O 1
ATOM 3234 N N . SER A 1 435 ? -21.578 -15.344 -16.25 1 84.62 435 SER A N 1
ATOM 3235 C CA . SER A 1 435 ? -22.031 -16.266 -17.281 1 84.62 435 SER A CA 1
ATOM 3236 C C . SER A 1 435 ? -23.359 -16.906 -16.922 1 84.62 435 SER A C 1
ATOM 3238 O O . SER A 1 435 ? -24 -17.547 -17.75 1 84.62 435 SER A O 1
ATOM 3240 N N . GLN A 1 436 ? -23.766 -16.734 -15.68 1 86 436 GLN A N 1
ATOM 3241 C CA . GLN A 1 436 ? -25.016 -17.281 -15.164 1 86 436 GLN A CA 1
ATOM 3242 C C . GLN A 1 436 ? -25.031 -18.812 -15.305 1 86 436 GLN A C 1
ATOM 3244 O O . GLN A 1 436 ? -26.031 -19.391 -15.734 1 86 436 GLN A O 1
ATOM 3249 N N . CYS A 1 437 ? -23.906 -19.391 -15.117 1 89.81 437 CYS A N 1
ATOM 3250 C CA . CYS A 1 437 ? -23.781 -20.844 -15.188 1 89.81 437 CYS A CA 1
ATOM 3251 C C . CYS A 1 437 ? -23.125 -21.391 -13.93 1 89.81 437 CYS A C 1
ATOM 3253 O O . CYS A 1 437 ? -21.953 -21.125 -13.672 1 89.81 437 CYS A O 1
ATOM 3255 N N . ALA A 1 438 ? -23.891 -22.156 -13.211 1 93.56 438 ALA A N 1
ATOM 3256 C CA . ALA A 1 438 ? -23.375 -22.734 -11.977 1 93.56 438 ALA A CA 1
ATOM 3257 C C . ALA A 1 438 ? -23.188 -24.25 -12.109 1 93.56 438 ALA A C 1
ATOM 3259 O O . ALA A 1 438 ? -22.891 -24.938 -11.133 1 93.56 438 ALA A O 1
ATOM 3260 N N . SER A 1 439 ? -23.312 -24.781 -13.297 1 93.31 439 SER A N 1
ATOM 3261 C CA . SER A 1 439 ? -23.281 -26.234 -13.5 1 93.31 439 SER A CA 1
ATOM 3262 C C . SER A 1 439 ? -21.891 -26.797 -13.219 1 93.31 439 SER A C 1
ATOM 3264 O O . SER A 1 439 ? -20.891 -26.281 -13.719 1 93.31 439 SER A O 1
ATOM 3266 N N . ARG A 1 440 ? -21.875 -27.891 -12.555 1 94.81 440 ARG A N 1
ATOM 3267 C CA . ARG A 1 440 ? -20.609 -28.547 -12.211 1 94.81 440 ARG A CA 1
ATOM 3268 C C . ARG A 1 440 ? -19.938 -29.125 -13.445 1 94.81 440 ARG A C 1
ATOM 3270 O O . ARG A 1 440 ? -18.734 -29.391 -13.445 1 94.81 440 ARG A O 1
ATOM 3277 N N . SER A 1 441 ? -20.734 -29.359 -14.484 1 93.38 441 SER A N 1
ATOM 3278 C CA . SER A 1 441 ? -20.156 -29.859 -15.727 1 93.38 441 SER A CA 1
ATOM 3279 C C . SER A 1 441 ? -19.078 -28.906 -16.25 1 93.38 441 SER A C 1
ATOM 3281 O O . SER A 1 441 ? -18.062 -29.344 -16.797 1 93.38 441 SER A O 1
ATOM 3283 N N . ALA A 1 442 ? -19.344 -27.656 -16.062 1 94.25 442 ALA A N 1
ATOM 3284 C CA . ALA A 1 442 ? -18.344 -26.656 -16.453 1 94.25 442 ALA A CA 1
ATOM 3285 C C . ALA A 1 442 ? -17.109 -26.75 -15.578 1 94.25 442 ALA A C 1
ATOM 3287 O O . ALA A 1 442 ? -15.992 -26.516 -16.031 1 94.25 442 ALA A O 1
ATOM 3288 N N . GLY A 1 443 ? -17.328 -27.062 -14.289 1 95.69 443 GLY A N 1
ATOM 3289 C CA . GLY A 1 443 ? -16.203 -27.234 -13.375 1 95.69 443 GLY A CA 1
ATOM 3290 C C . GLY A 1 443 ? -15.32 -28.406 -13.727 1 95.69 443 GLY A C 1
ATOM 3291 O O . GLY A 1 443 ? -14.094 -28.297 -13.695 1 95.69 443 GLY A O 1
ATOM 3292 N N . PHE A 1 444 ? -15.938 -29.5 -14.102 1 95.88 444 PHE A N 1
ATOM 3293 C CA . PHE A 1 444 ? -15.188 -30.688 -14.516 1 95.88 444 PHE A CA 1
ATOM 3294 C C . PHE A 1 444 ? -14.43 -30.422 -15.812 1 95.88 444 PHE A C 1
ATOM 3296 O O . PHE A 1 444 ? -13.281 -30.844 -15.961 1 95.88 444 PHE A O 1
ATOM 3303 N N . ALA A 1 445 ? -15.086 -29.75 -16.672 1 95.94 445 ALA A N 1
ATOM 3304 C CA . ALA A 1 445 ? -14.422 -29.406 -17.922 1 95.94 445 ALA A CA 1
ATOM 3305 C C . ALA A 1 445 ? -13.211 -28.5 -17.672 1 95.94 445 ALA A C 1
ATOM 3307 O O . ALA A 1 445 ? -12.188 -28.641 -18.344 1 95.94 445 ALA A O 1
ATOM 3308 N N . CYS A 1 446 ? -13.367 -27.531 -16.766 1 97.25 446 CYS A N 1
ATOM 3309 C CA . CYS A 1 446 ? -12.242 -26.672 -16.391 1 97.25 446 CYS A CA 1
ATOM 3310 C C . CYS A 1 446 ? -11.07 -27.5 -15.891 1 97.25 446 CYS A C 1
ATOM 3312 O O . CYS A 1 446 ? -9.93 -27.281 -16.297 1 97.25 446 CYS A O 1
ATOM 3314 N N . ALA A 1 447 ? -11.328 -28.5 -15.078 1 97.81 447 ALA A N 1
ATOM 3315 C CA . ALA A 1 447 ? -10.297 -29.375 -14.531 1 97.81 447 ALA A CA 1
ATOM 3316 C C . ALA A 1 447 ? -9.586 -30.141 -15.641 1 97.81 447 ALA A C 1
ATOM 3318 O O . ALA A 1 447 ? -8.359 -30.266 -15.633 1 97.81 447 ALA A O 1
ATOM 3319 N N . ILE A 1 448 ? -10.312 -30.625 -16.547 1 97.44 448 ILE A N 1
ATOM 3320 C CA . ILE A 1 448 ? -9.75 -31.391 -17.641 1 97.44 448 ILE A CA 1
ATOM 3321 C C . ILE A 1 448 ? -8.852 -30.5 -18.5 1 97.44 448 ILE A C 1
ATOM 3323 O O . ILE A 1 448 ? -7.785 -30.938 -18.938 1 97.44 448 ILE A O 1
ATOM 3327 N N . TRP A 1 449 ? -9.328 -29.312 -18.719 1 97.69 449 TRP A N 1
ATOM 3328 C CA . TRP A 1 449 ? -8.508 -28.359 -19.469 1 97.69 449 TRP A CA 1
ATOM 3329 C C . TRP A 1 449 ? -7.168 -28.125 -18.781 1 97.69 449 TRP A C 1
ATOM 3331 O O . TRP A 1 449 ? -6.117 -28.125 -19.422 1 97.69 449 TRP A O 1
ATOM 3341 N N . LEU A 1 450 ? -7.191 -27.922 -17.5 1 97.94 450 LEU A N 1
ATOM 3342 C CA . LEU A 1 450 ? -5.969 -27.688 -16.75 1 97.94 450 LEU A CA 1
ATOM 3343 C C . LEU A 1 450 ? -5.039 -28.891 -16.828 1 97.94 450 LEU A C 1
ATOM 3345 O O . LEU A 1 450 ? -3.828 -28.75 -17 1 97.94 450 LEU A O 1
ATOM 3349 N N . ILE A 1 451 ? -5.598 -30.094 -16.75 1 97.81 451 ILE A N 1
ATOM 3350 C CA . ILE A 1 451 ? -4.82 -31.328 -16.812 1 97.81 451 ILE A CA 1
ATOM 3351 C C . ILE A 1 451 ? -4.176 -31.453 -18.188 1 97.81 451 ILE A C 1
ATOM 3353 O O . ILE A 1 451 ? -2.988 -31.766 -18.312 1 97.81 451 ILE A O 1
ATOM 3357 N N . LEU A 1 452 ? -4.945 -31.156 -19.203 1 96.88 452 LEU A N 1
ATOM 3358 C CA . LEU A 1 452 ? -4.434 -31.25 -20.562 1 96.88 452 LEU A CA 1
ATOM 3359 C C . LEU A 1 452 ? -3.301 -30.266 -20.797 1 96.88 452 LEU A C 1
ATOM 3361 O O . LEU A 1 452 ? -2.277 -30.609 -21.391 1 96.88 452 LEU A O 1
ATOM 3365 N N . LEU A 1 453 ? -3.461 -29.109 -20.328 1 96.19 453 LEU A N 1
ATOM 3366 C CA . LEU A 1 453 ? -2.426 -28.094 -20.484 1 96.19 453 LEU A CA 1
ATOM 3367 C C . LEU A 1 453 ? -1.2 -28.422 -19.641 1 96.19 453 LEU A C 1
ATOM 3369 O O . LEU A 1 453 ? -0.069 -28.141 -20.047 1 96.19 453 LEU A O 1
ATOM 3373 N N . GLY A 1 454 ? -1.402 -29 -18.5 1 96.19 454 GLY A N 1
ATOM 3374 C CA . GLY A 1 454 ? -0.318 -29.312 -17.594 1 96.19 454 GLY A CA 1
ATOM 3375 C C . GLY A 1 454 ? 0.518 -30.5 -18.047 1 96.19 454 GLY A C 1
ATOM 3376 O O . GLY A 1 454 ? 1.717 -30.562 -17.766 1 96.19 454 GLY A O 1
ATOM 3377 N N . ILE A 1 455 ? -0.035 -31.391 -18.797 1 96.06 455 ILE A N 1
ATOM 3378 C CA . ILE A 1 455 ? 0.654 -32.594 -19.234 1 96.06 455 ILE A CA 1
ATOM 3379 C C . ILE A 1 455 ? 1.63 -32.281 -20.359 1 96.06 455 ILE A C 1
ATOM 3381 O O . ILE A 1 455 ? 2.686 -32.906 -20.469 1 96.06 455 ILE A O 1
ATOM 3385 N N . PHE A 1 456 ? 1.352 -31.266 -21.125 1 95.38 456 PHE A N 1
ATOM 3386 C CA . PHE A 1 456 ? 2.234 -30.859 -22.219 1 95.38 456 PHE A CA 1
ATOM 3387 C C . PHE A 1 456 ? 3.303 -29.891 -21.719 1 95.38 456 PHE A C 1
ATOM 3389 O O . PHE A 1 456 ? 3.068 -28.688 -21.656 1 95.38 456 PHE A O 1
ATOM 3396 N N . GLY A 1 457 ? 4.484 -30.422 -21.562 1 92.19 457 GLY A N 1
ATOM 3397 C CA . GLY A 1 457 ? 5.582 -29.656 -21 1 92.19 457 GLY A CA 1
ATOM 3398 C C . GLY A 1 457 ? 6.008 -28.484 -21.859 1 92.19 457 GLY A C 1
ATOM 3399 O O . GLY A 1 457 ? 6.492 -27.469 -21.344 1 92.19 457 GLY A O 1
ATOM 3400 N N . LYS A 1 458 ? 5.766 -28.578 -23.172 1 94.56 458 LYS A N 1
ATOM 3401 C CA . LYS A 1 458 ? 6.172 -27.531 -24.094 1 94.56 458 LYS A CA 1
ATOM 3402 C C . LYS A 1 458 ? 5.336 -26.266 -23.875 1 94.56 458 LYS A C 1
ATOM 3404 O O . LYS A 1 458 ? 5.828 -25.156 -24.062 1 94.56 458 LYS A O 1
ATOM 3409 N N . ILE A 1 459 ? 4.125 -26.438 -23.406 1 94.06 459 ILE A N 1
ATOM 3410 C CA . ILE A 1 459 ? 3.277 -25.281 -23.125 1 94.06 459 ILE A CA 1
ATOM 3411 C C . ILE A 1 459 ? 3.789 -24.562 -21.891 1 94.06 459 ILE A C 1
ATOM 3413 O O . ILE A 1 459 ? 3.84 -23.328 -21.859 1 94.06 459 ILE A O 1
ATOM 3417 N N . GLY A 1 460 ? 4.18 -25.344 -20.938 1 92.38 460 GLY A N 1
ATOM 3418 C CA . GLY A 1 460 ? 4.773 -24.75 -19.75 1 92.38 460 GLY A CA 1
ATOM 3419 C C . GLY A 1 460 ? 6.059 -24 -20.031 1 92.38 460 GLY A C 1
ATOM 3420 O O . GLY A 1 460 ? 6.285 -22.906 -19.5 1 92.38 460 GLY A O 1
ATOM 3421 N N . ALA A 1 461 ? 6.871 -24.594 -20.859 1 92.69 461 ALA A N 1
ATOM 3422 C CA . ALA A 1 461 ? 8.125 -23.953 -21.25 1 92.69 461 ALA A CA 1
ATOM 3423 C C . ALA A 1 461 ? 7.863 -22.656 -22.016 1 92.69 461 ALA A C 1
ATOM 3425 O O . ALA A 1 461 ? 8.555 -21.672 -21.812 1 92.69 461 ALA A O 1
ATOM 3426 N N . ALA A 1 462 ? 6.887 -22.688 -22.875 1 92.81 462 ALA A N 1
ATOM 3427 C CA . ALA A 1 462 ? 6.539 -21.5 -23.641 1 92.81 462 ALA A CA 1
ATOM 3428 C C . ALA A 1 462 ? 6.113 -20.359 -22.703 1 92.81 462 ALA A C 1
ATOM 3430 O O . ALA A 1 462 ? 6.453 -19.203 -22.938 1 92.81 462 ALA A O 1
ATOM 3431 N N . PHE A 1 463 ? 5.441 -20.703 -21.719 1 92.44 463 PHE A N 1
ATOM 3432 C CA . PHE A 1 463 ? 4.965 -19.703 -20.75 1 92.44 463 PHE A CA 1
ATOM 3433 C C . PHE A 1 463 ? 6.137 -19.062 -20.031 1 92.44 463 PHE A C 1
ATOM 3435 O O . PHE A 1 463 ? 6.082 -17.875 -19.703 1 92.44 463 PHE A O 1
ATOM 3442 N N . THR A 1 464 ? 7.215 -19.766 -19.734 1 90.38 464 THR A N 1
ATOM 3443 C CA . THR A 1 464 ? 8.352 -19.25 -18.953 1 90.38 464 THR A CA 1
ATOM 3444 C C . THR A 1 464 ? 9.234 -18.359 -19.828 1 90.38 464 THR A C 1
ATOM 3446 O O . THR A 1 464 ? 10.109 -17.672 -19.312 1 90.38 464 THR A O 1
ATOM 3449 N N . THR A 1 465 ? 8.961 -18.391 -21.156 1 91.56 465 THR A N 1
ATOM 3450 C CA . THR A 1 465 ? 9.75 -17.562 -22.062 1 91.56 465 THR A CA 1
ATOM 3451 C C . THR A 1 465 ? 9.133 -16.172 -22.203 1 91.56 465 THR A C 1
ATOM 3453 O O . THR A 1 465 ? 9.75 -15.266 -22.75 1 91.56 465 THR A O 1
ATOM 3456 N N . ILE A 1 466 ? 7.93 -15.977 -21.688 1 94.06 466 ILE A N 1
ATOM 3457 C CA . ILE A 1 466 ? 7.25 -14.688 -21.797 1 94.06 466 ILE A CA 1
ATOM 3458 C C . ILE A 1 466 ? 8.023 -13.641 -21 1 94.06 466 ILE A C 1
ATOM 3460 O O . ILE A 1 466 ? 8.391 -13.875 -19.844 1 94.06 466 ILE A O 1
ATOM 3464 N N . PRO A 1 467 ? 8.305 -12.492 -21.641 1 94.38 467 PRO A N 1
ATOM 3465 C CA . PRO A 1 467 ? 9.008 -11.438 -20.906 1 94.38 467 PRO A CA 1
ATOM 3466 C C . PRO A 1 467 ? 8.312 -11.078 -19.594 1 94.38 467 PRO A C 1
ATOM 3468 O O . PRO A 1 467 ? 7.086 -11.008 -19.531 1 94.38 467 PRO A O 1
ATOM 3471 N N . ILE A 1 468 ? 9.094 -10.844 -18.609 1 93.5 468 ILE A N 1
ATOM 3472 C CA . ILE A 1 468 ? 8.578 -10.648 -17.25 1 93.5 468 ILE A CA 1
ATOM 3473 C C . ILE A 1 468 ? 7.711 -9.391 -17.219 1 93.5 468 ILE A C 1
ATOM 3475 O O . ILE A 1 468 ? 6.766 -9.312 -16.422 1 93.5 468 ILE A O 1
ATOM 3479 N N . ALA A 1 469 ? 7.996 -8.359 -18.016 1 96.75 469 ALA A N 1
ATOM 3480 C CA . ALA A 1 469 ? 7.188 -7.148 -18.062 1 96.75 469 ALA A CA 1
ATOM 3481 C C . ALA A 1 469 ? 5.762 -7.457 -18.516 1 96.75 469 ALA A C 1
ATOM 3483 O O . ALA A 1 469 ? 4.805 -6.836 -18.031 1 96.75 469 ALA A O 1
ATOM 3484 N N . VAL A 1 470 ? 5.605 -8.398 -19.438 1 97.31 470 VAL A N 1
ATOM 3485 C CA . VAL A 1 470 ? 4.289 -8.828 -19.891 1 97.31 470 VAL A CA 1
ATOM 3486 C C . VAL A 1 470 ? 3.561 -9.547 -18.75 1 97.31 470 VAL A C 1
ATOM 3488 O O . VAL A 1 470 ? 2.383 -9.281 -18.5 1 97.31 470 VAL A O 1
ATOM 3491 N N . VAL A 1 471 ? 4.309 -10.414 -18.094 1 94.56 471 VAL A N 1
ATOM 3492 C CA . VAL A 1 471 ? 3.758 -11.125 -16.953 1 94.56 471 VAL A CA 1
ATOM 3493 C C . VAL A 1 471 ? 3.357 -10.125 -15.867 1 94.56 471 VAL A C 1
ATOM 3495 O O . VAL A 1 471 ? 2.326 -10.289 -15.211 1 94.56 471 VAL A O 1
ATOM 3498 N N . GLY A 1 472 ? 4.188 -9.086 -15.719 1 95.69 472 GLY A N 1
ATOM 3499 C CA . GLY A 1 472 ? 3.891 -8.047 -14.742 1 95.69 472 GLY A CA 1
ATOM 3500 C C . GLY A 1 472 ? 2.555 -7.371 -14.984 1 95.69 472 GLY A C 1
ATOM 3501 O O . GLY A 1 472 ? 1.83 -7.059 -14.039 1 95.69 472 GLY A O 1
ATOM 3502 N N . GLY A 1 473 ? 2.203 -7.141 -16.266 1 96.94 473 GLY A N 1
ATOM 3503 C CA . GLY A 1 473 ? 0.918 -6.551 -16.609 1 96.94 473 GLY A CA 1
ATOM 3504 C C . GLY A 1 473 ? -0.261 -7.402 -16.172 1 96.94 473 GLY A C 1
ATOM 3505 O O . GLY A 1 473 ? -1.325 -6.871 -15.844 1 96.94 473 GLY A O 1
ATOM 3506 N N . VAL A 1 474 ? -0.037 -8.633 -16.125 1 95.25 474 VAL A N 1
ATOM 3507 C CA . VAL A 1 474 ? -1.105 -9.562 -15.766 1 95.25 474 VAL A CA 1
ATOM 3508 C C . VAL A 1 474 ? -1.197 -9.68 -14.25 1 95.25 474 VAL A C 1
ATOM 3510 O O . VAL A 1 474 ? -2.273 -9.508 -13.672 1 95.25 474 VAL A O 1
ATOM 3513 N N . VAL A 1 475 ? -0.101 -9.922 -13.609 1 93.06 475 VAL A N 1
ATOM 3514 C CA . VAL A 1 475 ? -0.132 -10.281 -12.195 1 93.06 475 VAL A CA 1
ATOM 3515 C C . VAL A 1 475 ? -0.485 -9.055 -11.359 1 93.06 475 VAL A C 1
ATOM 3517 O O . VAL A 1 475 ? -1.138 -9.172 -10.32 1 93.06 475 VAL A O 1
ATOM 3520 N N . LEU A 1 476 ? -0.07 -7.887 -11.797 1 95.94 476 LEU A N 1
ATOM 3521 C CA . LEU A 1 476 ? -0.461 -6.688 -11.07 1 95.94 476 LEU A CA 1
ATOM 3522 C C . LEU A 1 476 ? -1.979 -6.59 -10.953 1 95.94 476 LEU A C 1
ATOM 3524 O O . LEU A 1 476 ? -2.504 -6.262 -9.883 1 95.94 476 LEU A O 1
ATOM 3528 N N . GLN A 1 477 ? -2.633 -6.863 -12.055 1 94.88 477 GLN A N 1
ATOM 3529 C CA . GLN A 1 477 ? -4.09 -6.832 -12.047 1 94.88 477 GLN A CA 1
ATOM 3530 C C . GLN A 1 477 ? -4.66 -7.926 -11.148 1 94.88 477 GLN A C 1
ATOM 3532 O O . GLN A 1 477 ? -5.621 -7.695 -10.414 1 94.88 477 GLN A O 1
ATOM 3537 N N . CYS A 1 478 ? -4.059 -9.086 -11.188 1 90.06 478 CYS A N 1
ATOM 3538 C CA . CYS A 1 478 ? -4.508 -10.188 -10.336 1 90.06 478 CYS A CA 1
ATOM 3539 C C . CYS A 1 478 ? -4.379 -9.82 -8.859 1 90.06 478 CYS A C 1
ATOM 3541 O O . CYS A 1 478 ? -5.305 -10.047 -8.078 1 90.06 478 CYS A O 1
ATOM 3543 N N . PHE A 1 479 ? -3.254 -9.273 -8.484 1 92.19 479 PHE A N 1
ATOM 3544 C CA . PHE A 1 479 ? -2.963 -8.969 -7.094 1 92.19 479 PHE A CA 1
ATOM 3545 C C . PHE A 1 479 ? -3.893 -7.883 -6.57 1 92.19 479 PHE A C 1
ATOM 3547 O O . PHE A 1 479 ? -4.363 -7.953 -5.434 1 92.19 479 PHE A O 1
ATOM 3554 N N . THR A 1 480 ? -4.152 -6.91 -7.34 1 94.88 480 THR A N 1
ATOM 3555 C CA . THR A 1 480 ? -5.039 -5.84 -6.895 1 94.88 480 THR A CA 1
ATOM 3556 C C . THR A 1 480 ? -6.484 -6.324 -6.848 1 94.88 480 THR A C 1
ATOM 3558 O O . THR A 1 480 ? -7.277 -5.844 -6.035 1 94.88 480 THR A O 1
ATOM 3561 N N . MET A 1 481 ? -6.828 -7.316 -7.715 1 91.06 481 MET A N 1
ATOM 3562 C CA . MET A 1 481 ? -8.156 -7.922 -7.613 1 91.06 481 MET A CA 1
ATOM 3563 C C . MET A 1 481 ? -8.344 -8.594 -6.262 1 91.06 481 MET A C 1
ATOM 3565 O O . MET A 1 481 ? -9.43 -8.547 -5.684 1 91.06 481 MET A O 1
ATOM 3569 N N . VAL A 1 482 ? -7.363 -9.227 -5.855 1 87.94 482 VAL A N 1
ATOM 3570 C CA . VAL A 1 482 ? -7.422 -9.867 -4.547 1 87.94 482 VAL A CA 1
ATOM 3571 C C . VAL A 1 482 ? -7.617 -8.805 -3.463 1 87.94 482 VAL A C 1
ATOM 3573 O O . VAL A 1 482 ? -8.398 -9.008 -2.527 1 87.94 482 VAL A O 1
ATOM 3576 N N . PHE A 1 483 ? -6.93 -7.703 -3.539 1 93.56 483 PHE A N 1
ATOM 3577 C CA . PHE A 1 483 ? -7.078 -6.609 -2.584 1 93.56 483 PHE A CA 1
ATOM 3578 C C . PHE A 1 483 ? -8.516 -6.105 -2.553 1 93.56 483 PHE A C 1
ATOM 3580 O O . PHE A 1 483 ? -9.086 -5.918 -1.478 1 93.56 483 PHE A O 1
ATOM 3587 N N . VAL A 1 484 ? -9.062 -5.879 -3.74 1 93.5 484 VAL A N 1
ATOM 3588 C CA . VAL A 1 484 ? -10.422 -5.348 -3.84 1 93.5 484 VAL A CA 1
ATOM 3589 C C . VAL A 1 484 ? -11.422 -6.379 -3.322 1 93.5 484 VAL A C 1
ATOM 3591 O O . VAL A 1 484 ? -12.43 -6.023 -2.713 1 93.5 484 VAL A O 1
ATOM 3594 N N . ALA A 1 485 ? -11.133 -7.656 -3.559 1 87.62 485 ALA A N 1
ATOM 3595 C CA . ALA A 1 485 ? -11.984 -8.703 -2.994 1 87.62 485 ALA A CA 1
ATOM 3596 C C . ALA A 1 485 ? -12.031 -8.609 -1.473 1 87.62 485 ALA A C 1
ATOM 3598 O O . ALA A 1 485 ? -13.086 -8.797 -0.867 1 87.62 485 ALA A O 1
ATOM 3599 N N . GLY A 1 486 ? -10.891 -8.375 -0.873 1 90.06 486 GLY A N 1
ATOM 3600 C CA . GLY A 1 486 ? -10.867 -8.164 0.566 1 90.06 486 GLY A CA 1
ATOM 3601 C C . GLY A 1 486 ? -11.656 -6.945 1.001 1 90.06 486 GLY A C 1
ATOM 3602 O O . GLY A 1 486 ? -12.344 -6.98 2.023 1 90.06 486 GLY A O 1
ATOM 3603 N N . MET A 1 487 ? -11.555 -5.887 0.225 1 93 487 MET A N 1
ATOM 3604 C CA . MET A 1 487 ? -12.32 -4.676 0.508 1 93 487 MET A CA 1
ATOM 3605 C C . MET A 1 487 ? -13.82 -4.965 0.494 1 93 487 MET A C 1
ATOM 3607 O O . MET A 1 487 ? -14.562 -4.434 1.32 1 93 487 MET A O 1
ATOM 3611 N N . SER A 1 488 ? -14.219 -5.762 -0.455 1 89 488 SER A N 1
ATOM 3612 C CA . SER A 1 488 ? -15.633 -6.09 -0.585 1 89 488 SER A CA 1
ATOM 3613 C C . SER A 1 488 ? -16.141 -6.855 0.634 1 89 488 SER A C 1
ATOM 3615 O O . SER A 1 488 ? -17.312 -6.734 1.009 1 89 488 SER A O 1
ATOM 3617 N N . ILE A 1 489 ? -15.273 -7.582 1.263 1 85.94 489 ILE A N 1
ATOM 3618 C CA . ILE A 1 489 ? -15.641 -8.344 2.449 1 85.94 489 ILE A CA 1
ATOM 3619 C C . ILE A 1 489 ? -15.781 -7.406 3.645 1 85.94 489 ILE A C 1
ATOM 3621 O O . ILE A 1 489 ? -16.703 -7.562 4.453 1 85.94 489 ILE A O 1
ATOM 3625 N N . VAL A 1 490 ? -14.945 -6.395 3.748 1 92.19 490 VAL A N 1
ATOM 3626 C CA . VAL A 1 490 ? -14.914 -5.504 4.906 1 92.19 490 VAL A CA 1
ATOM 3627 C C . VAL A 1 490 ? -15.969 -4.414 4.746 1 92.19 490 VAL A C 1
ATOM 3629 O O . VAL A 1 490 ? -16.5 -3.9 5.738 1 92.19 490 VAL A O 1
ATOM 3632 N N . ALA A 1 491 ? -16.312 -4.082 3.559 1 89.38 491 ALA A N 1
ATOM 3633 C CA . ALA A 1 491 ? -17.109 -2.902 3.213 1 89.38 491 ALA A CA 1
ATOM 3634 C C . ALA A 1 491 ? -18.406 -2.855 4.02 1 89.38 491 ALA A C 1
ATOM 3636 O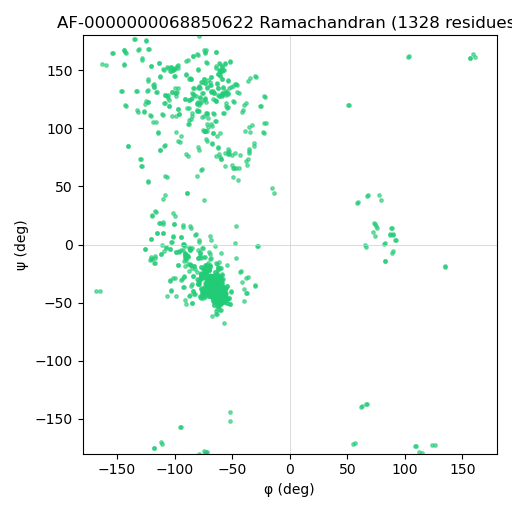 O . ALA A 1 491 ? -18.703 -1.848 4.66 1 89.38 491 ALA A O 1
ATOM 3637 N N . PRO A 1 492 ? -19.109 -3.943 4.117 1 86.81 492 PRO A N 1
ATOM 3638 C CA . PRO A 1 492 ? -20.391 -3.889 4.828 1 86.81 492 PRO A CA 1
ATOM 3639 C C . PRO A 1 492 ? -20.219 -3.787 6.34 1 86.81 492 PRO A C 1
ATOM 3641 O O . PRO A 1 492 ? -21.172 -3.461 7.055 1 86.81 492 PRO A O 1
ATOM 3644 N N . THR A 1 493 ? -19.047 -3.967 6.805 1 90 493 THR A N 1
ATOM 3645 C CA . THR A 1 493 ? -18.828 -4.039 8.25 1 90 493 THR A CA 1
ATOM 3646 C C . THR A 1 493 ? -18.234 -2.734 8.773 1 90 493 THR A C 1
ATOM 3648 O O . THR A 1 493 ? -18.031 -2.586 9.977 1 90 493 THR A O 1
ATOM 3651 N N . LEU A 1 494 ? -18.062 -1.8 7.965 1 89.75 494 LEU A N 1
ATOM 3652 C CA . LEU A 1 494 ? -17.328 -0.607 8.359 1 89.75 494 LEU A CA 1
ATOM 3653 C C . LEU A 1 494 ? -18.156 0.267 9.289 1 89.75 494 LEU A C 1
ATOM 3655 O O . LEU A 1 494 ? -19.125 0.896 8.859 1 89.75 494 LEU A O 1
ATOM 3659 N N . ASN A 1 495 ? -17.984 0.179 10.492 1 88.38 495 ASN A N 1
ATOM 3660 C CA . ASN A 1 495 ? -18.422 1.081 11.555 1 88.38 495 ASN A CA 1
ATOM 3661 C C . ASN A 1 495 ? -17.219 1.676 12.297 1 88.38 495 ASN A C 1
ATOM 3663 O O . ASN A 1 495 ? -16.078 1.556 11.852 1 88.38 495 ASN A O 1
ATOM 3667 N N . ARG A 1 496 ? -17.453 2.381 13.273 1 84.19 496 ARG A N 1
ATOM 3668 C CA . ARG A 1 496 ? -16.375 3.047 13.984 1 84.19 496 ARG A CA 1
ATOM 3669 C C . ARG A 1 496 ? -15.359 2.033 14.516 1 84.19 496 ARG A C 1
ATOM 3671 O O . ARG A 1 496 ? -14.156 2.203 14.344 1 84.19 496 ARG A O 1
ATOM 3678 N N . ARG A 1 497 ? -15.883 0.989 15.164 1 90.5 497 ARG A N 1
ATOM 3679 C CA . ARG A 1 497 ? -15.031 -0.044 15.75 1 90.5 497 ARG A CA 1
ATOM 3680 C C . ARG A 1 497 ? -14.219 -0.751 14.672 1 90.5 497 ARG A C 1
ATOM 3682 O O . ARG A 1 497 ? -12.992 -0.851 14.773 1 90.5 497 ARG A O 1
ATOM 3689 N N . ASN A 1 498 ? -14.961 -1.219 13.672 1 94.81 498 ASN A N 1
ATOM 3690 C CA . ASN A 1 498 ? -14.312 -1.984 12.609 1 94.81 498 ASN A CA 1
ATOM 3691 C C . ASN A 1 498 ? -13.391 -1.105 11.766 1 94.81 498 ASN A C 1
ATOM 3693 O O . ASN A 1 498 ? -12.367 -1.574 11.266 1 94.81 498 ASN A O 1
ATOM 3697 N N . SER A 1 499 ? -13.758 0.159 11.68 1 93.69 499 SER A N 1
ATOM 3698 C CA . SER A 1 499 ? -12.875 1.078 10.969 1 93.69 499 SER A CA 1
ATOM 3699 C C . SER A 1 499 ? -11.547 1.241 11.695 1 93.69 499 SER A C 1
ATOM 3701 O O . SER A 1 499 ? -10.492 1.355 11.062 1 93.69 499 SER A O 1
ATOM 3703 N N . TYR A 1 500 ? -11.617 1.286 13.039 1 94.44 500 TYR A N 1
ATOM 3704 C CA . TYR A 1 500 ? -10.391 1.396 13.82 1 94.44 500 TYR A CA 1
ATOM 3705 C C . TYR A 1 500 ? -9.523 0.153 13.656 1 94.44 500 TYR A C 1
ATOM 3707 O O . TYR A 1 500 ? -8.297 0.253 13.547 1 94.44 500 TYR A O 1
ATOM 3715 N N . ILE A 1 501 ? -10.133 -1.047 13.602 1 97 501 ILE A N 1
ATOM 3716 C CA . ILE A 1 501 ? -9.422 -2.305 13.406 1 97 501 ILE A CA 1
ATOM 3717 C C . ILE A 1 501 ? -8.734 -2.303 12.039 1 97 501 ILE A C 1
ATOM 3719 O O . ILE A 1 501 ? -7.547 -2.605 11.93 1 97 501 ILE A O 1
ATOM 3723 N N . VAL A 1 502 ? -9.523 -1.937 11.023 1 97.06 502 VAL A N 1
ATOM 3724 C CA . VAL A 1 502 ? -9.008 -1.925 9.656 1 97.06 502 VAL A CA 1
ATOM 3725 C C . VAL A 1 502 ? -7.879 -0.905 9.539 1 97.06 502 VAL A C 1
ATOM 3727 O O . VAL A 1 502 ? -6.848 -1.184 8.93 1 97.06 502 VAL A O 1
ATOM 3730 N N . MET A 1 503 ? -8.055 0.183 10.195 1 96.19 503 MET A N 1
ATOM 3731 C CA . MET A 1 503 ? -7.094 1.278 10.125 1 96.19 503 MET A CA 1
ATOM 3732 C C . MET A 1 503 ? -5.73 0.839 10.656 1 96.19 503 MET A C 1
ATOM 3734 O O . MET A 1 503 ? -4.715 0.995 9.977 1 96.19 503 MET A O 1
ATOM 3738 N N . LEU A 1 504 ? -5.672 0.301 11.828 1 97.62 504 LEU A N 1
ATOM 3739 C CA . LEU A 1 504 ? -4.398 -0.062 12.445 1 97.62 504 LEU A CA 1
ATOM 3740 C C . LEU A 1 504 ? -3.773 -1.259 11.734 1 97.62 504 LEU A C 1
ATOM 3742 O O . LEU A 1 504 ? -2.549 -1.359 11.641 1 97.62 504 LEU A O 1
ATOM 3746 N N . SER A 1 505 ? -4.645 -2.174 11.258 1 97.44 505 SER A N 1
ATOM 3747 C CA . SER A 1 505 ? -4.133 -3.314 10.5 1 97.44 505 SER A CA 1
ATOM 3748 C C . SER A 1 505 ? -3.471 -2.863 9.203 1 97.44 505 SER A C 1
ATOM 3750 O O . SER A 1 505 ? -2.389 -3.342 8.859 1 97.44 505 SER A O 1
ATOM 3752 N N . ILE A 1 506 ? -4.102 -1.932 8.539 1 96.12 506 ILE A N 1
ATOM 3753 C CA . ILE A 1 506 ? -3.578 -1.407 7.277 1 96.12 506 ILE A CA 1
ATOM 3754 C C . ILE A 1 506 ? -2.326 -0.577 7.547 1 96.12 506 ILE A C 1
ATOM 3756 O O . ILE A 1 506 ? -1.382 -0.592 6.754 1 96.12 506 ILE A O 1
ATOM 3760 N N . ALA A 1 507 ? -2.301 0.089 8.688 1 96.75 507 ALA A N 1
ATOM 3761 C CA . ALA A 1 507 ? -1.156 0.928 9.031 1 96.75 507 ALA A CA 1
ATOM 3762 C C . ALA A 1 507 ? 0.143 0.129 8.992 1 96.75 507 ALA A C 1
ATOM 3764 O O . ALA A 1 507 ? 1.091 0.508 8.297 1 96.75 507 ALA A O 1
ATOM 3765 N N . PHE A 1 508 ? 0.102 -0.99 9.586 1 96.31 508 PHE A N 1
ATOM 3766 C CA . PHE A 1 508 ? 1.332 -1.771 9.641 1 96.31 508 PHE A CA 1
ATOM 3767 C C . PHE A 1 508 ? 1.402 -2.746 8.469 1 96.31 508 PHE A C 1
ATOM 3769 O O . PHE A 1 508 ? 2.484 -3.021 7.949 1 96.31 508 PHE A O 1
ATOM 3776 N N . GLY A 1 509 ? 0.266 -3.311 8.07 1 95 509 GLY A N 1
ATOM 3777 C CA . GLY A 1 509 ? 0.279 -4.215 6.934 1 95 509 GLY A CA 1
ATOM 3778 C C . GLY A 1 509 ? 0.773 -3.559 5.656 1 95 509 GLY A C 1
ATOM 3779 O O . GLY A 1 509 ? 1.774 -3.988 5.078 1 95 509 GLY A O 1
ATOM 3780 N N . LEU A 1 510 ? 0.118 -2.453 5.238 1 94.56 510 LEU A N 1
ATOM 3781 C CA . LEU A 1 510 ? 0.557 -1.691 4.074 1 94.56 510 LEU A CA 1
ATOM 3782 C C . LEU A 1 510 ? 1.916 -1.048 4.328 1 94.56 510 LEU A C 1
ATOM 3784 O O . LEU A 1 510 ? 2.723 -0.909 3.406 1 94.56 510 LEU A O 1
ATOM 3788 N N . GLY A 1 511 ? 2.088 -0.662 5.566 1 94.38 511 GLY A N 1
ATOM 3789 C CA . GLY A 1 511 ? 3.344 -0.024 5.93 1 94.38 511 GLY A CA 1
ATOM 3790 C C . GLY A 1 511 ? 4.555 -0.898 5.664 1 94.38 511 GLY A C 1
ATOM 3791 O O . GLY A 1 511 ? 5.523 -0.457 5.039 1 94.38 511 GLY A O 1
ATOM 3792 N N . VAL A 1 512 ? 4.477 -2.113 6.051 1 93 512 VAL A N 1
ATOM 3793 C CA . VAL A 1 512 ? 5.613 -3.012 5.902 1 93 512 VAL A CA 1
ATOM 3794 C C . VAL A 1 512 ? 5.738 -3.449 4.445 1 93 512 VAL A C 1
ATOM 3796 O O . VAL A 1 512 ? 6.84 -3.748 3.971 1 93 512 VAL A O 1
ATOM 3799 N N . ALA A 1 513 ? 4.633 -3.5 3.727 1 91.75 513 ALA A N 1
ATOM 3800 C CA . ALA A 1 513 ? 4.699 -3.779 2.295 1 91.75 513 ALA A CA 1
ATOM 3801 C C . ALA A 1 513 ? 5.477 -2.689 1.561 1 91.75 513 ALA A C 1
ATOM 3803 O O . ALA A 1 513 ? 6.195 -2.971 0.596 1 91.75 513 ALA A O 1
ATOM 3804 N N . MET A 1 514 ? 5.363 -1.476 2.037 1 92 514 MET A N 1
ATOM 3805 C CA . MET A 1 514 ? 6.008 -0.329 1.405 1 92 514 MET A CA 1
ATOM 3806 C C . MET A 1 514 ? 7.453 -0.192 1.875 1 92 514 MET A C 1
ATOM 3808 O O . MET A 1 514 ? 8.336 0.164 1.091 1 92 514 MET A O 1
ATOM 3812 N N . GLU A 1 515 ? 7.629 -0.445 3.205 1 91.62 515 GLU A N 1
ATOM 3813 C CA . GLU A 1 515 ? 8.945 -0.287 3.816 1 91.62 515 GLU A CA 1
ATOM 3814 C C . GLU A 1 515 ? 9.328 -1.525 4.617 1 91.62 515 GLU A C 1
ATOM 3816 O O . GLU A 1 515 ? 9.406 -1.477 5.848 1 91.62 515 GLU A O 1
ATOM 3821 N N . PRO A 1 516 ? 9.664 -2.561 3.916 1 84.62 516 PRO A N 1
ATOM 3822 C CA . PRO A 1 516 ? 9.977 -3.803 4.629 1 84.62 516 PRO A CA 1
ATOM 3823 C C . PRO A 1 516 ? 11.203 -3.672 5.531 1 84.62 516 PRO A C 1
ATOM 3825 O O . PRO A 1 516 ? 11.398 -4.496 6.43 1 84.62 516 PRO A O 1
ATOM 3828 N N . GLN A 1 517 ? 12.031 -2.666 5.371 1 89.19 517 GLN A N 1
ATOM 3829 C CA . GLN A 1 517 ? 13.25 -2.5 6.152 1 89.19 517 GLN A CA 1
ATOM 3830 C C . GLN A 1 517 ? 12.938 -1.994 7.559 1 89.19 517 GLN A C 1
ATOM 3832 O O . GLN A 1 517 ? 13.836 -1.879 8.391 1 89.19 517 GLN A O 1
ATOM 3837 N N . LEU A 1 518 ? 11.672 -1.719 7.848 1 92.56 518 LEU A N 1
ATOM 3838 C CA . LEU A 1 518 ? 11.297 -1.256 9.18 1 92.56 518 LEU A CA 1
ATOM 3839 C C . LEU A 1 518 ? 11.742 -2.25 10.25 1 92.56 518 LEU A C 1
ATOM 3841 O O . LEU A 1 518 ? 12.266 -1.853 11.289 1 92.56 518 LEU A O 1
ATOM 3845 N N . PHE A 1 519 ? 11.547 -3.557 9.977 1 92.88 519 PHE A N 1
ATOM 3846 C CA . PHE A 1 519 ? 11.836 -4.547 11.008 1 92.88 519 PHE A CA 1
ATOM 3847 C C . PHE A 1 519 ? 13.156 -5.246 10.734 1 92.88 519 PHE A C 1
ATOM 3849 O O . PHE A 1 519 ? 13.891 -5.582 11.672 1 92.88 519 PHE A O 1
ATOM 3856 N N . GLU A 1 520 ? 13.375 -5.516 9.477 1 87.31 520 GLU A N 1
ATOM 3857 C CA . GLU A 1 520 ? 14.633 -6.129 9.078 1 87.31 520 GLU A CA 1
ATOM 3858 C C . GLU A 1 520 ? 15.359 -5.277 8.039 1 87.31 520 GLU A C 1
ATOM 3860 O O . GLU A 1 520 ? 14.789 -4.957 6.984 1 87.31 520 GLU A O 1
ATOM 3865 N N . ALA A 1 521 ? 16.516 -4.938 8.406 1 79.5 521 ALA A N 1
ATOM 3866 C CA . ALA A 1 521 ? 17.297 -4.059 7.539 1 79.5 521 ALA A CA 1
ATOM 3867 C C . ALA A 1 521 ? 17.359 -4.605 6.117 1 79.5 521 ALA A C 1
ATOM 3869 O O . ALA A 1 521 ? 17.188 -5.809 5.902 1 79.5 521 ALA A O 1
ATOM 3870 N N . SER A 1 522 ? 17.625 -3.744 5.191 1 68.5 522 SER A N 1
ATOM 3871 C CA . SER A 1 522 ? 17.531 -4.008 3.76 1 68.5 522 SER A CA 1
ATOM 3872 C C . SER A 1 522 ? 18.312 -5.258 3.373 1 68.5 522 SER A C 1
ATOM 3874 O O . SER A 1 522 ? 19.375 -5.531 3.934 1 68.5 522 SER A O 1
ATOM 3876 N N . GLY A 1 523 ? 17.594 -6 2.564 1 67.38 523 GLY A N 1
ATOM 3877 C CA . GLY A 1 523 ? 18.234 -7.195 2.051 1 67.38 523 GLY A CA 1
ATOM 3878 C C . GLY A 1 523 ? 18.75 -7.031 0.633 1 67.38 523 GLY A C 1
ATOM 3879 O O . GLY A 1 523 ? 19.016 -8.023 -0.057 1 67.38 523 GLY A O 1
ATOM 3880 N N . ALA A 1 524 ? 18.875 -5.738 0.253 1 72.62 524 ALA A N 1
ATOM 3881 C CA . ALA A 1 524 ? 19.438 -5.523 -1.083 1 72.62 524 ALA A CA 1
ATOM 3882 C C . ALA A 1 524 ? 20.828 -6.141 -1.209 1 72.62 524 ALA A C 1
ATOM 3884 O O . ALA A 1 524 ? 21.625 -6.09 -0.27 1 72.62 524 ALA A O 1
ATOM 3885 N N . PHE A 1 525 ? 21.047 -6.672 -2.389 1 69.44 525 PHE A N 1
ATOM 3886 C CA . PHE A 1 525 ? 22.266 -7.434 -2.619 1 69.44 525 PHE A CA 1
ATOM 3887 C C . PHE A 1 525 ? 23.5 -6.578 -2.344 1 69.44 525 PHE A C 1
ATOM 3889 O O . PHE A 1 525 ? 24.438 -7.031 -1.691 1 69.44 525 PHE A O 1
ATOM 3896 N N . TYR A 1 526 ? 23.484 -5.359 -2.764 1 74.25 526 TYR A N 1
ATOM 3897 C CA . TYR A 1 526 ? 24.688 -4.531 -2.695 1 74.25 526 TYR A CA 1
ATOM 3898 C C . TYR A 1 526 ? 24.766 -3.799 -1.361 1 74.25 526 TYR A C 1
ATOM 3900 O O . TYR A 1 526 ? 25.781 -3.164 -1.057 1 74.25 526 TYR A O 1
ATOM 3908 N N . ALA A 1 527 ? 23.672 -3.863 -0.601 1 76.69 527 ALA A N 1
ATOM 3909 C CA . ALA A 1 527 ? 23.688 -3.264 0.731 1 76.69 527 ALA A CA 1
ATOM 3910 C C . ALA A 1 527 ? 24.391 -4.168 1.736 1 76.69 527 ALA A C 1
ATOM 3912 O O . ALA A 1 527 ? 24.484 -3.836 2.922 1 76.69 527 ALA A O 1
ATOM 3913 N N . LYS A 1 528 ? 24.891 -5.211 1.227 1 70.75 528 LYS A N 1
ATOM 3914 C CA . LYS A 1 528 ? 25.719 -6.129 2.002 1 70.75 528 LYS A CA 1
ATOM 3915 C C . LYS A 1 528 ? 24.922 -6.746 3.154 1 70.75 528 LYS A C 1
ATOM 3917 O O . LYS A 1 528 ? 23.781 -7.184 2.969 1 70.75 528 LYS A O 1
ATOM 3922 N N . ASN A 1 529 ? 25.531 -6.887 4.395 1 75.38 529 ASN A N 1
ATOM 3923 C CA . ASN A 1 529 ? 24.875 -7.648 5.457 1 75.38 529 ASN A CA 1
ATOM 3924 C C . ASN A 1 529 ? 24.359 -6.734 6.559 1 75.38 529 ASN A C 1
ATOM 3926 O O . ASN A 1 529 ? 24.656 -6.934 7.738 1 75.38 529 ASN A O 1
ATOM 3930 N N . LEU A 1 530 ? 23.484 -5.805 6.164 1 82.25 530 LEU A N 1
ATOM 3931 C CA . LEU A 1 530 ? 22.922 -4.863 7.125 1 82.25 530 LEU A CA 1
ATOM 3932 C C . LEU A 1 530 ? 22.078 -5.59 8.164 1 82.25 530 LEU A C 1
ATOM 3934 O O . LEU A 1 530 ? 22.016 -5.176 9.32 1 82.25 530 LEU A O 1
ATOM 3938 N N . ARG A 1 531 ? 21.484 -6.664 7.727 1 81.31 531 ARG A N 1
ATOM 3939 C CA . ARG A 1 531 ? 20.547 -7.355 8.602 1 81.31 531 ARG A CA 1
ATOM 3940 C C . ARG A 1 531 ? 21.266 -8.031 9.758 1 81.31 531 ARG A C 1
ATOM 3942 O O . ARG A 1 531 ? 20.641 -8.359 10.773 1 81.31 531 ARG A O 1
ATOM 3949 N N . HIS A 1 532 ? 22.547 -8.258 9.625 1 80.44 532 HIS A N 1
ATOM 3950 C CA . HIS A 1 532 ? 23.312 -8.898 10.688 1 80.44 532 HIS A CA 1
ATOM 3951 C C . HIS A 1 532 ? 23.438 -7.98 11.898 1 80.44 532 HIS A C 1
ATOM 3953 O O . HIS A 1 532 ? 23.469 -8.453 13.039 1 80.44 532 HIS A O 1
ATOM 3959 N N . ASN A 1 533 ? 23.484 -6.664 11.656 1 81.81 533 ASN A N 1
ATOM 3960 C CA . ASN A 1 533 ? 23.828 -5.777 12.766 1 81.81 533 ASN A CA 1
ATOM 3961 C C . ASN A 1 533 ? 22.719 -4.781 13.047 1 81.81 533 ASN A C 1
ATOM 3963 O O . ASN A 1 533 ? 22.703 -4.133 14.094 1 81.81 533 ASN A O 1
ATOM 3967 N N . PHE A 1 534 ? 21.766 -4.695 12.18 1 87.31 534 PHE A N 1
ATOM 3968 C CA . PHE A 1 534 ? 20.781 -3.633 12.344 1 87.31 534 PHE A CA 1
ATOM 3969 C C . PHE A 1 534 ? 19.359 -4.18 12.219 1 87.31 534 PHE A C 1
ATOM 3971 O O . PHE A 1 534 ? 19.156 -5.312 11.773 1 87.31 534 PHE A O 1
ATOM 3978 N N . GLY A 1 535 ? 18.391 -3.328 12.625 1 89.88 535 GLY A N 1
ATOM 3979 C CA . GLY A 1 535 ? 17 -3.711 12.617 1 89.88 535 GLY A CA 1
ATOM 3980 C C . GLY A 1 535 ? 16.422 -3.898 14.008 1 89.88 535 GLY A C 1
ATOM 3981 O O . GLY A 1 535 ? 17.062 -3.564 15 1 89.88 535 GLY A O 1
ATOM 3982 N N . LEU A 1 536 ? 15.195 -4.375 14.047 1 93.25 536 LEU A N 1
ATOM 3983 C CA . LEU A 1 536 ? 14.5 -4.559 15.312 1 93.25 536 LEU A CA 1
ATOM 3984 C C . LEU A 1 536 ? 15.18 -5.637 16.156 1 93.25 536 LEU A C 1
ATOM 3986 O O . LEU A 1 536 ? 15.289 -5.5 17.375 1 93.25 536 LEU A O 1
ATOM 3990 N N . TRP A 1 537 ? 15.625 -6.738 15.516 1 93.19 537 TRP A N 1
ATOM 3991 C CA . TRP A 1 537 ? 16.312 -7.871 16.125 1 93.19 537 TRP A CA 1
ATOM 3992 C C . TRP A 1 537 ? 17.438 -8.375 15.234 1 93.19 537 TRP A C 1
ATOM 3994 O O . TRP A 1 537 ? 17.266 -9.352 14.5 1 93.19 537 TRP A O 1
ATOM 4004 N N . PRO A 1 538 ? 18.641 -7.754 15.328 1 89.62 538 PRO A N 1
ATOM 4005 C CA . PRO A 1 538 ? 19.766 -8.102 14.461 1 89.62 538 PRO A CA 1
ATOM 4006 C C . PRO A 1 538 ? 20.203 -9.562 14.602 1 89.62 538 PRO A C 1
ATOM 4008 O O . PRO A 1 538 ? 20.094 -10.133 15.688 1 89.62 538 PRO A O 1
ATOM 4011 N N . GLU A 1 539 ? 20.719 -10.172 13.57 1 85.88 539 GLU A N 1
ATOM 4012 C CA . GLU A 1 539 ? 21.156 -11.562 13.555 1 85.88 539 GLU A CA 1
ATOM 4013 C C . GLU A 1 539 ? 22.359 -11.773 14.477 1 85.88 539 GLU A C 1
ATOM 4015 O O . GLU A 1 539 ? 22.562 -12.875 14.992 1 85.88 539 GLU A O 1
ATOM 4020 N N . ALA A 1 540 ? 23.109 -10.758 14.68 1 85.38 540 ALA A N 1
ATOM 4021 C CA . ALA A 1 540 ? 24.297 -10.836 15.539 1 85.38 540 ALA A CA 1
ATOM 4022 C C . ALA A 1 540 ? 23.906 -11.227 16.969 1 85.38 540 ALA A C 1
ATOM 4024 O O . ALA A 1 540 ? 24.688 -11.867 17.672 1 85.38 540 ALA A O 1
ATOM 4025 N N . ASP A 1 541 ? 22.656 -10.883 17.359 1 88.62 541 ASP A N 1
ATOM 4026 C CA . ASP A 1 541 ? 22.203 -11.148 18.719 1 88.62 541 ASP A CA 1
ATOM 4027 C C . ASP A 1 541 ? 21.984 -12.648 18.938 1 88.62 541 ASP A C 1
ATOM 4029 O O . ASP A 1 541 ? 21.922 -13.102 20.078 1 88.62 541 ASP A O 1
ATOM 4033 N N . VAL A 1 542 ? 21.906 -13.359 17.844 1 89.88 542 VAL A N 1
ATOM 4034 C CA . VAL A 1 542 ? 21.625 -14.781 18 1 89.88 542 VAL A CA 1
ATOM 4035 C C . VAL A 1 542 ? 22.828 -15.602 17.516 1 89.88 542 VAL A C 1
ATOM 4037 O O . VAL A 1 542 ? 22.719 -16.812 17.344 1 89.88 542 VAL A O 1
ATOM 4040 N N . CYS A 1 543 ? 23.938 -14.945 17.25 1 85.81 543 CYS A N 1
ATOM 4041 C CA . CYS A 1 543 ? 25.172 -15.625 16.891 1 85.81 543 CYS A CA 1
ATOM 4042 C C . CYS A 1 543 ? 25.859 -16.203 18.125 1 85.81 543 CYS A C 1
ATOM 4044 O O . CYS A 1 543 ? 26.047 -15.508 19.125 1 85.81 543 CYS A O 1
ATOM 4046 N N . ALA A 1 544 ? 26.172 -17.5 18.094 1 86.94 544 ALA A N 1
ATOM 4047 C CA . ALA A 1 544 ? 26.844 -18.156 19.203 1 86.94 544 ALA A CA 1
ATOM 4048 C C . ALA A 1 544 ? 28.359 -18.031 19.078 1 86.94 544 ALA A C 1
ATOM 4050 O O . ALA A 1 544 ? 29.047 -17.828 20.078 1 86.94 544 ALA A O 1
ATOM 4051 N N . ARG A 1 545 ? 28.859 -18.266 17.812 1 82.31 545 ARG A N 1
ATOM 4052 C CA . ARG A 1 545 ? 30.297 -18.172 17.594 1 82.31 545 ARG A CA 1
ATOM 4053 C C . ARG A 1 545 ? 30.594 -17.328 16.344 1 82.31 545 ARG A C 1
ATOM 4055 O O . ARG A 1 545 ? 30.141 -17.656 15.25 1 82.31 545 ARG A O 1
ATOM 4062 N N . PHE A 1 546 ? 31.234 -16.234 16.578 1 76.12 546 PHE A N 1
ATOM 4063 C CA . PHE A 1 546 ? 31.688 -15.398 15.469 1 76.12 546 PHE A CA 1
ATOM 4064 C C . PHE A 1 546 ? 32.969 -15.969 14.852 1 76.12 546 PHE A C 1
ATOM 4066 O O . PHE A 1 546 ? 33.75 -16.609 15.539 1 76.12 546 PHE A O 1
ATOM 4073 N N . PRO A 1 547 ? 33 -15.977 13.484 1 67.56 547 PRO A N 1
ATOM 4074 C CA . PRO A 1 547 ? 34.188 -16.531 12.859 1 67.56 547 PRO A CA 1
ATOM 4075 C C . PRO A 1 547 ? 35.469 -15.852 13.336 1 67.56 547 PRO A C 1
ATOM 4077 O O . PRO A 1 547 ? 35.469 -14.648 13.625 1 67.56 547 PRO A O 1
ATOM 4080 N N . THR A 1 548 ? 36.344 -16.703 13.961 1 56.16 548 THR A N 1
ATOM 4081 C CA . THR A 1 548 ? 37.656 -16.188 14.414 1 56.16 548 THR A CA 1
ATOM 4082 C C . THR A 1 548 ? 38.438 -15.578 13.258 1 56.16 548 THR A C 1
ATOM 4084 O O . THR A 1 548 ? 39.156 -14.602 13.438 1 56.16 548 THR A O 1
ATOM 4087 N N . VAL A 1 549 ? 38.875 -16.562 12.227 1 48.53 549 VAL A N 1
ATOM 4088 C CA . VAL A 1 549 ? 39.875 -16.234 11.227 1 48.53 549 VAL A CA 1
ATOM 4089 C C . VAL A 1 549 ? 39.219 -15.43 10.094 1 48.53 549 VAL A C 1
ATOM 4091 O O . VAL A 1 549 ? 38.219 -15.852 9.516 1 48.53 549 VAL A O 1
ATOM 4094 N N . THR A 1 550 ? 38.719 -14.531 10.164 1 46.16 550 THR A N 1
ATOM 4095 C CA . THR A 1 550 ? 38.312 -13.977 8.875 1 46.16 550 THR A CA 1
ATOM 4096 C C . THR A 1 550 ? 39.531 -13.742 7.977 1 46.16 550 THR A C 1
ATOM 4098 O O . THR A 1 550 ? 40.469 -13.055 8.359 1 46.16 550 THR A O 1
ATOM 4101 N N . THR A 1 551 ? 40.156 -14.828 7.414 1 41.88 551 THR A N 1
ATOM 4102 C CA . THR A 1 551 ? 41.062 -14.438 6.332 1 41.88 551 THR A CA 1
ATOM 4103 C C . THR A 1 551 ? 40.469 -13.242 5.566 1 41.88 551 THR A C 1
ATOM 4105 O O . THR A 1 551 ? 39.375 -13.312 5.039 1 41.88 551 THR A O 1
ATOM 4108 N N . VAL A 1 552 ? 40.688 -12.25 6.109 1 43.91 552 VAL A N 1
ATOM 4109 C CA . VAL A 1 552 ? 40.25 -11.094 5.34 1 43.91 552 VAL A CA 1
ATOM 4110 C C . VAL A 1 552 ? 40.75 -11.195 3.906 1 43.91 552 VAL A C 1
ATOM 4112 O O . VAL A 1 552 ? 41.969 -11.156 3.666 1 43.91 552 VAL A O 1
ATOM 4115 N N . LEU A 1 553 ? 40.406 -12.266 3.188 1 42.53 553 LEU A N 1
ATOM 4116 C CA . LEU A 1 553 ? 40.688 -12.102 1.761 1 42.53 553 LEU A CA 1
ATOM 4117 C C . LEU A 1 553 ? 40.375 -10.68 1.31 1 42.53 553 LEU A C 1
ATOM 4119 O O . LEU A 1 553 ? 39.281 -10.172 1.509 1 42.53 553 LEU A O 1
ATOM 4123 N N . VAL A 1 554 ? 41.469 -10.07 1.323 1 46.03 554 VAL A N 1
ATOM 4124 C CA . VAL A 1 554 ? 41.281 -8.805 0.608 1 46.03 554 VAL A CA 1
ATOM 4125 C C . VAL A 1 554 ? 40.688 -9.07 -0.775 1 46.03 554 VAL A C 1
ATOM 4127 O O . VAL A 1 554 ? 41.312 -9.742 -1.604 1 46.03 554 VAL A O 1
ATOM 4130 N N . PRO A 1 555 ? 39.375 -9.344 -0.886 1 47.09 555 PRO A N 1
ATOM 4131 C CA . PRO A 1 555 ? 38.781 -9.727 -2.17 1 47.09 555 PRO A CA 1
ATOM 4132 C C . PRO A 1 555 ? 39.5 -9.102 -3.361 1 47.09 555 PRO A C 1
ATOM 4134 O O . PRO A 1 555 ? 40.25 -8.117 -3.201 1 47.09 555 PRO A O 1
ATOM 4137 N N . ALA A 1 556 ? 39.5 -10.023 -4.504 1 53.56 556 ALA A N 1
ATOM 4138 C CA . ALA A 1 556 ? 39.969 -9.383 -5.73 1 53.56 556 ALA A CA 1
ATOM 4139 C C . ALA A 1 556 ? 39.406 -7.977 -5.875 1 53.56 556 ALA A C 1
ATOM 4141 O O . ALA A 1 556 ? 38.25 -7.727 -5.488 1 53.56 556 ALA A O 1
ATOM 4142 N N . THR A 1 557 ? 40.219 -7.199 -5.812 1 54.72 557 THR A N 1
ATOM 4143 C CA . THR A 1 557 ? 39.812 -5.812 -6.008 1 54.72 557 THR A CA 1
ATOM 4144 C C . THR A 1 557 ? 40.031 -5.383 -7.457 1 54.72 557 THR A C 1
ATOM 4146 O O . THR A 1 557 ? 40.906 -5.891 -8.141 1 54.72 557 THR A O 1
ATOM 4149 N N . CYS A 1 558 ? 39 -5.156 -8.102 1 53.12 558 CYS A N 1
ATOM 4150 C CA . CYS A 1 558 ? 39.125 -4.391 -9.336 1 53.12 558 CYS A CA 1
ATOM 4151 C C . CYS A 1 558 ? 39.375 -2.916 -9.039 1 53.12 558 CYS A C 1
ATOM 4153 O O . CYS A 1 558 ? 38.5 -2.227 -8.508 1 53.12 558 CYS A O 1
ATOM 4155 N N . GLY A 1 559 ? 40.688 -2.723 -9.133 1 50.22 559 GLY A N 1
ATOM 4156 C CA . GLY A 1 559 ? 41.156 -1.377 -8.836 1 50.22 559 GLY A CA 1
ATOM 4157 C C . GLY A 1 559 ? 40.781 -0.368 -9.906 1 50.22 559 GLY A C 1
ATOM 4158 O O . GLY A 1 559 ? 40.969 -0.633 -11.102 1 50.22 559 GLY A O 1
ATOM 4159 N N . PHE A 1 560 ? 40 0.379 -9.648 1 44.25 560 PHE A N 1
ATOM 4160 C CA . PHE A 1 560 ? 39.781 1.548 -10.492 1 44.25 560 PHE A CA 1
ATOM 4161 C C . PHE A 1 560 ? 40.531 2.766 -9.922 1 44.25 560 PHE A C 1
ATOM 4163 O O . PHE A 1 560 ? 41.031 2.723 -8.812 1 44.25 560 PHE A O 1
ATOM 4170 N N . ALA A 1 561 ? 40.906 3.754 -10.68 1 44.53 561 ALA A N 1
ATOM 4171 C CA . ALA A 1 561 ? 41.625 4.934 -10.219 1 44.53 561 ALA A CA 1
ATOM 4172 C C . ALA A 1 561 ? 41.125 5.387 -8.844 1 44.53 561 ALA A C 1
ATOM 4174 O O . ALA A 1 561 ? 41.906 5.895 -8.031 1 44.53 561 ALA A O 1
ATOM 4175 N N . GLY A 1 562 ? 39.875 5.172 -8.422 1 40.66 562 GLY A N 1
ATOM 4176 C CA . GLY A 1 562 ? 39.25 5.754 -7.238 1 40.66 562 GLY A CA 1
ATOM 4177 C C . GLY A 1 562 ? 39.031 4.746 -6.133 1 40.66 562 GLY A C 1
ATOM 4178 O O . GLY A 1 562 ? 38.469 5.09 -5.086 1 40.66 562 GLY A O 1
ATOM 4179 N N . GLY A 1 563 ? 39.25 3.531 -6.215 1 47 563 GLY A N 1
ATOM 4180 C CA . GLY A 1 563 ? 39.156 2.49 -5.203 1 47 563 GLY A CA 1
ATOM 4181 C C . GLY A 1 563 ? 39.062 1.095 -5.793 1 47 563 GLY A C 1
ATOM 4182 O O . GLY A 1 563 ? 39.219 0.915 -7.004 1 47 563 GLY A O 1
ATOM 4183 N N . ALA A 1 564 ? 39.344 0.109 -5.012 1 51.31 564 ALA A N 1
ATOM 4184 C CA . ALA A 1 564 ? 39.25 -1.285 -5.43 1 51.31 564 ALA A CA 1
ATOM 4185 C C . ALA A 1 564 ? 37.938 -1.892 -4.953 1 51.31 564 ALA A C 1
ATOM 4187 O O . ALA A 1 564 ? 37.438 -1.577 -3.859 1 51.31 564 ALA A O 1
ATOM 4188 N N . VAL A 1 565 ? 37.156 -2.137 -5.789 1 50.28 565 VAL A N 1
ATOM 4189 C CA . VAL A 1 565 ? 35.938 -2.889 -5.512 1 50.28 565 VAL A CA 1
ATOM 4190 C C . VAL A 1 565 ? 36.188 -4.379 -5.711 1 50.28 565 VAL A C 1
ATOM 4192 O O . VAL A 1 565 ? 37.094 -4.766 -6.43 1 50.28 565 VAL A O 1
ATOM 4195 N N . GLU A 1 566 ? 35.562 -5.137 -4.961 1 54.12 566 GLU A N 1
ATOM 4196 C CA . GLU A 1 566 ? 35.656 -6.578 -5.195 1 54.12 566 GLU A CA 1
ATOM 4197 C C . GLU A 1 566 ? 34.875 -6.98 -6.441 1 54.12 566 GLU A C 1
ATOM 4199 O O . GLU A 1 566 ? 33.656 -6.902 -6.461 1 54.12 566 GLU A O 1
ATOM 4204 N N . LEU A 1 567 ? 35.594 -6.973 -7.598 1 52.47 567 LEU A N 1
ATOM 4205 C CA . LEU A 1 567 ? 35.094 -7.48 -8.867 1 52.47 567 LEU A CA 1
ATOM 4206 C C . LEU A 1 567 ? 35.812 -8.758 -9.273 1 52.47 567 LEU A C 1
ATOM 4208 O O . LEU A 1 567 ? 36.969 -8.984 -8.867 1 52.47 567 LEU A O 1
ATOM 4212 N N . SER A 1 568 ? 35.062 -9.602 -10.039 1 53.38 568 SER A N 1
ATOM 4213 C CA . SER A 1 568 ? 35.812 -10.641 -10.742 1 53.38 568 SER A CA 1
ATOM 4214 C C . SER A 1 568 ? 36.812 -10.031 -11.719 1 53.38 568 SER A C 1
ATOM 4216 O O . SER A 1 568 ? 36.719 -8.852 -12.07 1 53.38 568 SER A O 1
ATOM 4218 N N . GLU A 1 569 ? 37.844 -10.727 -12.055 1 56.19 569 GLU A N 1
ATOM 4219 C CA . GLU A 1 569 ? 38.812 -10.234 -13.016 1 56.19 569 GLU A CA 1
ATOM 4220 C C . GLU A 1 569 ? 38.125 -9.75 -14.297 1 56.19 569 GLU A C 1
ATOM 4222 O O . GLU A 1 569 ? 38.469 -8.68 -14.812 1 56.19 569 GLU A O 1
ATOM 4227 N N . ALA A 1 570 ? 37.188 -10.453 -14.688 1 52.47 570 ALA A N 1
ATOM 4228 C CA . ALA A 1 570 ? 36.5 -10.102 -15.922 1 52.47 570 ALA A CA 1
ATOM 4229 C C . ALA A 1 570 ? 35.688 -8.828 -15.75 1 52.47 570 ALA A C 1
ATOM 4231 O O . ALA A 1 570 ? 35.719 -7.938 -16.594 1 52.47 570 ALA A O 1
ATOM 4232 N N . ASP A 1 571 ? 35.031 -8.758 -14.703 1 51.72 571 ASP A N 1
ATOM 4233 C CA . ASP A 1 571 ? 34.219 -7.57 -14.492 1 51.72 571 ASP A CA 1
ATOM 4234 C C . ASP A 1 571 ? 35.094 -6.348 -14.219 1 51.72 571 ASP A C 1
ATOM 4236 O O . ASP A 1 571 ? 34.75 -5.234 -14.641 1 51.72 571 ASP A O 1
ATOM 4240 N N . CYS A 1 572 ? 36.156 -6.57 -13.609 1 54.16 572 CYS A N 1
ATOM 4241 C CA . CYS A 1 572 ? 37.125 -5.523 -13.375 1 54.16 572 CYS A CA 1
ATOM 4242 C C . CYS A 1 572 ? 37.688 -5 -14.695 1 54.16 572 CYS A C 1
ATOM 4244 O O . CYS A 1 572 ? 37.812 -3.791 -14.883 1 54.16 572 CYS A O 1
ATOM 4246 N N . LEU A 1 573 ? 37.844 -5.945 -15.57 1 49.97 573 LEU A N 1
ATOM 4247 C CA . LEU A 1 573 ? 38.344 -5.582 -16.891 1 49.97 573 LEU A CA 1
ATOM 4248 C C . LEU A 1 573 ? 37.312 -4.801 -17.688 1 49.97 573 LEU A C 1
ATOM 4250 O O . LEU A 1 573 ? 37.625 -3.807 -18.328 1 49.97 573 LEU A O 1
ATOM 4254 N N . VAL A 1 574 ? 36.219 -5.164 -17.578 1 47.06 574 VAL A N 1
ATOM 4255 C CA . VAL A 1 574 ? 35.156 -4.484 -18.297 1 47.06 574 VAL A CA 1
ATOM 4256 C C . VAL A 1 574 ? 34.875 -3.121 -17.656 1 47.06 574 VAL A C 1
ATOM 4258 O O . VAL A 1 574 ? 34.594 -2.146 -18.359 1 47.06 574 VAL A O 1
ATOM 4261 N N . ALA A 1 575 ? 35.125 -3.086 -16.375 1 45.47 575 ALA A N 1
ATOM 4262 C CA . ALA A 1 575 ? 34.906 -1.844 -15.648 1 45.47 575 ALA A CA 1
ATOM 4263 C C . ALA A 1 575 ? 36.125 -0.918 -15.75 1 45.47 575 ALA A C 1
ATOM 4265 O O . ALA A 1 575 ? 36.094 0.22 -15.273 1 45.47 575 ALA A O 1
ATOM 4266 N N . GLY A 1 576 ? 37.094 -1.354 -16.359 1 44.94 576 GLY A N 1
ATOM 4267 C CA . GLY A 1 576 ? 38.344 -0.642 -16.578 1 44.94 576 GLY A CA 1
ATOM 4268 C C . GLY A 1 576 ? 39.219 -0.572 -15.344 1 44.94 576 GLY A C 1
ATOM 4269 O O . GLY A 1 576 ? 40.062 0.313 -15.227 1 44.94 576 GLY A O 1
ATOM 4270 N N . GLY A 1 577 ? 38.844 -1.461 -14.414 1 46.44 577 GLY A N 1
ATOM 4271 C CA . GLY A 1 577 ? 39.625 -1.481 -13.195 1 46.44 577 GLY A CA 1
ATOM 4272 C C . GLY A 1 577 ? 40.812 -2.443 -13.266 1 46.44 577 GLY A C 1
ATOM 4273 O O . GLY A 1 577 ? 40.969 -3.15 -14.266 1 46.44 577 GLY A O 1
ATOM 4274 N N . ASN A 1 578 ? 41.844 -2.217 -12.414 1 51.22 578 ASN A N 1
ATOM 4275 C CA . ASN A 1 578 ? 42.938 -3.146 -12.25 1 51.22 578 ASN A CA 1
ATOM 4276 C C . ASN A 1 578 ? 42.625 -4.242 -11.242 1 51.22 578 ASN A C 1
ATOM 4278 O O . ASN A 1 578 ? 42.375 -3.963 -10.062 1 51.22 578 ASN A O 1
ATOM 4282 N N . TYR A 1 579 ? 42.531 -5.34 -11.656 1 54.53 579 TYR A N 1
ATOM 4283 C CA . TYR A 1 579 ? 42.156 -6.504 -10.867 1 54.53 579 TYR A CA 1
ATOM 4284 C C . TYR A 1 579 ? 43.312 -6.965 -9.992 1 54.53 579 TYR A C 1
ATOM 4286 O O . TYR A 1 579 ? 44.406 -7.16 -10.484 1 54.53 579 TYR A O 1
ATOM 4294 N N . SER A 1 580 ? 43.156 -6.77 -8.719 1 59.69 580 SER A N 1
ATOM 4295 C CA . SER A 1 580 ? 44.062 -7.426 -7.805 1 59.69 580 SER A CA 1
ATOM 4296 C C . SER A 1 580 ? 43.469 -8.695 -7.211 1 59.69 580 SER A C 1
ATOM 4298 O O . SER A 1 580 ? 42.344 -8.664 -6.688 1 59.69 580 SER A O 1
ATOM 4300 N N . ALA A 1 581 ? 44.094 -9.75 -7.262 1 53.84 581 ALA A N 1
ATOM 4301 C CA . ALA A 1 581 ? 43.656 -11.062 -6.812 1 53.84 581 ALA A CA 1
ATOM 4302 C C . ALA A 1 581 ? 43.5 -11.102 -5.297 1 53.84 581 ALA A C 1
ATOM 4304 O O . ALA A 1 581 ? 44.125 -10.336 -4.574 1 53.84 581 ALA A O 1
ATOM 4305 N N . PRO A 1 582 ? 42.375 -11.633 -4.762 1 51.84 582 PRO A N 1
ATOM 4306 C CA . PRO A 1 582 ? 42.188 -11.734 -3.316 1 51.84 582 PRO A CA 1
ATOM 4307 C C . PRO A 1 582 ? 43.469 -12.141 -2.57 1 51.84 582 PRO A C 1
ATOM 4309 O O . PRO A 1 582 ? 44.219 -12.961 -3.068 1 51.84 582 PRO A O 1
ATOM 4312 N N . VAL A 1 583 ? 43.875 -11.133 -1.596 1 50.62 583 VAL A N 1
ATOM 4313 C CA . VAL A 1 583 ? 45.031 -11.508 -0.757 1 50.62 583 VAL A CA 1
ATOM 4314 C C . VAL A 1 583 ? 44.531 -11.938 0.622 1 50.62 583 VAL A C 1
ATOM 4316 O O . VAL A 1 583 ? 43.5 -11.43 1.109 1 50.62 583 VAL A O 1
ATOM 4319 N N . LEU A 1 584 ? 44.906 -12.961 1.128 1 45.38 584 LEU A N 1
ATOM 4320 C CA . LEU A 1 584 ? 44.594 -13.5 2.451 1 45.38 584 LEU A CA 1
ATOM 4321 C C . LEU A 1 584 ? 45.188 -12.617 3.543 1 45.38 584 LEU A C 1
ATOM 4323 O O . LEU A 1 584 ? 46.406 -12.383 3.572 1 45.38 584 LEU A O 1
ATOM 4327 N N . GLY A 1 585 ? 44.344 -11.609 4.176 1 46.72 585 GLY A N 1
ATOM 4328 C CA . GLY A 1 585 ? 44.875 -10.883 5.312 1 46.72 585 GLY A CA 1
ATOM 4329 C C . GLY A 1 585 ? 44.938 -11.719 6.578 1 46.72 585 GLY A C 1
ATOM 4330 O O . GLY A 1 585 ? 44.625 -12.906 6.562 1 46.72 585 GLY A O 1
ATOM 4331 N N . GLU A 1 586 ? 45.438 -11.07 7.73 1 48.53 586 GLU A N 1
ATOM 4332 C CA . GLU A 1 586 ? 45.562 -11.734 9.023 1 48.53 586 GLU A CA 1
ATOM 4333 C C . GLU A 1 586 ? 44.188 -12.031 9.633 1 48.53 586 GLU A C 1
ATOM 4335 O O . GLU A 1 586 ? 43.219 -11.273 9.438 1 48.53 586 GLU A O 1
ATOM 4340 N N . PRO A 1 587 ? 43.906 -13.18 10.289 1 47.59 587 PRO A N 1
ATOM 4341 C CA . PRO A 1 587 ? 42.625 -13.625 10.867 1 47.59 587 PRO A CA 1
ATOM 4342 C C . PRO A 1 587 ? 42.125 -12.672 11.945 1 47.59 587 PRO A C 1
ATOM 4344 O O . PRO A 1 587 ? 42.875 -12.266 12.828 1 47.59 587 PRO A O 1
ATOM 4347 N N . VAL A 1 588 ? 41.219 -11.664 11.727 1 50.06 588 VAL A N 1
ATOM 4348 C CA . VAL A 1 588 ? 40.594 -10.844 12.766 1 50.06 588 VAL A CA 1
ATOM 4349 C C . VAL A 1 588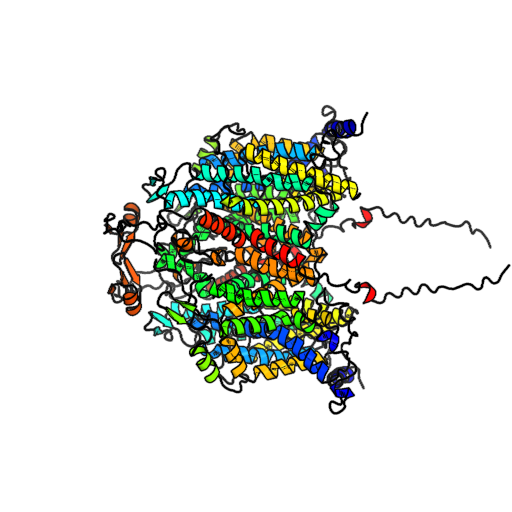 ? 39.188 -11.359 13.07 1 50.06 588 VAL A C 1
ATOM 4351 O O . VAL A 1 588 ? 38.531 -11.891 12.18 1 50.06 588 VAL A O 1
ATOM 4354 N N . GLU A 1 589 ? 38.906 -11.445 14.398 1 51.44 589 GLU A N 1
ATOM 4355 C CA . GLU A 1 589 ? 37.531 -11.773 14.828 1 51.44 589 GLU A CA 1
ATOM 4356 C C . GLU A 1 589 ? 36.531 -10.766 14.289 1 51.44 589 GLU A C 1
ATOM 4358 O O . GLU A 1 589 ? 36.719 -9.555 14.43 1 51.44 589 GLU A O 1
ATOM 4363 N N . VAL A 1 590 ? 35.625 -11.148 13.375 1 56.41 590 VAL A N 1
ATOM 4364 C CA . VAL A 1 590 ? 34.719 -10.242 12.703 1 56.41 590 VAL A CA 1
ATOM 4365 C C . VAL A 1 590 ? 33.344 -10.289 13.406 1 56.41 590 VAL A C 1
ATOM 4367 O O . VAL A 1 590 ? 32.688 -11.32 13.422 1 56.41 590 VAL A O 1
ATOM 4370 N N . THR A 1 591 ? 33.094 -9.281 14.359 1 57.16 591 THR A N 1
ATOM 4371 C CA . THR A 1 591 ? 31.781 -9.203 15 1 57.16 591 THR A CA 1
ATOM 4372 C C . THR A 1 591 ? 30.812 -8.359 14.164 1 57.16 591 THR A C 1
ATOM 4374 O O . THR A 1 591 ? 29.594 -8.43 14.344 1 57.16 591 THR A O 1
ATOM 4377 N N . THR A 1 592 ? 31.344 -7.523 13.359 1 60.28 592 THR A N 1
ATOM 4378 C CA . THR A 1 592 ? 30.531 -6.699 12.461 1 60.28 592 THR A CA 1
ATOM 4379 C C . THR A 1 592 ? 30.875 -6.996 11 1 60.28 592 THR A C 1
ATOM 4381 O O . THR A 1 592 ? 32.031 -7.125 10.648 1 60.28 592 THR A O 1
ATOM 4384 N N . CYS A 1 593 ? 29.969 -7.703 10.391 1 65 593 CYS A N 1
ATOM 4385 C CA . CYS A 1 593 ? 30.234 -8.102 9.016 1 65 593 CYS A CA 1
ATOM 4386 C C . CYS A 1 593 ? 29.359 -7.324 8.039 1 65 593 CYS A C 1
ATOM 4388 O O . CYS A 1 593 ? 28.828 -7.898 7.09 1 65 593 CYS A O 1
ATOM 4390 N N . ILE A 1 594 ? 29.234 -6.043 8.289 1 58.94 594 ILE A N 1
ATOM 4391 C CA . ILE A 1 594 ? 28.359 -5.246 7.434 1 58.94 594 ILE A CA 1
ATOM 4392 C C . ILE A 1 594 ? 28.891 -5.277 6 1 58.94 594 ILE A C 1
ATOM 4394 O O . ILE A 1 594 ? 28.094 -5.289 5.047 1 58.94 594 ILE A O 1
ATOM 4398 N N . ASN A 1 595 ? 30.188 -5.445 5.918 1 54.56 595 ASN A N 1
ATOM 4399 C CA . ASN A 1 595 ? 30.797 -5.25 4.605 1 54.56 595 ASN A CA 1
ATOM 4400 C C . ASN A 1 595 ? 30.938 -6.57 3.855 1 54.56 595 ASN A C 1
ATOM 4402 O O . ASN A 1 595 ? 31.578 -6.625 2.809 1 54.56 595 ASN A O 1
ATOM 4406 N N . ASN A 1 596 ? 30.344 -7.547 4.543 1 54.47 596 ASN A N 1
ATOM 4407 C CA . ASN A 1 596 ? 30.516 -8.844 3.895 1 54.47 596 ASN A CA 1
ATOM 4408 C C . ASN A 1 596 ? 29.172 -9.523 3.631 1 54.47 596 ASN A C 1
ATOM 4410 O O . ASN A 1 596 ? 28.25 -9.43 4.449 1 54.47 596 ASN A O 1
ATOM 4414 N N . ASN A 1 597 ? 28.875 -9.891 2.318 1 50.66 597 ASN A N 1
ATOM 4415 C CA . ASN A 1 597 ? 27.625 -10.57 1.976 1 50.66 597 ASN A CA 1
ATOM 4416 C C . ASN A 1 597 ? 27.594 -11.992 2.521 1 50.66 597 ASN A C 1
ATOM 4418 O O . ASN A 1 597 ? 26.641 -12.734 2.271 1 50.66 597 ASN A O 1
ATOM 4422 N N . GLY A 1 598 ? 28.766 -12.289 3.416 1 56.44 598 GLY A N 1
ATOM 4423 C CA . GLY A 1 598 ? 28.766 -13.672 3.887 1 56.44 598 GLY A CA 1
ATOM 4424 C C . GLY A 1 598 ? 29.672 -13.891 5.078 1 56.44 598 GLY A C 1
ATOM 4425 O O . GLY A 1 598 ? 30.312 -12.953 5.562 1 56.44 598 GLY A O 1
ATOM 4426 N N . ASN A 1 599 ? 29.484 -14.852 5.918 1 61.38 599 ASN A N 1
ATOM 4427 C CA . ASN A 1 599 ? 30.344 -15.469 6.922 1 61.38 599 ASN A CA 1
ATOM 4428 C C . ASN A 1 599 ? 30.422 -14.625 8.195 1 61.38 599 ASN A C 1
ATOM 4430 O O . ASN A 1 599 ? 31.516 -14.383 8.719 1 61.38 599 ASN A O 1
ATOM 4434 N N . CYS A 1 600 ? 29.25 -14.086 8.492 1 70.88 600 CYS A N 1
ATOM 4435 C CA . CYS A 1 600 ? 29.281 -13.195 9.648 1 70.88 600 CYS A CA 1
ATOM 4436 C C . CYS A 1 600 ? 29.094 -13.984 10.938 1 70.88 600 CYS A C 1
ATOM 4438 O O . CYS A 1 6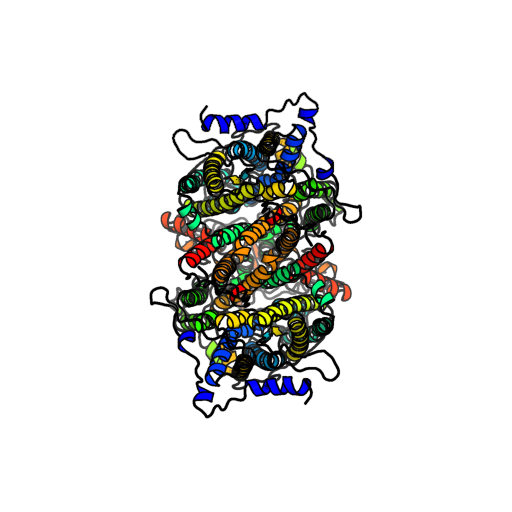00 ? 29.344 -13.461 12.031 1 70.88 600 CYS A O 1
ATOM 4440 N N . CYS A 1 601 ? 28.609 -15.211 10.859 1 77.06 601 CYS A N 1
ATOM 4441 C CA . CYS A 1 601 ? 28.391 -16.047 12.023 1 77.06 601 CYS A CA 1
ATOM 4442 C C . CYS A 1 601 ? 28.719 -17.5 11.719 1 77.06 601 CYS A C 1
ATOM 4444 O O . CYS A 1 601 ? 28.203 -18.078 10.758 1 77.06 601 CYS A O 1
ATOM 4446 N N . ALA A 1 602 ? 29.672 -18.078 12.438 1 75.88 602 ALA A N 1
ATOM 4447 C CA . ALA A 1 602 ? 30.109 -19.453 12.219 1 75.88 602 ALA A CA 1
ATOM 4448 C C . ALA A 1 602 ? 29.078 -20.438 12.734 1 75.88 602 ALA A C 1
ATOM 4450 O O . ALA A 1 602 ? 28.906 -21.531 12.164 1 75.88 602 ALA A O 1
ATOM 4451 N N . GLU A 1 603 ? 28.484 -20.062 13.852 1 81.31 603 GLU A N 1
ATOM 4452 C CA . GLU A 1 603 ? 27.469 -20.906 14.461 1 81.31 603 GLU A CA 1
ATOM 4453 C C . GLU A 1 603 ? 26.375 -20.078 15.133 1 81.31 603 GLU A C 1
ATOM 4455 O O . GLU A 1 603 ? 26.672 -19.125 15.867 1 81.31 603 GLU A O 1
ATOM 4460 N N . TYR A 1 604 ? 25.141 -20.438 14.844 1 84.19 604 TYR A N 1
ATOM 4461 C CA . TYR A 1 604 ? 24.031 -19.734 15.461 1 84.19 604 TYR A CA 1
ATOM 4462 C C . TYR A 1 604 ? 23.453 -20.531 16.609 1 84.19 604 TYR A C 1
ATOM 4464 O O . TYR A 1 604 ? 23.547 -21.766 16.641 1 84.19 604 TYR A O 1
ATOM 4472 N N . LYS A 1 605 ? 22.906 -19.797 17.609 1 90.38 605 LYS A N 1
ATOM 4473 C CA . LYS A 1 605 ? 22.078 -20.438 18.625 1 90.38 605 LYS A CA 1
ATOM 4474 C C . LYS A 1 605 ? 20.766 -20.953 18.016 1 90.38 605 LYS A C 1
ATOM 4476 O O . LYS A 1 605 ? 19.844 -20.156 17.766 1 90.38 605 LYS A O 1
ATOM 4481 N N . ALA A 1 606 ? 20.672 -22.203 17.766 1 84.81 606 ALA A N 1
ATOM 4482 C CA . ALA A 1 606 ? 19.625 -22.812 16.953 1 84.81 606 ALA A CA 1
ATOM 4483 C C . ALA A 1 606 ? 18.25 -22.375 17.438 1 84.81 606 ALA A C 1
ATOM 4485 O O . ALA A 1 606 ? 17.406 -21.922 16.641 1 84.81 606 ALA A O 1
ATOM 4486 N N . GLY A 1 607 ? 17.922 -22.484 18.734 1 87.38 607 GLY A N 1
ATOM 4487 C CA . GLY A 1 607 ? 16.625 -22.109 19.266 1 87.38 607 GLY A CA 1
ATOM 4488 C C . GLY A 1 607 ? 16.297 -20.641 19.094 1 87.38 607 GLY A C 1
ATOM 4489 O O . GLY A 1 607 ? 15.211 -20.281 18.641 1 87.38 607 GLY A O 1
ATOM 4490 N N . ARG A 1 608 ? 17.234 -19.797 19.375 1 91.25 608 ARG A N 1
ATOM 4491 C CA . ARG A 1 608 ? 17.016 -18.359 19.312 1 91.25 608 ARG A CA 1
ATOM 4492 C C . ARG A 1 608 ? 16.953 -17.875 17.859 1 91.25 608 ARG A C 1
ATOM 4494 O O . ARG A 1 608 ? 16.188 -16.969 17.531 1 91.25 608 ARG A O 1
ATOM 4501 N N . LYS A 1 609 ? 17.797 -18.484 17.062 1 88 609 LYS A N 1
ATOM 4502 C CA . LYS A 1 609 ? 17.75 -18.141 15.641 1 88 609 LYS A CA 1
ATOM 4503 C C . LYS A 1 609 ? 16.422 -18.516 15.016 1 88 609 LYS A C 1
ATOM 4505 O O . LYS A 1 609 ? 15.867 -17.766 14.211 1 88 609 LYS A O 1
ATOM 4510 N N . GLY A 1 610 ? 15.977 -19.688 15.375 1 87.75 610 GLY A N 1
ATOM 4511 C CA . GLY A 1 610 ? 14.68 -20.109 14.883 1 87.75 610 GLY A CA 1
ATOM 4512 C C . GLY A 1 610 ? 13.555 -19.188 15.305 1 87.75 610 GLY A C 1
ATOM 4513 O O . GLY A 1 610 ? 12.688 -18.844 14.5 1 87.75 610 GLY A O 1
ATOM 4514 N N . LEU A 1 611 ? 13.539 -18.781 16.531 1 92.38 611 LEU A N 1
ATOM 4515 C CA . LEU A 1 611 ? 12.523 -17.875 17.047 1 92.38 611 LEU A CA 1
ATOM 4516 C C . LEU A 1 611 ? 12.609 -16.516 16.344 1 92.38 611 LEU A C 1
ATOM 4518 O O . LEU A 1 611 ? 11.586 -15.945 15.977 1 92.38 611 LEU A O 1
ATOM 4522 N N . ARG A 1 612 ? 13.797 -16 16.172 1 92.44 612 ARG A N 1
ATOM 4523 C CA . ARG A 1 612 ? 13.984 -14.727 15.469 1 92.44 612 ARG A CA 1
ATOM 4524 C C . ARG A 1 612 ? 13.422 -14.797 14.047 1 92.44 612 ARG A C 1
ATOM 4526 O O . ARG A 1 612 ? 12.719 -13.891 13.609 1 92.44 612 ARG A O 1
ATOM 4533 N N . THR A 1 613 ? 13.805 -15.867 13.375 1 88.12 613 THR A N 1
ATOM 4534 C CA . THR A 1 613 ? 13.375 -16.016 11.992 1 88.12 613 THR A CA 1
ATOM 4535 C C . THR A 1 613 ? 11.852 -16.047 11.898 1 88.12 613 THR A C 1
ATOM 4537 O O . THR A 1 613 ? 11.266 -15.406 11.023 1 88.12 613 THR A O 1
ATOM 4540 N N . ALA A 1 614 ? 11.227 -16.734 12.773 1 90.44 614 ALA A N 1
ATOM 4541 C CA . ALA A 1 614 ? 9.773 -16.844 12.781 1 90.44 614 ALA A CA 1
ATOM 4542 C C . ALA A 1 614 ? 9.125 -15.484 13.062 1 90.44 614 ALA A C 1
ATOM 4544 O O . ALA A 1 614 ? 8.203 -15.07 12.359 1 90.44 614 ALA A O 1
ATOM 4545 N N . VAL A 1 615 ? 9.617 -14.797 14.078 1 92.19 615 VAL A N 1
ATOM 4546 C CA . VAL A 1 615 ? 9.055 -13.523 14.5 1 92.19 615 VAL A CA 1
ATOM 4547 C C . VAL A 1 615 ? 9.258 -12.477 13.398 1 92.19 615 VAL A C 1
ATOM 4549 O O . VAL A 1 615 ? 8.344 -11.727 13.07 1 92.19 615 VAL A O 1
ATOM 4552 N N . MET A 1 616 ? 10.453 -12.469 12.805 1 90.81 616 MET A N 1
ATOM 4553 C CA . MET A 1 616 ? 10.758 -11.484 11.773 1 90.81 616 MET A CA 1
ATOM 4554 C C . MET A 1 616 ? 9.914 -11.734 10.523 1 90.81 616 MET A C 1
ATOM 4556 O O . MET A 1 616 ? 9.469 -10.789 9.875 1 90.81 616 MET A O 1
ATOM 4560 N N . MET A 1 617 ? 9.688 -12.953 10.211 1 89 617 MET A N 1
ATOM 4561 C CA . MET A 1 617 ? 8.875 -13.273 9.039 1 89 617 MET A CA 1
ATOM 4562 C C . MET A 1 617 ? 7.438 -12.812 9.234 1 89 617 MET A C 1
ATOM 4564 O O . MET A 1 617 ? 6.809 -12.305 8.305 1 89 617 MET A O 1
ATOM 4568 N N . LEU A 1 618 ? 6.934 -12.977 10.43 1 90.75 618 LEU A N 1
ATOM 4569 C CA . LEU A 1 618 ? 5.57 -12.555 10.727 1 90.75 618 LEU A CA 1
ATOM 4570 C C . LEU A 1 618 ? 5.445 -11.031 10.688 1 90.75 618 LEU A C 1
ATOM 4572 O O . LEU A 1 618 ? 4.449 -10.5 10.188 1 90.75 618 LEU A O 1
ATOM 4576 N N . LEU A 1 619 ? 6.477 -10.367 11.156 1 92.12 619 LEU A N 1
ATOM 4577 C CA . LEU A 1 619 ? 6.414 -8.914 11.266 1 92.12 619 LEU A CA 1
ATOM 4578 C C . LEU A 1 619 ? 6.656 -8.258 9.906 1 92.12 619 LEU A C 1
ATOM 4580 O O . LEU A 1 619 ? 6.102 -7.195 9.609 1 92.12 619 LEU A O 1
ATOM 4584 N N . LYS A 1 620 ? 7.465 -8.883 9.07 1 90.25 620 LYS A N 1
ATOM 4585 C CA . LYS A 1 620 ? 7.828 -8.242 7.812 1 90.25 620 LYS A CA 1
ATOM 4586 C C . LYS A 1 620 ? 6.859 -8.625 6.699 1 90.25 620 LYS A C 1
ATOM 4588 O O . LYS A 1 620 ? 6.902 -8.055 5.605 1 90.25 620 LYS A O 1
ATOM 4593 N N . THR A 1 621 ? 5.996 -9.602 6.949 1 89.5 621 THR A N 1
ATOM 4594 C CA . THR A 1 621 ? 4.984 -9.984 5.973 1 89.5 621 THR A CA 1
ATOM 4595 C C . THR A 1 621 ? 3.691 -9.203 6.199 1 89.5 621 THR A C 1
ATOM 4597 O O . THR A 1 621 ? 3.121 -9.25 7.293 1 89.5 621 THR A O 1
ATOM 4600 N N . PRO A 1 622 ? 3.201 -8.531 5.18 1 92.75 622 PRO A N 1
ATOM 4601 C CA . PRO A 1 622 ? 2.035 -7.664 5.352 1 92.75 622 PRO A CA 1
ATOM 4602 C C . PRO A 1 622 ? 0.838 -8.398 5.957 1 92.75 622 PRO A C 1
ATOM 4604 O O . PRO A 1 622 ? 0.23 -7.91 6.914 1 92.75 622 PRO A O 1
ATOM 4607 N N . TYR A 1 623 ? 0.461 -9.539 5.426 1 92.19 623 TYR A N 1
ATOM 4608 C CA . TYR A 1 623 ? -0.699 -10.227 5.98 1 92.19 623 TYR A CA 1
ATOM 4609 C C . TYR A 1 623 ? -0.368 -10.852 7.332 1 92.19 623 TYR A C 1
ATOM 4611 O O . TYR A 1 623 ? -1.268 -11.172 8.109 1 92.19 623 TYR A O 1
ATOM 4619 N N . GLY A 1 624 ? 0.929 -11.086 7.691 1 92.25 624 GLY A N 1
ATOM 4620 C CA . GLY A 1 624 ? 1.302 -11.547 9.023 1 92.25 624 GLY A CA 1
ATOM 4621 C C . GLY A 1 624 ? 0.979 -10.539 10.109 1 92.25 624 GLY A C 1
ATOM 4622 O O . GLY A 1 624 ? 0.08 -10.766 10.922 1 92.25 624 GLY A O 1
ATOM 4623 N N . ILE A 1 625 ? 1.561 -9.367 10.008 1 94.38 625 ILE A N 1
ATOM 4624 C CA . ILE A 1 625 ? 1.396 -8.352 11.047 1 94.38 625 ILE A CA 1
ATOM 4625 C C . ILE A 1 625 ? -0.015 -7.773 10.977 1 94.38 625 ILE A C 1
ATOM 4627 O O . ILE A 1 625 ? -0.624 -7.484 12.016 1 94.38 625 ILE A O 1
ATOM 4631 N N . GLY A 1 626 ? -0.541 -7.586 9.781 1 95.06 626 GLY A N 1
ATOM 4632 C CA . GLY A 1 626 ? -1.882 -7.043 9.633 1 95.06 626 GLY A CA 1
ATOM 4633 C C . GLY A 1 626 ? -2.947 -7.902 10.289 1 95.06 626 GLY A C 1
ATOM 4634 O O . GLY A 1 626 ? -3.805 -7.391 11.016 1 95.06 626 GLY A O 1
ATOM 4635 N N . VAL A 1 627 ? -2.883 -9.18 10.086 1 93.62 627 VAL A N 1
ATOM 4636 C CA . VAL A 1 627 ? -3.896 -10.086 10.617 1 93.62 627 VAL A CA 1
ATOM 4637 C C . VAL A 1 627 ? -3.727 -10.219 12.125 1 93.62 627 VAL A C 1
ATOM 4639 O O . VAL A 1 627 ? -4.711 -10.297 12.867 1 93.62 627 VAL A O 1
ATOM 4642 N N . ILE A 1 628 ? -2.492 -10.289 12.609 1 94.31 628 ILE A N 1
ATOM 4643 C CA . ILE A 1 628 ? -2.244 -10.375 14.039 1 94.31 628 ILE A CA 1
ATOM 4644 C C . ILE A 1 628 ? -2.873 -9.18 14.75 1 94.31 628 ILE A C 1
ATOM 4646 O O . ILE A 1 628 ? -3.566 -9.336 15.758 1 94.31 628 ILE A O 1
ATOM 4650 N N . ILE A 1 629 ? -2.68 -8.016 14.227 1 96.81 629 ILE A N 1
ATOM 4651 C CA . ILE A 1 629 ? -3.244 -6.801 14.812 1 96.81 629 ILE A CA 1
ATOM 4652 C C . ILE A 1 629 ? -4.77 -6.859 14.75 1 96.81 629 ILE A C 1
ATOM 4654 O O . ILE A 1 629 ? -5.445 -6.543 15.734 1 96.81 629 ILE A O 1
ATOM 4658 N N . ALA A 1 630 ? -5.305 -7.281 13.609 1 96.06 630 ALA A N 1
ATOM 4659 C CA . ALA A 1 630 ? -6.754 -7.363 13.445 1 96.06 630 ALA A CA 1
ATOM 4660 C C . ALA A 1 630 ? -7.363 -8.336 14.445 1 96.06 630 ALA A C 1
ATOM 4662 O O . ALA A 1 630 ? -8.406 -8.055 15.047 1 96.06 630 ALA A O 1
ATOM 4663 N N . VAL A 1 631 ? -6.746 -9.477 14.633 1 93.25 631 VAL A N 1
ATOM 4664 C CA . VAL A 1 631 ? -7.254 -10.5 15.539 1 93.25 631 VAL A CA 1
ATOM 4665 C C . VAL A 1 631 ? -7.211 -9.992 16.969 1 93.25 631 VAL A C 1
ATOM 4667 O O . VAL A 1 631 ? -8.18 -10.141 17.719 1 93.25 631 VAL A O 1
ATOM 4670 N N . ILE A 1 632 ? -6.133 -9.359 17.375 1 95.31 632 ILE A N 1
ATOM 4671 C CA . ILE A 1 632 ? -5.977 -8.859 18.734 1 95.31 632 ILE A CA 1
ATOM 4672 C C . ILE A 1 632 ? -6.996 -7.75 18.984 1 95.31 632 ILE A C 1
ATOM 4674 O O . ILE A 1 632 ? -7.684 -7.758 20.016 1 95.31 632 ILE A O 1
ATOM 4678 N N . LEU A 1 633 ? -7.094 -6.832 18.109 1 96.38 633 LEU A N 1
ATOM 4679 C CA . LEU A 1 633 ? -8.008 -5.711 18.297 1 96.38 633 LEU A CA 1
ATOM 4680 C C . LEU A 1 633 ? -9.461 -6.191 18.281 1 96.38 633 LEU A C 1
ATOM 4682 O O . LEU A 1 633 ? -10.289 -5.668 19.031 1 96.38 633 LEU A O 1
ATOM 4686 N N . ASN A 1 634 ? -9.758 -7.141 17.375 1 93.75 634 ASN A N 1
ATOM 4687 C CA . ASN A 1 634 ? -11.109 -7.695 17.359 1 93.75 634 ASN A CA 1
ATOM 4688 C C . ASN A 1 634 ? -11.469 -8.336 18.688 1 93.75 634 ASN A C 1
ATOM 4690 O O . ASN A 1 634 ? -12.633 -8.32 19.094 1 93.75 634 ASN A O 1
ATOM 4694 N N . ALA A 1 635 ? -10.523 -8.867 19.359 1 92 635 ALA A N 1
ATOM 4695 C CA . ALA A 1 635 ? -10.758 -9.555 20.625 1 92 635 ALA A CA 1
ATOM 4696 C C . ALA A 1 635 ? -10.883 -8.555 21.781 1 92 635 ALA A C 1
ATOM 4698 O O . ALA A 1 635 ? -11.633 -8.789 22.719 1 92 635 ALA A O 1
ATOM 4699 N N . ILE A 1 636 ? -10.219 -7.422 21.688 1 92.62 636 ILE A N 1
ATOM 4700 C CA . ILE A 1 636 ? -10.102 -6.59 22.891 1 92.62 636 ILE A CA 1
ATOM 4701 C C . ILE A 1 636 ? -11.055 -5.398 22.781 1 92.62 636 ILE A C 1
ATOM 4703 O O . ILE A 1 636 ? -11.477 -4.844 23.797 1 92.62 636 ILE A O 1
ATOM 4707 N N . LEU A 1 637 ? -11.312 -4.918 21.594 1 92.06 637 LEU A N 1
ATOM 4708 C CA . LEU A 1 637 ? -12.164 -3.746 21.453 1 92.06 637 LEU A CA 1
ATOM 4709 C C . LEU A 1 637 ? -13.617 -4.102 21.75 1 92.06 637 LEU A C 1
ATOM 4711 O O . LEU A 1 637 ? -14.141 -5.09 21.234 1 92.06 637 LEU A O 1
ATOM 4715 N N . PRO A 1 638 ? -14.273 -3.309 22.5 1 86.44 638 PRO A N 1
ATOM 4716 C CA . PRO A 1 638 ? -15.672 -3.586 22.828 1 86.44 638 PRO A CA 1
ATOM 4717 C C . PRO A 1 638 ? -16.609 -3.307 21.672 1 86.44 638 PRO A C 1
ATOM 4719 O O . PRO A 1 638 ? -16.359 -2.408 20.859 1 86.44 638 PRO A O 1
ATOM 4722 N N . HIS A 1 639 ? -17.641 -4.199 21.562 1 79.5 639 HIS A N 1
ATOM 4723 C CA . HIS A 1 639 ? -18.641 -3.998 20.531 1 79.5 639 HIS A CA 1
ATOM 4724 C C . HIS A 1 639 ? -19.547 -2.818 20.859 1 79.5 639 HIS A C 1
ATOM 4726 O O . HIS A 1 639 ? -19.891 -2.604 22.016 1 79.5 639 HIS A O 1
ATOM 4732 N N . GLU A 1 640 ? -19.422 -1.812 20.047 1 62.22 640 GLU A N 1
ATOM 4733 C CA . GLU A 1 640 ? -20.266 -0.637 20.266 1 62.22 640 GLU A CA 1
ATOM 4734 C C . GLU A 1 640 ? -21.734 -1.014 20.328 1 62.22 640 GLU A C 1
ATOM 4736 O O . GLU A 1 640 ? -22.188 -1.911 19.609 1 62.22 640 GLU A O 1
ATOM 4741 N N . LYS A 1 641 ? -22.391 -0.765 21.453 1 51.84 641 LYS A N 1
ATOM 4742 C CA . LYS A 1 641 ? -23.828 -0.921 21.531 1 51.84 641 LYS A CA 1
ATOM 4743 C C . LYS A 1 641 ? -24.5 -0.514 20.219 1 51.84 641 LYS A C 1
ATOM 4745 O O . LYS A 1 641 ? -23.953 0.299 19.469 1 51.84 641 LYS A O 1
ATOM 4750 N N . GLU A 1 642 ? -25.594 -1.292 19.766 1 45.47 642 GLU A N 1
ATOM 4751 C CA . GLU A 1 642 ? -26.359 -1.155 18.531 1 45.47 642 GLU A CA 1
ATOM 4752 C C . GLU A 1 642 ? -26.422 0.301 18.078 1 45.47 642 GLU A C 1
ATOM 4754 O O . GLU A 1 642 ? -26.859 1.174 18.828 1 45.47 642 GLU A O 1
ATOM 4759 N N . ASP A 1 643 ? -25.547 0.798 17.375 1 40.59 643 ASP A N 1
ATOM 4760 C CA . ASP A 1 643 ? -25.766 2.029 16.625 1 40.59 643 ASP A CA 1
ATOM 4761 C C . ASP A 1 643 ? -27.25 2.279 16.391 1 40.59 643 ASP A C 1
ATOM 4763 O O . ASP A 1 643 ? -28 1.353 16.078 1 40.59 643 ASP A O 1
ATOM 4767 N N . VAL A 1 644 ? -27.984 3.189 17.047 1 36.5 644 VAL A N 1
ATOM 4768 C CA . VAL A 1 644 ? -29.281 3.709 16.625 1 36.5 644 VAL A CA 1
ATOM 4769 C C . VAL A 1 644 ? -29.438 3.529 15.109 1 36.5 644 VAL A C 1
ATOM 4771 O O . VAL A 1 644 ? -28.562 3.92 14.336 1 36.5 644 VAL A O 1
ATOM 4774 N N . SER A 1 645 ? -30.047 2.518 14.625 1 35.66 645 SER A N 1
ATOM 4775 C CA . SER A 1 645 ? -30.422 2.322 13.234 1 35.66 645 SER A CA 1
ATOM 4776 C C . SER A 1 645 ? -30.578 3.654 12.508 1 35.66 645 SER A C 1
ATOM 4778 O O . SER A 1 645 ? -31.047 4.637 13.086 1 35.66 645 SER A O 1
ATOM 4780 N N . ASP A 1 646 ? -29.859 3.881 11.547 1 36.28 646 ASP A N 1
ATOM 4781 C CA . ASP A 1 646 ? -30.203 5.02 10.703 1 36.28 646 ASP A CA 1
ATOM 4782 C C . ASP A 1 646 ? -31.719 5.266 10.695 1 36.28 646 ASP A C 1
ATOM 4784 O O . ASP A 1 646 ? -32.156 6.387 10.438 1 36.28 646 ASP A O 1
ATOM 4788 N N . ASP A 1 647 ? -32.594 4.254 10.734 1 34.53 647 ASP A N 1
ATOM 4789 C CA . ASP A 1 647 ? -34.031 4.402 10.797 1 34.53 647 ASP A CA 1
ATOM 4790 C C . ASP A 1 647 ? -34.438 5.168 12.047 1 34.53 647 ASP A C 1
ATOM 4792 O O . ASP A 1 647 ? -35.438 5.895 12.039 1 34.53 647 ASP A O 1
ATOM 4796 N N . ASP A 1 648 ? -33.969 4.93 13.18 1 35.66 648 ASP A N 1
ATOM 4797 C CA . ASP A 1 648 ? -34.344 5.66 14.383 1 35.66 648 ASP A CA 1
ATOM 4798 C C . ASP A 1 648 ? -33.844 7.098 14.344 1 35.66 648 ASP A C 1
ATOM 4800 O O . ASP A 1 648 ? -34.375 7.969 15.039 1 35.66 648 ASP A O 1
ATOM 4804 N N . ILE A 1 649 ? -32.75 7.312 13.914 1 32.06 649 ILE A N 1
ATOM 4805 C CA . ILE A 1 649 ? -32.406 8.719 13.773 1 32.06 649 ILE A CA 1
ATOM 4806 C C . ILE A 1 649 ? -33.375 9.406 12.828 1 32.06 649 ILE A C 1
ATOM 4808 O O . ILE A 1 649 ? -33.719 10.578 13.016 1 32.06 649 ILE A O 1
ATOM 4812 N N . PHE A 1 650 ? -33.75 8.711 11.625 1 31.97 650 PHE A N 1
ATOM 4813 C CA . PHE A 1 650 ? -34.812 9.297 10.82 1 31.97 650 PHE A CA 1
ATOM 4814 C C . PHE A 1 650 ? -36.188 8.773 11.258 1 31.97 650 PHE A C 1
ATOM 4816 O O . PHE A 1 650 ? -36.375 7.559 11.375 1 31.97 650 PHE A O 1
ATOM 4823 N N . GLY A 1 651 ? -36.844 9.156 12.289 1 30.08 651 GLY A N 1
ATOM 4824 C CA . GLY A 1 651 ? -38.219 8.977 12.773 1 30.08 651 GLY A CA 1
ATOM 4825 C C . GLY A 1 651 ? -39.156 8.438 11.719 1 30.08 651 GLY A C 1
ATOM 4826 O O . GLY A 1 651 ? -39.812 9.203 11.031 1 30.08 651 GLY A O 1
ATOM 4827 N N . LYS A 1 652 ? -39 7.488 10.867 1 31.19 652 LYS A N 1
ATOM 4828 C CA . LYS A 1 652 ? -40.219 6.953 10.312 1 31.19 652 LYS A CA 1
ATOM 4829 C C . LYS A 1 652 ? -41.094 6.363 11.406 1 31.19 652 LYS A C 1
ATOM 4831 O O . LYS A 1 652 ? -40.812 5.309 11.961 1 31.19 652 LYS A O 1
ATOM 4836 N N . LYS A 1 653 ? -41.781 7.164 12.242 1 30.22 653 LYS A N 1
ATOM 4837 C CA . LYS A 1 653 ? -43.094 6.84 12.82 1 30.22 653 LYS A CA 1
ATOM 4838 C C . LYS A 1 653 ? -44.031 6.254 11.773 1 30.22 653 LYS A C 1
ATOM 4840 O O . LYS A 1 653 ? -44.562 6.984 10.938 1 30.22 653 LYS A O 1
ATOM 4845 N N . THR A 1 654 ? -43.969 5.188 11.148 1 25.62 654 THR A N 1
ATOM 4846 C CA . THR A 1 654 ? -45.219 4.547 10.82 1 25.62 654 THR A CA 1
ATOM 4847 C C . THR A 1 654 ? -46.062 4.348 12.078 1 25.62 654 THR A C 1
ATOM 4849 O O . THR A 1 654 ? -45.656 3.641 13 1 25.62 654 THR A O 1
ATOM 4852 N N . ARG A 1 655 ? -46.781 5.371 12.531 1 24 655 ARG A N 1
ATOM 4853 C CA . ARG A 1 655 ? -48.031 5.336 13.289 1 24 655 ARG A CA 1
ATOM 4854 C C . ARG A 1 655 ? -48.938 4.207 12.812 1 24 655 ARG A C 1
ATOM 4856 O O . ARG A 1 655 ? -49.438 4.254 11.695 1 24 655 ARG A O 1
ATOM 4863 N N . THR A 1 656 ? -48.656 2.982 12.992 1 24.47 656 THR A N 1
ATOM 4864 C CA . THR A 1 656 ? -49.812 2.102 13.055 1 24.47 656 THR A CA 1
ATOM 4865 C C . THR A 1 656 ? -50.812 2.596 14.102 1 24.47 656 THR A C 1
ATOM 4867 O O . THR A 1 656 ? -50.469 2.699 15.281 1 24.47 656 THR A O 1
ATOM 4870 N N . ALA A 1 657 ? -51.625 3.635 13.695 1 25.52 657 ALA A N 1
ATOM 4871 C CA . ALA A 1 657 ? -52.938 3.9 14.258 1 25.52 657 ALA A CA 1
ATOM 4872 C C . ALA A 1 657 ? -53.688 2.602 14.562 1 25.52 657 ALA A C 1
ATOM 4874 O O . ALA A 1 657 ? -54.031 1.845 13.656 1 25.52 657 ALA A O 1
ATOM 4875 N N . SER A 1 658 ? -53.219 1.923 15.602 1 23.02 658 SER A N 1
ATOM 4876 C CA . SER A 1 658 ? -54.094 0.934 16.219 1 23.02 658 SER A CA 1
ATOM 4877 C C . SER A 1 658 ? -55.469 1.521 16.5 1 23.02 658 SER A C 1
ATOM 4879 O O . SER A 1 658 ? -55.594 2.43 17.328 1 23.02 658 SER A O 1
ATOM 4881 N N . SER A 1 659 ? -56.281 1.905 15.445 1 22.62 659 SER A N 1
ATOM 4882 C CA . SER A 1 659 ? -57.719 2.014 15.609 1 22.62 659 SER A CA 1
ATOM 4883 C C . SER A 1 659 ? -58.281 0.834 16.406 1 22.62 659 SER A C 1
ATOM 4885 O O . SER A 1 659 ? -58.219 -0.311 15.953 1 22.62 659 SER A O 1
ATOM 4887 N N . GLU A 1 660 ? -58.094 0.871 17.688 1 22.88 660 GLU A N 1
ATOM 4888 C CA . GLU A 1 660 ? -58.938 0.106 18.578 1 22.88 660 GLU A CA 1
ATOM 4889 C C . GLU A 1 660 ? -60.438 0.357 18.266 1 22.88 660 GLU A C 1
ATOM 4891 O O . GLU A 1 660 ? -60.906 1.479 18.422 1 22.88 660 GLU A O 1
ATOM 4896 N N . PRO A 1 661 ? -60.906 -0.098 17.141 1 22.27 661 PRO A N 1
ATOM 4897 C CA . PRO A 1 661 ? -62.375 -0.079 17.031 1 22.27 661 PRO A CA 1
ATOM 4898 C C . PRO A 1 661 ? -63.062 -0.613 18.281 1 22.27 661 PRO A C 1
ATOM 4900 O O . PRO A 1 661 ? -62.469 -1.374 19.047 1 22.27 661 PRO A O 1
ATOM 4903 N N . ALA A 1 662 ? -64.188 0.061 18.781 1 23.02 662 ALA A N 1
ATOM 4904 C CA . ALA A 1 662 ? -65.25 -0.037 19.797 1 23.02 662 ALA A CA 1
ATOM 4905 C C . ALA A 1 662 ? -65.875 -1.425 19.781 1 23.02 662 ALA A C 1
ATOM 4907 O O . ALA A 1 662 ? -66.875 -1.665 20.5 1 23.02 662 ALA A O 1
ATOM 4908 N N . THR A 1 663 ? -65.5 -2.418 18.984 1 20.66 663 THR A N 1
ATOM 4909 C CA . THR A 1 663 ? -66.562 -3.453 18.922 1 20.66 663 THR A CA 1
ATOM 4910 C C . T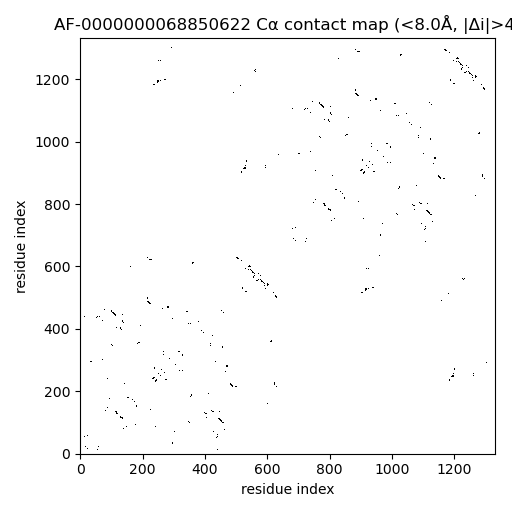HR A 1 663 ? -66.75 -4.062 20.297 1 20.66 663 THR A C 1
ATOM 4912 O O . THR A 1 663 ? -65.938 -4.746 20.844 1 20.66 663 THR A O 1
ATOM 4915 N N . GLU A 1 664 ? -67.438 -3.391 21.359 1 20.11 664 GLU A N 1
ATOM 4916 C CA . GLU A 1 664 ? -68.312 -3.957 22.391 1 20.11 664 GLU A CA 1
ATOM 4917 C C . GLU A 1 664 ? -69.25 -5.023 21.828 1 20.11 664 GLU A C 1
ATOM 4919 O O . GLU A 1 664 ? -69.875 -5.727 22.594 1 20.11 664 GLU A O 1
ATOM 4924 N N . ALA A 1 665 ? -69.75 -5.012 20.594 1 16.45 665 ALA A N 1
ATOM 4925 C CA . ALA A 1 665 ? -70.875 -5.949 20.453 1 16.45 665 ALA A CA 1
ATOM 4926 C C . ALA A 1 665 ? -70.5 -7.34 20.953 1 16.45 665 ALA A C 1
ATOM 4928 O O . ALA A 1 665 ? -69.312 -7.664 21.031 1 16.45 665 ALA A O 1
ATOM 4929 N N . ILE A 1 666 ? -71.188 -8.438 20.359 1 18.16 666 ILE A N 1
ATOM 4930 C CA . ILE A 1 666 ? -72.25 -9.406 20.594 1 18.16 666 ILE A CA 1
ATOM 4931 C C . ILE A 1 666 ? -71.688 -10.805 20.734 1 18.16 666 ILE A C 1
ATOM 4933 O O . ILE A 1 666 ? -70.812 -11.195 19.953 1 18.16 666 ILE A O 1
ATOM 4937 N N . MET B 1 1 ? -37.312 42.125 8.188 1 26.03 1 MET B N 1
ATOM 4938 C CA . MET B 1 1 ? -36 41.594 8.539 1 26.03 1 MET B CA 1
ATOM 4939 C C . MET B 1 1 ? -35.625 40.406 7.641 1 26.03 1 MET B C 1
ATOM 4941 O O . MET B 1 1 ? -36.312 39.406 7.609 1 26.03 1 MET B O 1
ATOM 4945 N N . SER B 1 2 ? -34.938 40.688 6.637 1 32.56 2 SER B N 1
ATOM 4946 C CA . SER B 1 2 ? -34.688 39.781 5.5 1 32.56 2 SER B CA 1
ATOM 4947 C C . SER B 1 2 ? -33.969 38.5 5.934 1 32.56 2 SER B C 1
ATOM 4949 O O . SER B 1 2 ? -33.312 38.5 6.977 1 32.56 2 SER B O 1
ATOM 4951 N N . ASP B 1 3 ? -34.281 37.438 5.227 1 37.56 3 ASP B N 1
ATOM 4952 C CA . ASP B 1 3 ? -33.719 36.094 5.453 1 37.56 3 ASP B CA 1
ATOM 4953 C C . ASP B 1 3 ? -32.219 36.156 5.727 1 37.56 3 ASP B C 1
ATOM 4955 O O . ASP B 1 3 ? -31.641 35.188 6.184 1 37.56 3 ASP B O 1
ATOM 4959 N N . LYS B 1 4 ? -31.625 37.25 5.258 1 44.34 4 LYS B N 1
ATOM 4960 C CA . LYS B 1 4 ? -30.203 37.531 5.379 1 44.34 4 LYS B CA 1
ATOM 4961 C C . LYS B 1 4 ? -29.812 37.781 6.828 1 44.34 4 LYS B C 1
ATOM 4963 O O . LYS B 1 4 ? -28.766 37.312 7.293 1 44.34 4 LYS B O 1
ATOM 4968 N N . ASP B 1 5 ? -30.406 38.781 7.316 1 44.31 5 ASP B N 1
ATOM 4969 C CA . ASP B 1 5 ? -30.188 39.281 8.672 1 44.31 5 ASP B CA 1
ATOM 4970 C C . ASP B 1 5 ? -30.391 38.188 9.703 1 44.31 5 ASP B C 1
ATOM 4972 O O . ASP B 1 5 ? -29.781 38.188 10.773 1 44.31 5 ASP B O 1
ATOM 4976 N N . THR B 1 6 ? -31.031 37.219 9.242 1 46.12 6 THR B N 1
ATOM 4977 C CA . THR B 1 6 ? -31.391 36.156 10.188 1 46.12 6 THR B CA 1
ATOM 4978 C C . THR B 1 6 ? -30.25 35.156 10.352 1 46.12 6 THR B C 1
ATOM 4980 O O . THR B 1 6 ? -29.984 34.688 11.461 1 46.12 6 THR B O 1
ATOM 4983 N N . GLU B 1 7 ? -29.5 34.938 9.219 1 53.53 7 GLU B N 1
ATOM 4984 C CA . GLU B 1 7 ? -28.453 33.938 9.359 1 53.53 7 GLU B CA 1
ATOM 4985 C C . GLU B 1 7 ? -27.25 34.5 10.117 1 53.53 7 GLU B C 1
ATOM 4987 O O . GLU B 1 7 ? -26.688 33.812 10.977 1 53.53 7 GLU B O 1
ATOM 4992 N N . ALA B 1 8 ? -26.797 35.75 9.734 1 50.59 8 ALA B N 1
ATOM 4993 C CA . ALA B 1 8 ? -25.688 36.375 10.438 1 50.59 8 ALA B CA 1
ATOM 4994 C C . ALA B 1 8 ? -26.016 36.562 11.922 1 50.59 8 ALA B C 1
ATOM 4996 O O . ALA B 1 8 ? -25.172 36.312 12.781 1 50.59 8 ALA B O 1
ATOM 4997 N N . ALA B 1 9 ? -27.188 37.062 12.125 1 48.41 9 ALA B N 1
ATOM 4998 C CA . ALA B 1 9 ? -27.641 37.25 13.508 1 48.41 9 ALA B CA 1
ATOM 4999 C C . ALA B 1 9 ? -27.656 35.906 14.242 1 48.41 9 ALA B C 1
ATOM 5001 O O . ALA B 1 9 ? -27.297 35.812 15.414 1 48.41 9 ALA B O 1
ATOM 5002 N N . ALA B 1 10 ? -27.938 34.906 13.438 1 52.44 10 ALA B N 1
ATOM 5003 C CA . ALA B 1 10 ? -27.984 33.562 14.031 1 52.44 10 ALA B CA 1
ATOM 5004 C C . ALA B 1 10 ? -26.594 33.062 14.367 1 52.44 10 ALA B C 1
ATOM 5006 O O . ALA B 1 10 ? -26.406 32.344 15.344 1 52.44 10 ALA B O 1
ATOM 5007 N N . ASN B 1 11 ? -25.656 33.594 13.672 1 65.56 11 ASN B N 1
ATOM 5008 C CA . ASN B 1 11 ? -24.281 33.156 13.891 1 65.56 11 ASN B CA 1
ATOM 5009 C C . ASN B 1 11 ? -23.734 33.688 15.219 1 65.56 11 ASN B C 1
ATOM 5011 O O . ASN B 1 11 ? -23.094 32.938 15.961 1 65.56 11 ASN B O 1
ATOM 5015 N N . CYS B 1 12 ? -24.078 34.938 15.508 1 62.97 12 CYS B N 1
ATOM 5016 C CA . CYS B 1 12 ? -23.578 35.5 16.766 1 62.97 12 CYS B CA 1
ATOM 5017 C C . CYS B 1 12 ? -24.453 35.031 17.938 1 62.97 12 CYS B C 1
ATOM 5019 O O . CYS B 1 12 ? -23.969 34.969 19.062 1 62.97 12 CYS B O 1
ATOM 5021 N N . GLU B 1 13 ? -25.656 34.688 17.594 1 67.81 13 GLU B N 1
ATOM 5022 C CA . GLU B 1 13 ? -26.609 34.344 18.656 1 67.81 13 GLU B CA 1
ATOM 5023 C C . GLU B 1 13 ? -26.281 33 19.266 1 67.81 13 GLU B C 1
ATOM 5025 O O . GLU B 1 13 ? -26.547 32.75 20.438 1 67.81 13 GLU B O 1
ATOM 5030 N N . VAL B 1 14 ? -25.625 32.219 18.516 1 75.38 14 VAL B N 1
ATOM 5031 C CA . VAL B 1 14 ? -25.344 30.875 19 1 75.38 14 VAL B CA 1
ATOM 5032 C C . VAL B 1 14 ? -24.344 30.922 20.141 1 75.38 14 VAL B C 1
ATOM 5034 O O . VAL B 1 14 ? -24.344 30.047 21.016 1 75.38 14 VAL B O 1
ATOM 5037 N N . CYS B 1 15 ? -23.656 32.031 20.25 1 72.31 15 CYS B N 1
ATOM 5038 C CA . CYS B 1 15 ? -22.641 32.156 21.281 1 72.31 15 CYS B CA 1
ATOM 5039 C C . CYS B 1 15 ? -23.109 33.094 22.391 1 72.31 15 CYS B C 1
ATOM 5041 O O . CYS B 1 15 ? -22.375 33.344 23.344 1 72.31 15 CYS B O 1
ATOM 5043 N N . ARG B 1 16 ? -24.281 33.656 22.188 1 64.94 16 ARG B N 1
ATOM 5044 C CA . ARG B 1 16 ? -24.766 34.625 23.156 1 64.94 16 ARG B CA 1
ATOM 5045 C C . ARG B 1 16 ? -25.328 33.938 24.391 1 64.94 16 ARG B C 1
ATOM 5047 O O . ARG B 1 16 ? -26.5 33.531 24.406 1 64.94 16 ARG B O 1
ATOM 5054 N N . VAL B 1 17 ? -24.438 33.562 25.281 1 69.88 17 VAL B N 1
ATOM 5055 C CA . VAL B 1 17 ? -24.859 32.969 26.547 1 69.88 17 VAL B CA 1
ATOM 5056 C C . VAL B 1 17 ? -24.391 33.875 27.703 1 69.88 17 VAL B C 1
ATOM 5058 O O . VAL B 1 17 ? -23.391 34.594 27.578 1 69.88 17 VAL B O 1
ATOM 5061 N N . LYS B 1 18 ? -25.297 34.062 28.594 1 62.59 18 LYS B N 1
ATOM 5062 C CA . LYS B 1 18 ? -24.906 34.812 29.781 1 62.59 18 LYS B CA 1
ATOM 5063 C C . LYS B 1 18 ? -23.906 34.031 30.625 1 62.59 18 LYS B C 1
ATOM 5065 O O . LYS B 1 18 ? -24.312 33.312 31.562 1 62.59 18 LYS B O 1
ATOM 5070 N N . CYS B 1 19 ? -22.703 34.219 30.281 1 71.44 19 CYS B N 1
ATOM 5071 C CA . CYS B 1 19 ? -21.641 33.375 30.828 1 71.44 19 CYS B CA 1
ATOM 5072 C C . CYS B 1 19 ? -21.422 33.688 32.312 1 71.44 19 CYS B C 1
ATOM 5074 O O . CYS B 1 19 ? -20.75 32.906 33 1 71.44 19 CYS B O 1
ATOM 5076 N N . TRP B 1 20 ? -22.094 34.719 32.812 1 73.75 20 TRP B N 1
ATOM 5077 C CA . TRP B 1 20 ? -21.891 35.094 34.188 1 73.75 20 TRP B CA 1
ATOM 5078 C C . TRP B 1 20 ? -22.891 34.375 35.094 1 73.75 20 TRP B C 1
ATOM 5080 O O . TRP B 1 20 ? -22.781 34.406 36.344 1 73.75 20 TRP B O 1
ATOM 5090 N N . THR B 1 21 ? -23.781 33.719 34.5 1 71.44 21 THR B N 1
ATOM 5091 C CA . THR B 1 21 ? -24.75 32.938 35.281 1 71.44 21 THR B CA 1
ATOM 5092 C C . THR B 1 21 ? -24.359 31.469 35.312 1 71.44 21 THR B C 1
ATOM 5094 O O . THR B 1 21 ? -23.609 31 34.469 1 71.44 21 THR B O 1
ATOM 5097 N N . ARG B 1 22 ? -24.75 30.828 36.375 1 75.25 22 ARG B N 1
ATOM 5098 C CA . ARG B 1 22 ? -24.453 29.406 36.531 1 75.25 22 ARG B CA 1
ATOM 5099 C C . ARG B 1 22 ? -25.031 28.594 35.375 1 75.25 22 ARG B C 1
ATOM 5101 O O . ARG B 1 22 ? -24.406 27.641 34.906 1 75.25 22 ARG B O 1
ATOM 5108 N N . GLU B 1 23 ? -26.156 28.984 34.969 1 73.12 23 GLU B N 1
ATOM 5109 C CA . GLU B 1 23 ? -26.781 28.281 33.875 1 73.12 23 GLU B CA 1
ATOM 5110 C C . GLU B 1 23 ? -26.047 28.547 32.562 1 73.12 23 GLU B C 1
ATOM 5112 O O . GLU B 1 23 ? -25.922 27.641 31.719 1 73.12 23 GLU B O 1
ATOM 5117 N N . GLY B 1 24 ? -25.625 29.734 32.5 1 74.81 24 GLY B N 1
ATOM 5118 C CA . GLY B 1 24 ? -24.906 30.078 31.281 1 74.81 24 GLY B CA 1
ATOM 5119 C C . GLY B 1 24 ? -23.5 29.5 31.234 1 74.81 24 GLY B C 1
ATOM 5120 O O . GLY B 1 24 ? -22.969 29.234 30.156 1 74.81 24 GLY B O 1
ATOM 5121 N N . PHE B 1 25 ? -23 29.297 32.344 1 80.19 25 PHE B N 1
ATOM 5122 C CA . PHE B 1 25 ? -21.641 28.781 32.406 1 80.19 25 PHE B CA 1
ATOM 5123 C C . PHE B 1 25 ? -21.641 27.25 32.406 1 80.19 25 PHE B C 1
ATOM 5125 O O . PHE B 1 25 ? -20.938 26.625 31.625 1 80.19 25 PHE B O 1
ATOM 5132 N N . PHE B 1 26 ? -22.391 26.484 33.25 1 78.5 26 PHE B N 1
ATOM 5133 C CA . PHE B 1 26 ? -22.344 25.031 33.375 1 78.5 26 PHE B CA 1
ATOM 5134 C C . PHE B 1 26 ? -23.5 24.391 32.594 1 78.5 26 PHE B C 1
ATOM 5136 O O . PHE B 1 26 ? -23.344 23.297 32.062 1 78.5 26 PHE B O 1
ATOM 5143 N N . GLY B 1 27 ? -24.531 24.984 32.438 1 72.44 27 GLY B N 1
ATOM 5144 C CA . GLY B 1 27 ? -25.719 24.438 31.797 1 72.44 27 GLY B CA 1
ATOM 5145 C C . GLY B 1 27 ? -26.203 23.156 32.469 1 72.44 27 GLY B C 1
ATOM 5146 O O . GLY B 1 27 ? -25.781 22.812 33.562 1 72.44 27 GLY B O 1
ATOM 5147 N N . LYS B 1 28 ? -27.234 22.406 31.844 1 70.19 28 LYS B N 1
ATOM 5148 C CA . LYS B 1 28 ? -27.828 21.172 32.375 1 70.19 28 LYS B CA 1
ATOM 5149 C C . LYS B 1 28 ? -27.25 19.953 31.656 1 70.19 28 LYS B C 1
ATOM 5151 O O . LYS B 1 28 ? -27.844 18.859 31.688 1 70.19 28 LYS B O 1
ATOM 5156 N N . TYR B 1 29 ? -26.062 20.094 31.172 1 74 29 TYR B N 1
ATOM 5157 C CA . TYR B 1 29 ? -25.438 19 30.422 1 74 29 TYR B CA 1
ATOM 5158 C C . TYR B 1 29 ? -24.766 18.016 31.375 1 74 29 TYR B C 1
ATOM 5160 O O . TYR B 1 29 ? -24.156 18.438 32.375 1 74 29 TYR B O 1
ATOM 5168 N N . SER B 1 30 ? -25.062 16.688 31.203 1 68.88 30 SER B N 1
ATOM 5169 C CA . SER B 1 30 ? -24.375 15.672 32 1 68.88 30 SER B CA 1
ATOM 5170 C C . SER B 1 30 ? -22.953 15.461 31.5 1 68.88 30 SER B C 1
ATOM 5172 O O . SER B 1 30 ? -22.719 14.68 30.562 1 68.88 30 SER B O 1
ATOM 5174 N N . TYR B 1 31 ? -22.031 16.078 32.156 1 74.5 31 TYR B N 1
ATOM 5175 C CA . TYR B 1 31 ? -20.625 16.016 31.797 1 74.5 31 TYR B CA 1
ATOM 5176 C C . TYR B 1 31 ? -20.062 14.617 32.062 1 74.5 31 TYR B C 1
ATOM 5178 O O . TYR B 1 31 ? -19 14.266 31.547 1 74.5 31 TYR B O 1
ATOM 5186 N N . LYS B 1 32 ? -20.766 13.812 32.75 1 69.69 32 LYS B N 1
ATOM 5187 C CA . LYS B 1 32 ? -20.297 12.477 33.125 1 69.69 32 LYS B CA 1
ATOM 5188 C C . LYS B 1 32 ? -20.172 11.57 31.906 1 69.69 32 LYS B C 1
ATOM 5190 O O . LYS B 1 32 ? -19.281 10.719 31.844 1 69.69 32 LYS B O 1
ATOM 5195 N N . TYR B 1 33 ? -20.969 11.805 31 1 69.12 33 TYR B N 1
ATOM 5196 C CA . TYR B 1 33 ? -20.906 11.008 29.781 1 69.12 33 TYR B CA 1
ATOM 5197 C C . TYR B 1 33 ? -19.594 11.25 29.047 1 69.12 33 TYR B C 1
ATOM 5199 O O . TYR B 1 33 ? -18.938 10.312 28.594 1 69.12 33 TYR B O 1
ATOM 5207 N N . LEU B 1 34 ? -19.219 12.445 29.031 1 71.38 34 LEU B N 1
ATOM 5208 C CA . LEU B 1 34 ? -18.016 12.828 28.281 1 71.38 34 LEU B CA 1
ATOM 5209 C C . LEU B 1 34 ? -16.75 12.359 29 1 71.38 34 LEU B C 1
ATOM 5211 O O . LEU B 1 34 ? -15.734 12.102 28.344 1 71.38 34 LEU B O 1
ATOM 5215 N N . CYS B 1 35 ? -16.844 12.109 30.234 1 71.88 35 CYS B N 1
ATOM 5216 C CA . CYS B 1 35 ? -15.617 11.906 31 1 71.88 35 CYS B CA 1
ATOM 5217 C C . CYS B 1 35 ? -15.555 10.492 31.562 1 71.88 35 CYS B C 1
ATOM 5219 O O . CYS B 1 35 ? -14.516 10.062 32.062 1 71.88 35 CYS B O 1
ATOM 5221 N N . THR B 1 36 ? -16.703 9.695 31.5 1 68.25 36 THR B N 1
ATOM 5222 C CA . THR B 1 36 ? -16.719 8.383 32.125 1 68.25 36 THR B CA 1
ATOM 5223 C C . THR B 1 36 ? -16.188 7.316 31.172 1 68.25 36 THR B C 1
ATOM 5225 O O . THR B 1 36 ? -16.688 7.18 30.047 1 68.25 36 THR B O 1
ATOM 5228 N N . PRO B 1 37 ? -15.133 6.562 31.641 1 71 37 PRO B N 1
ATOM 5229 C CA . PRO B 1 37 ? -14.586 5.48 30.828 1 71 37 PRO B CA 1
ATOM 5230 C C . PRO B 1 37 ? -15.594 4.367 30.562 1 71 37 PRO B C 1
ATOM 5232 O O . PRO B 1 37 ? -16.469 4.117 31.391 1 71 37 PRO B O 1
ATOM 5235 N N . THR B 1 38 ? -15.641 3.84 29.328 1 62.59 38 THR B N 1
ATOM 5236 C CA . THR B 1 38 ? -16.562 2.781 28.953 1 62.59 38 THR B CA 1
ATOM 5237 C C . THR B 1 38 ? -15.961 1.407 29.203 1 62.59 38 THR B C 1
ATOM 5239 O O . THR B 1 38 ? -15.422 0.78 28.297 1 62.59 38 THR B O 1
ATOM 5242 N N . VAL B 1 39 ? -15.328 1.144 30.281 1 57.94 39 VAL B N 1
ATOM 5243 C CA . VAL B 1 39 ? -14.758 -0.181 30.5 1 57.94 39 VAL B CA 1
ATOM 5244 C C . VAL B 1 39 ? -15.875 -1.215 30.609 1 57.94 39 VAL B C 1
ATOM 5246 O O . VAL B 1 39 ? -16.859 -1 31.328 1 57.94 39 VAL B O 1
ATOM 5249 N N . SER B 1 40 ? -16.031 -2.15 29.656 1 52 40 SER B N 1
ATOM 5250 C CA . SER B 1 40 ? -17.031 -3.205 29.625 1 52 40 SER B CA 1
ATOM 5251 C C . SER B 1 40 ? -17.281 -3.756 31.031 1 52 40 SER B C 1
ATOM 5253 O O . SER B 1 40 ? -18.406 -4.141 31.359 1 52 40 SER B O 1
ATOM 5255 N N . CYS B 1 41 ? -16.188 -3.941 31.781 1 45.31 41 CYS B N 1
ATOM 5256 C CA . CYS B 1 41 ? -16.375 -4.637 33.062 1 45.31 41 CYS B CA 1
ATOM 5257 C C . CYS B 1 41 ? -17.109 -3.754 34.062 1 45.31 41 CYS B C 1
ATOM 5259 O O . CYS B 1 41 ? -17.547 -4.23 35.125 1 45.31 41 CYS B O 1
ATOM 5261 N N . LEU B 1 42 ? -16.812 -2.523 33.938 1 46.41 42 LEU B N 1
ATOM 5262 C CA . LEU B 1 42 ? -17.203 -1.737 35.094 1 46.41 42 LEU B CA 1
ATOM 5263 C C . LEU B 1 42 ? -18.656 -1.271 34.969 1 46.41 42 LEU B C 1
ATOM 5265 O O . LEU B 1 42 ? -19.203 -0.655 35.906 1 46.41 42 LEU B O 1
ATOM 5269 N N . GLY B 1 43 ? -19.531 -1.683 34.219 1 46.81 43 GLY B N 1
ATOM 5270 C CA . GLY B 1 43 ? -20.953 -1.408 34.312 1 46.81 43 GLY B CA 1
ATOM 5271 C C . GLY B 1 43 ? -21.516 -0.791 33.062 1 46.81 43 GLY B C 1
ATOM 5272 O O . GLY B 1 43 ? -20.797 -0.609 32.062 1 46.81 43 GLY B O 1
ATOM 5273 N N . LYS B 1 44 ? -22.938 -0.287 33.062 1 48.09 44 LYS B N 1
ATOM 5274 C CA . LYS B 1 44 ? -23.859 0.228 32.062 1 48.09 44 LYS B CA 1
ATOM 5275 C C . LYS B 1 44 ? -23.344 1.52 31.438 1 48.09 44 LYS B C 1
ATOM 5277 O O . LYS B 1 44 ? -23 2.467 32.156 1 48.09 44 LYS B O 1
ATOM 5282 N N . GLY B 1 45 ? -22.484 1.409 30.469 1 51.69 45 GLY B N 1
ATOM 5283 C CA . GLY B 1 45 ? -22.031 2.584 29.734 1 51.69 45 GLY B CA 1
ATOM 5284 C C . GLY B 1 45 ? -22.984 3.762 29.844 1 51.69 45 GLY B C 1
ATOM 5285 O O . GLY B 1 45 ? -24.156 3.592 30.203 1 51.69 45 GLY B O 1
ATOM 5286 N N . ALA B 1 46 ? -22.547 4.941 30.234 1 52.81 46 ALA B N 1
ATOM 5287 C CA . ALA B 1 46 ? -23.375 6.133 30.391 1 52.81 46 ALA B CA 1
ATOM 5288 C C . ALA B 1 46 ? -24.328 6.289 29.219 1 52.81 46 ALA B C 1
ATOM 5290 O O . ALA B 1 46 ? -24.047 5.848 28.109 1 52.81 46 ALA B O 1
ATOM 5291 N N . ASN B 1 47 ? -25.656 6.52 29.438 1 56.03 47 ASN B N 1
ATOM 5292 C CA . ASN B 1 47 ? -26.734 6.754 28.484 1 56.03 47 ASN B CA 1
ATOM 5293 C C . ASN B 1 47 ? -26.328 7.777 27.422 1 56.03 47 ASN B C 1
ATOM 5295 O O . ASN B 1 47 ? -25.531 8.68 27.703 1 56.03 47 ASN B O 1
ATOM 5299 N N . ALA B 1 48 ? -26.703 7.48 26.219 1 58.22 48 ALA B N 1
ATOM 5300 C CA . ALA B 1 48 ? -26.438 8.352 25.078 1 58.22 48 ALA B CA 1
ATOM 5301 C C . ALA B 1 48 ? -26.828 9.797 25.375 1 58.22 48 ALA B C 1
ATOM 5303 O O . ALA B 1 48 ? -27.875 10.047 25.969 1 58.22 48 ALA B O 1
ATOM 5304 N N . PRO B 1 49 ? -25.828 10.719 25.25 1 62.09 49 PRO B N 1
ATOM 5305 C CA . PRO B 1 49 ? -26.094 12.133 25.531 1 62.09 49 PRO B CA 1
ATOM 5306 C C . PRO B 1 49 ? -27.234 12.695 24.688 1 62.09 49 PRO B C 1
ATOM 5308 O O . PRO B 1 49 ? -27.641 12.078 23.703 1 62.09 49 PRO B O 1
ATOM 5311 N N . MET B 1 50 ? -27.859 13.688 25.141 1 68.94 50 MET B N 1
ATOM 5312 C CA . MET B 1 50 ? -28.859 14.461 24.406 1 68.94 50 MET B CA 1
ATOM 5313 C C . MET B 1 50 ? -28.281 15.047 23.141 1 68.94 50 MET B C 1
ATOM 5315 O O . MET B 1 50 ? -27.125 15.5 23.125 1 68.94 50 MET B O 1
ATOM 5319 N N . TRP B 1 51 ? -28.922 14.828 22.031 1 81.75 51 TRP B N 1
ATOM 5320 C CA . TRP B 1 51 ? -28.5 15.391 20.75 1 81.75 51 TRP B CA 1
ATOM 5321 C C . TRP B 1 51 ? -28.609 16.922 20.766 1 81.75 51 TRP B C 1
ATOM 5323 O O . TRP B 1 51 ? -29.656 17.469 21.125 1 81.75 51 TRP B O 1
ATOM 5333 N N . LEU B 1 52 ? -27.531 17.625 20.484 1 86 52 LEU B N 1
ATOM 5334 C CA . LEU B 1 52 ? -27.484 19.078 20.406 1 86 52 LEU B CA 1
ATOM 5335 C C . LEU B 1 52 ? -27.422 19.547 18.953 1 86 52 LEU B C 1
ATOM 5337 O O . LEU B 1 52 ? -26.453 19.281 18.25 1 86 52 LEU B O 1
ATOM 5341 N N . GLY B 1 53 ? -28.344 20.25 18.578 1 88.31 53 GLY B N 1
ATOM 5342 C CA . GLY B 1 53 ? -28.469 20.688 17.203 1 88.31 53 GLY B CA 1
ATOM 5343 C C . GLY B 1 53 ? -27.453 21.734 16.797 1 88.31 53 GLY B C 1
ATOM 5344 O O . GLY B 1 53 ? -26.719 22.25 17.656 1 88.31 53 GLY B O 1
ATOM 5345 N N . LYS B 1 54 ? -27.5 22.219 15.562 1 90.25 54 LYS B N 1
ATOM 5346 C CA . LYS B 1 54 ? -26.469 23.062 14.961 1 90.25 54 LYS B CA 1
ATOM 5347 C C . LYS B 1 54 ? -26.453 24.453 15.594 1 90.25 54 LYS B C 1
ATOM 5349 O O . LYS B 1 54 ? -25.406 25.062 15.727 1 90.25 54 LYS B O 1
ATOM 5354 N N . ASP B 1 55 ? -27.641 24.938 15.984 1 87.44 55 ASP B N 1
ATOM 5355 C CA . ASP B 1 55 ? -27.719 26.297 16.531 1 87.44 55 ASP B CA 1
ATOM 5356 C C . ASP B 1 55 ? -28.094 26.281 18 1 87.44 55 ASP B C 1
ATOM 5358 O O . ASP B 1 55 ? -28.594 27.281 18.531 1 87.44 55 ASP B O 1
ATOM 5362 N N . GLU B 1 56 ? -27.906 25.125 18.562 1 86.25 56 GLU B N 1
ATOM 5363 C CA . GLU B 1 56 ? -28.188 25.031 19.984 1 86.25 56 GLU B CA 1
ATOM 5364 C C . GLU B 1 56 ? -27.172 25.844 20.797 1 86.25 56 GLU B C 1
ATOM 5366 O O . GLU B 1 56 ? -25.969 25.797 20.531 1 86.25 56 GLU B O 1
ATOM 5371 N N . LYS B 1 57 ? -27.766 26.641 21.703 1 85 57 LYS B N 1
ATOM 5372 C CA . LYS B 1 57 ? -26.891 27.422 22.562 1 85 57 LYS B CA 1
ATOM 5373 C C . LYS B 1 57 ? -26.297 26.562 23.672 1 85 57 LYS B C 1
ATOM 5375 O O . LYS B 1 57 ? -27.031 25.984 24.484 1 85 57 LYS B O 1
ATOM 5380 N N . LEU B 1 58 ? -25 26.578 23.625 1 87.31 58 LEU B N 1
ATOM 5381 C CA . LEU B 1 58 ? -24.312 25.797 24.641 1 87.31 58 LEU B CA 1
ATOM 5382 C C . LEU B 1 58 ? -23.812 26.703 25.766 1 87.31 58 LEU B C 1
ATOM 5384 O O . LEU B 1 58 ? -23.406 27.844 25.531 1 87.31 58 LEU B O 1
ATOM 5388 N N . PRO B 1 59 ? -23.859 26.141 26.953 1 86.94 59 PRO B N 1
ATOM 5389 C CA . PRO B 1 59 ? -23.141 26.859 28 1 86.94 59 PRO B CA 1
ATOM 5390 C C . PRO B 1 59 ? -21.656 27.031 27.688 1 86.94 59 PRO B C 1
ATOM 5392 O O . PRO B 1 59 ? -21.078 26.234 26.953 1 86.94 59 PRO B O 1
ATOM 5395 N N . LEU B 1 60 ? -21.141 28.031 28.234 1 88.06 60 LEU B N 1
ATOM 5396 C CA . LEU B 1 60 ? -19.781 28.422 27.891 1 88.06 60 LEU B CA 1
ATOM 5397 C C . LEU B 1 60 ? -18.812 27.266 28.156 1 88.06 60 LEU B C 1
ATOM 5399 O O . LEU B 1 60 ? -17.969 26.953 27.312 1 88.06 60 LEU B O 1
ATOM 5403 N N . LEU B 1 61 ? -18.891 26.625 29.266 1 88.44 61 LEU B N 1
ATOM 5404 C CA . LEU B 1 61 ? -17.969 25.562 29.609 1 88.44 61 LEU B CA 1
ATOM 5405 C C . LEU B 1 61 ? -18.078 24.391 28.641 1 88.44 61 LEU B C 1
ATOM 5407 O O . LEU B 1 61 ? -17.078 23.812 28.234 1 88.44 61 LEU B O 1
ATOM 5411 N N . LEU B 1 62 ? -19.281 24.109 28.344 1 87.88 62 LEU B N 1
ATOM 5412 C CA . LEU B 1 62 ? -19.5 23.016 27.406 1 87.88 62 LEU B CA 1
ATOM 5413 C C . LEU B 1 62 ? -18.953 23.359 26.031 1 87.88 62 LEU B C 1
ATOM 5415 O O . LEU B 1 62 ? -18.344 22.516 25.359 1 87.88 62 LEU B O 1
ATOM 5419 N N . SER B 1 63 ? -19.188 24.578 25.625 1 91.44 63 SER B N 1
ATOM 5420 C CA . SER B 1 63 ? -18.656 25.031 24.344 1 91.44 63 SER B CA 1
ATOM 5421 C C . SER B 1 63 ? -17.141 24.984 24.312 1 91.44 63 SER B C 1
ATOM 5423 O O . SER B 1 63 ? -16.531 24.578 23.312 1 91.44 63 SER B O 1
ATOM 5425 N N . VAL B 1 64 ? -16.562 25.375 25.375 1 93.06 64 VAL B N 1
ATOM 5426 C CA . VAL B 1 64 ? -15.102 25.406 25.469 1 93.06 64 VAL B CA 1
ATOM 5427 C C . VAL B 1 64 ? -14.539 24 25.5 1 93.06 64 VAL B C 1
ATOM 5429 O O . VAL B 1 64 ? -13.539 23.703 24.844 1 93.06 64 VAL B O 1
ATOM 5432 N N . VAL B 1 65 ? -15.203 23.109 26.156 1 91.31 65 VAL B N 1
ATOM 5433 C CA . VAL B 1 65 ? -14.727 21.734 26.297 1 91.31 65 VAL B CA 1
ATOM 5434 C C . VAL B 1 65 ? -14.906 20.984 24.984 1 91.31 65 VAL B C 1
ATOM 5436 O O . VAL B 1 65 ? -13.992 20.297 24.531 1 91.31 65 VAL B O 1
ATOM 5439 N N . LEU B 1 66 ? -16.016 21.156 24.406 1 92.56 66 LEU B N 1
ATOM 5440 C CA . LEU B 1 66 ? -16.266 20.484 23.141 1 92.56 66 LEU B CA 1
ATOM 5441 C C . LEU B 1 66 ? -15.414 21.078 22.031 1 92.56 66 LEU B C 1
ATOM 5443 O O . LEU B 1 66 ? -14.984 20.359 21.109 1 92.56 66 LEU B O 1
ATOM 5447 N N . GLY B 1 67 ? -15.234 22.391 22.125 1 95.25 67 GLY B N 1
ATOM 5448 C CA . GLY B 1 67 ? -14.305 23.016 21.188 1 95.25 67 GLY B CA 1
ATOM 5449 C C . GLY B 1 67 ? -12.883 22.5 21.344 1 95.25 67 GLY B C 1
ATOM 5450 O O . GLY B 1 67 ? -12.18 22.312 20.344 1 95.25 67 GLY B O 1
ATOM 5451 N N . LEU B 1 68 ? -12.484 22.328 22.562 1 95.25 68 LEU B N 1
ATOM 5452 C CA . LEU B 1 68 ? -11.164 21.781 22.828 1 95.25 68 LEU B CA 1
ATOM 5453 C C . LEU B 1 68 ? -11.031 20.359 22.266 1 95.25 68 LEU B C 1
ATOM 5455 O O . LEU B 1 68 ? -9.977 19.984 21.766 1 95.25 68 LEU B O 1
ATOM 5459 N N . GLN B 1 69 ? -12.094 19.625 22.375 1 93.44 69 GLN B N 1
ATOM 5460 C CA . GLN B 1 69 ? -12.109 18.281 21.844 1 93.44 69 GLN B CA 1
ATOM 5461 C C . GLN B 1 69 ? -11.82 18.281 20.344 1 93.44 69 GLN B C 1
ATOM 5463 O O . GLN B 1 69 ? -10.961 17.531 19.875 1 93.44 69 GLN B O 1
ATOM 5468 N N . HIS B 1 70 ? -12.492 19.125 19.594 1 95.62 70 HIS B N 1
ATOM 5469 C CA . HIS B 1 70 ? -12.266 19.25 18.156 1 95.62 70 HIS B CA 1
ATOM 5470 C C . HIS B 1 70 ? -10.844 19.734 17.875 1 95.62 70 HIS B C 1
ATOM 5472 O O . HIS B 1 70 ? -10.195 19.234 16.953 1 95.62 70 HIS B O 1
ATOM 5478 N N . CYS B 1 71 ? -10.398 20.609 18.688 1 96.94 71 CYS B N 1
ATOM 5479 C CA . CYS B 1 71 ? -9.07 21.188 18.516 1 96.94 71 CYS B CA 1
ATOM 5480 C C . CYS B 1 71 ? -7.992 20.125 18.719 1 96.94 71 CYS B C 1
ATOM 5482 O O . CYS B 1 71 ? -7.105 19.969 17.875 1 96.94 71 CYS B O 1
ATOM 5484 N N . LEU B 1 72 ? -8.102 19.406 19.797 1 94.56 72 LEU B N 1
ATOM 5485 C CA . LEU B 1 72 ? -7.094 18.406 20.125 1 94.56 72 LEU B CA 1
ATOM 5486 C C . LEU B 1 72 ? -7.066 17.297 19.078 1 94.56 72 LEU B C 1
ATOM 5488 O O . LEU B 1 72 ? -6.008 16.734 18.797 1 94.56 72 LEU B O 1
ATOM 5492 N N . ALA B 1 73 ? -8.172 17.031 18.5 1 91.5 73 ALA B N 1
ATOM 5493 C CA . ALA B 1 73 ? -8.266 15.969 17.516 1 91.5 73 ALA B CA 1
ATOM 5494 C C . ALA B 1 73 ? -7.492 16.328 16.25 1 91.5 73 ALA B C 1
ATOM 5496 O O . ALA B 1 73 ? -7 15.445 15.539 1 91.5 73 ALA B O 1
ATOM 5497 N N . MET B 1 74 ? -7.344 17.578 15.953 1 94.06 74 MET B N 1
ATOM 5498 C CA . MET B 1 74 ? -6.742 17.969 14.68 1 94.06 74 MET B CA 1
ATOM 5499 C C . MET B 1 74 ? -5.375 18.609 14.891 1 94.06 74 MET B C 1
ATOM 5501 O O . MET B 1 74 ? -4.637 18.844 13.938 1 94.06 74 MET B O 1
ATOM 5505 N N . LEU B 1 75 ? -5 18.875 16.125 1 93.88 75 LEU B N 1
ATOM 5506 C CA . LEU B 1 75 ? -3.82 19.672 16.469 1 93.88 75 LEU B CA 1
ATOM 5507 C C . LEU B 1 75 ? -2.555 19.031 15.914 1 93.88 75 LEU B C 1
ATOM 5509 O O . LEU B 1 75 ? -1.75 19.703 15.266 1 93.88 75 LEU B O 1
ATOM 5513 N N . ALA B 1 76 ? -2.41 17.781 16.156 1 90.56 76 ALA B N 1
ATOM 5514 C CA . ALA B 1 76 ? -1.211 17.078 15.719 1 90.56 76 ALA B CA 1
ATOM 5515 C C . ALA B 1 76 ? -1.149 17 14.195 1 90.56 76 ALA B C 1
ATOM 5517 O O . ALA B 1 76 ? -0.074 17.125 13.609 1 90.56 76 ALA B O 1
ATOM 5518 N N . GLY B 1 77 ? -2.289 16.781 13.586 1 89.94 77 GLY B N 1
ATOM 5519 C CA . GLY B 1 77 ? -2.34 16.719 12.133 1 89.94 77 GLY B CA 1
ATOM 5520 C C . GLY B 1 77 ? -1.938 18.016 11.461 1 89.94 77 GLY B C 1
ATOM 5521 O O . GLY B 1 77 ? -1.162 18.016 10.508 1 89.94 77 GLY B O 1
ATOM 5522 N N . ILE B 1 78 ? -2.365 19.125 12.008 1 94.38 78 ILE B N 1
ATOM 5523 C CA . ILE B 1 78 ? -2.07 20.438 11.445 1 94.38 78 ILE B CA 1
ATOM 5524 C C . ILE B 1 78 ? -0.588 20.75 11.633 1 94.38 78 ILE B C 1
ATOM 5526 O O . ILE B 1 78 ? 0.063 21.266 10.719 1 94.38 78 ILE B O 1
ATOM 5530 N N . ALA B 1 79 ? -0.071 20.438 12.75 1 92.56 79 ALA B N 1
ATOM 5531 C CA . ALA B 1 79 ? 1.334 20.703 13.031 1 92.56 79 ALA B CA 1
ATOM 5532 C C . ALA B 1 79 ? 2.248 19.938 12.086 1 92.56 79 ALA B C 1
ATOM 5534 O O . ALA B 1 79 ? 3.254 20.469 11.617 1 92.56 79 ALA B O 1
ATOM 5535 N N . THR B 1 80 ? 1.865 18.766 11.82 1 88.5 80 THR B N 1
ATOM 5536 C CA . THR B 1 80 ? 2.713 17.891 11.016 1 88.5 80 THR B CA 1
ATOM 5537 C C . THR B 1 80 ? 2.637 18.281 9.539 1 88.5 80 THR B C 1
ATOM 5539 O O . THR B 1 80 ? 3.664 18.375 8.867 1 88.5 80 THR B O 1
ATOM 5542 N N . SER B 1 81 ? 1.504 18.562 9.039 1 85.38 81 SER B N 1
ATOM 5543 C CA . SER B 1 81 ? 1.338 18.906 7.633 1 85.38 81 SER B CA 1
ATOM 5544 C C . SER B 1 81 ? 1.761 20.344 7.363 1 85.38 81 SER B C 1
ATOM 5546 O O . SER B 1 81 ? 2.182 20.672 6.254 1 85.38 81 SER B O 1
ATOM 5548 N N . GLY B 1 82 ? 1.651 21.234 8.312 1 83.69 82 GLY B N 1
ATOM 5549 C CA . GLY B 1 82 ? 1.846 22.656 8.102 1 83.69 82 GLY B CA 1
ATOM 5550 C C . GLY B 1 82 ? 3.277 23.109 8.336 1 83.69 82 GLY B C 1
ATOM 5551 O O . GLY B 1 82 ? 3.666 24.203 7.922 1 83.69 82 GLY B O 1
ATOM 5552 N N . GLY B 1 83 ? 4.109 22.219 8.859 1 78.44 83 GLY B N 1
ATOM 5553 C CA . GLY B 1 83 ? 5.434 22.766 9.109 1 78.44 83 GLY B CA 1
ATOM 5554 C C . GLY B 1 83 ? 6.461 21.688 9.445 1 78.44 83 GLY B C 1
ATOM 5555 O O . GLY B 1 83 ? 7.574 21.719 8.914 1 78.44 83 GLY B O 1
ATOM 5556 N N . LEU B 1 84 ? 6.004 20.844 10.156 1 73.94 84 LEU B N 1
ATOM 5557 C CA . LEU B 1 84 ? 6.965 19.891 10.703 1 73.94 84 LEU B CA 1
ATOM 5558 C C . LEU B 1 84 ? 7.59 19.047 9.586 1 73.94 84 LEU B C 1
ATOM 5560 O O . LEU B 1 84 ? 8.812 18.969 9.477 1 73.94 84 LEU B O 1
ATOM 5564 N N . LEU B 1 85 ? 6.762 18.625 8.742 1 70.69 85 LEU B N 1
ATOM 5565 C CA . LEU B 1 85 ? 7.262 17.672 7.758 1 70.69 85 LEU B CA 1
ATOM 5566 C C . LEU B 1 85 ? 7.738 18.375 6.496 1 70.69 85 LEU B C 1
ATOM 5568 O O . LEU B 1 85 ? 8.641 17.906 5.805 1 70.69 85 LEU B O 1
ATOM 5572 N N . ILE B 1 86 ? 7.191 19.484 6.199 1 70.38 86 ILE B N 1
ATOM 5573 C CA . ILE B 1 86 ? 7.633 20.234 5.035 1 70.38 86 ILE B CA 1
ATOM 5574 C C . ILE B 1 86 ? 9.031 20.797 5.281 1 70.38 86 ILE B C 1
ATOM 5576 O O . ILE B 1 86 ? 9.938 20.625 4.465 1 70.38 86 ILE B O 1
ATOM 5580 N N . ALA B 1 87 ? 9.25 21.328 6.43 1 68.25 87 ALA B N 1
ATOM 5581 C CA . ALA B 1 87 ? 10.531 21.953 6.766 1 68.25 87 ALA B CA 1
ATOM 5582 C C . ALA B 1 87 ? 11.57 20.891 7.133 1 68.25 87 ALA B C 1
ATOM 5584 O O . ALA B 1 87 ? 12.766 21.062 6.855 1 68.25 87 ALA B O 1
ATOM 5585 N N . GLY B 1 88 ? 11.141 19.844 7.73 1 62.09 88 GLY B N 1
ATOM 5586 C CA . GLY B 1 88 ? 12.062 18.812 8.188 1 62.09 88 GLY B CA 1
ATOM 5587 C C . GLY B 1 88 ? 12.734 18.062 7.047 1 62.09 88 GLY B C 1
ATOM 5588 O O . GLY B 1 88 ? 13.953 17.891 7.051 1 62.09 88 GLY B O 1
ATOM 5589 N N . ASP B 1 89 ? 12.008 17.719 6.129 1 59.88 89 ASP B N 1
ATOM 5590 C CA . ASP B 1 89 ? 12.523 16.891 5.043 1 59.88 89 ASP B CA 1
ATOM 5591 C C . ASP B 1 89 ? 13.352 17.734 4.07 1 59.88 89 ASP B C 1
ATOM 5593 O O . ASP B 1 89 ? 14.211 17.203 3.363 1 59.88 89 ASP B O 1
ATOM 5597 N N . THR B 1 90 ? 13.031 18.953 4.043 1 54.69 90 THR B N 1
ATOM 5598 C CA . THR B 1 90 ? 13.758 19.828 3.115 1 54.69 90 THR B CA 1
ATOM 5599 C C . THR B 1 90 ? 14.977 20.438 3.793 1 54.69 90 THR B C 1
ATOM 5601 O O . THR B 1 90 ? 15.75 21.156 3.154 1 54.69 90 THR B O 1
ATOM 5604 N N . CYS B 1 91 ? 15.023 20.438 5.109 1 52.75 91 CYS B N 1
ATOM 5605 C CA . CYS B 1 91 ? 16.062 21.141 5.855 1 52.75 91 CYS B CA 1
ATOM 5606 C C . CYS B 1 91 ? 17.438 20.531 5.59 1 52.75 91 CYS B C 1
ATOM 5608 O O . CYS B 1 91 ? 18.391 20.828 6.309 1 52.75 91 CYS B O 1
ATOM 5610 N N . MET B 1 92 ? 17.656 19.5 4.809 1 45.59 92 MET B N 1
ATOM 5611 C CA . MET B 1 92 ? 19.109 19.547 4.711 1 45.59 92 MET B CA 1
ATOM 5612 C C . MET B 1 92 ? 19.609 20.984 4.582 1 45.59 92 MET B C 1
ATOM 5614 O O . MET B 1 92 ? 20.688 21.312 5.066 1 45.59 92 MET B O 1
ATOM 5618 N N . ALA B 1 93 ? 18.766 21.875 3.73 1 43.81 93 ALA B N 1
ATOM 5619 C CA . ALA B 1 93 ? 19.141 23.25 3.424 1 43.81 93 ALA B CA 1
ATOM 5620 C C . ALA B 1 93 ? 18.281 24.25 4.191 1 43.81 93 ALA B C 1
ATOM 5622 O O . ALA B 1 93 ? 18.703 25.375 4.457 1 43.81 93 ALA B O 1
ATOM 5623 N N . PHE B 1 94 ? 16.953 24.062 4.262 1 46.16 94 PHE B N 1
ATOM 5624 C CA . PHE B 1 94 ? 16.125 25.078 4.906 1 46.16 94 PHE B CA 1
ATOM 5625 C C . PHE B 1 94 ? 16.328 25.062 6.418 1 46.16 94 PHE B C 1
ATOM 5627 O O . PHE B 1 94 ? 16.453 24 7.023 1 46.16 94 PHE B O 1
ATOM 5634 N N . GLN B 1 95 ? 17 25.953 6.832 1 48.97 95 GLN B N 1
ATOM 5635 C CA . GLN B 1 95 ? 17.328 26.172 8.242 1 48.97 95 GLN B CA 1
ATOM 5636 C C . GLN B 1 95 ? 16.156 25.781 9.141 1 48.97 95 GLN B C 1
ATOM 5638 O O . GLN B 1 95 ? 15.047 26.297 8.984 1 48.97 95 GLN B O 1
ATOM 5643 N N . CYS B 1 96 ? 16.234 24.531 9.797 1 58.59 96 CYS B N 1
ATOM 5644 C CA . CYS B 1 96 ? 15.445 23.938 10.875 1 58.59 96 CYS B CA 1
ATOM 5645 C C . CYS B 1 96 ? 14.867 25.031 11.781 1 58.59 96 CYS B C 1
ATOM 5647 O O . CYS B 1 96 ? 13.844 24.828 12.43 1 58.59 96 CYS B O 1
ATOM 5649 N N . ALA B 1 97 ? 15.258 26.328 11.367 1 68.19 97 ALA B N 1
ATOM 5650 C CA . ALA B 1 97 ? 14.898 27.359 12.344 1 68.19 97 ALA B CA 1
ATOM 5651 C C . ALA B 1 97 ? 13.469 27.844 12.117 1 68.19 97 ALA B C 1
ATOM 5653 O O . ALA B 1 97 ? 12.828 28.359 13.039 1 68.19 97 ALA B O 1
ATOM 5654 N N . LEU B 1 98 ? 12.953 27.562 10.914 1 79.75 98 LEU B N 1
ATOM 5655 C CA . LEU B 1 98 ? 11.633 28.125 10.609 1 79.75 98 LEU B CA 1
ATOM 5656 C C . LEU B 1 98 ? 10.539 27.109 10.945 1 79.75 98 LEU B C 1
ATOM 5658 O O . LEU B 1 98 ? 9.352 27.438 10.898 1 79.75 98 LEU B O 1
ATOM 5662 N N . GLN B 1 99 ? 10.906 25.984 11.32 1 86.88 99 GLN B N 1
ATOM 5663 C CA . GLN B 1 99 ? 9.945 24.922 11.57 1 86.88 99 GLN B CA 1
ATOM 5664 C C . GLN B 1 99 ? 8.953 25.312 12.664 1 86.88 99 GLN B C 1
ATOM 5666 O O . GLN B 1 99 ? 7.746 25.141 12.492 1 86.88 99 GLN B O 1
ATOM 5671 N N . PRO B 1 100 ? 9.453 25.891 13.797 1 88.44 100 PRO B N 1
ATOM 5672 C CA . PRO B 1 100 ? 8.5 26.297 14.836 1 88.44 100 PRO B CA 1
ATOM 5673 C C . PRO B 1 100 ? 7.535 27.375 14.367 1 88.44 100 PRO B C 1
ATOM 5675 O O . PRO B 1 100 ? 6.352 27.359 14.711 1 88.44 100 PRO B O 1
ATOM 5678 N N . PHE B 1 101 ? 8.039 28.266 13.609 1 89.94 101 PHE B N 1
ATOM 5679 C CA . PHE B 1 101 ? 7.227 29.344 13.07 1 89.94 101 PHE B CA 1
ATOM 5680 C C . PHE B 1 101 ? 6.133 28.812 12.156 1 89.94 101 PHE B C 1
ATOM 5682 O O . PHE B 1 101 ? 4.977 29.219 12.25 1 89.94 101 PHE B O 1
ATOM 5689 N N . MET B 1 102 ? 6.461 27.844 11.312 1 90.69 102 MET B N 1
ATOM 5690 C CA . MET B 1 102 ? 5.516 27.281 10.359 1 90.69 102 MET B CA 1
ATOM 5691 C C . MET B 1 102 ? 4.426 26.5 11.078 1 90.69 102 MET B C 1
ATOM 5693 O O . MET B 1 102 ? 3.266 26.516 10.664 1 90.69 102 MET B O 1
ATOM 5697 N N . VAL B 1 103 ? 4.801 25.781 12.125 1 92.75 103 VAL B N 1
ATOM 5698 C CA . VAL B 1 103 ? 3.828 25.016 12.898 1 92.75 103 VAL B CA 1
ATOM 5699 C C . VAL B 1 103 ? 2.828 25.969 13.555 1 92.75 103 VAL B C 1
ATOM 5701 O O . VAL B 1 103 ? 1.614 25.797 13.422 1 92.75 103 VAL B O 1
ATOM 5704 N N . SER B 1 104 ? 3.354 27.016 14.188 1 94.38 104 SER B N 1
ATOM 5705 C CA . SER B 1 104 ? 2.504 27.969 14.891 1 94.38 104 SER B CA 1
ATOM 5706 C C . SER B 1 104 ? 1.581 28.703 13.922 1 94.38 104 SER B C 1
ATOM 5708 O O . SER B 1 104 ? 0.389 28.859 14.195 1 94.38 104 SER B O 1
ATOM 5710 N N . THR B 1 105 ? 2.09 29.109 12.852 1 94.31 105 THR B N 1
ATOM 5711 C CA . THR B 1 105 ? 1.284 29.859 11.906 1 94.31 105 THR B CA 1
ATOM 5712 C C . THR B 1 105 ? 0.246 28.969 11.234 1 94.31 105 THR B C 1
ATOM 5714 O O . THR B 1 105 ? -0.818 29.438 10.828 1 94.31 105 THR B O 1
ATOM 5717 N N . SER B 1 106 ? 0.545 27.688 11.086 1 95.75 106 SER B N 1
ATOM 5718 C CA . SER B 1 106 ? -0.45 26.766 10.531 1 95.75 106 SER B CA 1
ATOM 5719 C C . SER B 1 106 ? -1.649 26.625 11.461 1 95.75 106 SER B C 1
ATOM 5721 O O . SER B 1 106 ? -2.791 26.531 11.008 1 95.75 106 SER B O 1
ATOM 5723 N N . TRP B 1 107 ? -1.393 26.562 12.797 1 97.06 107 TRP B N 1
ATOM 5724 C CA . TRP B 1 107 ? -2.486 26.547 13.766 1 97.06 107 TRP B CA 1
ATOM 5725 C C . TRP B 1 107 ? -3.289 27.844 13.711 1 97.06 107 TRP B C 1
ATOM 5727 O O . TRP B 1 107 ? -4.523 27.812 13.695 1 97.06 107 TRP B O 1
ATOM 5737 N N . LEU B 1 108 ? -2.562 28.906 13.672 1 96.88 108 LEU B N 1
ATOM 5738 C CA . LEU B 1 108 ? -3.193 30.219 13.641 1 96.88 108 LEU B CA 1
ATOM 5739 C C . LEU B 1 108 ? -4.078 30.359 12.414 1 96.88 108 LEU B C 1
ATOM 5741 O O . LEU B 1 108 ? -5.234 30.781 12.516 1 96.88 108 LEU B O 1
ATOM 5745 N N . ALA B 1 109 ? -3.527 30.047 11.297 1 97.19 109 ALA B N 1
ATOM 5746 C CA . ALA B 1 109 ? -4.289 30.141 10.055 1 97.19 109 ALA B CA 1
ATOM 5747 C C . ALA B 1 109 ? -5.508 29.219 10.094 1 97.19 109 ALA B C 1
ATOM 5749 O O . ALA B 1 109 ? -6.609 29.609 9.703 1 97.19 109 ALA B O 1
ATOM 5750 N N . SER B 1 110 ? -5.34 27.969 10.523 1 97.75 110 SER B N 1
ATOM 5751 C CA . SER B 1 110 ? -6.438 27.016 10.602 1 97.75 110 SER B CA 1
ATOM 5752 C C . SER B 1 110 ? -7.566 27.547 11.484 1 97.75 110 SER B C 1
ATOM 5754 O O . SER B 1 110 ? -8.742 27.328 11.188 1 97.75 110 SER B O 1
ATOM 5756 N N . GLY B 1 111 ? -7.184 28.188 12.609 1 98 111 GLY B N 1
ATOM 5757 C CA . GLY B 1 111 ? -8.188 28.766 13.484 1 98 111 GLY B CA 1
ATOM 5758 C C . GLY B 1 111 ? -8.992 29.875 12.828 1 98 111 GLY B C 1
ATOM 5759 O O . GLY B 1 111 ? -10.219 29.859 12.859 1 98 111 GLY B O 1
ATOM 5760 N N . ILE B 1 112 ? -8.352 30.781 12.219 1 97.75 112 ILE B N 1
ATOM 5761 C CA . ILE B 1 112 ? -9 31.922 11.578 1 97.75 112 ILE B CA 1
ATOM 5762 C C . ILE B 1 112 ? -9.891 31.438 10.43 1 97.75 112 ILE B C 1
ATOM 5764 O O . ILE B 1 112 ? -11.016 31.906 10.273 1 97.75 112 ILE B O 1
ATOM 5768 N N . LEU B 1 113 ? -9.391 30.531 9.688 1 98.06 113 LEU B N 1
ATOM 5769 C CA . LEU B 1 113 ? -10.109 30.062 8.516 1 98.06 113 LEU B CA 1
ATOM 5770 C C . LEU B 1 113 ? -11.297 29.188 8.922 1 98.06 113 LEU B C 1
ATOM 5772 O O . LEU B 1 113 ? -12.297 29.125 8.203 1 98.06 113 LEU B O 1
ATOM 5776 N N . THR B 1 114 ? -11.109 28.453 10.039 1 97.94 114 THR B N 1
ATOM 5777 C CA . THR B 1 114 ? -12.242 27.719 10.602 1 97.94 114 THR B CA 1
ATOM 5778 C C . THR B 1 114 ? -13.383 28.672 10.953 1 97.94 114 THR B C 1
ATOM 5780 O O . THR B 1 114 ? -14.555 28.344 10.758 1 97.94 114 THR B O 1
ATOM 5783 N N . LEU B 1 115 ? -13.094 29.875 11.453 1 97.12 115 LEU B N 1
ATOM 5784 C CA . LEU B 1 115 ? -14.117 30.875 11.773 1 97.12 115 LEU B CA 1
ATOM 5785 C C . LEU B 1 115 ? -14.945 31.219 10.539 1 97.12 115 LEU B C 1
ATOM 5787 O O . LEU B 1 115 ? -16.172 31.312 10.609 1 97.12 115 LEU B O 1
ATOM 5791 N N . ILE B 1 116 ? -14.312 31.344 9.43 1 96.25 116 ILE B N 1
ATOM 5792 C CA . ILE B 1 116 ? -14.984 31.688 8.188 1 96.25 116 ILE B CA 1
ATOM 5793 C C . ILE B 1 116 ? -15.906 30.547 7.762 1 96.25 116 ILE B C 1
ATOM 5795 O O . ILE B 1 116 ? -17.062 30.781 7.398 1 96.25 116 ILE B O 1
ATOM 5799 N N . GLN B 1 117 ? -15.406 29.375 7.809 1 96.31 117 GLN B N 1
ATOM 5800 C CA . GLN B 1 117 ? -16.141 28.203 7.363 1 96.31 117 GLN B CA 1
ATOM 5801 C C . GLN B 1 117 ? -17.359 27.953 8.25 1 96.31 117 GLN B C 1
ATOM 5803 O O . GLN B 1 117 ? -18.438 27.625 7.746 1 96.31 117 GLN B O 1
ATOM 5808 N N . VAL B 1 118 ? -17.234 28.125 9.586 1 95.69 118 VAL B N 1
ATOM 5809 C CA . VAL B 1 118 ? -18.297 27.812 10.547 1 95.69 118 VAL B CA 1
ATOM 5810 C C . VAL B 1 118 ? -19.328 28.953 10.555 1 95.69 118 VAL B C 1
ATOM 5812 O O . VAL B 1 118 ? -20.516 28.719 10.758 1 95.69 118 VAL B O 1
ATOM 5815 N N . PHE B 1 119 ? -19.031 30.156 10.367 1 92.81 119 PHE B N 1
ATOM 5816 C CA . PHE B 1 119 ? -19.891 31.344 10.445 1 92.81 119 PHE B CA 1
ATOM 5817 C C . PHE B 1 119 ? -20.922 31.328 9.32 1 92.81 119 PHE B C 1
ATOM 5819 O O . PHE B 1 119 ? -22.094 31.641 9.539 1 92.81 119 PHE B O 1
ATOM 5826 N N . ARG B 1 120 ? -20.688 30.938 8.078 1 91.38 120 ARG B N 1
ATOM 5827 C CA . ARG B 1 120 ? -21.516 30.938 6.883 1 91.38 120 ARG B CA 1
ATOM 5828 C C . ARG B 1 120 ? -22.141 32.312 6.645 1 91.38 120 ARG B C 1
ATOM 5830 O O . ARG B 1 120 ? -22.75 32.875 7.547 1 91.38 120 ARG B O 1
ATOM 5837 N N . CYS B 1 121 ? -21.922 32.969 5.598 1 92 121 CYS B N 1
ATOM 5838 C CA . CYS B 1 121 ? -22.484 34.25 5.23 1 92 121 CYS B CA 1
ATOM 5839 C C . CYS B 1 121 ? -22.984 34.25 3.795 1 92 121 CYS B C 1
ATOM 5841 O O . CYS B 1 121 ? -22.328 33.719 2.904 1 92 121 CYS B O 1
ATOM 5843 N N . LYS B 1 122 ? -24.156 34.719 3.586 1 92.12 122 LYS B N 1
ATOM 5844 C CA . LYS B 1 122 ? -24.688 34.812 2.234 1 92.12 122 LYS B CA 1
ATOM 5845 C C . LYS B 1 122 ? -24.047 36 1.491 1 92.12 122 LYS B C 1
ATOM 5847 O O . LYS B 1 122 ? -23.906 37.094 2.049 1 92.12 122 LYS B O 1
ATOM 5852 N N . ILE B 1 123 ? -23.578 35.781 0.33 1 91.38 123 ILE B N 1
ATOM 5853 C CA . ILE B 1 123 ? -23 36.844 -0.49 1 91.38 123 ILE B CA 1
ATOM 5854 C C . ILE B 1 123 ? -24.109 37.719 -1.033 1 91.38 123 ILE B C 1
ATOM 5856 O O . ILE B 1 123 ? -25.031 37.25 -1.714 1 91.38 123 ILE B O 1
ATOM 5860 N N . ARG B 1 124 ? -24.047 39 -0.815 1 87.44 124 ARG B N 1
ATOM 5861 C CA . ARG B 1 124 ? -25.094 39.969 -1.117 1 87.44 124 ARG B CA 1
ATOM 5862 C C . ARG B 1 124 ? -25.422 40 -2.607 1 87.44 124 ARG B C 1
ATOM 5864 O O . ARG B 1 124 ? -24.531 40.062 -3.445 1 87.44 124 ARG B O 1
ATOM 5871 N N . GLY B 1 125 ? -26.609 39.875 -2.904 1 88.44 125 GLY B N 1
ATOM 5872 C CA . GLY B 1 125 ? -27.109 39.969 -4.266 1 88.44 125 GLY B CA 1
ATOM 5873 C C . GLY B 1 125 ? -26.984 38.688 -5.055 1 88.44 125 GLY B C 1
ATOM 5874 O O . GLY B 1 125 ? -27.266 38.656 -6.254 1 88.44 125 GLY B O 1
ATOM 5875 N N . THR B 1 126 ? -26.453 37.594 -4.441 1 89.12 126 THR B N 1
ATOM 5876 C CA . THR B 1 126 ? -26.297 36.312 -5.137 1 89.12 126 THR B CA 1
ATOM 5877 C C . THR B 1 126 ? -26.922 35.188 -4.324 1 89.12 126 THR B C 1
ATOM 5879 O O . THR B 1 126 ? -27.203 35.344 -3.135 1 89.12 126 THR B O 1
ATOM 5882 N N . PRO B 1 127 ? -27.203 34.125 -4.922 1 90.81 127 PRO B N 1
ATOM 5883 C CA . PRO B 1 127 ? -27.719 32.969 -4.188 1 90.81 127 PRO B CA 1
ATOM 5884 C C . PRO B 1 127 ? -26.609 32.156 -3.537 1 90.81 127 PRO B C 1
ATOM 5886 O O . PRO B 1 127 ? -26.891 31.109 -2.939 1 90.81 127 PRO B O 1
ATOM 5889 N N . PHE B 1 128 ? -25.422 32.625 -3.557 1 94.19 128 PHE B N 1
ATOM 5890 C CA . PHE B 1 128 ? -24.297 31.828 -3.094 1 94.19 128 PHE B CA 1
ATOM 5891 C C . PHE B 1 128 ? -23.938 32.188 -1.657 1 94.19 128 PHE B C 1
ATOM 5893 O O . PHE B 1 128 ? -24.25 33.281 -1.189 1 94.19 128 PHE B O 1
ATOM 5900 N N . TYR B 1 129 ? -23.359 31.281 -0.914 1 95.75 129 TYR B N 1
ATOM 5901 C CA . TYR B 1 129 ? -22.938 31.438 0.473 1 95.75 129 TYR B CA 1
ATOM 5902 C C . TYR B 1 129 ? -21.438 31.219 0.62 1 95.75 129 TYR B C 1
ATOM 5904 O O . TYR B 1 129 ? -20.812 30.578 -0.228 1 95.75 129 TYR B O 1
ATOM 5912 N N . LEU B 1 130 ? -20.875 31.828 1.633 1 96.88 130 LEU B N 1
ATOM 5913 C CA . LEU B 1 130 ? -19.5 31.562 2.068 1 96.88 130 LEU B CA 1
ATOM 5914 C C . LEU B 1 130 ? -19.484 30.859 3.422 1 96.88 130 LEU B C 1
ATOM 5916 O O . LEU B 1 130 ? -19.906 31.438 4.43 1 96.88 130 LEU B O 1
ATOM 5920 N N . GLY B 1 131 ? -19.047 29.594 3.359 1 96.5 131 GLY B N 1
ATOM 5921 C CA . GLY B 1 131 ? -19.062 28.797 4.582 1 96.5 131 GLY B CA 1
ATOM 5922 C C . GLY B 1 131 ? -20.219 27.812 4.637 1 96.5 131 GLY B C 1
ATOM 5923 O O . GLY B 1 131 ? -21.172 27.922 3.879 1 96.5 131 GLY B O 1
ATOM 5924 N N . THR B 1 132 ? -20.094 26.828 5.496 1 96.19 132 THR B N 1
ATOM 5925 C CA . THR B 1 132 ? -21.109 25.781 5.59 1 96.19 132 THR B CA 1
ATOM 5926 C C . THR B 1 132 ? -22.141 26.109 6.664 1 96.19 132 THR B C 1
ATOM 5928 O O . THR B 1 132 ? -23.266 25.641 6.613 1 96.19 132 THR B O 1
ATOM 5931 N N . GLY B 1 133 ? -21.734 26.844 7.73 1 95.38 133 GLY B N 1
ATOM 5932 C CA . GLY B 1 133 ? -22.594 27.062 8.883 1 95.38 133 GLY B CA 1
ATOM 5933 C C . GLY B 1 133 ? -22.734 25.844 9.758 1 95.38 133 GLY B C 1
ATOM 5934 O O . GLY B 1 133 ? -23.75 25.672 10.438 1 95.38 133 GLY B O 1
ATOM 5935 N N . LEU B 1 134 ? -21.859 24.969 9.594 1 96.19 134 LEU B N 1
ATOM 5936 C CA . LEU B 1 134 ? -21.766 23.75 10.383 1 96.19 134 LEU B CA 1
ATOM 5937 C C . LEU B 1 134 ? -20.375 23.625 11.008 1 96.19 134 LEU B C 1
ATOM 5939 O O . LEU B 1 134 ? -19.516 24.469 10.789 1 96.19 134 LEU B O 1
ATOM 5943 N N . ILE B 1 135 ? -20.156 22.594 11.859 1 95.19 135 ILE B N 1
ATOM 5944 C CA . ILE B 1 135 ? -18.844 22.391 12.445 1 95.19 135 ILE B CA 1
ATOM 5945 C C . ILE B 1 135 ? -17.906 21.766 11.398 1 95.19 135 ILE B C 1
ATOM 5947 O O . ILE B 1 135 ? -17.453 20.625 11.555 1 95.19 135 ILE B O 1
ATOM 5951 N N . SER B 1 136 ? -17.656 22.5 10.391 1 95.56 136 SER B N 1
ATOM 5952 C CA . SER B 1 136 ? -16.641 22.156 9.406 1 95.56 136 SER B CA 1
ATOM 5953 C C . SER B 1 136 ? -15.328 22.859 9.695 1 95.56 136 SER B C 1
ATOM 5955 O O . SER B 1 136 ? -15.055 23.938 9.156 1 95.56 136 SER B O 1
ATOM 5957 N N . VAL B 1 137 ? -14.555 22.203 10.469 1 96.31 137 VAL B N 1
ATOM 5958 C CA . VAL B 1 137 ? -13.297 22.812 10.891 1 96.31 137 VAL B CA 1
ATOM 5959 C C . VAL B 1 137 ? -12.258 22.672 9.781 1 96.31 137 VAL B C 1
ATOM 5961 O O . VAL B 1 137 ? -12.289 21.719 9.008 1 96.31 137 VAL B O 1
ATOM 5964 N N . MET B 1 138 ? -11.344 23.641 9.742 1 96.5 138 MET B N 1
ATOM 5965 C CA . MET B 1 138 ? -10.359 23.719 8.68 1 96.5 138 MET B CA 1
ATOM 5966 C C . MET B 1 138 ? -8.953 23.453 9.211 1 96.5 138 MET B C 1
ATOM 5968 O O . MET B 1 138 ? -8.633 23.828 10.344 1 96.5 138 MET B O 1
ATOM 5972 N N . GLY B 1 139 ? -8.164 22.828 8.406 1 95.5 139 GLY B N 1
ATOM 5973 C CA . GLY B 1 139 ? -6.762 22.609 8.727 1 95.5 139 GLY B CA 1
ATOM 5974 C C . GLY B 1 139 ? -5.895 22.438 7.492 1 95.5 139 GLY B C 1
ATOM 5975 O O . GLY B 1 139 ? -6.406 22.266 6.383 1 95.5 139 GLY B O 1
ATOM 5976 N N . THR B 1 140 ? -4.59 22.547 7.727 1 95.31 140 THR B N 1
ATOM 5977 C CA . THR B 1 140 ? -3.643 22.359 6.633 1 95.31 140 THR B CA 1
ATOM 5978 C C . THR B 1 140 ? -3.805 20.969 6.008 1 95.31 140 THR B C 1
ATOM 5980 O O . THR B 1 140 ? -3.811 19.969 6.715 1 95.31 140 THR B O 1
ATOM 5983 N N . SER B 1 141 ? -3.906 20.938 4.703 1 93.44 141 SER B N 1
ATOM 5984 C CA . SER B 1 141 ? -4.207 19.703 3.986 1 93.44 141 SER B CA 1
ATOM 5985 C C . SER B 1 141 ? -2.947 18.875 3.75 1 93.44 141 SER B C 1
ATOM 5987 O O . SER B 1 141 ? -1.932 19.406 3.293 1 93.44 141 SER B O 1
ATOM 5989 N N . PHE B 1 142 ? -3.061 17.594 4.008 1 88.12 142 PHE B N 1
ATOM 5990 C CA . PHE B 1 142 ? -1.967 16.672 3.742 1 88.12 142 PHE B CA 1
ATOM 5991 C C . PHE B 1 142 ? -1.813 16.422 2.246 1 88.12 142 PHE B C 1
ATOM 5993 O O . PHE B 1 142 ? -0.78 15.93 1.795 1 88.12 142 PHE B O 1
ATOM 6000 N N . THR B 1 143 ? -2.805 16.719 1.459 1 90.25 143 THR B N 1
ATOM 6001 C CA . THR B 1 143 ? -2.809 16.469 0.024 1 90.25 143 THR B CA 1
ATOM 6002 C C . THR B 1 143 ? -1.667 17.203 -0.665 1 90.25 143 THR B C 1
ATOM 6004 O O . THR B 1 143 ? -1.104 16.719 -1.646 1 90.25 143 THR B O 1
ATOM 6007 N N . PHE B 1 144 ? -1.261 18.312 -0.149 1 93.31 144 PHE B N 1
ATOM 6008 C CA . PHE B 1 144 ? -0.292 19.172 -0.823 1 93.31 144 PHE B CA 1
ATOM 6009 C C . PHE B 1 144 ? 1.109 18.953 -0.27 1 93.31 144 PHE B C 1
ATOM 6011 O O . PHE B 1 144 ? 2.084 19.5 -0.79 1 93.31 144 PHE B O 1
ATOM 6018 N N . LEU B 1 145 ? 1.225 18.188 0.736 1 88.06 145 LEU B N 1
ATOM 6019 C CA . LEU B 1 145 ? 2.494 17.984 1.421 1 88.06 145 LEU B CA 1
ATOM 6020 C C . LEU B 1 145 ? 3.537 17.406 0.469 1 88.06 145 LEU B C 1
ATOM 6022 O O . LEU B 1 145 ? 4.652 17.922 0.375 1 88.06 145 LEU B O 1
ATOM 6026 N N . PRO B 1 146 ? 3.182 16.344 -0.284 1 83 146 PRO B N 1
ATOM 6027 C CA . PRO B 1 146 ? 4.199 15.773 -1.17 1 83 146 PRO B CA 1
ATOM 6028 C C . PRO B 1 146 ? 4.66 16.75 -2.246 1 83 146 PRO B C 1
ATOM 6030 O O . PRO B 1 146 ? 5.832 16.75 -2.627 1 83 146 PRO B O 1
ATOM 6033 N N . ILE B 1 147 ? 3.791 17.562 -2.73 1 89 147 ILE B N 1
ATOM 6034 C CA . ILE B 1 147 ? 4.121 18.516 -3.775 1 89 147 ILE B CA 1
ATOM 6035 C C . ILE B 1 147 ? 5 19.625 -3.201 1 89 147 ILE B C 1
ATOM 6037 O O . ILE B 1 147 ? 5.965 20.047 -3.836 1 89 147 ILE B O 1
ATOM 6041 N N . ALA B 1 148 ? 4.633 20.078 -1.991 1 90.88 148 ALA B N 1
ATOM 6042 C CA . ALA B 1 148 ? 5.438 21.094 -1.327 1 90.88 148 ALA B CA 1
ATOM 6043 C C . ALA B 1 148 ? 6.871 20.609 -1.12 1 90.88 148 ALA B C 1
ATOM 6045 O O . ALA B 1 148 ? 7.824 21.344 -1.382 1 90.88 148 ALA B O 1
ATOM 6046 N N . ARG B 1 149 ? 7.008 19.438 -0.694 1 83.62 149 ARG B N 1
ATOM 6047 C CA . ARG B 1 149 ? 8.328 18.859 -0.462 1 83.62 149 ARG B CA 1
ATOM 6048 C C . ARG B 1 149 ? 9.102 18.719 -1.77 1 83.62 149 ARG B C 1
ATOM 6050 O O . ARG B 1 149 ? 10.281 19.047 -1.836 1 83.62 149 ARG B O 1
ATOM 6057 N N . GLU B 1 150 ? 8.414 18.219 -2.762 1 82.12 150 GLU B N 1
ATOM 6058 C CA . GLU B 1 150 ? 9.062 17.984 -4.051 1 82.12 150 GLU B CA 1
ATOM 6059 C C . GLU B 1 150 ? 9.523 19.312 -4.668 1 82.12 150 GLU B C 1
ATOM 6061 O O . GLU B 1 150 ? 10.625 19.391 -5.211 1 82.12 150 GLU B O 1
ATOM 6066 N N . MET B 1 151 ? 8.719 20.297 -4.656 1 87.31 151 MET B N 1
ATOM 6067 C CA . MET B 1 151 ? 9.062 21.594 -5.242 1 87.31 151 MET B CA 1
ATOM 6068 C C . MET B 1 151 ? 10.242 22.219 -4.508 1 87.31 151 MET B C 1
ATOM 6070 O O . MET B 1 151 ? 11.164 22.75 -5.137 1 87.31 151 MET B O 1
ATOM 6074 N N . THR B 1 152 ? 10.227 22.203 -3.205 1 86.81 152 THR B N 1
ATOM 6075 C CA . THR B 1 152 ? 11.297 22.797 -2.414 1 86.81 152 THR B CA 1
ATOM 6076 C C . THR B 1 152 ? 12.617 22.078 -2.666 1 86.81 152 THR B C 1
ATOM 6078 O O . THR B 1 152 ? 13.656 22.719 -2.861 1 86.81 152 THR B O 1
ATOM 6081 N N . THR B 1 153 ? 12.57 20.766 -2.707 1 79.56 153 THR B N 1
ATOM 6082 C CA . THR B 1 153 ? 13.766 19.969 -2.955 1 79.56 153 THR B CA 1
ATOM 6083 C C . THR B 1 153 ? 14.266 20.172 -4.383 1 79.56 153 THR B C 1
ATOM 6085 O O . THR B 1 153 ? 15.469 20.219 -4.621 1 79.56 153 THR B O 1
ATOM 6088 N N . ALA B 1 154 ? 13.328 20.266 -5.316 1 79.19 154 ALA B N 1
ATOM 6089 C CA . ALA B 1 154 ? 13.703 20.453 -6.715 1 79.19 154 ALA B CA 1
ATOM 6090 C C . ALA B 1 154 ? 14.422 21.797 -6.91 1 79.19 154 ALA B C 1
ATOM 6092 O O . ALA B 1 154 ? 15.375 21.875 -7.684 1 79.19 154 ALA B O 1
ATOM 6093 N N . TYR B 1 155 ? 13.953 22.797 -6.254 1 83.88 155 TYR B N 1
ATOM 6094 C CA . TYR B 1 155 ? 14.594 24.109 -6.348 1 83.88 155 TYR B CA 1
ATOM 6095 C C . TYR B 1 155 ? 16.016 24.047 -5.809 1 83.88 155 TYR B C 1
ATOM 6097 O O . TYR B 1 155 ? 16.938 24.625 -6.402 1 83.88 155 TYR B O 1
ATOM 6105 N N . ILE B 1 156 ? 16.203 23.406 -4.75 1 79.38 156 ILE B N 1
ATOM 6106 C CA . ILE B 1 156 ? 17.531 23.266 -4.141 1 79.38 156 ILE B CA 1
ATOM 6107 C C . ILE B 1 156 ? 18.438 22.469 -5.059 1 79.38 156 ILE B C 1
ATOM 6109 O O . ILE B 1 156 ? 19.594 22.844 -5.305 1 79.38 156 ILE B O 1
ATOM 6113 N N . GLN B 1 157 ? 17.922 21.375 -5.559 1 74.69 157 GLN B N 1
ATOM 6114 C CA . GLN B 1 157 ? 18.703 20.516 -6.43 1 74.69 157 GLN B CA 1
ATOM 6115 C C . GLN B 1 157 ? 19.078 21.234 -7.723 1 74.69 157 GLN B C 1
ATOM 6117 O O . GLN B 1 157 ? 20.188 21.062 -8.234 1 74.69 157 GLN B O 1
ATOM 6122 N N . ASP B 1 158 ? 18.141 21.922 -8.289 1 74.75 158 ASP B N 1
ATOM 6123 C CA . ASP B 1 158 ? 18.406 22.688 -9.508 1 74.75 158 ASP B CA 1
ATOM 6124 C C . ASP B 1 158 ? 19.5 23.734 -9.273 1 74.75 158 ASP B C 1
ATOM 6126 O O . ASP B 1 158 ? 20.344 23.969 -10.148 1 74.75 158 ASP B O 1
ATOM 6130 N N . ALA B 1 159 ? 19.438 24.375 -8.141 1 78.69 159 ALA B N 1
ATOM 6131 C CA . ALA B 1 159 ? 20.469 25.359 -7.805 1 78.69 159 ALA B CA 1
ATOM 6132 C C . ALA B 1 159 ? 21.844 24.703 -7.684 1 78.69 159 ALA B C 1
ATOM 6134 O O . ALA B 1 159 ? 22.844 25.266 -8.125 1 78.69 159 ALA B O 1
ATOM 6135 N N . LYS B 1 160 ? 21.828 23.562 -7.109 1 72.56 160 LYS B N 1
ATOM 6136 C CA . LYS B 1 160 ? 23.078 22.812 -6.984 1 72.56 160 LYS B CA 1
ATOM 6137 C C . LYS B 1 160 ? 23.609 22.391 -8.352 1 72.56 160 LYS B C 1
ATOM 6139 O O . LYS B 1 160 ? 24.797 22.531 -8.633 1 72.56 160 LYS B O 1
ATOM 6144 N N . ASN B 1 161 ? 22.719 21.938 -9.164 1 68.81 161 ASN B N 1
ATOM 6145 C CA . ASN B 1 161 ? 23.094 21.422 -10.477 1 68.81 161 ASN B CA 1
ATOM 6146 C C . ASN B 1 161 ? 23.594 22.531 -11.398 1 68.81 161 ASN B C 1
ATOM 6148 O O . ASN B 1 161 ? 24.453 22.297 -12.242 1 68.81 161 ASN B O 1
ATOM 6152 N N . THR B 1 162 ? 23.031 23.734 -11.258 1 72.12 162 THR B N 1
ATOM 6153 C CA . THR B 1 162 ? 23.391 24.828 -12.156 1 72.12 162 THR B CA 1
ATOM 6154 C C . THR B 1 162 ? 24.531 25.656 -11.578 1 72.12 162 THR B C 1
ATOM 6156 O O . THR B 1 162 ? 25.031 26.578 -12.234 1 72.12 162 THR B O 1
ATOM 6159 N N . GLY B 1 163 ? 24.984 25.312 -10.484 1 70.88 163 GLY B N 1
ATOM 6160 C CA . GLY B 1 163 ? 26.062 26.062 -9.859 1 70.88 163 GLY B CA 1
ATOM 6161 C C . GLY B 1 163 ? 25.656 27.453 -9.422 1 70.88 163 GLY B C 1
ATOM 6162 O O . GLY B 1 163 ? 26.406 28.406 -9.641 1 70.88 163 GLY B O 1
ATOM 6163 N N . ASP B 1 164 ? 24.5 27.547 -8.867 1 77.69 164 ASP B N 1
ATOM 6164 C CA . ASP B 1 164 ? 24.031 28.812 -8.328 1 77.69 164 ASP B CA 1
ATOM 6165 C C . ASP B 1 164 ? 25.047 29.406 -7.336 1 77.69 164 ASP B C 1
ATOM 6167 O O . ASP B 1 164 ? 25.562 28.688 -6.477 1 77.69 164 ASP B O 1
ATOM 6171 N N . PRO B 1 165 ? 25.375 30.625 -7.488 1 81 165 PRO B N 1
ATOM 6172 C CA . PRO B 1 165 ? 26.391 31.234 -6.633 1 81 165 PRO B CA 1
ATOM 6173 C C . PRO B 1 165 ? 26.016 31.219 -5.156 1 81 165 PRO B C 1
ATOM 6175 O O . PRO B 1 165 ? 26.875 31.344 -4.285 1 81 165 PRO B O 1
ATOM 6178 N N . ARG B 1 166 ? 24.875 31.078 -4.875 1 81.75 166 ARG B N 1
ATOM 6179 C CA . ARG B 1 166 ? 24.422 31.062 -3.484 1 81.75 166 ARG B CA 1
ATOM 6180 C C . ARG B 1 166 ? 24.797 29.75 -2.811 1 81.75 166 ARG B C 1
ATOM 6182 O O . ARG B 1 166 ? 24.797 29.641 -1.582 1 81.75 166 ARG B O 1
ATOM 6189 N N . CYS B 1 167 ? 25.062 28.781 -3.633 1 76.69 167 CYS B N 1
ATOM 6190 C CA . CYS B 1 167 ? 25.406 27.469 -3.084 1 76.69 167 CYS B CA 1
ATOM 6191 C C . CYS B 1 167 ? 26.859 27.422 -2.646 1 76.69 167 CYS B C 1
ATOM 6193 O O . CYS B 1 167 ? 27.75 27.797 -3.406 1 76.69 167 CYS B O 1
ATOM 6195 N N . VAL B 1 168 ? 27.047 27.109 -1.33 1 73.19 168 VAL B N 1
ATOM 6196 C CA . VAL B 1 168 ? 28.391 27.062 -0.762 1 73.19 168 VAL B CA 1
ATOM 6197 C C . VAL B 1 168 ? 28.672 25.656 -0.247 1 73.19 168 VAL B C 1
ATOM 6199 O O . VAL B 1 168 ? 27.781 24.969 0.251 1 73.19 168 VAL B O 1
ATOM 6202 N N . THR B 1 169 ? 29.812 25.172 -0.487 1 62.44 169 THR B N 1
ATOM 6203 C CA . THR B 1 169 ? 30.234 23.891 0.045 1 62.44 169 THR B CA 1
ATOM 6204 C C . THR B 1 169 ? 30.703 24.031 1.494 1 62.44 169 THR B C 1
ATOM 6206 O O . THR B 1 169 ? 31.609 24.797 1.792 1 62.44 169 THR B O 1
ATOM 6209 N N . LEU B 1 170 ? 30.016 23.422 2.33 1 59 170 LEU B N 1
ATOM 6210 C CA . LEU B 1 170 ? 30.359 23.453 3.746 1 59 170 LEU B CA 1
ATOM 6211 C C . LEU B 1 170 ? 31.578 22.562 4.02 1 59 170 LEU B C 1
ATOM 6213 O O . LEU B 1 170 ? 32 21.812 3.152 1 59 170 LEU B O 1
ATOM 6217 N N . ASP B 1 171 ? 32.094 22.75 5.207 1 49.16 171 ASP B N 1
ATOM 6218 C CA . ASP B 1 171 ? 33.281 21.984 5.621 1 49.16 171 ASP B CA 1
ATOM 6219 C C . ASP B 1 171 ? 33 20.484 5.574 1 49.16 171 ASP B C 1
ATOM 6221 O O . ASP B 1 171 ? 33.906 19.672 5.336 1 49.16 171 ASP B O 1
ATOM 6225 N N . SER B 1 172 ? 31.797 20.25 5.711 1 47.19 172 SER B N 1
ATOM 6226 C CA . SER B 1 172 ? 31.359 18.859 5.711 1 47.19 172 SER B CA 1
ATOM 6227 C C . SER B 1 172 ? 31.312 18.297 4.293 1 47.19 172 SER B C 1
ATOM 6229 O O . SER B 1 172 ? 31.203 17.094 4.098 1 47.19 172 SER B O 1
ATOM 6231 N N . GLY B 1 173 ? 31.469 19.094 3.307 1 49.03 173 GLY B N 1
ATOM 6232 C CA . GLY B 1 173 ? 31.391 18.672 1.919 1 49.03 173 GLY B CA 1
ATOM 6233 C C . GLY B 1 173 ? 29.984 18.766 1.343 1 49.03 173 GLY B C 1
ATOM 6234 O O . GLY B 1 173 ? 29.797 18.641 0.13 1 49.03 173 GLY B O 1
ATOM 6235 N N . VAL B 1 174 ? 29.141 19.094 2.229 1 58.34 174 VAL B N 1
ATOM 6236 C CA . VAL B 1 174 ? 27.75 19.203 1.783 1 58.34 174 VAL B CA 1
ATOM 6237 C C . VAL B 1 174 ? 27.531 20.578 1.15 1 58.34 174 VAL B C 1
ATOM 6239 O O . VAL B 1 174 ? 28.047 21.594 1.645 1 58.34 174 VAL B O 1
ATOM 6242 N N . ILE B 1 175 ? 26.984 20.609 -0.019 1 63.75 175 ILE B N 1
ATOM 6243 C CA . ILE B 1 175 ? 26.656 21.875 -0.683 1 63.75 175 ILE B CA 1
ATOM 6244 C C . ILE B 1 175 ? 25.359 22.422 -0.125 1 63.75 175 ILE B C 1
ATOM 6246 O O . ILE B 1 175 ? 24.328 21.734 -0.155 1 63.75 175 ILE B O 1
ATOM 6250 N N . ASP B 1 176 ? 25.406 23.531 0.519 1 70.19 176 ASP B N 1
ATOM 6251 C CA . ASP B 1 176 ? 24.234 24.219 1.063 1 70.19 176 ASP B CA 1
ATOM 6252 C C . ASP B 1 176 ? 23.875 25.438 0.228 1 70.19 176 ASP B C 1
ATOM 6254 O O . ASP B 1 176 ? 24.75 26.188 -0.192 1 70.19 176 ASP B O 1
ATOM 6258 N N . CYS B 1 177 ? 22.641 25.484 -0.206 1 77.06 177 CYS B N 1
ATOM 6259 C CA . CYS B 1 177 ? 22.141 26.625 -0.955 1 77.06 177 CYS B CA 1
ATOM 6260 C C . CYS B 1 177 ? 21.156 27.438 -0.127 1 77.06 177 CYS B C 1
ATOM 6262 O O . CYS B 1 177 ? 19.938 27.312 -0.308 1 77.06 177 CYS B O 1
ATOM 6264 N N . PRO B 1 178 ? 21.719 28.344 0.691 1 74.81 178 PRO B N 1
ATOM 6265 C CA . PRO B 1 178 ? 20.859 29.078 1.607 1 74.81 178 PRO B CA 1
ATOM 6266 C C . PRO B 1 178 ? 19.75 29.859 0.883 1 74.81 178 PRO B C 1
ATOM 6268 O O . PRO B 1 178 ? 20 30.422 -0.183 1 74.81 178 PRO B O 1
ATOM 6271 N N . ARG B 1 179 ? 18.484 29.812 1.345 1 79.69 179 ARG B N 1
ATOM 6272 C CA . ARG B 1 179 ? 17.328 30.625 0.958 1 79.69 179 ARG B CA 1
ATOM 6273 C C . ARG B 1 179 ? 16.656 30.078 -0.297 1 79.69 179 ARG B C 1
ATOM 6275 O O . ARG B 1 179 ? 15.539 30.453 -0.626 1 79.69 179 ARG B O 1
ATOM 6282 N N . VAL B 1 180 ? 17.344 29.188 -0.979 1 84.19 180 VAL B N 1
ATOM 6283 C CA . VAL B 1 180 ? 16.766 28.641 -2.199 1 84.19 180 VAL B CA 1
ATOM 6284 C C . VAL B 1 180 ? 15.531 27.812 -1.854 1 84.19 180 VAL B C 1
ATOM 6286 O O . VAL B 1 180 ? 14.547 27.797 -2.604 1 84.19 180 VAL B O 1
ATOM 6289 N N . GLY B 1 181 ? 15.594 27.125 -0.705 1 82.94 181 GLY B N 1
ATOM 6290 C CA . GLY B 1 181 ? 14.445 26.375 -0.241 1 82.94 181 GLY B CA 1
ATOM 6291 C C . GLY B 1 181 ? 13.234 27.25 0.029 1 82.94 181 GLY B C 1
ATOM 6292 O O . GLY B 1 181 ? 12.102 26.844 -0.246 1 82.94 181 GLY B O 1
ATOM 6293 N N . MET B 1 182 ? 13.469 28.453 0.533 1 86.19 182 MET B N 1
ATOM 6294 C CA . MET B 1 182 ? 12.391 29.406 0.804 1 86.19 182 MET B CA 1
ATOM 6295 C C . MET B 1 182 ? 11.75 29.875 -0.493 1 86.19 182 MET B C 1
ATOM 6297 O O . MET B 1 182 ? 10.539 30.109 -0.543 1 86.19 182 MET B O 1
ATOM 6301 N N . GLU B 1 183 ? 12.602 30 -1.489 1 88.75 183 GLU B N 1
ATOM 6302 C CA . GLU B 1 183 ? 12.07 30.375 -2.795 1 88.75 183 GLU B CA 1
ATOM 6303 C C . GLU B 1 183 ? 11.18 29.281 -3.375 1 88.75 183 GLU B C 1
ATOM 6305 O O . GLU B 1 183 ? 10.156 29.562 -3.992 1 88.75 183 GLU B O 1
ATOM 6310 N N . GLY B 1 184 ? 11.672 28.031 -3.189 1 90.12 184 GLY B N 1
ATOM 6311 C CA . GLY B 1 184 ? 10.867 26.906 -3.637 1 90.12 184 GLY B CA 1
ATOM 6312 C C . GLY B 1 184 ? 9.516 26.828 -2.951 1 90.12 184 GLY B C 1
ATOM 6313 O O . GLY B 1 184 ? 8.5 26.578 -3.598 1 90.12 184 GLY B O 1
ATOM 6314 N N . TYR B 1 185 ? 9.516 27.062 -1.631 1 91.31 185 TYR B N 1
ATOM 6315 C CA . TYR B 1 185 ? 8.258 27.047 -0.882 1 91.31 185 TYR B CA 1
ATOM 6316 C C . TYR B 1 185 ? 7.375 28.219 -1.279 1 91.31 185 TYR B C 1
ATOM 6318 O O . TYR B 1 185 ? 6.152 28.094 -1.359 1 91.31 185 TYR B O 1
ATOM 6326 N N . GLY B 1 186 ? 7.992 29.359 -1.488 1 93.31 186 GLY B N 1
ATOM 6327 C CA . GLY B 1 186 ? 7.246 30.516 -1.967 1 93.31 186 GLY B CA 1
ATOM 6328 C C . GLY B 1 186 ? 6.582 30.281 -3.311 1 93.31 186 GLY B C 1
ATOM 6329 O O . GLY B 1 186 ? 5.457 30.734 -3.541 1 93.31 186 GLY B O 1
ATOM 6330 N N . ALA B 1 187 ? 7.32 29.609 -4.191 1 95 187 ALA B N 1
ATOM 6331 C CA . ALA B 1 187 ? 6.758 29.266 -5.492 1 95 187 ALA B CA 1
ATOM 6332 C C . ALA B 1 187 ? 5.586 28.297 -5.336 1 95 187 ALA B C 1
ATOM 6334 O O . ALA B 1 187 ? 4.617 28.359 -6.098 1 95 187 ALA B O 1
ATOM 6335 N N . PHE B 1 188 ? 5.773 27.375 -4.414 1 95.25 188 PHE B N 1
ATOM 6336 C CA . PHE B 1 188 ? 4.691 26.453 -4.102 1 95.25 188 PHE B CA 1
ATOM 6337 C C . PHE B 1 188 ? 3.447 27.219 -3.645 1 95.25 188 PHE B C 1
ATOM 6339 O O . PHE B 1 188 ? 2.352 26.984 -4.16 1 95.25 188 PHE B O 1
ATOM 6346 N N . LEU B 1 189 ? 3.605 28.188 -2.713 1 96.25 189 LEU B N 1
ATOM 6347 C CA . LEU B 1 189 ? 2.494 28.969 -2.184 1 96.25 189 LEU B CA 1
ATOM 6348 C C . LEU B 1 189 ? 1.83 29.781 -3.289 1 96.25 189 LEU B C 1
ATOM 6350 O O . LEU B 1 189 ? 0.603 29.797 -3.41 1 96.25 189 LEU B O 1
ATOM 6354 N N . GLY B 1 190 ? 2.639 30.422 -4.055 1 97.88 190 GLY B N 1
ATOM 6355 C CA . GLY B 1 190 ? 2.092 31.234 -5.125 1 97.88 190 GLY B CA 1
ATOM 6356 C C . GLY B 1 190 ? 1.338 30.438 -6.168 1 97.88 190 GLY B C 1
ATOM 6357 O O . GLY B 1 190 ? 0.307 30.875 -6.676 1 97.88 190 GLY B O 1
ATOM 6358 N N . THR B 1 191 ? 1.854 29.297 -6.516 1 97.88 191 THR B N 1
ATOM 6359 C CA . THR B 1 191 ? 1.183 28.438 -7.484 1 97.88 191 THR B CA 1
ATOM 6360 C C . THR B 1 191 ? -0.132 27.906 -6.922 1 97.88 191 THR B C 1
ATOM 6362 O O . THR B 1 191 ? -1.113 27.766 -7.652 1 97.88 191 THR B O 1
ATOM 6365 N N . CYS B 1 192 ? -0.154 27.609 -5.633 1 98 192 CYS B N 1
ATOM 6366 C CA . CYS B 1 192 ? -1.384 27.188 -4.977 1 98 192 CYS B CA 1
ATOM 6367 C C . CYS B 1 192 ? -2.424 28.297 -4.988 1 98 192 CYS B C 1
ATOM 6369 O O . CYS B 1 192 ? -3.619 28.047 -5.129 1 98 192 CYS B O 1
ATOM 6371 N N . MET B 1 193 ? -1.989 29.562 -4.836 1 98.06 193 MET B N 1
ATOM 6372 C CA . MET B 1 193 ? -2.896 30.703 -4.867 1 98.06 193 MET B CA 1
ATOM 6373 C C . MET B 1 193 ? -3.664 30.766 -6.184 1 98.06 193 MET B C 1
ATOM 6375 O O . MET B 1 193 ? -4.863 31.047 -6.199 1 98.06 193 MET B O 1
ATOM 6379 N N . VAL B 1 194 ? -2.977 30.406 -7.219 1 98.06 194 VAL B N 1
ATOM 6380 C CA . VAL B 1 194 ? -3.611 30.391 -8.531 1 98.06 194 VAL B CA 1
ATOM 6381 C C . VAL B 1 194 ? -4.527 29.188 -8.656 1 98.06 194 VAL B C 1
ATOM 6383 O O . VAL B 1 194 ? -5.645 29.297 -9.172 1 98.06 194 VAL B O 1
ATOM 6386 N N . ALA B 1 195 ? -4.074 28.094 -8.188 1 97.81 195 ALA B N 1
ATOM 6387 C CA . ALA B 1 195 ? -4.809 26.844 -8.344 1 97.81 195 ALA B CA 1
ATOM 6388 C C . ALA B 1 195 ? -6.105 26.859 -7.535 1 97.81 195 ALA B C 1
ATOM 6390 O O . ALA B 1 195 ? -7.074 26.188 -7.883 1 97.81 195 ALA B O 1
ATOM 6391 N N . CYS B 1 196 ? -6.168 27.625 -6.438 1 97.25 196 CYS B N 1
ATOM 6392 C CA . CYS B 1 196 ? -7.344 27.672 -5.574 1 97.25 196 CYS B CA 1
ATOM 6393 C C . CYS B 1 196 ? -8.555 28.203 -6.324 1 97.25 196 CYS B C 1
ATOM 6395 O O . CYS B 1 196 ? -9.695 27.938 -5.949 1 97.25 196 CYS B O 1
ATOM 6397 N N . PHE B 1 197 ? -8.32 28.891 -7.418 1 97.75 197 PHE B N 1
ATOM 6398 C CA . PHE B 1 197 ? -9.422 29.438 -8.203 1 97.75 197 PHE B CA 1
ATOM 6399 C C . PHE B 1 197 ? -10.203 28.328 -8.898 1 97.75 197 PHE B C 1
ATOM 6401 O O . PHE B 1 197 ? -11.375 28.516 -9.25 1 97.75 197 PHE B O 1
ATOM 6408 N N . LEU B 1 198 ? -9.539 27.203 -9.039 1 97 198 LEU B N 1
ATOM 6409 C CA . LEU B 1 198 ? -10.289 26.078 -9.562 1 97 198 LEU B CA 1
ATOM 6410 C C . LEU B 1 198 ? -11.414 25.688 -8.609 1 97 198 LEU B C 1
ATOM 6412 O O . LEU B 1 198 ? -12.555 25.5 -9.031 1 97 198 LEU B O 1
ATOM 6416 N N . GLU B 1 199 ? -11.102 25.562 -7.383 1 96.81 199 GLU B N 1
ATOM 6417 C CA . GLU B 1 199 ? -12.102 25.203 -6.387 1 96.81 199 GLU B CA 1
ATOM 6418 C C . GLU B 1 199 ? -13.164 26.281 -6.25 1 96.81 199 GLU B C 1
ATOM 6420 O O . GLU B 1 199 ? -14.352 25.969 -6.105 1 96.81 199 GLU B O 1
ATOM 6425 N N . ILE B 1 200 ? -12.766 27.5 -6.289 1 97.5 200 ILE B N 1
ATOM 6426 C CA . ILE B 1 200 ? -13.695 28.625 -6.23 1 97.5 200 ILE B CA 1
ATOM 6427 C C . ILE B 1 200 ? -14.648 28.562 -7.426 1 97.5 200 ILE B C 1
ATOM 6429 O O . ILE B 1 200 ? -15.859 28.719 -7.27 1 97.5 200 ILE B O 1
ATOM 6433 N N . ALA B 1 201 ? -14.141 28.25 -8.57 1 97.38 201 ALA B N 1
ATOM 6434 C CA . ALA B 1 201 ? -14.961 28.141 -9.773 1 97.38 201 ALA B CA 1
ATOM 6435 C C . ALA B 1 201 ? -15.938 26.984 -9.672 1 97.38 201 ALA B C 1
ATOM 6437 O O . ALA B 1 201 ? -17.109 27.109 -10.055 1 97.38 201 ALA B O 1
ATOM 6438 N N . ILE B 1 202 ? -15.484 25.891 -9.18 1 96.31 202 ILE B N 1
ATOM 6439 C CA . ILE B 1 202 ? -16.328 24.719 -9.055 1 96.31 202 ILE B CA 1
ATOM 6440 C C . ILE B 1 202 ? -17.469 25 -8.078 1 96.31 202 ILE B C 1
ATOM 6442 O O . ILE B 1 202 ? -18.578 24.484 -8.25 1 96.31 202 ILE B O 1
ATOM 6446 N N . SER B 1 203 ? -17.203 25.828 -7.051 1 96.44 203 SER B N 1
ATOM 6447 C CA . SER B 1 203 ? -18.219 26.141 -6.043 1 96.44 203 SER B CA 1
ATOM 6448 C C . SER B 1 203 ? -19.422 26.844 -6.668 1 96.44 203 SER B C 1
ATOM 6450 O O . SER B 1 203 ? -20.531 26.781 -6.133 1 96.44 203 SER B O 1
ATOM 6452 N N . PHE B 1 204 ? -19.25 27.453 -7.816 1 95.69 204 PHE B N 1
ATOM 6453 C CA . PHE B 1 204 ? -20.328 28.203 -8.445 1 95.69 204 PHE B CA 1
ATOM 6454 C C . PHE B 1 204 ? -21.047 27.344 -9.484 1 95.69 204 PHE B C 1
ATOM 6456 O O . PHE B 1 204 ? -22.078 27.75 -10.023 1 95.69 204 PHE B O 1
ATOM 6463 N N . ILE B 1 205 ? -20.562 26.156 -9.742 1 94.75 205 ILE B N 1
ATOM 6464 C CA . ILE B 1 205 ? -21.188 25.25 -10.695 1 94.75 205 ILE B CA 1
ATOM 6465 C C . ILE B 1 205 ? -22.422 24.609 -10.062 1 94.75 205 ILE B C 1
ATOM 6467 O O . ILE B 1 205 ? -22.406 24.266 -8.883 1 94.75 205 ILE B O 1
ATOM 6471 N N . PRO B 1 206 ? -23.453 24.484 -10.844 1 92.44 206 PRO B N 1
ATOM 6472 C CA . PRO B 1 206 ? -24.688 23.875 -10.32 1 92.44 206 PRO B CA 1
ATOM 6473 C C . PRO B 1 206 ? -24.453 22.469 -9.773 1 92.44 206 PRO B C 1
ATOM 6475 O O . PRO B 1 206 ? -23.609 21.734 -10.273 1 92.44 206 PRO B O 1
ATOM 6478 N N . SER B 1 207 ? -25.25 22.172 -8.836 1 91.31 207 SER B N 1
ATOM 6479 C CA . SER B 1 207 ? -25.094 20.938 -8.078 1 91.31 207 SER B CA 1
ATOM 6480 C C . SER B 1 207 ? -25.156 19.719 -8.984 1 91.31 207 SER B C 1
ATOM 6482 O O . SER B 1 207 ? -24.469 18.719 -8.758 1 91.31 207 SER B O 1
ATOM 6484 N N . ARG B 1 208 ? -25.969 19.672 -10.055 1 90 208 ARG B N 1
ATOM 6485 C CA . ARG B 1 208 ? -26.125 18.547 -10.961 1 90 208 ARG B CA 1
ATOM 6486 C C . ARG B 1 208 ? -24.812 18.25 -11.711 1 90 208 ARG B C 1
ATOM 6488 O O . ARG B 1 208 ? -24.438 17.094 -11.883 1 90 208 ARG B O 1
ATOM 6495 N N . ILE B 1 209 ? -24.203 19.281 -12.055 1 91.5 209 ILE B N 1
ATOM 6496 C CA . ILE B 1 209 ? -22.938 19.141 -12.789 1 91.5 209 ILE B CA 1
ATOM 6497 C C . ILE B 1 209 ? -21.812 18.766 -11.82 1 91.5 209 ILE B C 1
ATOM 6499 O O . ILE B 1 209 ? -20.953 17.953 -12.156 1 91.5 209 ILE B O 1
ATOM 6503 N N . ARG B 1 210 ? -21.859 19.312 -10.68 1 89.88 210 ARG B N 1
ATOM 6504 C CA . ARG B 1 210 ? -20.859 19 -9.672 1 89.88 210 ARG B CA 1
ATOM 6505 C C . ARG B 1 210 ? -20.906 17.531 -9.289 1 89.88 210 ARG B C 1
ATOM 6507 O O . ARG B 1 210 ? -19.859 16.906 -9.07 1 89.88 210 ARG B O 1
ATOM 6514 N N . ALA B 1 211 ? -22.062 17 -9.195 1 86.31 211 ALA B N 1
ATOM 6515 C CA . ALA B 1 211 ? -22.219 15.602 -8.836 1 86.31 211 ALA B CA 1
ATOM 6516 C C . ALA B 1 211 ? -21.609 14.695 -9.898 1 86.31 211 ALA B C 1
ATOM 6518 O O . ALA B 1 211 ? -21.094 13.625 -9.578 1 86.31 211 ALA B O 1
ATOM 6519 N N . LYS B 1 212 ? -21.672 15.125 -11.133 1 86.38 212 LYS B N 1
ATOM 6520 C CA . LYS B 1 212 ? -21.109 14.344 -12.234 1 86.38 212 LYS B CA 1
ATOM 6521 C C . LYS B 1 212 ? -19.594 14.469 -12.266 1 86.38 212 LYS B C 1
ATOM 6523 O O . LYS B 1 212 ? -18.891 13.57 -12.75 1 86.38 212 LYS B O 1
ATOM 6528 N N . MET B 1 213 ? -19.141 15.531 -11.734 1 87.5 213 MET B N 1
ATOM 6529 C CA . MET B 1 213 ? -17.703 15.781 -11.727 1 87.5 213 MET B CA 1
ATOM 6530 C C . MET B 1 213 ? -17 14.945 -10.656 1 87.5 213 MET B C 1
ATOM 6532 O O . MET B 1 213 ? -15.82 14.625 -10.789 1 87.5 213 MET B O 1
ATOM 6536 N N . PHE B 1 214 ? -17.719 14.578 -9.633 1 88.81 214 PHE B N 1
ATOM 6537 C CA . PHE B 1 214 ? -17.109 13.867 -8.516 1 88.81 214 PHE B CA 1
ATOM 6538 C C . PHE B 1 214 ? -17.891 12.609 -8.18 1 88.81 214 PHE B C 1
ATOM 6540 O O . PHE B 1 214 ? -18.391 12.453 -7.062 1 88.81 214 PHE B O 1
ATOM 6547 N N . PRO B 1 215 ? -17.859 11.625 -9.125 1 89.94 215 PRO B N 1
ATOM 6548 C CA . PRO B 1 215 ? -18.562 10.383 -8.781 1 89.94 215 PRO B CA 1
ATOM 6549 C C . PRO B 1 215 ? -17.953 9.688 -7.562 1 89.94 215 PRO B C 1
ATOM 6551 O O . PRO B 1 215 ? -16.734 9.727 -7.371 1 89.94 215 PRO B O 1
ATOM 6554 N N . PRO B 1 216 ? -18.719 9.062 -6.805 1 89.75 216 PRO B N 1
ATOM 6555 C CA . PRO B 1 216 ? -18.266 8.484 -5.539 1 89.75 216 PRO B CA 1
ATOM 6556 C C . PRO B 1 216 ? -17.094 7.531 -5.711 1 89.75 216 PRO B C 1
ATOM 6558 O O . PRO B 1 216 ? -16.203 7.484 -4.863 1 89.75 216 PRO B O 1
ATOM 6561 N N . VAL B 1 217 ? -17.094 6.758 -6.809 1 94.12 217 VAL B N 1
ATOM 6562 C CA . VAL B 1 217 ? -16 5.805 -7.016 1 94.12 217 VAL B CA 1
ATOM 6563 C C . VAL B 1 217 ? -14.688 6.559 -7.215 1 94.12 217 VAL B C 1
ATOM 6565 O O . VAL B 1 217 ? -13.648 6.168 -6.668 1 94.12 217 VAL B O 1
ATOM 6568 N N . VAL B 1 218 ? -14.75 7.648 -7.969 1 92.94 218 VAL B N 1
ATOM 6569 C CA . VAL B 1 218 ? -13.562 8.453 -8.227 1 92.94 218 VAL B CA 1
ATOM 6570 C C . VAL B 1 218 ? -13.148 9.18 -6.949 1 92.94 218 VAL B C 1
ATOM 6572 O O . VAL B 1 218 ? -11.961 9.242 -6.621 1 92.94 218 VAL B O 1
ATOM 6575 N N . LEU B 1 219 ? -14.148 9.656 -6.207 1 89.62 219 LEU B N 1
ATOM 6576 C CA . LEU B 1 219 ? -13.891 10.359 -4.953 1 89.62 219 LEU B CA 1
ATOM 6577 C C . LEU B 1 219 ? -13.25 9.43 -3.93 1 89.62 219 LEU B C 1
ATOM 6579 O O . LEU B 1 219 ? -12.281 9.805 -3.262 1 89.62 219 LEU B O 1
ATOM 6583 N N . GLY B 1 220 ? -13.844 8.297 -3.799 1 92.12 220 GLY B N 1
ATOM 6584 C CA . GLY B 1 220 ? -13.305 7.328 -2.863 1 92.12 220 GLY B CA 1
ATOM 6585 C C . GLY B 1 220 ? -11.875 6.922 -3.182 1 92.12 220 GLY B C 1
ATOM 6586 O O . GLY B 1 220 ? -11.039 6.824 -2.283 1 92.12 220 GLY B O 1
ATOM 6587 N N . VAL B 1 221 ? -11.562 6.727 -4.473 1 94.81 221 VAL B N 1
ATOM 6588 C CA . VAL B 1 221 ? -10.219 6.367 -4.914 1 94.81 221 VAL B CA 1
ATOM 6589 C C . VAL B 1 221 ? -9.25 7.504 -4.594 1 94.81 221 VAL B C 1
ATOM 6591 O O . VAL B 1 221 ? -8.133 7.266 -4.129 1 94.81 221 VAL B O 1
ATOM 6594 N N . ALA B 1 222 ? -9.703 8.688 -4.824 1 91.5 222 ALA B N 1
ATOM 6595 C CA . ALA B 1 222 ? -8.852 9.852 -4.582 1 91.5 222 ALA B CA 1
ATOM 6596 C C . ALA B 1 222 ? -8.445 9.938 -3.113 1 91.5 222 ALA B C 1
ATOM 6598 O O . ALA B 1 222 ? -7.262 10.094 -2.801 1 91.5 222 ALA B O 1
ATOM 6599 N N . VAL B 1 223 ? -9.391 9.82 -2.24 1 88.94 223 VAL B N 1
ATOM 6600 C CA . VAL B 1 223 ? -9.133 9.93 -0.808 1 88.94 223 VAL B CA 1
ATOM 6601 C C . VAL B 1 223 ? -8.273 8.758 -0.342 1 88.94 223 VAL B C 1
ATOM 6603 O O . VAL B 1 223 ? -7.336 8.945 0.44 1 88.94 223 VAL B O 1
ATOM 6606 N N . MET B 1 224 ? -8.523 7.543 -0.856 1 93.81 224 MET B N 1
ATOM 6607 C CA . MET B 1 224 ? -7.719 6.371 -0.519 1 93.81 224 MET B CA 1
ATOM 6608 C C . MET B 1 224 ? -6.266 6.574 -0.932 1 93.81 224 MET B C 1
ATOM 6610 O O . MET B 1 224 ? -5.348 6.242 -0.177 1 93.81 224 MET B O 1
ATOM 6614 N N . MET B 1 225 ? -6.078 7.145 -2.078 1 93.94 225 MET B N 1
ATOM 6615 C CA . MET B 1 225 ? -4.727 7.277 -2.617 1 93.94 225 MET B CA 1
ATOM 6616 C C . MET B 1 225 ? -3.961 8.383 -1.901 1 93.94 225 MET B C 1
ATOM 6618 O O . MET B 1 225 ? -2.732 8.328 -1.802 1 93.94 225 MET B O 1
ATOM 6622 N N . ILE B 1 226 ? -4.652 9.391 -1.362 1 89.56 226 ILE B N 1
ATOM 6623 C CA . ILE B 1 226 ? -3.979 10.359 -0.502 1 89.56 226 ILE B CA 1
ATOM 6624 C C . ILE B 1 226 ? -3.385 9.648 0.71 1 89.56 226 ILE B C 1
ATOM 6626 O O . ILE B 1 226 ? -2.195 9.797 1.004 1 89.56 226 ILE B O 1
ATOM 6630 N N . GLY B 1 227 ? -4.246 8.883 1.33 1 90.12 227 GLY B N 1
ATOM 6631 C CA . GLY B 1 227 ? -3.793 8.141 2.496 1 90.12 227 GLY B CA 1
ATOM 6632 C C . GLY B 1 227 ? -2.668 7.172 2.186 1 90.12 227 GLY B C 1
ATOM 6633 O O . GLY B 1 227 ? -1.67 7.117 2.91 1 90.12 227 GLY B O 1
ATOM 6634 N N . ALA B 1 228 ? -2.795 6.441 1.082 1 92.5 228 ALA B N 1
ATOM 6635 C CA . ALA B 1 228 ? -1.797 5.449 0.693 1 92.5 228 ALA B CA 1
ATOM 6636 C C . ALA B 1 228 ? -0.44 6.105 0.444 1 92.5 228 ALA B C 1
ATOM 6638 O O . ALA B 1 228 ? 0.6 5.547 0.805 1 92.5 228 ALA B O 1
ATOM 6639 N N . GLY B 1 229 ? -0.466 7.23 -0.198 1 89.31 229 GLY B N 1
ATOM 6640 C CA . GLY B 1 229 ? 0.772 7.934 -0.491 1 89.31 229 GLY B CA 1
ATOM 6641 C C . GLY B 1 229 ? 1.511 8.383 0.755 1 89.31 229 GLY B C 1
ATOM 6642 O O . GLY B 1 229 ? 2.74 8.469 0.756 1 89.31 229 GLY B O 1
ATOM 6643 N N . LEU B 1 230 ? 0.792 8.562 1.809 1 89.44 230 LEU B N 1
ATOM 6644 C CA . LEU B 1 230 ? 1.393 9.109 3.02 1 89.44 230 LEU B CA 1
ATOM 6645 C C . LEU B 1 230 ? 1.777 7.996 3.986 1 89.44 230 LEU B C 1
ATOM 6647 O O . LEU B 1 230 ? 2.586 8.203 4.895 1 89.44 230 LEU B O 1
ATOM 6651 N N . VAL B 1 231 ? 1.24 6.789 3.836 1 93.56 231 VAL B N 1
ATOM 6652 C CA . VAL B 1 231 ? 1.531 5.668 4.723 1 93.56 231 VAL B CA 1
ATOM 6653 C C . VAL B 1 231 ? 3.021 5.34 4.672 1 93.56 231 VAL B C 1
ATOM 6655 O O . VAL B 1 231 ? 3.631 5.031 5.699 1 93.56 231 VAL B O 1
ATOM 6658 N N . SER B 1 232 ? 3.607 5.41 3.498 1 91.19 232 SER B N 1
ATOM 6659 C CA . SER B 1 232 ? 5.039 5.156 3.367 1 91.19 232 SER B CA 1
ATOM 6660 C C . SER B 1 232 ? 5.852 6.117 4.23 1 91.19 232 SER B C 1
ATOM 6662 O O . SER B 1 232 ? 6.734 5.695 4.98 1 91.19 232 SER B O 1
ATOM 6664 N N . SER B 1 233 ? 5.516 7.391 4.156 1 88.5 233 SER B N 1
ATOM 6665 C CA . SER B 1 233 ? 6.199 8.375 4.992 1 88.5 233 SER B CA 1
ATOM 6666 C C . SER B 1 233 ? 5.949 8.102 6.473 1 88.5 233 SER B C 1
ATOM 6668 O O . SER B 1 233 ? 6.852 8.25 7.297 1 88.5 233 SER B O 1
ATOM 6670 N N . GLY B 1 234 ? 4.715 7.758 6.766 1 93.12 234 GLY B N 1
ATOM 6671 C CA . GLY B 1 234 ? 4.379 7.449 8.141 1 93.12 234 GLY B CA 1
ATOM 6672 C C . GLY B 1 234 ? 5.238 6.348 8.734 1 93.12 234 GLY B C 1
ATOM 6673 O O . GLY B 1 234 ? 5.723 6.473 9.867 1 93.12 234 GLY B O 1
ATOM 6674 N N . ILE B 1 235 ? 5.445 5.305 7.977 1 95.38 235 ILE B N 1
ATOM 6675 C CA . ILE B 1 235 ? 6.238 4.176 8.453 1 95.38 235 ILE B CA 1
ATOM 6676 C C . ILE B 1 235 ? 7.703 4.594 8.586 1 95.38 235 ILE B C 1
ATOM 6678 O O . ILE B 1 235 ? 8.406 4.145 9.492 1 95.38 235 ILE B O 1
ATOM 6682 N N . LYS B 1 236 ? 8.18 5.414 7.715 1 93.38 236 LYS B N 1
ATOM 6683 C CA . LYS B 1 236 ? 9.555 5.898 7.812 1 93.38 236 LYS B CA 1
ATOM 6684 C C . LYS B 1 236 ? 9.75 6.746 9.062 1 93.38 236 LYS B C 1
ATOM 6686 O O . LYS B 1 236 ? 10.797 6.684 9.711 1 93.38 236 LYS B O 1
ATOM 6691 N N . TYR B 1 237 ? 8.734 7.504 9.422 1 93.94 237 TYR B N 1
ATOM 6692 C CA . TYR B 1 237 ? 8.812 8.258 10.664 1 93.94 237 TYR B CA 1
ATOM 6693 C C . TYR B 1 237 ? 8.812 7.32 11.867 1 93.94 237 TYR B C 1
ATOM 6695 O O . TYR B 1 237 ? 9.555 7.543 12.828 1 93.94 237 TYR B O 1
ATOM 6703 N N . VAL B 1 238 ? 8.023 6.258 11.82 1 97.19 238 VAL B N 1
ATOM 6704 C CA . VAL B 1 238 ? 7.992 5.254 12.875 1 97.19 238 VAL B CA 1
ATOM 6705 C C . VAL B 1 238 ? 9.383 4.652 13.062 1 97.19 238 VAL B C 1
ATOM 6707 O O . VAL B 1 238 ? 9.805 4.395 14.195 1 97.19 238 VAL B O 1
ATOM 6710 N N . GLY B 1 239 ? 10.047 4.457 11.969 1 96.38 239 GLY B N 1
ATOM 6711 C CA . GLY B 1 239 ? 11.359 3.824 12 1 96.38 239 GLY B CA 1
ATOM 6712 C C . GLY B 1 239 ? 12.469 4.777 12.398 1 96.38 239 GLY B C 1
ATOM 6713 O O . GLY B 1 239 ? 13.609 4.355 12.609 1 96.38 239 GLY B O 1
ATOM 6714 N N . GLY B 1 240 ? 12.234 6.039 12.453 1 93.81 240 GLY B N 1
ATOM 6715 C CA . GLY B 1 240 ? 13.242 6.957 12.945 1 93.81 240 GLY B CA 1
ATOM 6716 C C . GLY B 1 240 ? 13.391 8.195 12.078 1 93.81 240 GLY B C 1
ATOM 6717 O O . GLY B 1 240 ? 14.031 9.172 12.484 1 93.81 240 GLY B O 1
ATOM 6718 N N . GLY B 1 241 ? 12.891 8.094 10.836 1 89.62 241 GLY B N 1
ATOM 6719 C CA . GLY B 1 241 ? 12.984 9.25 9.961 1 89.62 241 GLY B CA 1
ATOM 6720 C C . GLY B 1 241 ? 12.93 8.891 8.484 1 89.62 241 GLY B C 1
ATOM 6721 O O . GLY B 1 241 ? 13.227 7.754 8.109 1 89.62 241 GLY B O 1
ATOM 6722 N N . VAL B 1 242 ? 12.617 9.852 7.645 1 85.81 242 VAL B N 1
ATOM 6723 C CA . VAL B 1 242 ? 12.43 9.617 6.215 1 85.81 242 VAL B CA 1
ATOM 6724 C C . VAL B 1 242 ? 13.789 9.492 5.531 1 85.81 242 VAL B C 1
ATOM 6726 O O . VAL B 1 242 ? 14.031 8.547 4.781 1 85.81 242 VAL B O 1
ATOM 6729 N N . PHE B 1 243 ? 14.75 10.383 5.863 1 81.44 243 PHE B N 1
ATOM 6730 C CA . PHE B 1 243 ? 16.031 10.398 5.184 1 81.44 243 PHE B CA 1
ATOM 6731 C C . PHE B 1 243 ? 16.812 9.125 5.484 1 81.44 243 PHE B C 1
ATOM 6733 O O . PHE B 1 243 ? 17.375 8.508 4.574 1 81.44 243 PHE B O 1
ATOM 6740 N N . CYS B 1 244 ? 16.859 8.812 6.77 1 86.06 244 CYS B N 1
ATOM 6741 C CA . CYS B 1 244 ? 17.625 7.621 7.129 1 86.06 244 CYS B CA 1
ATOM 6742 C C . CYS B 1 244 ? 16.953 6.359 6.586 1 86.06 244 CYS B C 1
ATOM 6744 O O . CYS B 1 244 ? 17.641 5.418 6.184 1 86.06 244 CYS B O 1
ATOM 6746 N N . GLY B 1 245 ? 15.656 6.32 6.535 1 87.75 245 GLY B N 1
ATOM 6747 C CA . GLY B 1 245 ? 14.953 5.184 5.961 1 87.75 245 GLY B CA 1
ATOM 6748 C C . GLY B 1 245 ? 15.195 5.023 4.473 1 87.75 245 GLY B C 1
ATOM 6749 O O . GLY B 1 245 ? 15.352 3.904 3.979 1 87.75 245 GLY B O 1
ATOM 6750 N N . GLU B 1 246 ? 15.336 6.098 3.752 1 83.69 246 GLU B N 1
ATOM 6751 C CA . GLU B 1 246 ? 15.477 6.078 2.299 1 83.69 246 GLU B CA 1
ATOM 6752 C C . GLU B 1 246 ? 16.922 5.805 1.892 1 83.69 246 GLU B C 1
ATOM 6754 O O . GLU B 1 246 ? 17.188 5.383 0.764 1 83.69 246 GLU B O 1
ATOM 6759 N N . ASN B 1 247 ? 17.906 6 2.826 1 83.19 247 ASN B N 1
ATOM 6760 C CA . ASN B 1 247 ? 19.312 5.953 2.434 1 83.19 247 ASN B CA 1
ATOM 6761 C C . ASN B 1 247 ? 20.078 4.871 3.195 1 83.19 247 ASN B C 1
ATOM 6763 O O . ASN B 1 247 ? 21.297 4.746 3.057 1 83.19 247 ASN B O 1
ATOM 6767 N N . MET B 1 248 ? 19.344 4.133 3.969 1 87.94 248 MET B N 1
ATOM 6768 C CA . MET B 1 248 ? 20.016 3.102 4.766 1 87.94 248 MET B CA 1
ATOM 6769 C C . MET B 1 248 ? 20.797 2.152 3.875 1 87.94 248 MET B C 1
ATOM 6771 O O . MET B 1 248 ? 22 1.952 4.086 1 87.94 248 MET B O 1
ATOM 6775 N N . ALA B 1 249 ? 20.234 1.616 2.826 1 85.88 249 ALA B N 1
ATOM 6776 C CA . ALA B 1 249 ? 20.859 0.612 1.969 1 85.88 249 ALA B CA 1
ATOM 6777 C C . ALA B 1 249 ? 21.891 1.248 1.041 1 85.88 249 ALA B C 1
ATOM 6779 O O . ALA B 1 249 ? 22.953 0.676 0.802 1 85.88 249 ALA B O 1
ATOM 6780 N N . THR B 1 250 ? 21.562 2.396 0.531 1 83.19 250 THR B N 1
ATOM 6781 C CA . THR B 1 250 ? 22.453 3.02 -0.439 1 83.19 250 THR B CA 1
ATOM 6782 C C . THR B 1 250 ? 23.719 3.52 0.24 1 83.19 250 THR B C 1
ATOM 6784 O O . THR B 1 250 ? 24.797 3.471 -0.346 1 83.19 250 THR B O 1
ATOM 6787 N N . ARG B 1 251 ? 23.594 4.023 1.458 1 80.44 251 ARG B N 1
ATOM 6788 C CA . ARG B 1 251 ? 24.797 4.43 2.18 1 80.44 251 ARG B CA 1
ATOM 6789 C C . ARG B 1 251 ? 25.688 3.23 2.461 1 80.44 251 ARG B C 1
ATOM 6791 O O . ARG B 1 251 ? 26.906 3.312 2.305 1 80.44 251 ARG B O 1
ATOM 6798 N N . ALA B 1 252 ? 25.047 2.213 2.91 1 80.25 252 ALA B N 1
ATOM 6799 C CA . ALA B 1 252 ? 25.812 0.998 3.182 1 80.25 252 ALA B CA 1
ATOM 6800 C C . ALA B 1 252 ? 26.484 0.485 1.916 1 80.25 252 ALA B C 1
ATOM 6802 O O . ALA B 1 252 ? 27.625 0.002 1.968 1 80.25 252 ALA B O 1
ATOM 6803 N N . ALA B 1 253 ? 25.781 0.55 0.852 1 77.56 253 ALA B N 1
ATOM 6804 C CA . ALA B 1 253 ? 26.344 0.108 -0.423 1 77.56 253 ALA B CA 1
ATOM 6805 C C . ALA B 1 253 ? 27.5 1.01 -0.856 1 77.56 253 ALA B C 1
ATOM 6807 O O . ALA B 1 253 ? 28.5 0.53 -1.385 1 77.56 253 ALA B O 1
ATOM 6808 N N . ALA B 1 254 ? 27.344 2.236 -0.618 1 70.5 254 ALA B N 1
ATOM 6809 C CA . ALA B 1 254 ? 28.312 3.23 -1.074 1 70.5 254 ALA B CA 1
ATOM 6810 C C . ALA B 1 254 ? 29.594 3.17 -0.245 1 70.5 254 ALA B C 1
ATOM 6812 O O . ALA B 1 254 ? 30.688 3.303 -0.783 1 70.5 254 ALA B O 1
ATOM 6813 N N . PHE B 1 255 ? 29.359 3.02 1.137 1 66.19 255 PHE B N 1
ATOM 6814 C CA . PHE B 1 255 ? 30.516 3.24 1.998 1 66.19 255 PHE B CA 1
ATOM 6815 C C . PHE B 1 255 ? 30.875 1.971 2.764 1 66.19 255 PHE B C 1
ATOM 6817 O O . PHE B 1 255 ? 31.969 1.854 3.307 1 66.19 255 PHE B O 1
ATOM 6824 N N . GLY B 1 256 ? 30.031 1.084 2.811 1 63.47 256 GLY B N 1
ATOM 6825 C CA . GLY B 1 256 ? 30.266 -0.151 3.539 1 63.47 256 GLY B CA 1
ATOM 6826 C C . GLY B 1 256 ? 30.391 0.056 5.039 1 63.47 256 GLY B C 1
ATOM 6827 O O . GLY B 1 256 ? 30.734 -0.874 5.77 1 63.47 256 GLY B O 1
ATOM 6828 N N . SER B 1 257 ? 30.281 1.346 5.551 1 59.97 257 SER B N 1
ATOM 6829 C CA . SER B 1 257 ? 30.5 1.663 6.957 1 59.97 257 SER B CA 1
ATOM 6830 C C . SER B 1 257 ? 29.188 1.626 7.742 1 59.97 257 SER B C 1
ATOM 6832 O O . SER B 1 257 ? 29.094 2.221 8.82 1 59.97 257 SER B O 1
ATOM 6834 N N . GLY B 1 258 ? 28.266 1.037 7.164 1 71.25 258 GLY B N 1
ATOM 6835 C CA . GLY B 1 258 ? 27.031 0.942 7.918 1 71.25 258 GLY B CA 1
ATOM 6836 C C . GLY B 1 258 ? 25.906 1.766 7.32 1 71.25 258 GLY B C 1
ATOM 6837 O O . GLY B 1 258 ? 26.094 2.453 6.316 1 71.25 258 GLY B O 1
ATOM 6838 N N . PRO B 1 259 ? 24.734 1.745 7.984 1 78.5 259 PRO B N 1
ATOM 6839 C CA . PRO B 1 259 ? 23.562 2.426 7.445 1 78.5 259 PRO B CA 1
ATOM 6840 C C . PRO B 1 259 ? 23.531 3.914 7.785 1 78.5 259 PRO B C 1
ATOM 6842 O O . PRO B 1 259 ? 24.297 4.371 8.641 1 78.5 259 PRO B O 1
ATOM 6845 N N . GLN B 1 260 ? 22.75 4.664 7.07 1 77.69 260 GLN B N 1
ATOM 6846 C CA . GLN B 1 260 ? 22.469 6.055 7.414 1 77.69 260 GLN B CA 1
ATOM 6847 C C . GLN B 1 260 ? 21.781 6.16 8.773 1 77.69 260 GLN B C 1
ATOM 6849 O O . GLN B 1 260 ? 20.797 5.473 9.031 1 77.69 260 GLN B O 1
ATOM 6854 N N . ILE B 1 261 ? 22.344 6.996 9.617 1 84.06 261 ILE B N 1
ATOM 6855 C CA . ILE B 1 261 ? 21.828 7.133 10.977 1 84.06 261 ILE B CA 1
ATOM 6856 C C . ILE B 1 261 ? 20.703 8.164 11 1 84.06 261 ILE B C 1
ATOM 6858 O O . ILE B 1 261 ? 20.734 9.141 10.25 1 84.06 261 ILE B O 1
ATOM 6862 N N . CYS B 1 262 ? 19.719 7.887 11.82 1 87.81 262 CYS B N 1
ATOM 6863 C CA . CYS B 1 262 ? 18.594 8.805 11.992 1 87.81 262 CYS B CA 1
ATOM 6864 C C . CYS B 1 262 ? 18.906 9.867 13.031 1 87.81 262 CYS B C 1
ATOM 6866 O O . CYS B 1 262 ? 19.234 9.547 14.18 1 87.81 262 CYS B O 1
ATOM 6868 N N . ASN B 1 263 ? 18.781 11.133 12.703 1 82.31 263 ASN B N 1
ATOM 6869 C CA . ASN B 1 263 ? 19.188 12.203 13.609 1 82.31 263 ASN B CA 1
ATOM 6870 C C . ASN B 1 263 ? 18 13.102 13.969 1 82.31 263 ASN B C 1
ATOM 6872 O O . ASN B 1 263 ? 18.188 14.273 14.297 1 82.31 263 ASN B O 1
ATOM 6876 N N . GLU B 1 264 ? 16.828 12.625 13.898 1 85.62 264 GLU B N 1
ATOM 6877 C CA . GLU B 1 264 ? 15.648 13.438 14.188 1 85.62 264 GLU B CA 1
ATOM 6878 C C . GLU B 1 264 ? 14.984 12.992 15.484 1 85.62 264 GLU B C 1
ATOM 6880 O O . GLU B 1 264 ? 13.789 13.242 15.688 1 85.62 264 GLU B O 1
ATOM 6885 N N . ASN B 1 265 ? 15.711 12.281 16.312 1 92.06 265 ASN B N 1
ATOM 6886 C CA . ASN B 1 265 ? 15.172 11.781 17.578 1 92.06 265 ASN B CA 1
ATOM 6887 C C . ASN B 1 265 ? 16 12.25 18.766 1 92.06 265 ASN B C 1
ATOM 6889 O O . ASN B 1 265 ? 16.453 11.438 19.578 1 92.06 265 ASN B O 1
ATOM 6893 N N . GLY B 1 266 ? 16.156 13.633 18.797 1 88.69 266 GLY B N 1
ATOM 6894 C CA . GLY B 1 266 ? 17 14.188 19.844 1 88.69 266 GLY B CA 1
ATOM 6895 C C . GLY B 1 266 ? 18.453 13.805 19.719 1 88.69 266 GLY B C 1
ATOM 6896 O O . GLY B 1 266 ? 19.016 13.828 18.625 1 88.69 266 GLY B O 1
ATOM 6897 N N . ASP B 1 267 ? 19.016 13.469 20.875 1 87.31 267 ASP B N 1
ATOM 6898 C CA . ASP B 1 267 ? 20.422 13.086 20.891 1 87.31 267 ASP B CA 1
ATOM 6899 C C . ASP B 1 267 ? 20.594 11.594 20.609 1 87.31 267 ASP B C 1
ATOM 6901 O O . ASP B 1 267 ? 21.703 11.109 20.453 1 87.31 267 ASP B O 1
ATOM 6905 N N . VAL B 1 268 ? 19.484 10.922 20.469 1 91.5 268 VAL B N 1
ATOM 6906 C CA . VAL B 1 268 ? 19.531 9.492 20.188 1 91.5 268 VAL B CA 1
ATOM 6907 C C . VAL B 1 268 ? 19.625 9.266 18.688 1 91.5 268 VAL B C 1
ATOM 6909 O O . VAL B 1 268 ? 18.656 9.516 17.953 1 91.5 268 VAL B O 1
ATOM 6912 N N . THR B 1 269 ? 20.797 8.852 18.219 1 89 269 THR B N 1
ATOM 6913 C CA . THR B 1 269 ? 21.047 8.633 16.797 1 89 269 THR B CA 1
ATOM 6914 C C . THR B 1 269 ? 21.297 7.152 16.516 1 89 269 THR B C 1
ATOM 6916 O O . THR B 1 269 ? 22.391 6.641 16.766 1 89 269 THR B O 1
ATOM 6919 N N . LEU B 1 270 ? 20.297 6.523 16.125 1 92.5 270 LEU B N 1
ATOM 6920 C CA . LEU B 1 270 ? 20.359 5.098 15.82 1 92.5 270 LEU B CA 1
ATOM 6921 C C . LEU B 1 270 ? 19.906 4.836 14.383 1 92.5 270 LEU B C 1
ATOM 6923 O O . LEU B 1 270 ? 19.422 5.738 13.703 1 92.5 270 LEU B O 1
ATOM 6927 N N . ALA B 1 271 ? 20.156 3.6 13.93 1 91.69 271 ALA B N 1
ATOM 6928 C CA . ALA B 1 271 ? 19.797 3.227 12.57 1 91.69 271 ALA B CA 1
ATOM 6929 C C . ALA B 1 271 ? 18.281 3.1 12.422 1 91.69 271 ALA B C 1
ATOM 6931 O O . ALA B 1 271 ? 17.562 2.926 13.414 1 91.69 271 ALA B O 1
ATOM 6932 N N . PHE B 1 272 ? 17.828 3.246 11.242 1 93.75 272 PHE B N 1
ATOM 6933 C CA . PHE B 1 272 ? 16.422 3.078 10.922 1 93.75 272 PHE B CA 1
ATOM 6934 C C . PHE B 1 272 ? 15.922 1.711 11.367 1 93.75 272 PHE B C 1
ATOM 6936 O O . PHE B 1 272 ? 16.578 0.694 11.133 1 93.75 272 PHE B O 1
ATOM 6943 N N . GLY B 1 273 ? 14.812 1.693 12.039 1 95 273 GLY B N 1
ATOM 6944 C CA . GLY B 1 273 ? 14.211 0.436 12.453 1 95 273 GLY B CA 1
ATOM 6945 C C . GLY B 1 273 ? 14.734 -0.069 13.781 1 95 273 GLY B C 1
ATOM 6946 O O . GLY B 1 273 ? 14.445 -1.2 14.18 1 95 273 GLY B O 1
ATOM 6947 N N . ALA B 1 274 ? 15.539 0.766 14.484 1 95.06 274 ALA B N 1
ATOM 6948 C CA . ALA B 1 274 ? 16.016 0.399 15.812 1 95.06 274 ALA B CA 1
ATOM 6949 C C . ALA B 1 274 ? 14.852 0.196 16.781 1 95.06 274 ALA B C 1
ATOM 6951 O O . ALA B 1 274 ? 13.828 0.879 16.688 1 95.06 274 ALA B O 1
ATOM 6952 N N . PRO B 1 275 ? 15.008 -0.746 17.688 1 95.19 275 PRO B N 1
ATOM 6953 C CA . PRO B 1 275 ? 13.914 -1.025 18.625 1 95.19 275 PRO B CA 1
ATOM 6954 C C . PRO B 1 275 ? 13.5 0.203 19.438 1 95.19 275 PRO B C 1
ATOM 6956 O O . PRO B 1 275 ? 12.328 0.343 19.797 1 95.19 275 PRO B O 1
ATOM 6959 N N . GLN B 1 276 ? 14.469 1.104 19.688 1 95.69 276 GLN B N 1
ATOM 6960 C CA . GLN B 1 276 ? 14.164 2.311 20.453 1 95.69 276 GLN B CA 1
ATOM 6961 C C . GLN B 1 276 ? 13.18 3.199 19.703 1 95.69 276 GLN B C 1
ATOM 6963 O O . GLN B 1 276 ? 12.25 3.748 20.297 1 95.69 276 GLN B O 1
ATOM 6968 N N . HIS B 1 277 ? 13.422 3.338 18.391 1 96.69 277 HIS B N 1
ATOM 6969 C CA . HIS B 1 277 ? 12.508 4.141 17.578 1 96.69 277 HIS B CA 1
ATOM 6970 C C . HIS B 1 277 ? 11.133 3.49 17.5 1 96.69 277 HIS B C 1
ATOM 6972 O O . HIS B 1 277 ? 10.117 4.148 17.719 1 96.69 277 HIS B O 1
ATOM 6978 N N . ILE B 1 278 ? 11.109 2.197 17.188 1 96.81 278 ILE B N 1
ATOM 6979 C CA . ILE B 1 278 ? 9.859 1.461 17.031 1 96.81 278 ILE B CA 1
ATOM 6980 C C . ILE B 1 278 ? 9.109 1.425 18.359 1 96.81 278 ILE B C 1
ATOM 6982 O O . ILE B 1 278 ? 7.879 1.501 18.391 1 96.81 278 ILE B O 1
ATOM 6986 N N . GLY B 1 279 ? 9.891 1.296 19.438 1 97.12 279 GLY B N 1
ATOM 6987 C CA . GLY B 1 279 ? 9.281 1.287 20.75 1 97.12 279 GLY B CA 1
ATOM 6988 C C . GLY B 1 279 ? 8.562 2.582 21.094 1 97.12 279 GLY B C 1
ATOM 6989 O O . GLY B 1 279 ? 7.484 2.564 21.688 1 97.12 279 GLY B O 1
ATOM 6990 N N . LEU B 1 280 ? 9.172 3.693 20.766 1 97.5 280 LEU B N 1
ATOM 6991 C CA . LEU B 1 280 ? 8.547 4.988 21.016 1 97.5 280 LEU B CA 1
ATOM 6992 C C . LEU B 1 280 ? 7.258 5.133 20.219 1 97.5 280 LEU B C 1
ATOM 6994 O O . LEU B 1 280 ? 6.238 5.586 20.75 1 97.5 280 LEU B O 1
ATOM 6998 N N . ALA B 1 281 ? 7.32 4.793 18.969 1 98.06 281 ALA B N 1
ATOM 6999 C CA . ALA B 1 281 ? 6.125 4.855 18.125 1 98.06 281 ALA B CA 1
ATOM 7000 C C . ALA B 1 281 ? 5.043 3.912 18.641 1 98.06 281 ALA B C 1
ATOM 7002 O O . ALA B 1 281 ? 3.859 4.258 18.656 1 98.06 281 ALA B O 1
ATOM 7003 N N . ALA B 1 282 ? 5.469 2.721 19.031 1 97.62 282 ALA B N 1
ATOM 7004 C CA . ALA B 1 282 ? 4.531 1.73 19.562 1 97.62 282 ALA B CA 1
ATOM 7005 C C . ALA B 1 282 ? 3.857 2.236 20.828 1 97.62 282 ALA B C 1
ATOM 7007 O O . ALA B 1 282 ? 2.688 1.933 21.078 1 97.62 282 ALA B O 1
ATOM 7008 N N . SER B 1 283 ? 4.59 2.977 21.656 1 98.19 283 SER B N 1
ATOM 7009 C CA . SER B 1 283 ? 4.004 3.518 22.891 1 98.19 283 SER B CA 1
ATOM 7010 C C . SER B 1 283 ? 2.826 4.438 22.578 1 98.19 283 SER B C 1
ATOM 7012 O O . SER B 1 283 ? 1.81 4.406 23.266 1 98.19 283 SER B O 1
ATOM 7014 N N . VAL B 1 284 ? 2.959 5.23 21.531 1 98.06 284 VAL B N 1
ATOM 7015 C CA . VAL B 1 284 ? 1.89 6.125 21.109 1 98.06 284 VAL B CA 1
ATOM 7016 C C . VAL B 1 284 ? 0.68 5.309 20.656 1 98.06 284 VAL B C 1
ATOM 7018 O O . VAL B 1 284 ? -0.445 5.562 21.094 1 98.06 284 VAL B O 1
ATOM 7021 N N . ILE B 1 285 ? 0.912 4.316 19.859 1 98.12 285 ILE B N 1
ATOM 7022 C CA . ILE B 1 285 ? -0.145 3.516 19.25 1 98.12 285 ILE B CA 1
ATOM 7023 C C . ILE B 1 285 ? -0.828 2.664 20.312 1 98.12 285 ILE B C 1
ATOM 7025 O O . ILE B 1 285 ? -2.057 2.576 20.359 1 98.12 285 ILE B O 1
ATOM 7029 N N . LEU B 1 286 ? -0.031 2.043 21.188 1 97.81 286 LEU B N 1
ATOM 7030 C CA . LEU B 1 286 ? -0.581 1.183 22.234 1 97.81 286 LEU B CA 1
ATOM 7031 C C . LEU B 1 286 ? -1.44 1.985 23.203 1 97.81 286 LEU B C 1
ATOM 7033 O O . LEU B 1 286 ? -2.484 1.51 23.656 1 97.81 286 LEU B O 1
ATOM 7037 N N . PHE B 1 287 ? -0.976 3.195 23.547 1 97.81 287 PHE B N 1
ATOM 7038 C CA . PHE B 1 287 ? -1.795 4.031 24.406 1 97.81 287 PHE B CA 1
ATOM 7039 C C . PHE B 1 287 ? -3.102 4.41 23.719 1 97.81 287 PHE B C 1
ATOM 7041 O O . PHE B 1 287 ? -4.148 4.484 24.375 1 97.81 287 PHE B O 1
ATOM 7048 N N . GLY B 1 288 ? -3.006 4.723 22.438 1 96.12 288 GLY B N 1
ATOM 7049 C CA . GLY B 1 288 ? -4.227 4.965 21.688 1 96.12 288 GLY B CA 1
ATOM 7050 C C . GLY B 1 288 ? -5.195 3.797 21.734 1 96.12 288 GLY B C 1
ATOM 7051 O O . GLY B 1 288 ? -6.402 3.99 21.875 1 96.12 288 GLY B O 1
ATOM 7052 N N . VAL B 1 289 ? -4.672 2.592 21.625 1 96.5 289 VAL B N 1
ATOM 7053 C CA . VAL B 1 289 ? -5.496 1.387 21.672 1 96.5 289 VAL B CA 1
ATOM 7054 C C . VAL B 1 289 ? -6.148 1.269 23.047 1 96.5 289 VAL B C 1
ATOM 7056 O O . VAL B 1 289 ? -7.336 0.952 23.156 1 96.5 289 VAL B O 1
ATOM 7059 N N . VAL B 1 290 ? -5.383 1.546 24.109 1 95.88 290 VAL B N 1
ATOM 7060 C CA . VAL B 1 290 ? -5.906 1.482 25.469 1 95.88 290 VAL B CA 1
ATOM 7061 C C . VAL B 1 290 ? -7.074 2.451 25.609 1 95.88 290 VAL B C 1
ATOM 7063 O O . VAL B 1 290 ? -8.094 2.115 26.219 1 95.88 290 VAL B O 1
ATOM 7066 N N . LEU B 1 291 ? -6.941 3.602 25.047 1 93.88 291 LEU B N 1
ATOM 7067 C CA . LEU B 1 291 ? -7.996 4.605 25.141 1 93.88 291 LEU B CA 1
ATOM 7068 C C . LEU B 1 291 ? -9.234 4.172 24.344 1 93.88 291 LEU B C 1
ATOM 7070 O O . LEU B 1 291 ? -10.359 4.461 24.75 1 93.88 291 LEU B O 1
ATOM 7074 N N . ASN B 1 292 ? -9.008 3.523 23.25 1 91.69 292 ASN B N 1
ATOM 7075 C CA . ASN B 1 292 ? -10.148 3.07 22.453 1 91.69 292 ASN B CA 1
ATOM 7076 C C . ASN B 1 292 ? -10.859 1.895 23.125 1 91.69 292 ASN B C 1
ATOM 7078 O O . ASN B 1 292 ? -12.031 1.641 22.844 1 91.69 292 ASN B O 1
ATOM 7082 N N . VAL B 1 293 ? -10.141 1.163 23.953 1 91.12 293 VAL B N 1
ATOM 7083 C CA . VAL B 1 293 ? -10.727 0.027 24.656 1 91.12 293 VAL B CA 1
ATOM 7084 C C . VAL B 1 293 ? -11.477 0.516 25.891 1 91.12 293 VAL B C 1
ATOM 7086 O O . VAL B 1 293 ? -12.609 0.094 26.156 1 91.12 293 VAL B O 1
ATOM 7089 N N . ALA B 1 294 ? -10.867 1.448 26.609 1 88.94 294 ALA B N 1
ATOM 7090 C CA . ALA B 1 294 ? -11.391 1.743 27.953 1 88.94 294 ALA B CA 1
ATOM 7091 C C . ALA B 1 294 ? -11.695 3.23 28.094 1 88.94 294 ALA B C 1
ATOM 7093 O O . ALA B 1 294 ? -12.281 3.65 29.094 1 88.94 294 ALA B O 1
ATOM 7094 N N . GLY B 1 295 ? -11.414 4.02 27.156 1 86.62 295 GLY B N 1
ATOM 7095 C CA . GLY B 1 295 ? -11.531 5.457 27.344 1 86.62 295 GLY B CA 1
ATOM 7096 C C . GLY B 1 295 ? -12.953 5.961 27.203 1 86.62 295 GLY B C 1
ATOM 7097 O O . GLY B 1 295 ? -13.836 5.238 26.734 1 86.62 295 GLY B O 1
ATOM 7098 N N . SER B 1 296 ? -13.172 7.207 27.688 1 85.31 296 SER B N 1
ATOM 7099 C CA . SER B 1 296 ? -14.422 7.93 27.516 1 85.31 296 SER B CA 1
ATOM 7100 C C . SER B 1 296 ? -14.578 8.43 26.094 1 85.31 296 SER B C 1
ATOM 7102 O O . SER B 1 296 ? -13.625 8.414 25.312 1 85.31 296 SER B O 1
ATOM 7104 N N . PRO B 1 297 ? -15.789 8.828 25.719 1 80.69 297 PRO B N 1
ATOM 7105 C CA . PRO B 1 297 ? -15.984 9.367 24.375 1 80.69 297 PRO B CA 1
ATOM 7106 C C . PRO B 1 297 ? -15.039 10.523 24.062 1 80.69 297 PRO B C 1
ATOM 7108 O O . PRO B 1 297 ? -14.562 10.648 22.922 1 80.69 297 PRO B O 1
ATOM 7111 N N . PHE B 1 298 ? -14.742 11.352 25.062 1 86.94 298 PHE B N 1
ATOM 7112 C CA . PHE B 1 298 ? -13.797 12.445 24.875 1 86.94 298 PHE B CA 1
ATOM 7113 C C . PHE B 1 298 ? -12.406 11.914 24.562 1 86.94 298 PHE B C 1
ATOM 7115 O O . PHE B 1 298 ? -11.742 12.375 23.641 1 86.94 298 PHE B O 1
ATOM 7122 N N . LEU B 1 299 ? -12.008 10.945 25.297 1 89.44 299 LEU B N 1
ATOM 7123 C CA . LEU B 1 299 ? -10.672 10.383 25.141 1 89.44 299 LEU B CA 1
ATOM 7124 C C . LEU B 1 299 ? -10.578 9.57 23.844 1 89.44 299 LEU B C 1
ATOM 7126 O O . LEU B 1 299 ? -9.539 9.594 23.172 1 89.44 299 LEU B O 1
ATOM 7130 N N . LYS B 1 300 ? -11.664 8.914 23.484 1 88.81 300 LYS B N 1
ATOM 7131 C CA . LYS B 1 300 ? -11.672 8.109 22.266 1 88.81 300 LYS B CA 1
ATOM 7132 C C . LYS B 1 300 ? -11.57 8.992 21.031 1 88.81 300 LYS B C 1
ATOM 7134 O O . LYS B 1 300 ? -10.82 8.68 20.094 1 88.81 300 LYS B O 1
ATOM 7139 N N . SER B 1 301 ? -12.266 10.117 21.109 1 88.25 301 SER B N 1
ATOM 7140 C CA . SER B 1 301 ? -12.281 11 19.953 1 88.25 301 SER B CA 1
ATOM 7141 C C . SER B 1 301 ? -10.977 11.789 19.844 1 88.25 301 SER B C 1
ATOM 7143 O O . SER B 1 301 ? -10.656 12.32 18.781 1 88.25 301 SER B O 1
ATOM 7145 N N . THR B 1 302 ? -10.227 11.891 20.953 1 92.75 302 THR B N 1
ATOM 7146 C CA . THR B 1 302 ? -8.984 12.648 20.969 1 92.75 302 THR B CA 1
ATOM 7147 C C . THR B 1 302 ? -7.797 11.742 21.266 1 92.75 302 THR B C 1
ATOM 7149 O O . THR B 1 302 ? -6.809 12.172 21.875 1 92.75 302 THR B O 1
ATOM 7152 N N . PHE B 1 303 ? -7.906 10.469 20.891 1 93.69 303 PHE B N 1
ATOM 7153 C CA . PHE B 1 303 ? -6.914 9.484 21.281 1 93.69 303 PHE B CA 1
ATOM 7154 C C . PHE B 1 303 ? -5.559 9.797 20.656 1 93.69 303 PHE B C 1
ATOM 7156 O O . PHE B 1 303 ? -4.516 9.508 21.25 1 93.69 303 PHE B O 1
ATOM 7163 N N . LEU B 1 304 ? -5.52 10.414 19.531 1 93.5 304 LEU B N 1
ATOM 7164 C CA . LEU B 1 304 ? -4.262 10.734 18.859 1 93.5 304 LEU B CA 1
ATOM 7165 C C . LEU B 1 304 ? -3.445 11.727 19.672 1 93.5 304 LEU B C 1
ATOM 7167 O O . LEU B 1 304 ? -2.227 11.578 19.797 1 93.5 304 LEU B O 1
ATOM 7171 N N . PHE B 1 305 ? -4.145 12.758 20.172 1 94.31 305 PHE B N 1
ATOM 7172 C CA . PHE B 1 305 ? -3.463 13.766 20.984 1 94.31 305 PHE B CA 1
ATOM 7173 C C . PHE B 1 305 ? -2.893 13.148 22.25 1 94.31 305 PHE B C 1
ATOM 7175 O O . PHE B 1 305 ? -1.739 13.406 22.609 1 94.31 305 PHE B O 1
ATOM 7182 N N . TRP B 1 306 ? -3.686 12.375 22.875 1 96.06 306 TRP B N 1
ATOM 7183 C CA . TRP B 1 306 ? -3.238 11.773 24.125 1 96.06 306 TRP B CA 1
ATOM 7184 C C . TRP B 1 306 ? -2.141 10.742 23.875 1 96.06 306 TRP B C 1
ATOM 7186 O O . TRP B 1 306 ? -1.253 10.555 24.703 1 96.06 306 TRP B O 1
ATOM 7196 N N . GLY B 1 307 ? -2.277 10.023 22.766 1 96.81 307 GLY B N 1
ATOM 7197 C CA . GLY B 1 307 ? -1.166 9.18 22.359 1 96.81 307 GLY B CA 1
ATOM 7198 C C . GLY B 1 307 ? 0.133 9.938 22.188 1 96.81 307 GLY B C 1
ATOM 7199 O O . GLY B 1 307 ? 1.188 9.492 22.641 1 96.81 307 GLY B O 1
ATOM 7200 N N . LEU B 1 308 ? 0.063 11.07 21.562 1 96.31 308 LEU B N 1
ATOM 7201 C CA . LEU B 1 308 ? 1.228 11.93 21.375 1 96.31 308 LEU B CA 1
ATOM 7202 C C . LEU B 1 308 ? 1.816 12.359 22.719 1 96.31 308 LEU B C 1
ATOM 7204 O O . LEU B 1 308 ? 3.033 12.297 22.906 1 96.31 308 LEU B O 1
ATOM 7208 N N . VAL B 1 309 ? 0.963 12.781 23.594 1 96.75 309 VAL B N 1
ATOM 7209 C CA . VAL B 1 309 ? 1.398 13.234 24.906 1 96.75 309 VAL B CA 1
ATOM 7210 C C . VAL B 1 309 ? 2.082 12.086 25.656 1 96.75 309 VAL B C 1
ATOM 7212 O O . VAL B 1 309 ? 3.156 12.266 26.234 1 96.75 309 VAL B O 1
ATOM 7215 N N . PHE B 1 310 ? 1.448 10.922 25.594 1 97.88 310 PHE B N 1
ATOM 7216 C CA . PHE B 1 310 ? 2.012 9.766 26.281 1 97.88 310 PHE B CA 1
ATOM 7217 C C . PHE B 1 310 ? 3.369 9.398 25.688 1 97.88 310 PHE B C 1
ATOM 7219 O O . PHE B 1 310 ? 4.324 9.141 26.422 1 97.88 310 PHE B O 1
ATOM 7226 N N . GLY B 1 311 ? 3.471 9.305 24.375 1 97.75 311 GLY B N 1
ATOM 7227 C CA . GLY B 1 311 ? 4.742 9.023 23.734 1 97.75 311 GLY B CA 1
ATOM 7228 C C . GLY B 1 311 ? 5.82 10.039 24.062 1 97.75 311 GLY B C 1
ATOM 7229 O O . GLY B 1 311 ? 6.988 9.68 24.234 1 97.75 311 GLY B O 1
ATOM 7230 N N . THR B 1 312 ? 5.414 11.289 24.172 1 96.69 312 THR B N 1
ATOM 7231 C CA . THR B 1 312 ? 6.348 12.352 24.531 1 96.69 312 THR B CA 1
ATOM 7232 C C . THR B 1 312 ? 6.844 12.172 25.969 1 96.69 312 THR B C 1
ATOM 7234 O O . THR B 1 312 ? 8.023 12.383 26.25 1 96.69 312 THR B O 1
ATOM 7237 N N . ILE B 1 313 ? 5.957 11.789 26.828 1 97.56 313 ILE B N 1
ATOM 7238 C CA . ILE B 1 313 ? 6.336 11.531 28.203 1 97.56 313 ILE B CA 1
ATOM 7239 C C . ILE B 1 313 ? 7.305 10.352 28.266 1 97.56 313 ILE B C 1
ATOM 7241 O O . ILE B 1 313 ? 8.312 10.406 28.969 1 97.56 313 ILE B O 1
ATOM 7245 N N . VAL B 1 314 ? 6.996 9.312 27.547 1 97.69 314 VAL B N 1
ATOM 7246 C CA . VAL B 1 314 ? 7.867 8.148 27.516 1 97.69 314 VAL B CA 1
ATOM 7247 C C . VAL B 1 314 ? 9.25 8.547 27 1 97.69 314 VAL B C 1
ATOM 7249 O O . VAL B 1 314 ? 10.266 8.117 27.547 1 97.69 314 VAL B O 1
ATOM 7252 N N . ALA B 1 315 ? 9.281 9.336 25.953 1 97.06 315 ALA B N 1
ATOM 7253 C CA . ALA B 1 315 ? 10.555 9.805 25.406 1 97.06 315 ALA B CA 1
ATOM 7254 C C . ALA B 1 315 ? 11.305 10.664 26.422 1 97.06 315 ALA B C 1
ATOM 7256 O O . ALA B 1 315 ? 12.531 10.578 26.516 1 97.06 315 ALA B O 1
ATOM 7257 N N . ALA B 1 316 ? 10.602 11.469 27.172 1 95.5 316 ALA B N 1
ATOM 7258 C CA . ALA B 1 316 ? 11.211 12.398 28.125 1 95.5 316 ALA B CA 1
ATOM 7259 C C . ALA B 1 316 ? 11.859 11.648 29.281 1 95.5 316 ALA B C 1
ATOM 7261 O O . ALA B 1 316 ? 12.867 12.102 29.844 1 95.5 316 ALA B O 1
ATOM 7262 N N . ILE B 1 317 ? 11.352 10.438 29.609 1 95.44 317 ILE B N 1
ATOM 7263 C CA . ILE B 1 317 ? 11.875 9.727 30.766 1 95.44 317 ILE B CA 1
ATOM 7264 C C . ILE B 1 317 ? 12.789 8.594 30.312 1 95.44 317 ILE B C 1
ATOM 7266 O O . ILE B 1 317 ? 13.32 7.844 31.141 1 95.44 317 ILE B O 1
ATOM 7270 N N . SER B 1 318 ? 12.867 8.414 29.047 1 94.38 318 SER B N 1
ATOM 7271 C CA . SER B 1 318 ? 13.727 7.355 28.516 1 94.38 318 SER B CA 1
ATOM 7272 C C . SER B 1 318 ? 15.031 7.926 27.953 1 94.38 318 SER B C 1
ATOM 7274 O O . SER B 1 318 ? 15.109 9.109 27.641 1 94.38 318 SER B O 1
ATOM 7276 N N . SER B 1 319 ? 16.078 7.117 27.969 1 92.75 319 SER B N 1
ATOM 7277 C CA . SER B 1 319 ? 17.391 7.438 27.391 1 92.75 319 SER B CA 1
ATOM 7278 C C . SER B 1 319 ? 18.031 6.207 26.766 1 92.75 319 SER B C 1
ATOM 7280 O O . SER B 1 319 ? 17.578 5.082 26.969 1 92.75 319 SER B O 1
ATOM 7282 N N . TYR B 1 320 ? 18.891 6.48 25.844 1 93.56 320 TYR B N 1
ATOM 7283 C CA . TYR B 1 320 ? 19.641 5.395 25.234 1 93.56 320 TYR B CA 1
ATOM 7284 C C . TYR B 1 320 ? 21.094 5.414 25.719 1 93.56 320 TYR B C 1
ATOM 7286 O O . TYR B 1 320 ? 21.734 6.477 25.75 1 93.56 320 TYR B O 1
ATOM 7294 N N . THR B 1 321 ? 21.562 4.27 26.203 1 93 321 THR B N 1
ATOM 7295 C CA . THR B 1 321 ? 22.953 4.129 26.594 1 93 321 THR B CA 1
ATOM 7296 C C . THR B 1 321 ? 23.719 3.24 25.609 1 93 321 THR B C 1
ATOM 7298 O O . THR B 1 321 ? 23.312 2.102 25.359 1 93 321 THR B O 1
ATOM 7301 N N . ASP B 1 322 ? 24.719 3.793 25.062 1 87.81 322 ASP B N 1
ATOM 7302 C CA . ASP B 1 322 ? 25.484 3.031 24.078 1 87.81 322 ASP B CA 1
ATOM 7303 C C . ASP B 1 322 ? 26.438 2.047 24.766 1 87.81 322 ASP B C 1
ATOM 7305 O O . ASP B 1 322 ? 26.406 1.903 25.984 1 87.81 322 ASP B O 1
ATOM 7309 N N . ASP B 1 323 ? 27.172 1.315 23.953 1 81.38 323 ASP B N 1
ATOM 7310 C CA . ASP B 1 323 ? 28.047 0.271 24.453 1 81.38 323 ASP B CA 1
ATOM 7311 C C . ASP B 1 323 ? 29.172 0.867 25.297 1 81.38 323 ASP B C 1
ATOM 7313 O O . ASP B 1 323 ? 29.75 0.183 26.141 1 81.38 323 ASP B O 1
ATOM 7317 N N . GLU B 1 324 ? 29.531 2.168 25.094 1 86.69 324 GLU B N 1
ATOM 7318 C CA . GLU B 1 324 ? 30.578 2.848 25.844 1 86.69 324 GLU B CA 1
ATOM 7319 C C . GLU B 1 324 ? 30.047 3.449 27.141 1 86.69 324 GLU B C 1
ATOM 7321 O O . GLU B 1 324 ? 30.812 4.043 27.906 1 86.69 324 GLU B O 1
ATOM 7326 N N . GLY B 1 325 ? 28.781 3.352 27.328 1 88.31 325 GLY B N 1
ATOM 7327 C CA . GLY B 1 325 ? 28.188 3.826 28.562 1 88.31 325 GLY B CA 1
ATOM 7328 C C . GLY B 1 325 ? 27.719 5.27 28.484 1 88.31 325 GLY B C 1
ATOM 7329 O O . GLY B 1 325 ? 27.312 5.852 29.5 1 88.31 325 GLY B O 1
ATOM 7330 N N . ILE B 1 326 ? 27.828 5.883 27.344 1 89.06 326 ILE B N 1
ATOM 7331 C CA . ILE B 1 326 ? 27.391 7.262 27.188 1 89.06 326 ILE B CA 1
ATOM 7332 C C . ILE B 1 326 ? 25.875 7.305 27.031 1 89.06 326 ILE B C 1
ATOM 7334 O O . ILE B 1 326 ? 25.297 6.543 26.25 1 89.06 326 ILE B O 1
ATOM 7338 N N . GLN B 1 327 ? 25.328 8.219 27.719 1 91 327 GLN B N 1
ATOM 7339 C CA . GLN B 1 327 ? 23.875 8.336 27.719 1 91 327 GLN B CA 1
ATOM 7340 C C . GLN B 1 327 ? 23.406 9.43 26.766 1 91 327 GLN B C 1
ATOM 7342 O O . GLN B 1 327 ? 23.969 10.531 26.766 1 91 327 GLN B O 1
ATOM 7347 N N . TYR B 1 328 ? 22.453 9.133 25.906 1 90.81 328 TYR B N 1
ATOM 7348 C CA . TYR B 1 328 ? 21.828 10.07 24.984 1 90.81 328 TYR B CA 1
ATOM 7349 C C . TYR B 1 328 ? 20.359 10.258 25.297 1 90.81 328 TYR B C 1
ATOM 7351 O O . TYR B 1 328 ? 19.625 9.281 25.469 1 90.81 328 TYR B O 1
ATOM 7359 N N . ASP B 1 329 ? 19.938 11.523 25.375 1 92.69 329 ASP B N 1
ATOM 7360 C CA . ASP B 1 329 ? 18.562 11.828 25.719 1 92.69 329 ASP B CA 1
ATOM 7361 C C . ASP B 1 329 ? 17.75 12.234 24.5 1 92.69 329 ASP B C 1
ATOM 7363 O O . ASP B 1 329 ? 18.297 12.797 23.547 1 92.69 329 ASP B O 1
ATOM 7367 N N . TYR B 1 330 ? 16.438 11.898 24.578 1 92.81 330 TYR B N 1
ATOM 7368 C CA . TYR B 1 330 ? 15.539 12.305 23.5 1 92.81 330 TYR B CA 1
ATOM 7369 C C . TYR B 1 330 ? 15.258 13.805 23.562 1 92.81 330 TYR B C 1
ATOM 7371 O O . TYR B 1 330 ? 15.031 14.445 22.531 1 92.81 330 TYR B O 1
ATOM 7379 N N . PHE B 1 331 ? 15.172 14.312 24.75 1 91.81 331 PHE B N 1
ATOM 7380 C CA . PHE B 1 331 ? 15.031 15.742 24.984 1 91.81 331 PHE B CA 1
ATOM 7381 C C . PHE B 1 331 ? 16.281 16.312 25.656 1 91.81 331 PHE B C 1
ATOM 7383 O O . PHE B 1 331 ? 16.344 16.391 26.891 1 91.81 331 PHE B O 1
ATOM 7390 N N . GLY B 1 332 ? 17.234 16.562 24.859 1 84.75 332 GLY B N 1
ATOM 7391 C CA . GLY B 1 332 ? 18.484 17.078 25.406 1 84.75 332 GLY B CA 1
ATOM 7392 C C . GLY B 1 332 ? 18.578 18.594 25.359 1 84.75 332 GLY B C 1
ATOM 7393 O O . GLY B 1 332 ? 17.547 19.281 25.359 1 84.75 332 GLY B O 1
ATOM 7394 N N . ASP B 1 333 ? 19.766 19.094 25.375 1 81.81 333 ASP B N 1
ATOM 7395 C CA . ASP B 1 333 ? 20.047 20.516 25.422 1 81.81 333 ASP B CA 1
ATOM 7396 C C . ASP B 1 333 ? 19.578 21.203 24.141 1 81.81 333 ASP B C 1
ATOM 7398 O O . ASP B 1 333 ? 19.125 22.344 24.172 1 81.81 333 ASP B O 1
ATOM 7402 N N . SER B 1 334 ? 19.656 20.484 23.156 1 80.25 334 SER B N 1
ATOM 7403 C CA . SER B 1 334 ? 19.25 21.062 21.875 1 80.25 334 SER B CA 1
ATOM 7404 C C . SER B 1 334 ? 17.75 21.391 21.875 1 80.25 334 SER B C 1
ATOM 7406 O O . SER B 1 334 ? 17.328 22.375 21.266 1 80.25 334 SER B O 1
ATOM 7408 N N . ALA B 1 335 ? 16.969 20.562 22.484 1 86.81 335 ALA B N 1
ATOM 7409 C CA . ALA B 1 335 ? 15.531 20.812 22.578 1 86.81 335 ALA B CA 1
ATOM 7410 C C . ALA B 1 335 ? 15.242 22.062 23.391 1 86.81 335 ALA B C 1
ATOM 7412 O O . ALA B 1 335 ? 14.383 22.875 23 1 86.81 335 ALA B O 1
ATOM 7413 N N . LYS B 1 336 ? 15.953 22.234 24.438 1 88.5 336 LYS B N 1
ATOM 7414 C CA . LYS B 1 336 ? 15.781 23.422 25.281 1 88.5 336 LYS B CA 1
ATOM 7415 C C . LYS B 1 336 ? 16.188 24.688 24.531 1 88.5 336 LYS B C 1
ATOM 7417 O O . LYS B 1 336 ? 15.523 25.719 24.641 1 88.5 336 LYS B O 1
ATOM 7422 N N . GLU B 1 337 ? 17.188 24.609 23.828 1 87.62 337 GLU B N 1
ATOM 7423 C CA . GLU B 1 337 ? 17.672 25.766 23.062 1 87.62 337 GLU B CA 1
ATOM 7424 C C . GLU B 1 337 ? 16.672 26.188 22 1 87.62 337 GLU B C 1
ATOM 7426 O O . GLU B 1 337 ? 16.484 27.375 21.766 1 87.62 337 GLU B O 1
ATOM 7431 N N . LYS B 1 338 ? 16.094 25.219 21.391 1 87 338 LYS B N 1
ATOM 7432 C CA . LYS B 1 338 ? 15.102 25.5 20.359 1 87 338 LYS B CA 1
ATOM 7433 C C . LYS B 1 338 ? 13.883 26.219 20.938 1 87 338 LYS B C 1
ATOM 7435 O O . LYS B 1 338 ? 13.352 27.156 20.344 1 87 338 LYS B O 1
ATOM 7440 N N . VAL B 1 339 ? 13.422 25.812 22.094 1 92.06 339 VAL B N 1
ATOM 7441 C CA . VAL B 1 339 ? 12.258 26.406 22.734 1 92.06 339 VAL B CA 1
ATOM 7442 C C . VAL B 1 339 ? 12.602 27.797 23.25 1 92.06 339 VAL B C 1
ATOM 7444 O O . VAL B 1 339 ? 11.805 28.734 23.141 1 92.06 339 VAL B O 1
ATOM 7447 N N . ASP B 1 340 ? 13.828 27.875 23.734 1 91.69 340 ASP B N 1
ATOM 7448 C CA . ASP B 1 340 ? 14.258 29.156 24.281 1 91.69 340 ASP B CA 1
ATOM 7449 C C . ASP B 1 340 ? 14.438 30.188 23.156 1 91.69 340 ASP B C 1
ATOM 7451 O O . ASP B 1 340 ? 14.18 31.375 23.359 1 91.69 340 ASP B O 1
ATOM 7455 N N . ALA B 1 341 ? 14.852 29.734 22.078 1 88.81 341 ALA B N 1
ATOM 7456 C CA . ALA B 1 341 ? 15.133 30.625 20.953 1 88.81 341 ALA B CA 1
ATOM 7457 C C . ALA B 1 341 ? 13.844 31.109 20.297 1 88.81 341 ALA B C 1
ATOM 7459 O O . ALA B 1 341 ? 13.828 32.125 19.625 1 88.81 341 ALA B O 1
ATOM 7460 N N . ALA B 1 342 ? 12.75 30.406 20.453 1 90.5 342 ALA B N 1
ATOM 7461 C CA . ALA B 1 342 ? 11.484 30.766 19.812 1 90.5 342 ALA B CA 1
ATOM 7462 C C . ALA B 1 342 ? 10.852 31.969 20.484 1 90.5 342 ALA B C 1
ATOM 7464 O O . ALA B 1 342 ? 10.914 32.125 21.703 1 90.5 342 ALA B O 1
ATOM 7465 N N . PRO B 1 343 ? 10.312 32.844 19.688 1 91.69 343 PRO B N 1
ATOM 7466 C CA . PRO B 1 343 ? 9.625 34 20.266 1 91.69 343 PRO B CA 1
ATOM 7467 C C . PRO B 1 343 ? 8.391 33.625 21.078 1 91.69 343 PRO B C 1
ATOM 7469 O O . PRO B 1 343 ? 7.781 32.562 20.812 1 91.69 343 PRO B O 1
ATOM 7472 N N . ALA B 1 344 ? 8.023 34.375 22.031 1 92.56 344 ALA B N 1
ATOM 7473 C CA . ALA B 1 344 ? 6.855 34.125 22.859 1 92.56 344 ALA B CA 1
ATOM 7474 C C . ALA B 1 344 ? 5.566 34.219 22.062 1 92.56 344 ALA B C 1
ATOM 7476 O O . ALA B 1 344 ? 4.641 33.438 22.25 1 92.56 344 ALA B O 1
ATOM 7477 N N . PHE B 1 345 ? 5.539 35.25 21.188 1 94 345 PHE B N 1
ATOM 7478 C CA . PHE B 1 345 ? 4.359 35.469 20.359 1 94 345 PHE B CA 1
ATOM 7479 C C . PHE B 1 345 ? 4.734 35.469 18.875 1 94 345 PHE B C 1
ATOM 7481 O O . PHE B 1 345 ? 5.781 36 18.5 1 94 345 PHE B O 1
ATOM 7488 N N . VAL B 1 346 ? 3.947 34.75 18.172 1 91.25 346 VAL B N 1
ATOM 7489 C CA . VAL B 1 346 ? 4.176 34.656 16.734 1 91.25 346 VAL B CA 1
ATOM 7490 C C . VAL B 1 346 ? 2.92 35.094 15.977 1 91.25 346 VAL B C 1
ATOM 7492 O O . VAL B 1 346 ? 1.803 34.938 16.469 1 91.25 346 VAL B O 1
ATOM 7495 N N . PHE B 1 347 ? 3.096 35.781 14.867 1 91.75 347 PHE B N 1
ATOM 7496 C CA . PHE B 1 347 ? 2.029 36.125 13.938 1 91.75 347 PHE B CA 1
ATOM 7497 C C . PHE B 1 347 ? 2.463 35.875 12.492 1 91.75 347 PHE B C 1
ATOM 7499 O O . PHE B 1 347 ? 3.629 35.562 12.234 1 91.75 347 PHE B O 1
ATOM 7506 N N . PHE B 1 348 ? 1.4 36.156 11.734 1 88.44 348 PHE B N 1
ATOM 7507 C CA . PHE B 1 348 ? 1.723 35.969 10.328 1 88.44 348 PHE B CA 1
ATOM 7508 C C . PHE B 1 348 ? 2.83 36.906 9.875 1 88.44 348 PHE B C 1
ATOM 7510 O O . PHE B 1 348 ? 2.865 38.062 10.289 1 88.44 348 PHE B O 1
ATOM 7517 N N . TRP B 1 349 ? 3.836 36.688 9.195 1 81.12 349 TRP B N 1
ATOM 7518 C CA . TRP B 1 349 ? 4.887 37.469 8.57 1 81.12 349 TRP B CA 1
ATOM 7519 C C . TRP B 1 349 ? 5.855 38.031 9.617 1 81.12 349 TRP B C 1
ATOM 7521 O O . TRP B 1 349 ? 6.609 38.969 9.352 1 81.12 349 TRP B O 1
ATOM 7531 N N . SER B 1 350 ? 5.73 37.562 10.836 1 76.5 350 SER B N 1
ATOM 7532 C CA . SER B 1 350 ? 6.629 38.031 11.891 1 76.5 350 SER B CA 1
ATOM 7533 C C . SER B 1 350 ? 8.07 37.594 11.617 1 76.5 350 SER B C 1
ATOM 7535 O O . SER B 1 350 ? 9.008 38.25 12.094 1 76.5 350 SER B O 1
ATOM 7537 N N . GLU B 1 351 ? 8.211 36.562 10.977 1 75.69 351 GLU B N 1
ATOM 7538 C CA . GLU B 1 351 ? 9.539 36.094 10.617 1 75.69 351 GLU B CA 1
ATOM 7539 C C . GLU B 1 351 ? 9.781 36.188 9.109 1 75.69 351 GLU B C 1
ATOM 7541 O O . GLU B 1 351 ? 9.016 36.844 8.406 1 75.69 351 GLU B O 1
ATOM 7546 N N . ASP B 1 352 ? 10.82 35.625 8.742 1 71.94 352 ASP B N 1
ATOM 7547 C CA . ASP B 1 352 ? 11.203 35.75 7.34 1 71.94 352 ASP B CA 1
ATOM 7548 C C . ASP B 1 352 ? 10.07 35.25 6.43 1 71.94 352 ASP B C 1
ATOM 7550 O O . ASP B 1 352 ? 9.461 34.219 6.688 1 71.94 352 ASP B O 1
ATOM 7554 N N . GLN B 1 353 ? 9.844 36.125 5.539 1 79.5 353 GLN B N 1
ATOM 7555 C CA . GLN B 1 353 ? 8.742 35.875 4.617 1 79.5 353 GLN B CA 1
ATOM 7556 C C . GLN B 1 353 ? 9.195 35.031 3.43 1 79.5 353 GLN B C 1
ATOM 7558 O O . GLN B 1 353 ? 10.344 35.125 3.002 1 79.5 353 GLN B O 1
ATOM 7563 N N . PHE B 1 354 ? 8.273 34.156 3.029 1 88.69 354 PHE B N 1
ATOM 7564 C CA . PHE B 1 354 ? 8.516 33.344 1.836 1 88.69 354 PHE B CA 1
ATOM 7565 C C . PHE B 1 354 ? 8.234 34.156 0.574 1 88.69 354 PHE B C 1
ATOM 7567 O O . PHE B 1 354 ? 7.188 34.781 0.459 1 88.69 354 PHE B O 1
ATOM 7574 N N . PRO B 1 355 ? 9.195 34.312 -0.318 1 91.06 355 PRO B N 1
ATOM 7575 C CA . PRO B 1 355 ? 8.961 35.031 -1.557 1 91.06 355 PRO B CA 1
ATOM 7576 C C . PRO B 1 355 ? 7.941 34.375 -2.471 1 91.06 355 PRO B C 1
ATOM 7578 O O . PRO B 1 355 ? 8.273 33.406 -3.164 1 91.06 355 PRO B O 1
ATOM 7581 N N . ILE B 1 356 ? 6.816 34.906 -2.559 1 94.44 356 ILE B N 1
ATOM 7582 C CA . ILE B 1 356 ? 5.727 34.312 -3.324 1 94.44 356 ILE B CA 1
ATOM 7583 C C . ILE B 1 356 ? 5.984 34.5 -4.816 1 94.44 356 ILE B C 1
ATOM 7585 O O . ILE B 1 356 ? 6.293 35.594 -5.27 1 94.44 356 ILE B O 1
ATOM 7589 N N . SER B 1 357 ? 6.004 33.438 -5.551 1 96.06 357 SER B N 1
ATOM 7590 C CA . SER B 1 357 ? 6.156 33.438 -7.004 1 96.06 357 SER B CA 1
ATOM 7591 C C . SER B 1 357 ? 5.312 32.344 -7.652 1 96.06 357 SER B C 1
ATOM 7593 O O . SER B 1 357 ? 4.758 31.484 -6.961 1 96.06 357 SER B O 1
ATOM 7595 N N . PHE B 1 358 ? 5.156 32.469 -8.969 1 96.81 358 PHE B N 1
ATOM 7596 C CA . PHE B 1 358 ? 4.352 31.531 -9.719 1 96.81 358 PHE B CA 1
ATOM 7597 C C . PHE B 1 358 ? 5.238 30.641 -10.586 1 96.81 358 PHE B C 1
ATOM 7599 O O . PHE B 1 358 ? 6.133 31.141 -11.281 1 96.81 358 PHE B O 1
ATOM 7606 N N . ASP B 1 359 ? 5.047 29.344 -10.477 1 95.06 359 ASP B N 1
ATOM 7607 C CA . ASP B 1 359 ? 5.766 28.375 -11.305 1 95.06 359 ASP B CA 1
ATOM 7608 C C . ASP B 1 359 ? 4.801 27.531 -12.125 1 95.06 359 ASP B C 1
ATOM 7610 O O . ASP B 1 359 ? 4.18 26.609 -11.594 1 95.06 359 ASP B O 1
ATOM 7614 N N . ILE B 1 360 ? 4.75 27.688 -13.398 1 94.06 360 ILE B N 1
ATOM 7615 C CA . ILE B 1 360 ? 3.777 27.078 -14.305 1 94.06 360 ILE B CA 1
ATOM 7616 C C . ILE B 1 360 ? 4.023 25.578 -14.391 1 94.06 360 ILE B C 1
ATOM 7618 O O . ILE B 1 360 ? 3.104 24.812 -14.672 1 94.06 360 ILE B O 1
ATOM 7622 N N . VAL B 1 361 ? 5.27 25.156 -14.172 1 91.19 361 VAL B N 1
ATOM 7623 C CA . VAL B 1 361 ? 5.66 23.75 -14.297 1 91.19 361 VAL B CA 1
ATOM 7624 C C . VAL B 1 361 ? 4.867 22.891 -13.312 1 91.19 361 VAL B C 1
ATOM 7626 O O . VAL B 1 361 ? 4.516 21.75 -13.617 1 91.19 361 VAL B O 1
ATOM 7629 N N . TYR B 1 362 ? 4.59 23.438 -12.148 1 94.38 362 TYR B N 1
ATOM 7630 C CA . TYR B 1 362 ? 3.967 22.656 -11.086 1 94.38 362 TYR B CA 1
ATOM 7631 C C . TYR B 1 362 ? 2.475 22.953 -10.992 1 94.38 362 TYR B C 1
ATOM 7633 O O . TYR B 1 362 ? 1.788 22.438 -10.109 1 94.38 362 TYR B O 1
ATOM 7641 N N . LEU B 1 363 ? 1.902 23.719 -11.898 1 95.62 363 LEU B N 1
ATOM 7642 C CA . LEU B 1 363 ? 0.497 24.109 -11.852 1 95.62 363 LEU B CA 1
ATOM 7643 C C . LEU B 1 363 ? -0.408 22.891 -12.047 1 95.62 363 LEU B C 1
ATOM 7645 O O . LEU B 1 363 ? -1.396 22.734 -11.328 1 95.62 363 LEU B O 1
ATOM 7649 N N . LEU B 1 364 ? -0.094 22.016 -12.945 1 92.62 364 LEU B N 1
ATOM 7650 C CA . LEU B 1 364 ? -0.964 20.875 -13.25 1 92.62 364 LEU B CA 1
ATOM 7651 C C . LEU B 1 364 ? -1.064 19.938 -12.062 1 92.62 364 LEU B C 1
ATOM 7653 O O . LEU B 1 364 ? -2.166 19.562 -11.648 1 92.62 364 LEU B O 1
ATOM 7657 N N . PRO B 1 365 ? 0.083 19.5 -11.508 1 92 365 PRO B N 1
ATOM 7658 C CA . PRO B 1 365 ? -0.026 18.656 -10.32 1 92 365 PRO B CA 1
ATOM 7659 C C . PRO B 1 365 ? -0.807 19.312 -9.188 1 92 365 PRO B C 1
ATOM 7661 O O . PRO B 1 365 ? -1.568 18.641 -8.484 1 92 365 PRO B O 1
ATOM 7664 N N . ILE B 1 366 ? -0.612 20.609 -9.008 1 96.38 366 ILE B N 1
ATOM 7665 C CA . ILE B 1 366 ? -1.293 21.328 -7.938 1 96.38 366 ILE B CA 1
ATOM 7666 C C . ILE B 1 366 ? -2.781 21.453 -8.258 1 96.38 366 ILE B C 1
ATOM 7668 O O . ILE B 1 366 ? -3.623 21.375 -7.359 1 96.38 366 ILE B O 1
ATOM 7672 N N . LEU B 1 367 ? -3.145 21.578 -9.531 1 95.69 367 LEU B N 1
ATOM 7673 C CA . LEU B 1 367 ? -4.547 21.594 -9.93 1 95.69 367 LEU B CA 1
ATOM 7674 C C . LEU B 1 367 ? -5.207 20.234 -9.641 1 95.69 367 LEU B C 1
ATOM 7676 O O . LEU B 1 367 ? -6.359 20.188 -9.203 1 95.69 367 LEU B O 1
ATOM 7680 N N . LEU B 1 368 ? -4.508 19.219 -9.898 1 92.44 368 LEU B N 1
ATOM 7681 C CA . LEU B 1 368 ? -5.047 17.906 -9.594 1 92.44 368 LEU B CA 1
ATOM 7682 C C . LEU B 1 368 ? -5.254 17.734 -8.094 1 92.44 368 LEU B C 1
ATOM 7684 O O . LEU B 1 368 ? -6.266 17.188 -7.66 1 92.44 368 LEU B O 1
ATOM 7688 N N . ALA B 1 369 ? -4.25 18.156 -7.324 1 93.62 369 ALA B N 1
ATOM 7689 C CA . ALA B 1 369 ? -4.391 18.125 -5.871 1 93.62 369 ALA B CA 1
ATOM 7690 C C . ALA B 1 369 ? -5.598 18.938 -5.414 1 93.62 369 ALA B C 1
ATOM 7692 O O . ALA B 1 369 ? -6.332 18.516 -4.516 1 93.62 369 ALA B O 1
ATOM 7693 N N . THR B 1 370 ? -5.777 20.078 -6.039 1 95.62 370 THR B N 1
ATOM 7694 C CA . THR B 1 370 ? -6.91 20.938 -5.715 1 95.62 370 THR B CA 1
ATOM 7695 C C . THR B 1 370 ? -8.227 20.25 -6.066 1 95.62 370 THR B C 1
ATOM 7697 O O . THR B 1 370 ? -9.203 20.344 -5.32 1 95.62 370 THR B O 1
ATOM 7700 N N . TYR B 1 371 ? -8.25 19.562 -7.117 1 92.19 371 TYR B N 1
ATOM 7701 C CA . TYR B 1 371 ? -9.422 18.797 -7.52 1 92.19 371 TYR B CA 1
ATOM 7702 C C . TYR B 1 371 ? -9.75 17.734 -6.488 1 92.19 371 TYR B C 1
ATOM 7704 O O . TYR B 1 371 ? -10.914 17.562 -6.117 1 92.19 371 TYR B O 1
ATOM 7712 N N . ILE B 1 372 ? -8.789 17.125 -6.078 1 89.75 372 ILE B N 1
ATOM 7713 C CA . ILE B 1 372 ? -8.969 16.031 -5.133 1 89.75 372 ILE B CA 1
ATOM 7714 C C . ILE B 1 372 ? -9.445 16.594 -3.791 1 89.75 372 ILE B C 1
ATOM 7716 O O . ILE B 1 372 ? -10.32 16 -3.145 1 89.75 372 ILE B O 1
ATOM 7720 N N . THR B 1 373 ? -8.859 17.656 -3.336 1 92.44 373 THR B N 1
ATOM 7721 C CA . THR B 1 373 ? -9.273 18.25 -2.072 1 92.44 373 THR B CA 1
ATOM 7722 C C . THR B 1 373 ? -10.711 18.75 -2.158 1 92.44 373 THR B C 1
ATOM 7724 O O . THR B 1 373 ? -11.445 18.719 -1.166 1 92.44 373 THR B O 1
ATOM 7727 N N . THR B 1 374 ? -11.086 19.203 -3.336 1 92.88 374 THR B N 1
ATOM 7728 C CA . THR B 1 374 ? -12.469 19.609 -3.547 1 92.88 374 THR B CA 1
ATOM 7729 C C . THR B 1 374 ? -13.414 18.422 -3.324 1 92.88 374 THR B C 1
ATOM 7731 O O . THR B 1 374 ? -14.438 18.562 -2.652 1 92.88 374 THR B O 1
ATOM 7734 N N . ALA B 1 375 ? -13.023 17.359 -3.885 1 85.81 375 ALA B N 1
ATOM 7735 C CA . ALA B 1 375 ? -13.82 16.156 -3.711 1 85.81 375 ALA B CA 1
ATOM 7736 C C . ALA B 1 375 ? -13.906 15.758 -2.238 1 85.81 375 ALA B C 1
ATOM 7738 O O . ALA B 1 375 ? -14.969 15.344 -1.763 1 85.81 375 ALA B O 1
ATOM 7739 N N . GLU B 1 376 ? -12.828 15.82 -1.574 1 86 376 GLU B N 1
ATOM 7740 C CA . GLU B 1 376 ? -12.781 15.523 -0.147 1 86 376 GLU B CA 1
ATOM 7741 C C . GLU B 1 376 ? -13.719 16.422 0.643 1 86 376 GLU B C 1
ATOM 7743 O O . GLU B 1 376 ? -14.43 15.961 1.536 1 86 376 GLU B O 1
ATOM 7748 N N . THR B 1 377 ? -13.719 17.672 0.274 1 92.94 377 THR B N 1
ATOM 7749 C CA . THR B 1 377 ? -14.57 18.641 0.954 1 92.94 377 THR B CA 1
ATOM 7750 C C . THR B 1 377 ? -16.047 18.328 0.711 1 92.94 377 THR B C 1
ATOM 7752 O O . THR B 1 377 ? -16.875 18.469 1.617 1 92.94 377 THR B O 1
ATOM 7755 N N . VAL B 1 378 ? -16.391 17.953 -0.504 1 89.81 378 VAL B N 1
ATOM 7756 C CA . VAL B 1 378 ? -17.781 17.594 -0.806 1 89.81 378 VAL B CA 1
ATOM 7757 C C . VAL B 1 378 ? -18.219 16.453 0.116 1 89.81 378 VAL B C 1
ATOM 7759 O O . VAL B 1 378 ? -19.312 16.5 0.686 1 89.81 378 VAL B O 1
ATOM 7762 N N . GLY B 1 379 ? -17.375 15.516 0.223 1 84.69 379 GLY B N 1
ATOM 7763 C CA . GLY B 1 379 ? -17.688 14.406 1.107 1 84.69 379 GLY B CA 1
ATOM 7764 C C . GLY B 1 379 ? -17.797 14.812 2.564 1 84.69 379 GLY B C 1
ATOM 7765 O O . GLY B 1 379 ? -18.703 14.383 3.273 1 84.69 379 GLY B O 1
ATOM 7766 N N . ASP B 1 380 ? -16.922 15.578 3.025 1 89.62 380 ASP B N 1
ATOM 7767 C CA . ASP B 1 380 ? -16.859 16 4.422 1 89.62 380 ASP B CA 1
ATOM 7768 C C . ASP B 1 380 ? -18.094 16.828 4.789 1 89.62 380 ASP B C 1
ATOM 7770 O O . ASP B 1 380 ? -18.688 16.641 5.848 1 89.62 380 ASP B O 1
ATOM 7774 N N . VAL B 1 381 ? -18.438 17.75 3.926 1 93.5 381 VAL B N 1
ATOM 7775 C CA . VAL B 1 381 ? -19.578 18.641 4.211 1 93.5 381 VAL B CA 1
ATOM 7776 C C . VAL B 1 381 ? -20.875 17.844 4.18 1 93.5 381 VAL B C 1
ATOM 7778 O O . VAL B 1 381 ? -21.781 18.094 4.965 1 93.5 381 VAL B O 1
ATOM 7781 N N . THR B 1 382 ? -20.953 16.906 3.277 1 88.56 382 THR B N 1
ATOM 7782 C CA . THR B 1 382 ? -22.125 16.047 3.234 1 88.56 382 THR B CA 1
ATOM 7783 C C . THR B 1 382 ? -22.281 15.273 4.547 1 88.56 382 THR B C 1
ATOM 7785 O O . THR B 1 382 ? -23.375 15.203 5.109 1 88.56 382 THR B O 1
ATOM 7788 N N . MET B 1 383 ? -21.219 14.805 5.016 1 85.94 383 MET B N 1
ATOM 7789 C CA . MET B 1 383 ? -21.25 14.031 6.254 1 85.94 383 MET B CA 1
ATOM 7790 C C . MET B 1 383 ? -21.547 14.93 7.449 1 85.94 383 MET B C 1
ATOM 7792 O O . MET B 1 383 ? -22.297 14.539 8.352 1 85.94 383 MET B O 1
ATOM 7796 N N . THR B 1 384 ? -20.938 16.078 7.465 1 93 384 THR B N 1
ATOM 7797 C CA . THR B 1 384 ? -21.203 17.016 8.539 1 93 384 THR B CA 1
ATOM 7798 C C . THR B 1 384 ? -22.672 17.422 8.562 1 93 384 THR B C 1
ATOM 7800 O O . THR B 1 384 ? -23.266 17.562 9.633 1 93 384 THR B O 1
ATOM 7803 N N . ALA B 1 385 ? -23.25 17.578 7.395 1 93.44 385 ALA B N 1
ATOM 7804 C CA . ALA B 1 385 ? -24.656 17.922 7.301 1 93.44 385 ALA B CA 1
ATOM 7805 C C . ALA B 1 385 ? -25.531 16.781 7.812 1 93.44 385 ALA B C 1
ATOM 7807 O O . ALA B 1 385 ? -26.438 17 8.617 1 93.44 385 ALA B O 1
ATOM 7808 N N . LEU B 1 386 ? -25.188 15.656 7.418 1 87.69 386 LEU B N 1
ATOM 7809 C CA . LEU B 1 386 ? -25.953 14.492 7.832 1 87.69 386 LEU B CA 1
ATOM 7810 C C . LEU B 1 386 ? -25.875 14.289 9.344 1 87.69 386 LEU B C 1
ATOM 7812 O O . LEU B 1 386 ? -26.875 14.031 10 1 87.69 386 LEU B O 1
ATOM 7816 N N . TYR B 1 387 ? -24.719 14.43 9.867 1 88.5 387 TYR B N 1
ATOM 7817 C CA . TYR B 1 387 ? -24.516 14.234 11.305 1 88.5 387 TYR B CA 1
ATOM 7818 C C . TYR B 1 387 ? -25.125 15.375 12.102 1 88.5 387 TYR B C 1
ATOM 7820 O O . TYR B 1 387 ? -25.359 15.242 13.305 1 88.5 387 TYR B O 1
ATOM 7828 N N . SER B 1 388 ? -25.375 16.453 11.414 1 92.12 388 SER B N 1
ATOM 7829 C CA . SER B 1 388 ? -26.016 17.594 12.07 1 92.12 388 SER B CA 1
ATOM 7830 C C . SER B 1 388 ? -27.531 17.547 11.93 1 92.12 388 SER B C 1
ATOM 7832 O O . SER B 1 388 ? -28.219 18.5 12.289 1 92.12 388 SER B O 1
ATOM 7834 N N . GLY B 1 389 ? -28.031 16.484 11.242 1 88.81 389 GLY B N 1
ATOM 7835 C CA . GLY B 1 389 ? -29.469 16.281 11.125 1 88.81 389 GLY B CA 1
ATOM 7836 C C . GLY B 1 389 ? -30.078 16.953 9.922 1 88.81 389 GLY B C 1
ATOM 7837 O O . GLY B 1 389 ? -31.297 17.094 9.82 1 88.81 389 GLY B O 1
ATOM 7838 N N . ILE B 1 390 ? -29.25 17.453 9.109 1 91.62 390 ILE B N 1
ATOM 7839 C CA . ILE B 1 390 ? -29.734 18.094 7.891 1 91.62 390 ILE B CA 1
ATOM 7840 C C . ILE B 1 390 ? -29.875 17.047 6.781 1 91.62 390 ILE B C 1
ATOM 7842 O O . ILE B 1 390 ? -28.875 16.516 6.297 1 91.62 390 ILE B O 1
ATOM 7846 N N . THR B 1 391 ? -31.094 16.844 6.297 1 88 391 THR B N 1
ATOM 7847 C CA . THR B 1 391 ? -31.312 15.758 5.336 1 88 391 THR B CA 1
ATOM 7848 C C . THR B 1 391 ? -31.875 16.312 4.031 1 88 391 THR B C 1
ATOM 7850 O O . THR B 1 391 ? -31.875 15.617 3.008 1 88 391 THR B O 1
ATOM 7853 N N . ASP B 1 392 ? -32.312 17.547 4.07 1 92.31 392 ASP B N 1
ATOM 7854 C CA . ASP B 1 392 ? -32.812 18.156 2.846 1 92.31 392 ASP B CA 1
ATOM 7855 C C . ASP B 1 392 ? -31.719 18.297 1.798 1 92.31 392 ASP B C 1
ATOM 7857 O O . ASP B 1 392 ? -30.734 19 2.02 1 92.31 392 ASP B O 1
ATOM 7861 N N . PRO B 1 393 ? -31.938 17.734 0.653 1 90.94 393 PRO B N 1
ATOM 7862 C CA . PRO B 1 393 ? -30.891 17.734 -0.373 1 90.94 393 PRO B CA 1
ATOM 7863 C C . PRO B 1 393 ? -30.531 19.156 -0.835 1 90.94 393 PRO B C 1
ATOM 7865 O O . PRO B 1 393 ? -29.359 19.422 -1.137 1 90.94 393 PRO B O 1
ATOM 7868 N N . GLU B 1 394 ? -31.469 19.984 -0.917 1 92.5 394 GLU B N 1
ATOM 7869 C CA . GLU B 1 394 ? -31.188 21.344 -1.358 1 92.5 394 GLU B CA 1
ATOM 7870 C C . GLU B 1 394 ? -30.328 22.094 -0.34 1 92.5 394 GLU B C 1
ATOM 7872 O O . GLU B 1 394 ? -29.438 22.844 -0.712 1 92.5 394 GLU B O 1
ATOM 7877 N N . ASP B 1 395 ? -30.688 21.938 0.909 1 94.06 395 ASP B N 1
ATOM 7878 C CA . ASP B 1 395 ? -29.891 22.547 1.969 1 94.06 395 ASP B CA 1
ATOM 7879 C C . ASP B 1 395 ? -28.469 22 1.996 1 94.06 395 ASP B C 1
ATOM 7881 O O . ASP B 1 395 ? -27.516 22.75 2.178 1 94.06 395 ASP B O 1
ATOM 7885 N N . VAL B 1 396 ? -28.422 20.719 1.833 1 94.06 396 VAL B N 1
ATOM 7886 C CA . VAL B 1 396 ? -27.109 20.078 1.807 1 94.06 396 VAL B CA 1
ATOM 7887 C C . VAL B 1 396 ? -26.281 20.625 0.645 1 94.06 396 VAL B C 1
ATOM 7889 O O . VAL B 1 396 ? -25.109 20.953 0.81 1 94.06 396 VAL B O 1
ATOM 7892 N N . ASN B 1 397 ? -26.938 20.766 -0.47 1 93.81 397 ASN B N 1
ATOM 7893 C CA . ASN B 1 397 ? -26.234 21.25 -1.65 1 93.81 397 ASN B CA 1
ATOM 7894 C C . ASN B 1 397 ? -25.781 22.703 -1.471 1 93.81 397 ASN B C 1
ATOM 7896 O O . ASN B 1 397 ? -24.719 23.094 -1.967 1 93.81 397 ASN B O 1
ATOM 7900 N N . GLU B 1 398 ? -26.594 23.453 -0.874 1 94.88 398 GLU B N 1
ATOM 7901 C CA . GLU B 1 398 ? -26.234 24.828 -0.597 1 94.88 398 GLU B CA 1
ATOM 7902 C C . GLU B 1 398 ? -25.031 24.906 0.336 1 94.88 398 GLU B C 1
ATOM 7904 O O . GLU B 1 398 ? -24.156 25.766 0.156 1 94.88 398 GLU B O 1
ATOM 7909 N N . ARG B 1 399 ? -25.031 24.094 1.275 1 95.56 399 ARG B N 1
ATOM 7910 C CA . ARG B 1 399 ? -23.922 24.078 2.23 1 95.56 399 ARG B CA 1
ATOM 7911 C C . ARG B 1 399 ? -22.656 23.547 1.584 1 95.56 399 ARG B C 1
ATOM 7913 O O . ARG B 1 399 ? -21.547 23.969 1.932 1 95.56 399 ARG B O 1
ATOM 7920 N N . ILE B 1 400 ? -22.828 22.594 0.698 1 95.38 400 ILE B N 1
ATOM 7921 C CA . ILE B 1 400 ? -21.672 22.125 -0.064 1 95.38 400 ILE B CA 1
ATOM 7922 C C . ILE B 1 400 ? -21.109 23.266 -0.892 1 95.38 400 ILE B C 1
ATOM 7924 O O . ILE B 1 400 ? -19.891 23.484 -0.904 1 95.38 400 ILE B O 1
ATOM 7928 N N . GLN B 1 401 ? -22 23.984 -1.522 1 96.19 401 GLN B N 1
ATOM 7929 C CA . GLN B 1 401 ? -21.562 25.141 -2.307 1 96.19 401 GLN B CA 1
ATOM 7930 C C . GLN B 1 401 ? -20.844 26.156 -1.434 1 96.19 401 GLN B C 1
ATOM 7932 O O . GLN B 1 401 ? -19.766 26.641 -1.795 1 96.19 401 GLN B O 1
ATOM 7937 N N . GLY B 1 402 ? -21.375 26.531 -0.359 1 96.94 402 GLY B N 1
ATOM 7938 C CA . GLY B 1 402 ? -20.75 27.469 0.549 1 96.94 402 GLY B CA 1
ATOM 7939 C C . GLY B 1 402 ? -19.438 26.969 1.122 1 96.94 402 GLY B C 1
ATOM 7940 O O . GLY B 1 402 ? -18.5 27.75 1.338 1 96.94 402 GLY B O 1
ATOM 7941 N N . GLY B 1 403 ? -19.453 25.703 1.459 1 97.44 403 GLY B N 1
ATOM 7942 C CA . GLY B 1 403 ? -18.25 25.078 1.979 1 97.44 403 GLY B CA 1
ATOM 7943 C C . GLY B 1 403 ? -17.109 25.062 0.974 1 97.44 403 GLY B C 1
ATOM 7944 O O . GLY B 1 403 ? -15.953 25.297 1.334 1 97.44 403 GLY B O 1
ATOM 7945 N N . LEU B 1 404 ? -17.422 24.766 -0.265 1 97 404 LEU B N 1
ATOM 7946 C CA . LEU B 1 404 ? -16.422 24.734 -1.324 1 97 404 LEU B CA 1
ATOM 7947 C C . LEU B 1 404 ? -15.852 26.125 -1.564 1 97 404 LEU B C 1
ATOM 7949 O O . LEU B 1 404 ? -14.641 26.281 -1.738 1 97 404 LEU B O 1
ATOM 7953 N N . LEU B 1 405 ? -16.719 27.078 -1.599 1 97.62 405 LEU B N 1
ATOM 7954 C CA . LEU B 1 405 ? -16.266 28.438 -1.783 1 97.62 405 LEU B CA 1
ATOM 7955 C C . LEU B 1 405 ? -15.336 28.859 -0.645 1 97.62 405 LEU B C 1
ATOM 7957 O O . LEU B 1 405 ? -14.281 29.453 -0.882 1 97.62 405 LEU B O 1
ATOM 7961 N N . ALA B 1 406 ? -15.773 28.594 0.513 1 97.75 406 ALA B N 1
ATOM 7962 C CA . ALA B 1 406 ? -14.938 28.906 1.671 1 97.75 406 ALA B CA 1
ATOM 7963 C C . ALA B 1 406 ? -13.609 28.156 1.612 1 97.75 406 ALA B C 1
ATOM 7965 O O . ALA B 1 406 ? -12.562 28.703 1.961 1 97.75 406 ALA B O 1
ATOM 7966 N N . ASP B 1 407 ? -13.648 26.891 1.249 1 97.81 407 ASP B N 1
ATOM 7967 C CA . ASP B 1 407 ? -12.43 26.094 1.138 1 97.81 407 ASP B CA 1
ATOM 7968 C C . ASP B 1 407 ? -11.438 26.734 0.172 1 97.81 407 ASP B C 1
ATOM 7970 O O . ASP B 1 407 ? -10.25 26.828 0.474 1 97.81 407 ASP B O 1
ATOM 7974 N N . GLY B 1 408 ? -11.922 27.109 -0.971 1 97.69 408 GLY B N 1
ATOM 7975 C CA . GLY B 1 408 ? -11.07 27.766 -1.959 1 97.69 408 GLY B CA 1
ATOM 7976 C C . GLY B 1 408 ? -10.531 29.094 -1.491 1 97.69 408 GLY B C 1
ATOM 7977 O O . GLY B 1 408 ? -9.328 29.359 -1.599 1 97.69 408 GLY B O 1
ATOM 7978 N N . VAL B 1 409 ? -11.359 29.938 -0.96 1 97.88 409 VAL B N 1
ATOM 7979 C CA . VAL B 1 409 ? -10.969 31.25 -0.479 1 97.88 409 VAL B CA 1
ATOM 7980 C C . VAL B 1 409 ? -10 31.109 0.697 1 97.88 409 VAL B C 1
ATOM 7982 O O . VAL B 1 409 ? -9.008 31.828 0.781 1 97.88 409 VAL B O 1
ATOM 7985 N N . ASN B 1 410 ? -10.406 30.25 1.581 1 98.06 410 ASN B N 1
ATOM 7986 C CA . ASN B 1 410 ? -9.555 30 2.738 1 98.06 410 ASN B CA 1
ATOM 7987 C C . ASN B 1 410 ? -8.164 29.516 2.318 1 98.06 410 ASN B C 1
ATOM 7989 O O . ASN B 1 410 ? -7.164 29.891 2.932 1 98.06 410 ASN B O 1
ATOM 7993 N N . SER B 1 411 ? -8.102 28.594 1.354 1 98.19 411 SER B N 1
ATOM 7994 C CA . SER B 1 411 ? -6.812 28.141 0.86 1 98.19 411 SE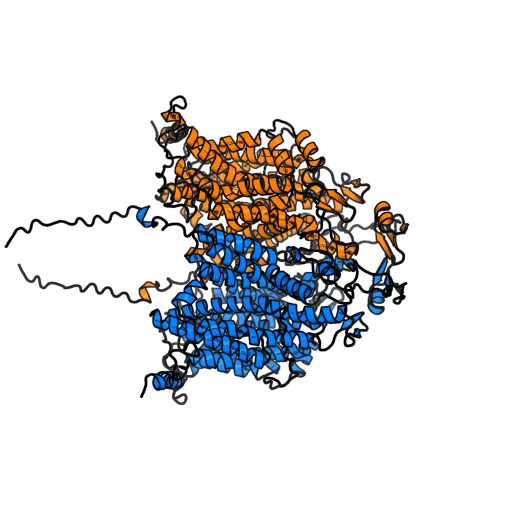R B CA 1
ATOM 7995 C C . SER B 1 411 ? -6.004 29.281 0.266 1 98.19 411 SER B C 1
ATOM 7997 O O . SER B 1 411 ? -4.781 29.344 0.432 1 98.19 411 SER B O 1
ATOM 7999 N N . PHE B 1 412 ? -6.684 30.172 -0.45 1 98.06 412 PHE B N 1
ATOM 8000 C CA . PHE B 1 412 ? -6.027 31.359 -0.978 1 98.06 412 PHE B CA 1
ATOM 8001 C C . PHE B 1 412 ? -5.461 32.219 0.152 1 98.06 412 PHE B C 1
ATOM 8003 O O . PHE B 1 412 ? -4.305 32.625 0.1 1 98.06 412 PHE B O 1
ATOM 8010 N N . LEU B 1 413 ? -6.246 32.469 1.15 1 97.75 413 LEU B N 1
ATOM 8011 C CA . LEU B 1 413 ? -5.82 33.281 2.297 1 97.75 413 LEU B CA 1
ATOM 8012 C C . LEU B 1 413 ? -4.684 32.594 3.045 1 97.75 413 LEU B C 1
ATOM 8014 O O . LEU B 1 413 ? -3.746 33.25 3.502 1 97.75 413 LEU B O 1
ATOM 8018 N N . ALA B 1 414 ? -4.812 31.266 3.227 1 97.31 414 ALA B N 1
ATOM 8019 C CA . ALA B 1 414 ? -3.746 30.516 3.883 1 97.31 414 ALA B CA 1
ATOM 8020 C C . ALA B 1 414 ? -2.406 30.75 3.191 1 97.31 414 ALA B C 1
ATOM 8022 O O . ALA B 1 414 ? -1.394 30.984 3.854 1 97.31 414 ALA B O 1
ATOM 8023 N N . CYS B 1 415 ? -2.416 30.656 1.886 1 96.75 415 CYS B N 1
ATOM 8024 C CA . CYS B 1 415 ? -1.189 30.875 1.125 1 96.75 415 CYS B CA 1
ATOM 8025 C C . CYS B 1 415 ? -0.686 32.312 1.291 1 96.75 415 CYS B C 1
ATOM 8027 O O . CYS B 1 415 ? 0.523 32.531 1.323 1 96.75 415 CYS B O 1
ATOM 8029 N N . CYS B 1 416 ? -1.584 33.25 1.406 1 95.56 416 CYS B N 1
ATOM 8030 C CA . CYS B 1 416 ? -1.192 34.625 1.67 1 95.56 416 CYS B CA 1
ATOM 8031 C C . CYS B 1 416 ? -0.513 34.75 3.029 1 95.56 416 CYS B C 1
ATOM 8033 O O . CYS B 1 416 ? 0.379 35.594 3.209 1 95.56 416 CYS B O 1
ATOM 8035 N N . PHE B 1 417 ? -0.984 33.906 3.963 1 94.75 417 PHE B N 1
ATOM 8036 C CA . PHE B 1 417 ? -0.425 33.938 5.309 1 94.75 417 PHE B CA 1
ATOM 8037 C C . PHE B 1 417 ? 0.895 33.188 5.359 1 94.75 417 PHE B C 1
ATOM 8039 O O . PHE B 1 417 ? 1.574 33.156 6.387 1 94.75 417 PHE B O 1
ATOM 8046 N N . GLY B 1 418 ? 1.295 32.562 4.266 1 92.38 418 GLY B N 1
ATOM 8047 C CA . GLY B 1 418 ? 2.539 31.797 4.215 1 92.38 418 GLY B CA 1
ATOM 8048 C C . GLY B 1 418 ? 2.383 30.359 4.641 1 92.38 418 GLY B C 1
ATOM 8049 O O . GLY B 1 418 ? 3.369 29.688 4.957 1 92.38 418 GLY B O 1
ATOM 8050 N N . THR B 1 419 ? 1.155 29.859 4.727 1 94.12 419 THR B N 1
ATOM 8051 C CA . THR B 1 419 ? 0.896 28.469 5.09 1 94.12 419 THR B CA 1
ATOM 8052 C C . THR B 1 419 ? 0.293 27.703 3.914 1 94.12 419 THR B C 1
ATOM 8054 O O . THR B 1 419 ? -0.22 28.312 2.971 1 94.12 419 THR B O 1
ATOM 8057 N N . ALA B 1 420 ? 0.456 26.406 3.922 1 95.12 420 ALA B N 1
ATOM 8058 C CA . ALA B 1 420 ? -0.077 25.562 2.854 1 95.12 420 ALA B CA 1
ATOM 8059 C C . ALA B 1 420 ? -1.602 25.625 2.818 1 95.12 420 ALA B C 1
ATOM 8061 O O . ALA B 1 420 ? -2.234 26.062 3.779 1 95.12 420 ALA B O 1
ATOM 8062 N N . PRO B 1 421 ? -2.191 25.156 1.743 1 97.19 421 PRO B N 1
ATOM 8063 C CA . PRO B 1 421 ? -3.65 25.219 1.618 1 97.19 421 PRO B CA 1
ATOM 8064 C C . PRO B 1 421 ? -4.371 24.422 2.707 1 97.19 421 PRO B C 1
ATOM 8066 O O . PRO B 1 421 ? -3.83 23.438 3.221 1 97.19 421 PRO B O 1
ATOM 8069 N N . ASN B 1 422 ? -5.574 24.891 3.055 1 96.94 422 ASN B N 1
ATOM 8070 C CA . ASN B 1 422 ? -6.41 24.266 4.074 1 96.94 422 ASN B CA 1
ATOM 8071 C C . ASN B 1 422 ? -7.582 23.516 3.449 1 96.94 422 ASN B C 1
ATOM 8073 O O . ASN B 1 422 ? -7.988 23.812 2.326 1 96.94 422 ASN B O 1
ATOM 8077 N N . THR B 1 423 ? -8.023 22.531 4.125 1 94.5 423 THR B N 1
ATOM 8078 C CA . THR B 1 423 ? -9.227 21.797 3.756 1 94.5 423 THR B CA 1
ATOM 8079 C C . THR B 1 423 ? -10 21.359 5 1 94.5 423 THR B C 1
ATOM 8081 O O . THR B 1 423 ? -9.547 21.578 6.125 1 94.5 423 THR B O 1
ATOM 8084 N N . THR B 1 424 ? -11.195 20.938 4.777 1 93.44 424 THR B N 1
ATOM 8085 C CA . THR B 1 424 ? -12 20.438 5.883 1 93.44 424 THR B CA 1
ATOM 8086 C C . THR B 1 424 ? -11.422 19.125 6.418 1 93.44 424 THR B C 1
ATOM 8088 O O . THR B 1 424 ? -10.922 18.297 5.648 1 93.44 424 THR B O 1
ATOM 8091 N N . PHE B 1 425 ? -11.469 18.875 7.688 1 88.31 425 PHE B N 1
ATOM 8092 C CA . PHE B 1 425 ? -10.922 17.688 8.32 1 88.31 425 PHE B CA 1
ATOM 8093 C C . PHE B 1 425 ? -12.016 16.641 8.539 1 88.31 425 PHE B C 1
ATOM 8095 O O . PHE B 1 425 ? -12.914 16.828 9.359 1 88.31 425 PHE B O 1
ATOM 8102 N N . SER B 1 426 ? -11.891 15.523 7.91 1 82.69 426 SER B N 1
ATOM 8103 C CA . SER B 1 426 ? -12.867 14.438 7.934 1 82.69 426 SER B CA 1
ATOM 8104 C C . SER B 1 426 ? -12.961 13.82 9.32 1 82.69 426 SER B C 1
ATOM 8106 O O . SER B 1 426 ? -14.031 13.344 9.719 1 82.69 426 SER B O 1
ATOM 8108 N N . GLN B 1 427 ? -11.859 13.797 10.016 1 79.75 427 GLN B N 1
ATOM 8109 C CA . GLN B 1 427 ? -11.828 13.156 11.336 1 79.75 427 GLN B CA 1
ATOM 8110 C C . GLN B 1 427 ? -12.789 13.852 12.297 1 79.75 427 GLN B C 1
ATOM 8112 O O . GLN B 1 427 ? -13.359 13.211 13.18 1 79.75 427 GLN B O 1
ATOM 8117 N N . ASN B 1 428 ? -12.984 15.086 12.188 1 88.5 428 ASN B N 1
ATOM 8118 C CA . ASN B 1 428 ? -13.82 15.852 13.102 1 88.5 428 ASN B CA 1
ATOM 8119 C C . ASN B 1 428 ? -15.305 15.578 12.867 1 88.5 428 ASN B C 1
ATOM 8121 O O . ASN B 1 428 ? -16.125 15.836 13.742 1 88.5 428 ASN B O 1
ATOM 8125 N N . ASN B 1 429 ? -15.617 15.086 11.695 1 87.56 429 ASN B N 1
ATOM 8126 C CA . ASN B 1 429 ? -16.984 14.625 11.469 1 87.56 429 ASN B CA 1
ATOM 8127 C C . ASN B 1 429 ? -17.359 13.484 12.414 1 87.56 429 ASN B C 1
ATOM 8129 O O . ASN B 1 429 ? -18.484 13.422 12.898 1 87.56 429 ASN B O 1
ATOM 8133 N N . GLY B 1 430 ? -16.438 12.688 12.625 1 82.06 430 GLY B N 1
ATOM 8134 C CA . GLY B 1 430 ? -16.672 11.586 13.539 1 82.06 430 GLY B CA 1
ATOM 8135 C C . GLY B 1 430 ? -16.906 12.031 14.969 1 82.06 430 GLY B C 1
ATOM 8136 O O . GLY B 1 430 ? -17.641 11.383 15.711 1 82.06 430 GLY B O 1
ATOM 8137 N N . ILE B 1 431 ? -16.375 13.133 15.312 1 88.5 431 ILE B N 1
ATOM 8138 C CA . ILE B 1 431 ? -16.516 13.664 16.656 1 88.5 431 ILE B CA 1
ATOM 8139 C C . ILE B 1 431 ? -17.938 14.164 16.875 1 88.5 431 ILE B C 1
ATOM 8141 O O . ILE B 1 431 ? -18.5 14.031 17.953 1 88.5 431 ILE B O 1
ATOM 8145 N N . ILE B 1 432 ? -18.516 14.711 15.844 1 90.5 432 ILE B N 1
ATOM 8146 C CA . ILE B 1 432 ? -19.891 15.172 15.914 1 90.5 432 ILE B CA 1
ATOM 8147 C C . ILE B 1 432 ? -20.828 13.992 16.219 1 90.5 432 ILE B C 1
ATOM 8149 O O . ILE B 1 432 ? -21.703 14.086 17.078 1 90.5 432 ILE B O 1
ATOM 8153 N N . LYS B 1 433 ? -20.516 12.945 15.523 1 81.94 433 LYS B N 1
ATOM 8154 C CA . LYS B 1 433 ? -21.328 11.742 15.711 1 81.94 433 LYS B CA 1
ATOM 8155 C C . LYS B 1 433 ? -21.109 11.133 17.094 1 81.94 433 LYS B C 1
ATOM 8157 O O . LYS B 1 433 ? -22.062 10.719 17.75 1 81.94 433 LYS B O 1
ATOM 8162 N N . LEU B 1 434 ? -19.938 11.156 17.531 1 78.5 434 LEU B N 1
ATOM 8163 C CA . LEU B 1 434 ? -19.562 10.5 18.781 1 78.5 434 LEU B CA 1
ATOM 8164 C C . LEU B 1 434 ? -20.047 11.312 19.984 1 78.5 434 LEU B C 1
ATOM 8166 O O . LEU B 1 434 ? -20.531 10.75 20.969 1 78.5 434 LEU B O 1
ATOM 8170 N N . SER B 1 435 ? -19.922 12.617 19.922 1 84.69 435 SER B N 1
ATOM 8171 C CA . SER B 1 435 ? -20.281 13.492 21.047 1 84.69 435 SER B CA 1
ATOM 8172 C C . SER B 1 435 ? -21.734 13.938 20.938 1 84.69 435 SER B C 1
ATOM 8174 O O . SER B 1 435 ? -22.281 14.492 21.891 1 84.69 435 SER B O 1
ATOM 8176 N N . GLN B 1 436 ? -22.344 13.695 19.797 1 86.06 436 GLN B N 1
ATOM 8177 C CA . GLN B 1 436 ? -23.719 14.07 19.547 1 86.06 436 GLN B CA 1
ATOM 8178 C C . GLN B 1 436 ? -23.922 15.578 19.703 1 86.06 436 GLN B C 1
ATOM 8180 O O . GLN B 1 436 ? -24.891 16.016 20.328 1 86.06 436 GLN B O 1
ATOM 8185 N N . CYS B 1 437 ? -22.953 16.312 19.312 1 89.75 437 CYS B N 1
ATOM 8186 C CA . CYS B 1 437 ? -23.016 17.766 19.375 1 89.75 437 CYS B CA 1
ATOM 8187 C C . CYS B 1 437 ? -22.703 18.391 18.031 1 89.75 437 CYS B C 1
ATOM 8189 O O . CYS B 1 437 ? -21.578 18.266 17.531 1 89.75 437 CYS B O 1
ATOM 8191 N N . ALA B 1 438 ? -23.672 19.016 17.484 1 93.44 438 ALA B N 1
ATOM 8192 C CA . ALA B 1 438 ? -23.5 19.641 16.188 1 93.44 438 ALA B CA 1
ATOM 8193 C C . ALA B 1 438 ? -23.5 21.172 16.297 1 93.44 438 ALA B C 1
ATOM 8195 O O . ALA B 1 438 ? -23.484 21.875 15.289 1 93.44 438 ALA B O 1
ATOM 8196 N N . SER B 1 439 ? -23.453 21.719 17.484 1 93.25 439 SER B N 1
ATOM 8197 C CA . SER B 1 439 ? -23.578 23.156 17.688 1 93.25 439 SER B CA 1
ATOM 8198 C C . SER B 1 439 ? -22.359 23.906 17.156 1 93.25 439 SER B C 1
ATOM 8200 O O . SER B 1 439 ? -21.219 23.531 17.453 1 93.25 439 SER B O 1
ATOM 8202 N N . ARG B 1 440 ? -22.609 24.969 16.516 1 94.62 440 ARG B N 1
ATOM 8203 C CA . ARG B 1 440 ? -21.547 25.781 15.938 1 94.62 440 ARG B CA 1
ATOM 8204 C C . ARG B 1 440 ? -20.734 26.469 17.031 1 94.62 440 ARG B C 1
ATOM 8206 O O . ARG B 1 440 ? -19.609 26.891 16.797 1 94.62 440 ARG B O 1
ATOM 8213 N N . SER B 1 441 ? -21.344 26.609 18.203 1 93.12 441 SER B N 1
ATOM 8214 C CA . SER B 1 441 ? -20.594 27.188 19.328 1 93.12 441 SER B CA 1
ATOM 8215 C C . SER B 1 441 ? -19.328 26.406 19.609 1 93.12 441 SER B C 1
ATOM 8217 O O . SER B 1 441 ? -18.297 26.984 19.969 1 93.12 441 SER B O 1
ATOM 8219 N N . ALA B 1 442 ? -19.453 25.109 19.469 1 94.12 442 ALA B N 1
ATOM 8220 C CA . ALA B 1 442 ? -18.266 24.266 19.656 1 94.12 442 ALA B CA 1
ATOM 8221 C C . ALA B 1 442 ? -17.25 24.516 18.547 1 94.12 442 ALA B C 1
ATOM 8223 O O . ALA B 1 442 ? -16.047 24.438 18.781 1 94.12 442 ALA B O 1
ATOM 8224 N N . GLY B 1 443 ? -17.75 24.781 17.328 1 95.62 443 GLY B N 1
ATOM 8225 C CA . GLY B 1 443 ? -16.875 25.094 16.219 1 95.62 443 GLY B CA 1
ATOM 8226 C C . GLY B 1 443 ? -16.094 26.375 16.406 1 95.62 443 GLY B C 1
ATOM 8227 O O . GLY B 1 443 ? -14.898 26.438 16.141 1 95.62 443 GLY B O 1
ATOM 8228 N N . PHE B 1 444 ? -16.766 27.375 16.906 1 95.81 444 PHE B N 1
ATOM 8229 C CA . PHE B 1 444 ? -16.125 28.656 17.188 1 95.81 444 PHE B CA 1
ATOM 8230 C C . PHE B 1 444 ? -15.102 28.516 18.312 1 95.81 444 PHE B C 1
ATOM 8232 O O . PHE B 1 444 ? -14.008 29.094 18.25 1 95.81 444 PHE B O 1
ATOM 8239 N N . ALA B 1 445 ? -15.484 27.781 19.266 1 95.88 445 ALA B N 1
ATOM 8240 C CA . ALA B 1 445 ? -14.547 27.531 20.375 1 95.88 445 ALA B CA 1
ATOM 8241 C C . ALA B 1 445 ? -13.305 26.797 19.875 1 95.88 445 ALA B C 1
ATOM 8243 O O . ALA B 1 445 ? -12.195 27.078 20.344 1 95.88 445 ALA B O 1
ATOM 8244 N N . CYS B 1 446 ? -13.484 25.812 19.016 1 97.19 446 CYS B N 1
ATOM 8245 C CA . CYS B 1 446 ? -12.359 25.109 18.406 1 97.19 446 CYS B CA 1
ATOM 8246 C C . CYS B 1 446 ? -11.422 26.078 17.703 1 97.19 446 CYS B C 1
ATOM 8248 O O . CYS B 1 446 ? -10.203 26.016 17.891 1 97.19 446 CYS B O 1
ATOM 8250 N N . ALA B 1 447 ? -11.969 27.016 16.969 1 97.81 447 ALA B N 1
ATOM 8251 C CA . ALA B 1 447 ? -11.188 28.016 16.25 1 97.81 447 ALA B CA 1
ATOM 8252 C C . ALA B 1 447 ? -10.391 28.891 17.203 1 97.81 447 ALA B C 1
ATOM 8254 O O . ALA B 1 447 ? -9.211 29.188 16.969 1 97.81 447 ALA B O 1
ATOM 8255 N N . ILE B 1 448 ? -10.977 29.266 18.234 1 97.38 448 ILE B N 1
ATOM 8256 C CA . ILE B 1 448 ? -10.328 30.141 19.219 1 97.38 448 ILE B CA 1
ATOM 8257 C C . ILE B 1 448 ? -9.172 29.391 19.875 1 97.38 448 ILE B C 1
ATOM 8259 O O . ILE B 1 448 ? -8.102 29.953 20.109 1 97.38 448 ILE B O 1
ATOM 8263 N N . TRP B 1 449 ? -9.422 28.141 20.172 1 97.62 449 TRP B N 1
ATOM 8264 C CA . TRP B 1 449 ? -8.352 27.312 20.734 1 97.62 449 TRP B CA 1
ATOM 8265 C C . TRP B 1 449 ? -7.156 27.266 19.797 1 97.62 449 TRP B C 1
ATOM 8267 O O . TRP B 1 449 ? -6.012 27.406 20.234 1 97.62 449 TRP B O 1
ATOM 8277 N N . LEU B 1 450 ? -7.395 27.031 18.547 1 97.88 450 LEU B N 1
ATOM 8278 C CA . LEU B 1 450 ? -6.32 26.953 17.562 1 97.88 450 LEU B CA 1
ATOM 8279 C C . LEU B 1 450 ? -5.562 28.281 17.484 1 97.88 450 LEU B C 1
ATOM 8281 O O . LEU B 1 450 ? -4.332 28.297 17.406 1 97.88 450 LEU B O 1
ATOM 8285 N N . ILE B 1 451 ? -6.285 29.391 17.516 1 97.81 451 ILE B N 1
ATOM 8286 C CA . ILE B 1 451 ? -5.68 30.719 17.453 1 97.81 451 ILE B CA 1
ATOM 8287 C C . ILE B 1 451 ? -4.801 30.953 18.688 1 97.81 451 ILE B C 1
ATOM 8289 O O . ILE B 1 451 ? -3.67 31.422 18.562 1 97.81 451 ILE B O 1
ATOM 8293 N N . LEU B 1 452 ? -5.316 30.562 19.812 1 96.81 452 LEU B N 1
ATOM 8294 C CA . LEU B 1 452 ? -4.57 30.75 21.062 1 96.81 452 LEU B CA 1
ATOM 8295 C C . LEU B 1 452 ? -3.291 29.922 21.047 1 96.81 452 LEU B C 1
ATOM 8297 O O . LEU B 1 452 ? -2.229 30.406 21.438 1 96.81 452 LEU B O 1
ATOM 8301 N N . LEU B 1 453 ? -3.385 28.734 20.609 1 96.12 453 LEU B N 1
ATOM 8302 C CA . LEU B 1 453 ? -2.211 27.875 20.547 1 96.12 453 LEU B CA 1
ATOM 8303 C C . LEU B 1 453 ? -1.228 28.359 19.5 1 96.12 453 LEU B C 1
ATOM 8305 O O . LEU B 1 453 ? -0.013 28.234 19.672 1 96.12 453 LEU B O 1
ATOM 8309 N N . GLY B 1 454 ? -1.72 28.875 18.406 1 96.12 454 GLY B N 1
ATOM 8310 C CA . GLY B 1 454 ? -0.886 29.328 17.312 1 96.12 454 GLY B CA 1
ATOM 8311 C C . GLY B 1 454 ? -0.143 30.609 17.609 1 96.12 454 GLY B C 1
ATOM 8312 O O . GLY B 1 454 ? 0.96 30.844 17.109 1 96.12 454 GLY B O 1
ATOM 8313 N N . ILE B 1 455 ? -0.656 31.438 18.469 1 96.12 455 ILE B N 1
ATOM 8314 C CA . ILE B 1 455 ? -0.065 32.75 18.766 1 96.12 455 ILE B CA 1
ATOM 8315 C C . ILE B 1 455 ? 1.147 32.562 19.688 1 96.12 455 ILE B C 1
ATOM 8317 O O . ILE B 1 455 ? 2.115 33.312 19.594 1 96.12 455 ILE B O 1
ATOM 8321 N N . PHE B 1 456 ? 1.165 31.531 20.469 1 95.38 456 PHE B N 1
ATOM 8322 C CA . PHE B 1 456 ? 2.287 31.281 21.375 1 95.38 456 PHE B CA 1
ATOM 8323 C C . PHE B 1 456 ? 3.361 30.453 20.672 1 95.38 456 PHE B C 1
ATOM 8325 O O . PHE B 1 456 ? 3.281 29.219 20.625 1 95.38 456 PHE B O 1
ATOM 8332 N N . GLY B 1 457 ? 4.402 31.125 20.297 1 92.38 457 GLY B N 1
ATOM 8333 C CA . GLY B 1 457 ? 5.465 30.516 19.516 1 92.38 457 GLY B CA 1
ATOM 8334 C C . GLY B 1 457 ? 6.203 29.422 20.266 1 92.38 457 GLY B C 1
ATOM 8335 O O . GLY B 1 457 ? 6.711 28.484 19.656 1 92.38 457 GLY B O 1
ATOM 8336 N N . LYS B 1 458 ? 6.199 29.5 21.594 1 94.62 458 LYS B N 1
ATOM 8337 C CA . LYS B 1 458 ? 6.914 28.531 22.406 1 94.62 458 LYS B CA 1
ATOM 8338 C C . LYS B 1 458 ? 6.227 27.156 22.359 1 94.62 458 LYS B C 1
ATOM 8340 O O . LYS B 1 458 ? 6.891 26.125 22.422 1 94.62 458 LYS B O 1
ATOM 8345 N N . ILE B 1 459 ? 4.941 27.156 22.125 1 94.06 459 ILE B N 1
ATOM 8346 C CA . ILE B 1 459 ? 4.219 25.906 22.016 1 94.06 459 ILE B CA 1
ATOM 8347 C C . ILE B 1 459 ? 4.57 25.234 20.688 1 94.06 459 ILE B C 1
ATOM 8349 O O . ILE B 1 459 ? 4.777 24.016 20.641 1 94.06 459 ILE B O 1
ATOM 8353 N N . GLY B 1 460 ? 4.66 26.047 19.688 1 92.38 460 GLY B N 1
ATOM 8354 C CA . GLY B 1 460 ? 5.09 25.516 18.406 1 92.38 460 GLY B CA 1
ATOM 8355 C C . GLY B 1 460 ? 6.496 24.938 18.422 1 92.38 460 GLY B C 1
ATOM 8356 O O . GLY B 1 460 ? 6.754 23.891 17.844 1 92.38 460 GLY B O 1
ATOM 8357 N N . ALA B 1 461 ? 7.359 25.672 19.078 1 92.75 461 ALA B N 1
ATOM 8358 C CA . ALA B 1 461 ? 8.742 25.203 19.219 1 92.75 461 ALA B CA 1
ATOM 8359 C C . ALA B 1 461 ? 8.805 23.891 20 1 92.75 461 ALA B C 1
ATOM 8361 O O . ALA B 1 461 ? 9.578 23 19.656 1 92.75 461 ALA B O 1
ATOM 8362 N N . ALA B 1 462 ? 8.023 23.812 21.047 1 92.75 462 ALA B N 1
ATOM 8363 C CA . ALA B 1 462 ? 7.988 22.578 21.828 1 92.75 462 ALA B CA 1
ATOM 8364 C C . ALA B 1 462 ? 7.547 21.391 20.984 1 92.75 462 ALA B C 1
ATOM 8366 O O . ALA B 1 462 ? 8.07 20.281 21.141 1 92.75 462 ALA B O 1
ATOM 8367 N N . PHE B 1 463 ? 6.656 21.625 20.156 1 92.31 463 PHE B N 1
ATOM 8368 C CA . PHE B 1 463 ? 6.145 20.562 19.281 1 92.31 463 PHE B CA 1
ATOM 8369 C C . PHE B 1 463 ? 7.227 20.062 18.344 1 92.31 463 PHE B C 1
ATOM 8371 O O . PHE B 1 463 ? 7.27 18.875 18.016 1 92.31 463 PHE B O 1
ATOM 8378 N N . THR B 1 464 ? 8.125 20.906 17.844 1 90.38 464 THR B N 1
ATOM 8379 C CA . THR B 1 464 ? 9.148 20.547 16.859 1 90.38 464 THR B CA 1
ATOM 8380 C C . THR B 1 464 ? 10.289 19.781 17.531 1 90.38 464 THR B C 1
ATOM 8382 O O . THR B 1 464 ? 11.141 19.219 16.844 1 90.38 464 THR B O 1
ATOM 8385 N N . THR B 1 465 ? 10.281 19.797 18.906 1 91.56 465 THR B N 1
ATOM 8386 C CA . THR B 1 465 ? 11.336 19.094 19.625 1 91.56 465 THR B CA 1
ATOM 8387 C C . THR B 1 465 ? 10.938 17.641 19.875 1 91.56 465 THR B C 1
ATOM 8389 O O . THR B 1 465 ? 11.773 16.828 20.281 1 91.56 465 THR B O 1
ATOM 8392 N N . ILE B 1 466 ? 9.703 17.281 19.594 1 94 466 ILE B N 1
ATOM 8393 C CA . ILE B 1 466 ? 9.234 15.914 19.812 1 94 466 ILE B CA 1
ATOM 8394 C C . ILE B 1 466 ? 9.977 14.961 18.875 1 94 466 ILE B C 1
ATOM 8396 O O . ILE B 1 466 ? 10.078 15.219 17.672 1 94 466 ILE B O 1
ATOM 8400 N N . PRO B 1 467 ? 10.523 13.867 19.438 1 94.38 467 PRO B N 1
ATOM 8401 C CA . PRO B 1 467 ? 11.203 12.906 18.562 1 94.38 467 PRO B CA 1
ATOM 8402 C C . PRO B 1 467 ? 10.32 12.438 17.406 1 94.38 467 PRO B C 1
ATOM 8404 O O . PRO B 1 467 ? 9.125 12.203 17.594 1 94.38 467 PRO B O 1
ATOM 8407 N N . ILE B 1 468 ? 10.93 12.297 16.297 1 93.44 468 ILE B N 1
ATOM 8408 C CA . ILE B 1 468 ? 10.195 12.016 15.062 1 93.44 468 ILE B CA 1
ATOM 8409 C C . ILE B 1 468 ? 9.508 10.656 15.172 1 93.44 468 ILE B C 1
ATOM 8411 O O . ILE B 1 468 ? 8.445 10.438 14.586 1 93.44 468 ILE B O 1
ATOM 8415 N N . ALA B 1 469 ? 10.07 9.695 15.891 1 96.75 469 ALA B N 1
ATOM 8416 C CA . ALA B 1 469 ? 9.453 8.383 16.078 1 96.75 469 ALA B CA 1
ATOM 8417 C C . ALA B 1 469 ? 8.109 8.508 16.797 1 96.75 469 ALA B C 1
ATOM 8419 O O . ALA B 1 469 ? 7.168 7.762 16.5 1 96.75 469 ALA B O 1
ATOM 8420 N N . VAL B 1 470 ? 8.008 9.422 17.734 1 97.31 470 VAL B N 1
ATOM 8421 C CA . VAL B 1 470 ? 6.758 9.68 18.438 1 97.31 470 VAL B CA 1
ATOM 8422 C C . VAL B 1 470 ? 5.738 10.273 17.484 1 97.31 470 VAL B C 1
ATOM 8424 O O . VAL B 1 470 ? 4.578 9.852 17.453 1 97.31 470 VAL B O 1
ATOM 8427 N N . VAL B 1 471 ? 6.23 11.227 16.703 1 94.44 471 VAL B N 1
ATOM 8428 C CA . VAL B 1 471 ? 5.379 11.844 15.695 1 94.44 471 VAL B CA 1
ATOM 8429 C C . VAL B 1 471 ? 4.914 10.781 14.695 1 94.44 471 VAL B C 1
ATOM 8431 O O . VAL B 1 471 ? 3.764 10.805 14.25 1 94.44 471 VAL B O 1
ATOM 8434 N N . GLY B 1 472 ? 5.828 9.867 14.367 1 95.62 472 GLY B N 1
ATOM 8435 C CA . GLY B 1 472 ? 5.492 8.781 13.461 1 95.62 472 GLY B CA 1
ATOM 8436 C C . GLY B 1 472 ? 4.328 7.934 13.953 1 95.62 472 GLY B C 1
ATOM 8437 O O . GLY B 1 472 ? 3.484 7.516 13.156 1 95.62 472 GLY B O 1
ATOM 8438 N N . GLY B 1 473 ? 4.27 7.68 15.273 1 96.94 473 GLY B N 1
ATOM 8439 C CA . GLY B 1 473 ? 3.168 6.93 15.852 1 96.94 473 GLY B CA 1
ATOM 8440 C C . GLY B 1 473 ? 1.822 7.605 15.664 1 96.94 473 GLY B C 1
ATOM 8441 O O . GLY B 1 473 ? 0.796 6.93 15.547 1 96.94 473 GLY B O 1
ATOM 8442 N N . VAL B 1 474 ? 1.86 8.852 15.586 1 95.19 474 VAL B N 1
ATOM 8443 C CA . VAL B 1 474 ? 0.626 9.625 15.445 1 95.19 474 VAL B CA 1
ATOM 8444 C C . VAL B 1 474 ? 0.228 9.703 13.977 1 95.19 474 VAL B C 1
ATOM 8446 O O . VAL B 1 474 ? -0.907 9.383 13.617 1 95.19 474 VAL B O 1
ATOM 8449 N N . VAL B 1 475 ? 1.145 10.078 13.141 1 93 475 VAL B N 1
ATOM 8450 C CA . VAL B 1 475 ? 0.793 10.414 11.766 1 93 475 VAL B CA 1
ATOM 8451 C C . VAL B 1 475 ? 0.454 9.141 10.992 1 93 475 VAL B C 1
ATOM 8453 O O . VAL B 1 475 ? -0.399 9.156 10.102 1 93 475 VAL B O 1
ATOM 8456 N N . LEU B 1 476 ? 1.091 8.055 11.32 1 95.88 476 LEU B N 1
ATOM 8457 C CA . LEU B 1 476 ? 0.732 6.801 10.664 1 95.88 476 LEU B CA 1
ATOM 8458 C C . LEU B 1 476 ? -0.752 6.5 10.844 1 95.88 476 LEU B C 1
ATOM 8460 O O . LEU B 1 476 ? -1.424 6.086 9.898 1 95.88 476 LEU B O 1
ATOM 8464 N N . GLN B 1 477 ? -1.213 6.695 12.062 1 94.81 477 GLN B N 1
ATOM 8465 C CA . GLN B 1 477 ? -2.627 6.473 12.336 1 94.81 477 GLN B CA 1
ATOM 8466 C C . GLN B 1 477 ? -3.5 7.469 11.578 1 94.81 477 GLN B C 1
ATOM 8468 O O . GLN B 1 477 ? -4.547 7.098 11.039 1 94.81 477 GLN B O 1
ATOM 8473 N N . CYS B 1 478 ? -3.07 8.695 11.508 1 89.75 478 CYS B N 1
ATOM 8474 C CA . CYS B 1 478 ? -3.816 9.711 10.781 1 89.75 478 CYS B CA 1
ATOM 8475 C C . CYS B 1 478 ? -3.93 9.352 9.305 1 89.75 478 CYS B C 1
ATOM 8477 O O . CYS B 1 478 ? -5.012 9.43 8.719 1 89.75 478 CYS B O 1
ATOM 8479 N N . PHE B 1 479 ? -2.836 8.961 8.688 1 92.25 479 PHE B N 1
ATOM 8480 C CA . PHE B 1 479 ? -2.787 8.68 7.258 1 92.25 479 PHE B CA 1
ATOM 8481 C C . PHE B 1 479 ? -3.645 7.473 6.914 1 92.25 479 PHE B C 1
ATOM 8483 O O . PHE B 1 479 ? -4.328 7.461 5.891 1 92.25 479 PHE B O 1
ATOM 8490 N N . THR B 1 480 ? -3.605 6.488 7.719 1 94.88 480 THR B N 1
ATOM 8491 C CA . THR B 1 480 ? -4.41 5.301 7.445 1 94.88 480 THR B CA 1
ATOM 8492 C C . THR B 1 480 ? -5.891 5.582 7.688 1 94.88 480 THR B C 1
ATOM 8494 O O . THR B 1 480 ? -6.754 4.992 7.035 1 94.88 480 THR B O 1
ATOM 8497 N N . MET B 1 481 ? -6.188 6.523 8.617 1 91 481 MET B N 1
ATOM 8498 C CA . MET B 1 481 ? -7.578 6.945 8.789 1 91 481 MET B CA 1
ATOM 8499 C C . MET B 1 481 ? -8.117 7.57 7.504 1 91 481 MET B C 1
ATOM 8501 O O . MET B 1 481 ? -9.273 7.363 7.148 1 91 481 MET B O 1
ATOM 8505 N N . VAL B 1 482 ? -7.32 8.32 6.922 1 87.94 482 VAL B N 1
ATOM 8506 C CA . VAL B 1 482 ? -7.715 8.93 5.656 1 87.94 482 VAL B CA 1
ATOM 8507 C C . VAL B 1 482 ? -7.969 7.836 4.617 1 87.94 482 VAL B C 1
ATOM 8509 O O . VAL B 1 482 ? -8.93 7.914 3.85 1 87.94 482 VAL B O 1
ATOM 8512 N N . PHE B 1 483 ? -7.133 6.84 4.539 1 93.56 483 PHE B N 1
ATOM 8513 C CA . PHE B 1 483 ? -7.312 5.723 3.617 1 93.56 483 PHE B CA 1
ATOM 8514 C C . PHE B 1 483 ? -8.648 5.031 3.855 1 93.56 483 PHE B C 1
ATOM 8516 O O . PHE B 1 483 ? -9.383 4.75 2.908 1 93.56 483 PHE B O 1
ATOM 8523 N N . VAL B 1 484 ? -8.93 4.746 5.133 1 93.5 484 VAL B N 1
ATOM 8524 C CA . VAL B 1 484 ? -10.156 4.039 5.48 1 93.5 484 VAL B CA 1
ATOM 8525 C C . VAL B 1 484 ? -11.367 4.922 5.176 1 93.5 484 VAL B C 1
ATOM 8527 O O . VAL B 1 484 ? -12.414 4.426 4.77 1 93.5 484 VAL B O 1
ATOM 8530 N N . ALA B 1 485 ? -11.211 6.23 5.375 1 87.69 485 ALA B N 1
ATOM 8531 C CA . ALA B 1 485 ? -12.281 7.148 4.996 1 87.69 485 ALA B CA 1
ATOM 8532 C C . ALA B 1 485 ? -12.609 7.023 3.512 1 87.69 485 ALA B C 1
ATOM 8534 O O . ALA B 1 485 ? -13.781 7.062 3.121 1 87.69 485 ALA B O 1
ATOM 8535 N N . GLY B 1 486 ? -11.586 6.941 2.699 1 90.25 486 GLY B N 1
ATOM 8536 C CA . GLY B 1 486 ? -11.812 6.711 1.28 1 90.25 486 GLY B CA 1
ATOM 8537 C C . GLY B 1 486 ? -12.5 5.395 0.991 1 90.25 486 GLY B C 1
ATOM 8538 O O . GLY B 1 486 ? -13.375 5.324 0.12 1 90.25 486 GLY B O 1
ATOM 8539 N N . MET B 1 487 ? -12.117 4.363 1.713 1 93.06 487 MET B N 1
ATOM 8540 C CA . MET B 1 487 ? -12.758 3.057 1.567 1 93.06 487 MET B CA 1
ATOM 8541 C C . MET B 1 487 ? -14.242 3.146 1.872 1 93.06 487 MET B C 1
ATOM 8543 O O . MET B 1 487 ? -15.062 2.514 1.198 1 93.06 487 MET B O 1
ATOM 8547 N N . SER B 1 488 ? -14.562 3.895 2.904 1 89.19 488 SER B N 1
ATOM 8548 C CA . SER B 1 488 ? -15.961 4.035 3.307 1 89.19 488 SER B CA 1
ATOM 8549 C C . SER B 1 488 ? -16.781 4.711 2.215 1 89.19 488 SER B C 1
ATOM 8551 O O . SER B 1 488 ? -17.969 4.434 2.072 1 89.19 488 SER B O 1
ATOM 8553 N N . ILE B 1 489 ? -16.156 5.535 1.443 1 86.19 489 ILE B N 1
ATOM 8554 C CA . ILE B 1 489 ? -16.828 6.227 0.357 1 86.19 489 ILE B CA 1
ATOM 8555 C C . ILE B 1 489 ? -17.078 5.262 -0.799 1 86.19 489 ILE B C 1
ATOM 8557 O O . ILE B 1 489 ? -18.141 5.281 -1.417 1 86.19 489 ILE B O 1
ATOM 8561 N N . VAL B 1 490 ? -16.156 4.371 -1.077 1 92.25 490 VAL B N 1
ATOM 8562 C CA . VAL B 1 490 ? -16.234 3.479 -2.23 1 92.25 490 VAL B CA 1
ATOM 8563 C C . VAL B 1 490 ? -17.078 2.258 -1.887 1 92.25 490 VAL B C 1
ATOM 8565 O O . VAL B 1 490 ? -17.703 1.667 -2.766 1 92.25 490 VAL B O 1
ATOM 8568 N N . ALA B 1 491 ? -17.141 1.892 -0.655 1 89.5 491 ALA B N 1
ATOM 8569 C CA . ALA B 1 491 ? -17.688 0.624 -0.18 1 89.5 491 ALA B CA 1
ATOM 8570 C C . ALA B 1 491 ? -19.094 0.395 -0.724 1 89.5 491 ALA B C 1
ATOM 8572 O O . ALA B 1 491 ? -19.391 -0.654 -1.308 1 89.5 491 ALA B O 1
ATOM 8573 N N . PRO B 1 492 ? -19.938 1.383 -0.676 1 86.88 492 PRO B N 1
ATOM 8574 C CA . PRO B 1 492 ? -21.312 1.148 -1.13 1 86.88 492 PRO B CA 1
ATOM 8575 C C . PRO B 1 492 ? -21.422 1.05 -2.65 1 86.88 492 PRO B C 1
ATOM 8577 O O . PRO B 1 492 ? -22.453 0.588 -3.17 1 86.88 492 PRO B O 1
ATOM 8580 N N . THR B 1 493 ? -20.406 1.384 -3.328 1 90.06 493 THR B N 1
ATOM 8581 C CA . THR B 1 493 ? -20.484 1.466 -4.781 1 90.06 493 THR B CA 1
ATOM 8582 C C . THR B 1 493 ? -19.844 0.241 -5.426 1 90.06 493 THR B C 1
ATOM 8584 O O . THR B 1 493 ? -19.844 0.104 -6.652 1 90.06 493 THR B O 1
ATOM 8587 N N . LEU B 1 494 ? -19.391 -0.651 -4.684 1 89.75 494 LEU B N 1
ATOM 8588 C CA . LEU B 1 494 ? -18.594 -1.743 -5.227 1 89.75 494 LEU B CA 1
ATOM 8589 C C . LEU B 1 494 ? -19.469 -2.729 -5.992 1 89.75 494 LEU B C 1
ATOM 8591 O O . LEU B 1 494 ? -20.25 -3.459 -5.395 1 89.75 494 LEU B O 1
ATOM 8595 N N . ASN B 1 495 ? -19.531 -2.637 -7.211 1 88.44 495 ASN B N 1
ATOM 8596 C CA . ASN B 1 495 ? -20.031 -3.602 -8.188 1 88.44 495 ASN B CA 1
ATOM 8597 C C . ASN B 1 495 ? -18.922 -4.039 -9.148 1 88.44 495 ASN B C 1
ATOM 8599 O O . ASN B 1 495 ? -17.75 -3.764 -8.922 1 88.44 495 ASN B O 1
ATOM 8603 N N . ARG B 1 496 ? -19.25 -4.785 -10.07 1 84.19 496 ARG B N 1
ATOM 8604 C CA . ARG B 1 496 ? -18.234 -5.309 -10.977 1 84.19 496 ARG B CA 1
ATOM 8605 C C . ARG B 1 496 ? -17.5 -4.176 -11.68 1 84.19 496 ARG B C 1
ATOM 8607 O O . ARG B 1 496 ? -16.266 -4.18 -11.75 1 84.19 496 ARG B O 1
ATOM 8614 N N . ARG B 1 497 ? -18.266 -3.217 -12.211 1 90.44 497 ARG B N 1
ATOM 8615 C CA . ARG B 1 497 ? -17.688 -2.088 -12.93 1 90.44 497 ARG B CA 1
ATOM 8616 C C . ARG B 1 497 ? -16.781 -1.262 -12.016 1 90.44 497 ARG B C 1
ATOM 8618 O O . ARG B 1 497 ? -15.633 -0.997 -12.352 1 90.44 497 ARG B O 1
ATOM 8625 N N . ASN B 1 498 ? -17.391 -0.888 -10.883 1 94.81 498 ASN B N 1
ATOM 8626 C CA . ASN B 1 498 ? -16.656 -0.028 -9.961 1 94.81 498 ASN B CA 1
ATOM 8627 C C . ASN B 1 498 ? -15.477 -0.764 -9.32 1 94.81 498 ASN B C 1
ATOM 8629 O O . ASN B 1 498 ? -14.453 -0.155 -9.016 1 94.81 498 ASN B O 1
ATOM 8633 N N . SER B 1 499 ? -15.648 -2.064 -9.18 1 93.62 499 SER B N 1
ATOM 8634 C CA . SER B 1 499 ? -14.523 -2.846 -8.656 1 93.62 499 SER B CA 1
ATOM 8635 C C . SER B 1 499 ? -13.352 -2.84 -9.633 1 93.62 499 SER B C 1
ATOM 8637 O O . SER B 1 499 ? -12.195 -2.801 -9.211 1 93.62 499 SER B O 1
ATOM 8639 N N . TYR B 1 500 ? -13.672 -2.906 -10.938 1 94.62 500 TYR B N 1
ATOM 8640 C CA . TYR B 1 500 ? -12.617 -2.859 -11.945 1 94.62 500 TYR B CA 1
ATOM 8641 C C . TYR B 1 500 ? -11.906 -1.51 -11.93 1 94.62 500 TYR B C 1
ATOM 8643 O O . TYR B 1 500 ? -10.688 -1.443 -12.062 1 94.62 500 TYR B O 1
ATOM 8651 N N . ILE B 1 501 ? -12.641 -0.4 -11.734 1 97 501 ILE B N 1
ATOM 8652 C CA . ILE B 1 501 ? -12.078 0.944 -11.664 1 97 501 ILE B CA 1
ATOM 8653 C C . ILE B 1 501 ? -11.156 1.05 -10.453 1 97 501 ILE B C 1
ATOM 8655 O O . ILE B 1 501 ? -10.016 1.511 -10.57 1 97 501 ILE B O 1
ATOM 8659 N N . VAL B 1 502 ? -11.688 0.594 -9.312 1 97.06 502 VAL B N 1
ATOM 8660 C CA . VAL B 1 502 ? -10.922 0.669 -8.07 1 97.06 502 VAL B CA 1
ATOM 8661 C C . VAL B 1 502 ? -9.664 -0.189 -8.188 1 97.06 502 VAL B C 1
ATOM 8663 O O . VAL B 1 502 ? -8.578 0.232 -7.785 1 97.06 502 VAL B O 1
ATOM 8666 N N . MET B 1 503 ? -9.805 -1.297 -8.82 1 96.25 503 MET B N 1
ATOM 8667 C CA . MET B 1 503 ? -8.703 -2.252 -8.953 1 96.25 503 MET B CA 1
ATOM 8668 C C . MET B 1 503 ? -7.543 -1.642 -9.727 1 96.25 503 MET B C 1
ATOM 8670 O O . MET B 1 503 ? -6.402 -1.65 -9.258 1 96.25 503 MET B O 1
ATOM 8674 N N . LEU B 1 504 ? -7.781 -1.118 -10.875 1 97.62 504 LEU B N 1
ATOM 8675 C CA . LEU B 1 504 ? -6.715 -0.596 -11.727 1 97.62 504 LEU B CA 1
ATOM 8676 C C . LEU B 1 504 ? -6.129 0.683 -11.133 1 97.62 504 LEU B C 1
ATOM 8678 O O . LEU B 1 504 ? -4.934 0.949 -11.273 1 97.62 504 LEU B O 1
ATOM 8682 N N . SER B 1 505 ? -7.008 1.481 -10.484 1 97.44 505 SER B N 1
ATOM 8683 C CA . SER B 1 505 ? -6.52 2.689 -9.828 1 97.44 505 SER B CA 1
ATOM 8684 C C . SER B 1 505 ? -5.566 2.352 -8.688 1 97.44 505 SER B C 1
ATOM 8686 O O . SER B 1 505 ? -4.512 2.975 -8.547 1 97.44 505 SER B O 1
ATOM 8688 N N . ILE B 1 506 ? -5.934 1.344 -7.922 1 96.19 506 ILE B N 1
ATOM 8689 C CA . ILE B 1 506 ? -5.113 0.914 -6.793 1 96.19 506 ILE B CA 1
ATOM 8690 C C . ILE B 1 506 ? -3.834 0.252 -7.309 1 96.19 506 ILE B C 1
ATOM 8692 O O . ILE B 1 506 ? -2.766 0.405 -6.711 1 96.19 506 ILE B O 1
ATOM 8696 N N . ALA B 1 507 ? -3.936 -0.409 -8.445 1 96.81 507 ALA B N 1
ATOM 8697 C CA . ALA B 1 507 ? -2.777 -1.095 -9.008 1 96.81 507 ALA B CA 1
ATOM 8698 C C . ALA B 1 507 ? -1.612 -0.13 -9.211 1 96.81 507 ALA B C 1
ATOM 8700 O O . ALA B 1 507 ? -0.508 -0.369 -8.719 1 96.81 507 ALA B O 1
ATOM 8701 N N . PHE B 1 508 ? -1.914 0.969 -9.781 1 96.38 508 PHE B N 1
ATOM 8702 C CA . PHE B 1 508 ? -0.833 1.907 -10.055 1 96.38 508 PHE B CA 1
ATOM 8703 C C . PHE B 1 508 ? -0.666 2.895 -8.906 1 96.38 508 PHE B C 1
ATOM 8705 O O . PHE B 1 508 ? 0.452 3.316 -8.602 1 96.38 508 PHE B O 1
ATOM 8712 N N . GLY B 1 509 ? -1.769 3.303 -8.289 1 95.06 509 GLY B N 1
ATOM 8713 C CA . GLY B 1 509 ? -1.655 4.215 -7.164 1 95.06 509 GLY B CA 1
ATOM 8714 C C . GLY B 1 509 ? -0.844 3.645 -6.016 1 95.06 509 GLY B C 1
ATOM 8715 O O . GLY B 1 509 ? 0.181 4.211 -5.629 1 95.06 509 GLY B O 1
ATOM 8716 N N . LEU B 1 510 ? -1.256 2.471 -5.492 1 94.62 510 LEU B N 1
ATOM 8717 C CA . LEU B 1 510 ? -0.505 1.787 -4.441 1 94.62 510 LEU B CA 1
ATOM 8718 C C . LEU B 1 510 ? 0.854 1.327 -4.957 1 94.62 510 LEU B C 1
ATOM 8720 O O . LEU B 1 510 ? 1.833 1.309 -4.211 1 94.62 510 LEU B O 1
ATOM 8724 N N . GLY B 1 511 ? 0.841 0.957 -6.211 1 94.44 511 GLY B N 1
ATOM 8725 C CA . GLY B 1 511 ? 2.076 0.487 -6.816 1 94.44 511 GLY B CA 1
ATOM 8726 C C . GLY B 1 511 ? 3.189 1.518 -6.777 1 94.44 511 GLY B C 1
ATOM 8727 O O . GLY B 1 511 ? 4.309 1.214 -6.355 1 94.44 511 GLY B O 1
ATOM 8728 N N . VAL B 1 512 ? 2.875 2.711 -7.125 1 93.06 512 VAL B N 1
ATOM 8729 C CA . VAL B 1 512 ? 3.895 3.754 -7.184 1 93.06 512 VAL B CA 1
ATOM 8730 C C . VAL B 1 512 ? 4.238 4.223 -5.773 1 93.06 512 VAL B C 1
ATOM 8732 O O . VAL B 1 512 ? 5.359 4.664 -5.516 1 93.06 512 VAL B O 1
ATOM 8735 N N . ALA B 1 513 ? 3.289 4.125 -4.855 1 91.81 513 ALA B N 1
ATOM 8736 C CA . ALA B 1 513 ? 3.594 4.426 -3.461 1 91.81 513 ALA B CA 1
ATOM 8737 C C . ALA B 1 513 ? 4.633 3.457 -2.904 1 91.81 513 ALA B C 1
ATOM 8739 O O . ALA B 1 513 ? 5.477 3.84 -2.092 1 91.81 513 ALA B O 1
ATOM 8740 N N . MET B 1 514 ? 4.586 2.234 -3.367 1 92.06 514 MET B N 1
ATOM 8741 C CA . MET B 1 514 ? 5.488 1.19 -2.887 1 92.06 514 MET B CA 1
ATOM 8742 C C . MET B 1 514 ? 6.82 1.236 -3.627 1 92.06 514 MET B C 1
ATOM 8744 O O . MET B 1 514 ? 7.875 1.005 -3.031 1 92.06 514 MET B O 1
ATOM 8748 N N . GLU B 1 515 ? 6.707 1.494 -4.961 1 91.75 515 GLU B N 1
ATOM 8749 C CA . GLU B 1 515 ? 7.891 1.504 -5.816 1 91.75 515 GLU B CA 1
ATOM 8750 C C . GLU B 1 515 ? 7.949 2.771 -6.664 1 91.75 515 GLU B C 1
ATOM 8752 O O . GLU B 1 515 ? 7.789 2.719 -7.883 1 91.75 515 GLU B O 1
ATOM 8757 N N . PRO B 1 516 ? 8.273 3.846 -6.023 1 84.88 516 PRO B N 1
ATOM 8758 C CA . PRO B 1 516 ? 8.273 5.109 -6.766 1 84.88 516 PRO B CA 1
ATOM 8759 C C . PRO B 1 516 ? 9.305 5.129 -7.891 1 84.88 516 PRO B C 1
ATOM 8761 O O . PRO B 1 516 ? 9.219 5.961 -8.797 1 84.88 516 PRO B O 1
ATOM 8764 N N . GLN B 1 517 ? 10.281 4.242 -7.902 1 89.25 517 GLN B N 1
ATOM 8765 C CA . GLN B 1 517 ? 11.336 4.23 -8.906 1 89.25 517 GLN B CA 1
ATOM 8766 C C . GLN B 1 517 ? 10.828 3.674 -10.234 1 89.25 517 GLN B C 1
ATOM 8768 O O . GLN B 1 517 ? 11.555 3.67 -11.227 1 89.25 517 GLN B O 1
ATOM 8773 N N . LEU B 1 518 ? 9.57 3.232 -10.273 1 92.69 518 LEU B N 1
ATOM 8774 C CA . LEU B 1 518 ? 9.008 2.713 -11.516 1 92.69 518 LEU B CA 1
ATOM 8775 C C . LEU B 1 518 ? 9.109 3.748 -12.633 1 92.69 518 LEU B C 1
ATOM 8777 O O . LEU B 1 518 ? 9.461 3.416 -13.766 1 92.69 518 LEU B O 1
ATOM 8781 N N . PHE B 1 519 ? 8.805 5.027 -12.305 1 92.94 519 PHE B N 1
ATOM 8782 C CA . PHE B 1 519 ? 8.75 6.039 -13.352 1 92.94 519 PHE B CA 1
ATOM 8783 C C . PHE B 1 519 ? 10 6.91 -13.328 1 92.94 519 PHE B C 1
ATOM 8785 O O . PHE B 1 519 ? 10.492 7.336 -14.375 1 92.94 519 PHE B O 1
ATOM 8792 N N . GLU B 1 520 ? 10.422 7.223 -12.125 1 87.38 520 GLU B N 1
ATOM 8793 C CA . GLU B 1 520 ? 11.641 8.008 -11.969 1 87.38 520 GLU B CA 1
ATOM 8794 C C . GLU B 1 520 ? 12.664 7.27 -11.102 1 87.38 520 GLU B C 1
ATOM 8796 O O . GLU B 1 520 ? 12.367 6.891 -9.969 1 87.38 520 GLU B O 1
ATOM 8801 N N . ALA B 1 521 ? 13.758 7.09 -11.703 1 79.56 521 ALA B N 1
ATOM 8802 C CA . ALA B 1 521 ? 14.805 6.328 -11.023 1 79.56 521 ALA B CA 1
ATOM 8803 C C . ALA B 1 521 ? 15.078 6.895 -9.625 1 79.56 521 ALA B C 1
ATOM 8805 O O . ALA B 1 521 ? 14.812 8.07 -9.367 1 79.56 521 ALA B O 1
ATOM 8806 N N . SER B 1 522 ? 15.602 6.086 -8.773 1 68.19 522 SER B N 1
ATOM 8807 C CA . SER B 1 522 ? 15.734 6.336 -7.344 1 68.19 522 SER B CA 1
ATOM 8808 C C . SER B 1 522 ? 16.391 7.691 -7.082 1 68.19 522 SER B C 1
ATOM 8810 O O . SER B 1 522 ? 17.266 8.117 -7.832 1 68.19 522 SER B O 1
ATOM 8812 N N . GLY B 1 523 ? 15.742 8.312 -6.125 1 67.62 523 GLY B N 1
ATOM 8813 C CA . GLY B 1 523 ? 16.297 9.602 -5.715 1 67.62 523 GLY B CA 1
ATOM 8814 C C . GLY B 1 523 ? 17.109 9.516 -4.434 1 67.62 523 GLY B C 1
ATOM 8815 O O . GLY B 1 523 ? 17.359 10.539 -3.791 1 67.62 523 GLY B O 1
ATOM 8816 N N . ALA B 1 524 ? 17.484 8.266 -4.129 1 72.94 524 ALA B N 1
ATOM 8817 C CA . ALA B 1 524 ? 18.328 8.141 -2.934 1 72.94 524 ALA B CA 1
ATOM 8818 C C . ALA B 1 524 ? 19.609 8.945 -3.08 1 72.94 524 ALA B C 1
ATOM 8820 O O . ALA B 1 524 ? 20.203 8.984 -4.16 1 72.94 524 ALA B O 1
ATOM 8821 N N . PHE B 1 525 ? 19.984 9.523 -1.965 1 70.06 525 PHE B N 1
ATOM 8822 C CA . PHE B 1 525 ? 21.109 10.453 -1.975 1 70.06 525 PHE B CA 1
ATOM 8823 C C . PHE B 1 525 ? 22.375 9.766 -2.49 1 70.06 525 PHE B C 1
ATOM 8825 O O . PHE B 1 525 ? 23.094 10.32 -3.318 1 70.06 525 PHE B O 1
ATOM 8832 N N . TYR B 1 526 ? 22.609 8.562 -2.076 1 74.62 526 TYR B N 1
ATOM 8833 C CA . TYR B 1 526 ? 23.875 7.906 -2.381 1 74.62 526 TYR B CA 1
ATOM 8834 C C . TYR B 1 526 ? 23.812 7.176 -3.715 1 74.62 526 TYR B C 1
ATOM 8836 O O . TYR B 1 526 ? 24.828 6.684 -4.215 1 74.62 526 TYR B O 1
ATOM 8844 N N . ALA B 1 527 ? 22.609 7.074 -4.25 1 77.12 527 ALA B N 1
ATOM 8845 C CA . ALA B 1 527 ? 22.438 6.465 -5.566 1 77.12 527 ALA B CA 1
ATOM 8846 C C . ALA B 1 527 ? 22.812 7.445 -6.676 1 77.12 527 ALA B C 1
ATOM 8848 O O . ALA B 1 527 ? 22.75 7.109 -7.859 1 77.12 527 ALA B O 1
ATOM 8849 N N . LYS B 1 528 ? 23.234 8.57 -6.262 1 71.81 528 LYS B N 1
ATOM 8850 C CA . LYS B 1 528 ? 23.75 9.594 -7.168 1 71.81 528 LYS B CA 1
ATOM 8851 C C . LYS B 1 528 ? 22.672 10.055 -8.141 1 71.81 528 LYS B C 1
ATOM 8853 O O . LYS B 1 528 ? 21.531 10.297 -7.746 1 71.81 528 LYS B O 1
ATOM 8858 N N . ASN B 1 529 ? 23 10.289 -9.461 1 75.88 529 ASN B N 1
ATOM 8859 C CA . ASN B 1 529 ? 22.062 10.938 -10.367 1 75.88 529 ASN B CA 1
ATOM 8860 C C . ASN B 1 529 ? 21.469 9.945 -11.367 1 75.88 529 ASN B C 1
ATOM 8862 O O . ASN B 1 529 ? 21.516 10.18 -12.578 1 75.88 529 ASN B O 1
ATOM 8866 N N . LEU B 1 530 ? 20.828 8.906 -10.836 1 82.56 530 LEU B N 1
ATOM 8867 C CA . LEU B 1 530 ? 20.234 7.887 -11.688 1 82.56 530 LEU B CA 1
ATOM 8868 C C . LEU B 1 530 ? 19.109 8.477 -12.547 1 82.56 530 LEU B C 1
ATOM 8870 O O . LEU B 1 530 ? 18.906 8.039 -13.68 1 82.56 530 LEU B O 1
ATOM 8874 N N . ARG B 1 531 ? 18.469 9.461 -11.984 1 81.94 531 ARG B N 1
ATOM 8875 C CA . ARG B 1 531 ? 17.297 10.008 -12.664 1 81.94 531 ARG B CA 1
ATOM 8876 C C . ARG B 1 531 ? 17.688 10.758 -13.93 1 81.94 531 ARG B C 1
ATOM 8878 O O . ARG B 1 531 ? 16.859 10.992 -14.805 1 81.94 531 ARG B O 1
ATOM 8885 N N . HIS B 1 532 ? 18.938 11.156 -14.031 1 80.94 532 HIS B N 1
ATOM 8886 C CA . HIS B 1 532 ? 19.406 11.875 -15.211 1 80.94 532 HIS B CA 1
ATOM 8887 C C . HIS B 1 532 ? 19.422 10.969 -16.438 1 80.94 532 HIS B C 1
ATOM 8889 O O . HIS B 1 532 ? 19.172 11.43 -17.562 1 80.94 532 HIS B O 1
ATOM 8895 N N . ASN B 1 533 ? 19.688 9.688 -16.25 1 82.31 533 ASN B N 1
ATOM 8896 C CA . ASN B 1 533 ? 19.922 8.836 -17.406 1 82.31 533 ASN B CA 1
ATOM 8897 C C . ASN B 1 533 ? 18.906 7.7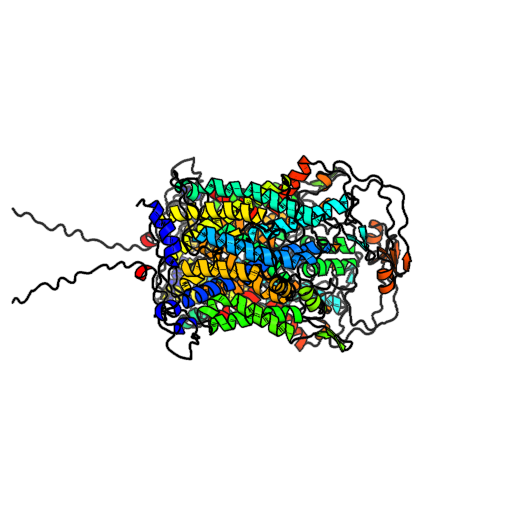03 -17.484 1 82.31 533 ASN B C 1
ATOM 8899 O O . ASN B 1 533 ? 18.766 7.055 -18.531 1 82.31 533 ASN B O 1
ATOM 8903 N N . PHE B 1 534 ? 18.172 7.496 -16.438 1 87.81 534 PHE B N 1
ATOM 8904 C CA . PHE B 1 534 ? 17.328 6.309 -16.422 1 87.81 534 PHE B CA 1
ATOM 8905 C C . PHE B 1 534 ? 15.898 6.664 -16.016 1 87.81 534 PHE B C 1
ATOM 8907 O O . PHE B 1 534 ? 15.641 7.766 -15.523 1 87.81 534 PHE B O 1
ATOM 8914 N N . GLY B 1 535 ? 14.984 5.684 -16.219 1 90.19 535 GLY B N 1
ATOM 8915 C CA . GLY B 1 535 ? 13.57 5.875 -15.938 1 90.19 535 GLY B CA 1
ATOM 8916 C C . GLY B 1 535 ? 12.719 5.969 -17.188 1 90.19 535 GLY B C 1
ATOM 8917 O O . GLY B 1 535 ? 13.195 5.711 -18.297 1 90.19 535 GLY B O 1
ATOM 8918 N N . LEU B 1 536 ? 11.461 6.281 -16.984 1 93.38 536 LEU B N 1
ATOM 8919 C CA . LEU B 1 536 ? 10.523 6.352 -18.094 1 93.38 536 LEU B CA 1
ATOM 8920 C C . LEU B 1 536 ? 10.875 7.496 -19.031 1 93.38 536 LEU B C 1
ATOM 8922 O O . LEU B 1 536 ? 10.766 7.359 -20.266 1 93.38 536 LEU B O 1
ATOM 8926 N N . TRP B 1 537 ? 11.281 8.656 -18.469 1 93.31 537 TRP B N 1
ATOM 8927 C CA . TRP B 1 537 ? 11.672 9.867 -19.203 1 93.31 537 TRP B CA 1
ATOM 8928 C C . TRP B 1 537 ? 12.875 10.531 -18.531 1 93.31 537 TRP B C 1
ATOM 8930 O O . TRP B 1 537 ? 12.711 11.484 -17.766 1 93.31 537 TRP B O 1
ATOM 8940 N N . PRO B 1 538 ? 14.125 10.078 -18.844 1 90.06 538 PRO B N 1
ATOM 8941 C CA . PRO B 1 538 ? 15.336 10.586 -18.203 1 90.06 538 PRO B CA 1
ATOM 8942 C C . PRO B 1 538 ? 15.531 12.086 -18.406 1 90.06 538 PRO B C 1
ATOM 8944 O O . PRO B 1 538 ? 15.148 12.633 -19.453 1 90.06 538 PRO B O 1
ATOM 8947 N N . GLU B 1 539 ? 16.141 12.781 -17.484 1 86.25 539 GLU B N 1
ATOM 8948 C CA . GLU B 1 539 ? 16.391 14.219 -17.531 1 86.25 539 GLU B CA 1
ATOM 8949 C C . GLU B 1 539 ? 17.344 14.57 -18.656 1 86.25 539 GLU B C 1
ATOM 8951 O O . GLU B 1 539 ? 17.297 15.68 -19.203 1 86.25 539 GLU B O 1
ATOM 8956 N N . ALA B 1 540 ? 18.188 13.672 -19.031 1 86.06 540 ALA B N 1
ATOM 8957 C CA . ALA B 1 540 ? 19.156 13.898 -20.094 1 86.06 540 ALA B CA 1
ATOM 8958 C C . ALA B 1 540 ? 18.469 14.211 -21.422 1 86.06 540 ALA B C 1
ATOM 8960 O O . ALA B 1 540 ? 19 14.945 -22.25 1 86.06 540 ALA B O 1
ATOM 8961 N N . ASP B 1 541 ? 17.219 13.695 -21.562 1 89.19 541 ASP B N 1
ATOM 8962 C CA . ASP B 1 541 ? 16.469 13.875 -22.797 1 89.19 541 ASP B CA 1
ATOM 8963 C C . ASP B 1 541 ? 16.031 15.328 -22.969 1 89.19 541 ASP B C 1
ATOM 8965 O O . ASP B 1 541 ? 15.688 15.758 -24.078 1 89.19 541 ASP B O 1
ATOM 8969 N N . VAL B 1 542 ? 16.062 16.031 -21.859 1 90.25 542 VAL B N 1
ATOM 8970 C CA . VAL B 1 542 ? 15.57 17.406 -21.953 1 90.25 542 VAL B CA 1
ATOM 8971 C C . VAL B 1 542 ? 16.719 18.391 -21.688 1 90.25 542 VAL B C 1
ATOM 8973 O O . VAL B 1 542 ? 16.484 19.578 -21.484 1 90.25 542 VAL B O 1
ATOM 8976 N N . CYS B 1 543 ? 17.938 17.875 -21.641 1 86.25 543 CYS B N 1
ATOM 8977 C CA . CYS B 1 543 ? 19.125 18.719 -21.516 1 86.25 543 CYS B CA 1
ATOM 8978 C C . CYS B 1 543 ? 19.484 19.359 -22.844 1 86.25 543 CYS B C 1
ATOM 8980 O O . CYS B 1 543 ? 19.578 18.688 -23.859 1 86.25 543 CYS B O 1
ATOM 8982 N N . ALA B 1 544 ? 19.609 20.703 -22.859 1 87.19 544 ALA B N 1
ATOM 8983 C CA . ALA B 1 544 ? 19.984 21.422 -24.078 1 87.19 544 ALA B CA 1
ATOM 8984 C C . ALA B 1 544 ? 21.5 21.5 -24.25 1 87.19 544 ALA B C 1
ATOM 8986 O O . ALA B 1 544 ? 22.016 21.375 -25.359 1 87.19 544 ALA B O 1
ATOM 8987 N N . ARG B 1 545 ? 22.188 21.812 -23.109 1 82.56 545 ARG B N 1
ATOM 8988 C CA . ARG B 1 545 ? 23.641 21.922 -23.141 1 82.56 545 ARG B CA 1
ATOM 8989 C C . ARG B 1 545 ? 24.281 21.156 -22 1 82.56 545 ARG B C 1
ATOM 8991 O O . ARG B 1 545 ? 24 21.422 -20.828 1 82.56 545 ARG B O 1
ATOM 8998 N N . PHE B 1 546 ? 25 20.141 -22.344 1 76.69 546 PHE B N 1
ATOM 8999 C CA . PHE B 1 546 ? 25.766 19.391 -21.359 1 76.69 546 PHE B CA 1
ATOM 9000 C C . PHE B 1 546 ? 27.047 20.125 -20.984 1 76.69 546 PHE B C 1
ATOM 9002 O O . PHE B 1 546 ? 27.609 20.844 -21.797 1 76.69 546 PHE B O 1
ATOM 9009 N N . PRO B 1 547 ? 27.312 20.172 -19.625 1 68.38 547 PRO B N 1
ATOM 9010 C CA . PRO B 1 547 ? 28.547 20.875 -19.234 1 68.38 547 PRO B CA 1
ATOM 9011 C C . PRO B 1 547 ? 29.781 20.312 -19.922 1 68.38 547 PRO B C 1
ATOM 9013 O O . PRO B 1 547 ? 29.859 19.125 -20.203 1 68.38 547 PRO B O 1
ATOM 9016 N N . THR B 1 548 ? 30.484 21.234 -20.672 1 55.34 548 THR B N 1
ATOM 9017 C CA . THR B 1 548 ? 31.719 20.859 -21.344 1 55.34 548 THR B CA 1
ATOM 9018 C C . THR B 1 548 ? 32.781 20.453 -20.328 1 55.34 548 THR B C 1
ATOM 9020 O O . THR B 1 548 ? 33.625 19.609 -20.609 1 55.34 548 THR B O 1
ATOM 9023 N N . VAL B 1 549 ? 33.062 21.453 -19.328 1 49.38 549 VAL B N 1
ATOM 9024 C CA . VAL B 1 549 ? 34.312 21.422 -18.562 1 49.38 549 VAL B CA 1
ATOM 9025 C C . VAL B 1 549 ? 34.25 20.297 -17.531 1 49.38 549 VAL B C 1
ATOM 9027 O O . VAL B 1 549 ? 33.406 20.344 -16.609 1 49.38 549 VAL B O 1
ATOM 9030 N N . THR B 1 550 ? 33.844 19.359 -17.625 1 45.62 550 THR B N 1
ATOM 9031 C CA . THR B 1 550 ? 33.875 18.609 -16.375 1 45.62 550 THR B CA 1
ATOM 9032 C C . THR B 1 550 ? 35.312 18.516 -15.852 1 45.62 550 THR B C 1
ATOM 9034 O O . THR B 1 550 ? 36.188 17.984 -16.531 1 45.62 550 THR B O 1
ATOM 9037 N N . THR B 1 551 ? 35.938 19.672 -15.406 1 41.09 551 THR B N 1
ATOM 9038 C CA . THR B 1 551 ? 37.125 19.359 -14.617 1 41.09 551 THR B CA 1
ATOM 9039 C C . THR B 1 551 ? 36.906 18.094 -13.797 1 41.09 551 THR B C 1
ATOM 9041 O O . THR B 1 551 ? 35.969 18.016 -13.008 1 41.09 551 THR B O 1
ATOM 9044 N N . VAL B 1 552 ? 37.062 17.125 -14.422 1 43.34 552 VAL B N 1
ATOM 9045 C CA . VAL B 1 552 ? 36.969 15.914 -13.617 1 43.34 552 VAL B CA 1
ATOM 9046 C C . VAL B 1 552 ? 37.75 16.078 -12.32 1 43.34 552 VAL B C 1
ATOM 9048 O O . VAL B 1 552 ? 38.969 16.203 -12.352 1 43.34 552 VAL B O 1
ATOM 9051 N N . LEU B 1 553 ? 37.469 17.109 -11.516 1 42.09 553 LEU B N 1
ATOM 9052 C CA . LEU B 1 553 ? 38.062 16.984 -10.195 1 42.09 553 LEU B CA 1
ATOM 9053 C C . LEU B 1 553 ? 38.094 15.523 -9.75 1 42.09 553 LEU B C 1
ATOM 9055 O O . LEU B 1 553 ? 37.062 14.852 -9.727 1 42.09 553 LEU B O 1
ATOM 9059 N N . VAL B 1 554 ? 39.25 15.109 -10.023 1 46.16 554 VAL B N 1
ATOM 9060 C CA . VAL B 1 554 ? 39.406 13.836 -9.336 1 46.16 554 VAL B CA 1
ATOM 9061 C C . VAL B 1 554 ? 39.094 14.008 -7.852 1 46.16 554 VAL B C 1
ATOM 9063 O O . VAL B 1 554 ? 39.781 14.766 -7.148 1 46.16 554 VAL B O 1
ATOM 9066 N N . PRO B 1 555 ? 37.812 14.078 -7.449 1 46.88 555 PRO B N 1
ATOM 9067 C CA . PRO B 1 555 ? 37.438 14.367 -6.062 1 46.88 555 PRO B CA 1
ATOM 9068 C C . PRO B 1 555 ? 38.5 13.883 -5.062 1 46.88 555 PRO B C 1
ATOM 9070 O O . PRO B 1 555 ? 39.312 13.023 -5.395 1 46.88 555 PRO B O 1
ATOM 9073 N N . ALA B 1 556 ? 38.625 14.82 -3.918 1 53.38 556 ALA B N 1
ATOM 9074 C CA . ALA B 1 556 ? 39.438 14.281 -2.83 1 53.38 556 ALA B CA 1
ATOM 9075 C C . ALA B 1 556 ? 39.125 12.805 -2.605 1 53.38 556 ALA B C 1
ATOM 9077 O O . ALA B 1 556 ? 38 12.359 -2.768 1 53.38 556 ALA B O 1
ATOM 9078 N N . THR B 1 557 ? 40.094 12.18 -2.846 1 54.38 557 THR B N 1
ATOM 9079 C CA . THR B 1 557 ? 39.969 10.75 -2.598 1 54.38 557 THR B CA 1
ATOM 9080 C C . THR B 1 557 ? 40.531 10.391 -1.225 1 54.38 557 THR B C 1
ATOM 9082 O O . THR B 1 557 ? 41.469 11.055 -0.729 1 54.38 557 THR B O 1
ATOM 9085 N N . CYS B 1 558 ? 39.781 10.031 -0.388 1 52.78 558 CYS B N 1
ATOM 9086 C CA . CYS B 1 558 ? 40.281 9.32 0.781 1 52.78 558 CYS B CA 1
ATOM 9087 C C . CYS B 1 558 ? 40.719 7.906 0.413 1 52.78 558 CYS B C 1
ATOM 9089 O O . CYS B 1 558 ? 39.875 7.066 0.062 1 52.78 558 CYS B O 1
ATOM 9091 N N . GLY B 1 559 ? 42.062 7.965 0.24 1 50.22 559 GLY B N 1
ATOM 9092 C CA . GLY B 1 559 ? 42.688 6.719 -0.176 1 50.22 559 GLY B CA 1
ATOM 9093 C C . GLY B 1 559 ? 42.75 5.676 0.922 1 50.22 559 GLY B C 1
ATOM 9094 O O . GLY B 1 559 ? 43.062 5.98 2.066 1 50.22 559 GLY B O 1
ATOM 9095 N N . PHE B 1 560 ? 42.125 4.777 0.789 1 43.84 560 PHE B N 1
ATOM 9096 C CA . PHE B 1 560 ? 42.281 3.594 1.627 1 43.84 560 PHE B CA 1
ATOM 9097 C C . PHE B 1 560 ? 43.062 2.52 0.896 1 43.84 560 PHE B C 1
ATOM 9099 O O . PHE B 1 560 ? 43.344 2.641 -0.303 1 43.84 560 PHE B O 1
ATOM 9106 N N . ALA B 1 561 ? 43.781 1.667 1.53 1 44.91 561 ALA B N 1
ATOM 9107 C CA . ALA B 1 561 ? 44.625 0.646 0.905 1 44.91 561 ALA B CA 1
ATOM 9108 C C . ALA B 1 561 ? 43.969 0.094 -0.356 1 44.91 561 ALA B C 1
ATOM 9110 O O . ALA B 1 561 ? 44.656 -0.276 -1.312 1 44.91 561 ALA B O 1
ATOM 9111 N N . GLY B 1 562 ? 42.625 0.06 -0.555 1 41.78 562 GLY B N 1
ATOM 9112 C CA . GLY B 1 562 ? 41.906 -0.633 -1.62 1 41.78 562 GLY B CA 1
ATOM 9113 C C . GLY B 1 562 ? 41.25 0.31 -2.619 1 41.78 562 GLY B C 1
ATOM 9114 O O . GLY B 1 562 ? 40.594 -0.132 -3.547 1 41.78 562 GLY B O 1
ATOM 9115 N N . GLY B 1 563 ? 41.312 1.556 -2.527 1 47.5 563 GLY B N 1
ATOM 9116 C CA . GLY B 1 563 ? 40.812 2.553 -3.473 1 47.5 563 GLY B CA 1
ATOM 9117 C C . GLY B 1 563 ? 40.594 3.91 -2.84 1 47.5 563 GLY B C 1
ATOM 9118 O O . GLY B 1 563 ? 40.938 4.129 -1.677 1 47.5 563 GLY B O 1
ATOM 9119 N N . ALA B 1 564 ? 40.469 4.938 -3.637 1 51.88 564 ALA B N 1
ATOM 9120 C CA . ALA B 1 564 ? 40.219 6.293 -3.156 1 51.88 564 ALA B CA 1
ATOM 9121 C C . ALA B 1 564 ? 38.75 6.676 -3.336 1 51.88 564 ALA B C 1
ATOM 9123 O O . ALA B 1 564 ? 38.125 6.289 -4.32 1 51.88 564 ALA B O 1
ATOM 9124 N N . VAL B 1 565 ? 38.094 6.797 -2.369 1 49.69 565 VAL B N 1
ATOM 9125 C CA . VAL B 1 565 ? 36.719 7.312 -2.377 1 49.69 565 VAL B CA 1
ATOM 9126 C C . VAL B 1 565 ? 36.719 8.828 -2.197 1 49.69 565 VAL B C 1
ATOM 9128 O O . VAL B 1 565 ? 37.688 9.383 -1.664 1 49.69 565 VAL B O 1
ATOM 9131 N N . GLU B 1 566 ? 35.844 9.469 -2.781 1 54.03 566 GLU B N 1
ATOM 9132 C CA . GLU B 1 566 ? 35.719 10.898 -2.535 1 54.03 566 GLU B CA 1
ATOM 9133 C C . GLU B 1 566 ? 35.156 11.18 -1.153 1 54.03 566 GLU B C 1
ATOM 9135 O O . GLU B 1 566 ? 33.969 10.906 -0.905 1 54.03 566 GLU B O 1
ATOM 9140 N N . LEU B 1 567 ? 36.031 11.289 -0.163 1 52.56 567 LEU B N 1
ATOM 9141 C CA . LEU B 1 567 ? 35.719 11.719 1.191 1 52.56 567 LEU B CA 1
ATOM 9142 C C . LEU B 1 567 ? 36.281 13.102 1.479 1 52.56 567 LEU B C 1
ATOM 9144 O O . LEU B 1 567 ? 37.281 13.508 0.858 1 52.56 567 LEU B O 1
ATOM 9148 N N . SER B 1 568 ? 35.562 13.812 2.379 1 53.34 568 SER B N 1
ATOM 9149 C CA . SER B 1 568 ? 36.25 14.961 2.951 1 53.34 568 SER B CA 1
ATOM 9150 C C . SER B 1 568 ? 37.531 14.539 3.707 1 53.34 568 SER B C 1
ATOM 9152 O O . SER B 1 568 ? 37.688 13.359 4.047 1 53.34 568 SER B O 1
ATOM 9154 N N . GLU B 1 569 ? 38.438 15.391 3.828 1 56.97 569 GLU B N 1
ATOM 9155 C CA . GLU B 1 569 ? 39.656 15.07 4.578 1 56.97 569 GLU B CA 1
ATOM 9156 C C . GLU B 1 569 ? 39.312 14.508 5.953 1 56.97 569 GLU B C 1
ATOM 9158 O O . GLU B 1 569 ? 39.906 13.508 6.375 1 56.97 569 GLU B O 1
ATOM 9163 N N . ALA B 1 570 ? 38.375 15.062 6.539 1 52.91 570 ALA B N 1
ATOM 9164 C CA . ALA B 1 570 ? 37.969 14.625 7.879 1 52.91 570 ALA B CA 1
ATOM 9165 C C . ALA B 1 570 ? 37.375 13.234 7.848 1 52.91 570 ALA B C 1
ATOM 9167 O O . ALA B 1 570 ? 37.719 12.375 8.656 1 52.91 570 ALA B O 1
ATOM 9168 N N . ASP B 1 571 ? 36.562 13.039 6.949 1 52.34 571 ASP B N 1
ATOM 9169 C CA . ASP B 1 571 ? 35.938 11.727 6.875 1 52.34 571 ASP B CA 1
ATOM 9170 C C . ASP B 1 571 ? 36.906 10.656 6.402 1 52.34 571 ASP B C 1
ATOM 9172 O O . ASP B 1 571 ? 36.844 9.516 6.852 1 52.34 571 ASP B O 1
ATOM 9176 N N . CYS B 1 572 ? 37.781 11.039 5.594 1 54.06 572 CYS B N 1
ATOM 9177 C CA . CYS B 1 572 ? 38.875 10.164 5.152 1 54.06 572 CYS B CA 1
ATOM 9178 C C . CYS B 1 572 ? 39.75 9.758 6.324 1 54.06 572 CYS B C 1
ATOM 9180 O O . CYS B 1 572 ? 40.125 8.586 6.457 1 54.06 572 CYS B O 1
ATOM 9182 N N . LEU B 1 573 ? 39.906 10.727 7.168 1 50.34 573 LEU B N 1
ATOM 9183 C CA . LEU B 1 573 ? 40.719 10.469 8.352 1 50.34 573 LEU B CA 1
ATOM 9184 C C . LEU B 1 573 ? 40 9.531 9.312 1 50.34 573 LEU B C 1
ATOM 9186 O O . LEU B 1 573 ? 40.594 8.609 9.859 1 50.34 573 LEU B O 1
ATOM 9190 N N . VAL B 1 574 ? 38.875 9.719 9.438 1 47.84 574 VAL B N 1
ATOM 9191 C CA . VAL B 1 574 ? 38.062 8.883 10.336 1 47.84 574 VAL B CA 1
ATOM 9192 C C . VAL B 1 574 ? 37.906 7.488 9.727 1 47.84 574 VAL B C 1
ATOM 9194 O O . VAL B 1 574 ? 37.938 6.484 10.445 1 47.84 574 VAL B O 1
ATOM 9197 N N . ALA B 1 575 ? 37.938 7.465 8.422 1 45.34 575 ALA B N 1
ATOM 9198 C CA . ALA B 1 575 ? 37.781 6.199 7.711 1 45.34 575 ALA B CA 1
ATOM 9199 C C . ALA B 1 575 ? 39.125 5.488 7.559 1 45.34 575 ALA B C 1
ATOM 9201 O O . ALA B 1 575 ? 39.156 4.355 7.07 1 45.34 575 ALA B O 1
ATOM 9202 N N . GLY B 1 576 ? 40.125 6.078 7.965 1 45.25 576 GLY B N 1
ATOM 9203 C CA . GLY B 1 576 ? 41.469 5.578 7.922 1 45.25 576 GLY B CA 1
ATOM 9204 C C . GLY B 1 576 ? 42.094 5.637 6.535 1 45.25 576 GLY B C 1
ATOM 9205 O O . GLY B 1 576 ? 43.031 4.898 6.238 1 45.25 576 GLY B O 1
ATOM 9206 N N . GLY B 1 577 ? 41.406 6.402 5.715 1 47.12 577 GLY B N 1
ATOM 9207 C CA . GLY B 1 577 ? 41.938 6.539 4.371 1 47.12 577 GLY B CA 1
ATOM 9208 C C . GLY B 1 577 ? 42.938 7.676 4.238 1 47.12 577 GLY B C 1
ATOM 9209 O O . GLY B 1 577 ? 43.188 8.414 5.199 1 47.12 577 GLY B O 1
ATOM 9210 N N . ASN B 1 578 ? 43.812 7.609 3.182 1 52.78 578 ASN B N 1
ATOM 9211 C CA . ASN B 1 578 ? 44.719 8.703 2.828 1 52.78 578 ASN B CA 1
ATOM 9212 C C . ASN B 1 578 ? 44.031 9.727 1.931 1 52.78 578 ASN B C 1
ATOM 9214 O O . ASN B 1 578 ? 43.594 9.406 0.816 1 52.78 578 ASN B O 1
ATOM 9218 N N . TYR B 1 579 ? 43.812 10.781 2.387 1 54.94 579 TYR B N 1
ATOM 9219 C CA . TYR B 1 579 ? 43.094 11.859 1.712 1 54.94 579 TYR B CA 1
ATOM 9220 C C . TYR B 1 579 ? 44 12.5 0.641 1 54.94 579 TYR B C 1
ATOM 9222 O O . TYR B 1 579 ? 45.125 12.875 0.91 1 54.94 579 TYR B O 1
ATOM 9230 N N . SER B 1 580 ? 43.625 12.258 -0.6 1 60.69 580 SER B N 1
ATOM 9231 C CA . SER B 1 580 ? 44.219 13.055 -1.658 1 60.69 580 SER B CA 1
ATOM 9232 C C . SER B 1 580 ? 43.312 14.195 -2.094 1 60.69 580 SER B C 1
ATOM 9234 O O . SER B 1 580 ? 42.125 13.984 -2.379 1 60.69 580 SER B O 1
ATOM 9236 N N . ALA B 1 581 ? 43.75 15.32 -2.17 1 54.25 581 ALA B N 1
ATOM 9237 C CA . ALA B 1 581 ? 43.031 16.547 -2.482 1 54.25 581 ALA B CA 1
ATOM 9238 C C . ALA B 1 581 ? 42.531 16.547 -3.932 1 54.25 581 ALA B C 1
ATOM 9240 O O . ALA B 1 581 ? 43.125 15.883 -4.789 1 54.25 581 ALA B O 1
ATOM 9241 N N . PRO B 1 582 ? 41.25 16.859 -4.234 1 52.03 582 PRO B N 1
ATOM 9242 C CA . PRO B 1 582 ? 40.75 16.922 -5.605 1 52.03 582 PRO B CA 1
ATOM 9243 C C . PRO B 1 582 ? 41.75 17.516 -6.59 1 52.03 582 PRO B C 1
ATOM 9245 O O . PRO B 1 582 ? 42.469 18.453 -6.25 1 52.03 582 PRO B O 1
ATOM 9248 N N . VAL B 1 583 ? 42.062 16.578 -7.668 1 50.62 583 VAL B N 1
ATOM 9249 C CA . VAL B 1 583 ? 42.938 17.109 -8.719 1 50.62 583 VAL B CA 1
ATOM 9250 C C . VAL B 1 583 ? 42.094 17.469 -9.938 1 50.62 583 VAL B C 1
ATOM 9252 O O . VAL B 1 583 ? 41.094 16.828 -10.219 1 50.62 583 VAL B O 1
ATOM 9255 N N . LEU B 1 584 ? 42.188 18.547 -10.508 1 45.31 584 LEU B N 1
ATOM 9256 C CA . LEU B 1 584 ? 41.531 19.062 -11.695 1 45.31 584 LEU B CA 1
ATOM 9257 C C . LEU B 1 584 ? 41.969 18.297 -12.938 1 45.31 584 LEU B C 1
ATOM 9259 O O . LEU B 1 584 ? 43.156 18.25 -13.258 1 45.31 584 LEU B O 1
ATOM 9263 N N . GLY B 1 585 ? 41.125 17.188 -13.43 1 46.34 585 GLY B N 1
ATOM 9264 C CA . GLY B 1 585 ? 41.469 16.578 -14.703 1 46.34 585 GLY B CA 1
ATOM 9265 C C . GLY B 1 585 ? 41.094 17.453 -15.898 1 46.34 585 GLY B C 1
ATOM 9266 O O . GLY B 1 585 ? 40.625 18.578 -15.727 1 46.34 585 GLY B O 1
ATOM 9267 N N . GLU B 1 586 ? 41.344 16.922 -17.188 1 47.81 586 GLU B N 1
ATOM 9268 C CA . GLU B 1 586 ? 41.062 17.625 -18.438 1 47.81 586 GLU B CA 1
ATOM 9269 C C . GLU B 1 586 ? 39.562 17.703 -18.672 1 47.81 586 GLU B C 1
ATOM 9271 O O . GLU B 1 586 ? 38.812 16.797 -18.297 1 47.81 586 GLU B O 1
ATOM 9276 N N . PRO B 1 587 ? 38.906 18.797 -19.203 1 47.06 587 PRO B N 1
ATOM 9277 C CA . PRO B 1 587 ? 37.469 19.047 -19.406 1 47.06 587 PRO B CA 1
ATOM 9278 C C . PRO B 1 587 ? 36.844 18.062 -20.391 1 47.06 587 PRO B C 1
ATOM 9280 O O . PRO B 1 587 ? 37.375 17.812 -21.469 1 47.06 587 PRO B O 1
ATOM 9283 N N . VAL B 1 588 ? 36.219 16.891 -20.078 1 50.22 588 VAL B N 1
ATOM 9284 C CA . VAL B 1 588 ? 35.469 16.031 -20.969 1 50.22 588 VAL B CA 1
ATOM 9285 C C . VAL B 1 588 ? 33.969 16.328 -20.844 1 50.22 588 VAL B C 1
ATOM 9287 O O . VAL B 1 588 ? 33.5 16.719 -19.766 1 50.22 588 VAL B O 1
ATOM 9290 N N . GLU B 1 589 ? 33.312 16.422 -22.078 1 52.31 589 GLU B N 1
ATOM 9291 C CA . GLU B 1 589 ? 31.859 16.578 -22.094 1 52.31 589 GLU B CA 1
ATOM 9292 C C . GLU B 1 589 ? 31.172 15.43 -21.359 1 52.31 589 GLU B C 1
ATOM 9294 O O . GLU B 1 589 ? 31.484 14.266 -21.609 1 52.31 589 GLU B O 1
ATOM 9299 N N . VAL B 1 590 ? 30.531 15.688 -20.234 1 57.22 590 VAL B N 1
ATOM 9300 C CA . VAL B 1 590 ? 29.938 14.664 -19.391 1 57.22 590 VAL B CA 1
ATOM 9301 C C . VAL B 1 590 ? 28.453 14.492 -19.75 1 57.22 590 VAL B C 1
ATOM 9303 O O . VAL B 1 590 ? 27.641 15.359 -19.438 1 57.22 590 VAL B O 1
ATOM 9306 N N . THR B 1 591 ? 28.141 13.492 -20.703 1 57.97 591 THR B N 1
ATOM 9307 C CA . THR B 1 591 ? 26.75 13.227 -21.047 1 57.97 591 THR B CA 1
ATOM 9308 C C . THR B 1 591 ? 26.141 12.25 -20.047 1 57.97 591 THR B C 1
ATOM 9310 O O . THR B 1 591 ? 24.906 12.117 -19.969 1 57.97 591 THR B O 1
ATOM 9313 N N . THR B 1 592 ? 26.969 11.523 -19.359 1 61.25 592 THR B N 1
ATOM 9314 C CA . THR B 1 592 ? 26.516 10.594 -18.328 1 61.25 592 THR B CA 1
ATOM 9315 C C . THR B 1 592 ? 27.031 11.008 -16.953 1 61.25 592 THR B C 1
ATOM 9317 O O . THR B 1 592 ? 28.203 11.367 -16.812 1 61.25 592 THR B O 1
ATOM 9320 N N . CYS B 1 593 ? 26.125 11.539 -16.172 1 65.69 593 CYS B N 1
ATOM 9321 C CA . CYS B 1 593 ? 26.531 12.055 -14.867 1 65.69 593 CYS B CA 1
ATOM 9322 C C . CYS B 1 593 ? 25.984 11.18 -13.742 1 65.69 593 CYS B C 1
ATOM 9324 O O . CYS B 1 593 ? 25.578 11.695 -12.695 1 65.69 593 CYS B O 1
ATOM 9326 N N . ILE B 1 594 ? 26.016 9.898 -13.984 1 60.47 594 ILE B N 1
ATOM 9327 C CA . ILE B 1 594 ? 25.422 9 -12.992 1 60.47 594 ILE B CA 1
ATOM 9328 C C . ILE B 1 594 ? 26.188 9.109 -11.68 1 60.47 594 ILE B C 1
ATOM 9330 O O . ILE B 1 594 ? 25.594 9.016 -10.602 1 60.47 594 ILE B O 1
ATOM 9334 N N . ASN B 1 595 ? 27.438 9.445 -11.82 1 56.78 595 ASN B N 1
ATOM 9335 C CA . ASN B 1 595 ? 28.297 9.359 -10.648 1 56.78 595 ASN B CA 1
ATOM 9336 C C . ASN B 1 595 ? 28.391 10.695 -9.922 1 56.78 595 ASN B C 1
ATOM 9338 O O . ASN B 1 595 ? 29.219 10.867 -9.023 1 56.78 595 ASN B O 1
ATOM 9342 N N . ASN B 1 596 ? 27.547 11.578 -10.469 1 57.75 596 ASN B N 1
ATOM 9343 C CA . ASN B 1 596 ? 27.672 12.906 -9.867 1 57.75 596 ASN B CA 1
ATOM 9344 C C . ASN B 1 596 ? 26.312 13.406 -9.352 1 57.75 596 ASN B C 1
ATOM 9346 O O . ASN B 1 596 ? 25.297 13.227 -10.016 1 57.75 596 ASN B O 1
ATOM 9350 N N . ASN B 1 597 ? 26.203 13.719 -7.996 1 52.78 597 ASN B N 1
ATOM 9351 C CA . ASN B 1 597 ? 24.953 14.234 -7.438 1 52.78 597 ASN B CA 1
ATOM 9352 C C . ASN B 1 597 ? 24.641 15.633 -7.953 1 52.78 597 ASN B C 1
ATOM 9354 O O . ASN B 1 597 ? 23.625 16.219 -7.582 1 52.78 597 ASN B O 1
ATOM 9358 N N . GLY B 1 598 ? 25.656 16.125 -9 1 57.12 598 GLY B N 1
ATOM 9359 C CA . GLY B 1 598 ? 25.391 17.484 -9.438 1 57.12 598 GLY B CA 1
ATOM 9360 C C . GLY B 1 598 ? 26.031 17.828 -10.773 1 57.12 598 GLY B C 1
ATOM 9361 O O . GLY B 1 598 ? 26.688 16.969 -11.383 1 57.12 598 GLY B O 1
ATOM 9362 N N . ASN B 1 599 ? 25.562 18.75 -11.555 1 61.97 599 ASN B N 1
ATOM 9363 C CA . ASN B 1 599 ? 26.094 19.469 -12.719 1 61.97 599 ASN B CA 1
ATOM 9364 C C . ASN B 1 599 ? 26.031 18.594 -13.977 1 61.97 599 ASN B C 1
ATOM 9366 O O . ASN B 1 599 ? 27.047 18.453 -14.664 1 61.97 599 ASN B O 1
ATOM 9370 N N . CYS B 1 600 ? 24.891 17.922 -14.07 1 71.5 600 CYS B N 1
ATOM 9371 C CA . CYS B 1 600 ? 24.812 17.016 -15.219 1 71.5 600 CYS B CA 1
ATOM 9372 C C . CYS B 1 600 ? 24.266 17.734 -16.438 1 71.5 600 CYS B C 1
ATOM 9374 O O . CYS B 1 600 ? 24.344 17.203 -17.562 1 71.5 600 CYS B O 1
ATOM 9376 N N . CYS B 1 601 ? 23.641 18.875 -16.266 1 77.38 601 CYS B N 1
ATOM 9377 C CA . CYS B 1 601 ? 23.094 19.656 -17.359 1 77.38 601 CYS B CA 1
ATOM 9378 C C . CYS B 1 601 ? 23.281 21.156 -17.109 1 77.38 601 CYS B C 1
ATOM 9380 O O . CYS B 1 601 ? 22.875 21.672 -16.062 1 77.38 601 CYS B O 1
ATOM 9382 N N . ALA B 1 602 ? 24.016 21.828 -18 1 76.25 602 ALA B N 1
ATOM 9383 C CA . ALA B 1 602 ? 24.297 23.25 -17.844 1 76.25 602 ALA B CA 1
ATOM 9384 C C . ALA B 1 602 ? 23.062 24.094 -18.141 1 76.25 602 ALA B C 1
ATOM 9386 O O . ALA B 1 602 ? 22.859 25.141 -17.531 1 76.25 602 ALA B O 1
ATOM 9387 N N . GLU B 1 603 ? 22.312 23.609 -19.125 1 81.81 603 GLU B N 1
ATOM 9388 C CA . GLU B 1 603 ? 21.094 24.312 -19.531 1 81.81 603 GLU B CA 1
ATOM 9389 C C . GLU B 1 603 ? 20.031 23.328 -19.984 1 81.81 603 GLU B C 1
ATOM 9391 O O . GLU B 1 603 ? 20.312 22.422 -20.781 1 81.81 603 GLU B O 1
ATOM 9396 N N . TYR B 1 604 ? 18.828 23.516 -19.469 1 84.69 604 TYR B N 1
ATOM 9397 C CA . TYR B 1 604 ? 17.719 22.656 -19.875 1 84.69 604 TYR B CA 1
ATOM 9398 C C . TYR B 1 604 ? 16.828 23.359 -20.891 1 84.69 604 TYR B C 1
ATOM 9400 O O . TYR B 1 604 ? 16.766 24.594 -20.922 1 84.69 604 TYR B O 1
ATOM 9408 N N . LYS B 1 605 ? 16.219 22.531 -21.766 1 90.56 605 LYS B N 1
ATOM 9409 C CA . LYS B 1 605 ? 15.133 23.062 -22.578 1 90.56 605 LYS B CA 1
ATOM 9410 C C . LYS B 1 605 ? 13.914 23.391 -21.734 1 90.56 605 LYS B C 1
ATOM 9412 O O . LYS B 1 605 ? 13.164 22.5 -21.328 1 90.56 605 LYS B O 1
ATOM 9417 N N . ALA B 1 606 ? 13.703 24.625 -21.469 1 84.94 606 ALA B N 1
ATOM 9418 C CA . ALA B 1 606 ? 12.75 25.094 -20.469 1 84.94 606 ALA B CA 1
ATOM 9419 C C . ALA B 1 606 ? 11.375 24.469 -20.688 1 84.94 606 ALA B C 1
ATOM 9421 O O . ALA B 1 606 ? 10.773 23.922 -19.75 1 84.94 606 ALA B O 1
ATOM 9422 N N . GLY B 1 607 ? 10.812 24.516 -21.906 1 87.5 607 GLY B N 1
ATOM 9423 C CA . GLY B 1 607 ? 9.484 23.969 -22.172 1 87.5 607 GLY B CA 1
ATOM 9424 C C . GLY B 1 607 ? 9.406 22.469 -21.969 1 87.5 607 GLY B C 1
ATOM 9425 O O . GLY B 1 607 ? 8.484 21.984 -21.312 1 87.5 607 GLY B O 1
ATOM 9426 N N . ARG B 1 608 ? 10.359 21.75 -22.422 1 91.44 608 ARG B N 1
ATOM 9427 C CA . ARG B 1 608 ? 10.352 20.297 -22.328 1 91.44 608 ARG B CA 1
ATOM 9428 C C . ARG B 1 608 ? 10.625 19.828 -20.906 1 91.44 608 ARG B C 1
ATOM 9430 O O . ARG B 1 608 ? 10.07 18.828 -20.453 1 91.44 608 ARG B O 1
ATOM 9437 N N . LYS B 1 609 ? 11.523 20.547 -20.266 1 88.19 609 LYS B N 1
ATOM 9438 C CA . LYS B 1 609 ? 11.805 20.219 -18.875 1 88.19 609 LYS B CA 1
ATOM 9439 C C . LYS B 1 609 ? 10.57 20.438 -18 1 88.19 609 LYS B C 1
ATOM 9441 O O . LYS B 1 609 ? 10.289 19.625 -17.109 1 88.19 609 LYS B O 1
ATOM 9446 N N . GLY B 1 610 ? 9.93 21.531 -18.266 1 87.81 610 GLY B N 1
ATOM 9447 C CA . GLY B 1 610 ? 8.695 21.781 -17.531 1 87.81 610 GLY B CA 1
ATOM 9448 C C . GLY B 1 610 ? 7.648 20.719 -17.734 1 87.81 610 GLY B C 1
ATOM 9449 O O . GLY B 1 610 ? 7 20.281 -16.781 1 87.81 610 GLY B O 1
ATOM 9450 N N . LEU B 1 611 ? 7.445 20.297 -18.938 1 92.38 611 LEU B N 1
ATOM 9451 C CA . LEU B 1 611 ? 6.484 19.25 -19.25 1 92.38 611 LEU B CA 1
ATOM 9452 C C . LEU B 1 611 ? 6.875 17.938 -18.594 1 92.38 611 LEU B C 1
ATOM 9454 O O . LEU B 1 611 ? 6.02 17.234 -18.047 1 92.38 611 LEU B O 1
ATOM 9458 N N . ARG B 1 612 ? 8.133 17.578 -18.656 1 92.56 612 ARG B N 1
ATOM 9459 C CA . ARG B 1 612 ? 8.617 16.344 -18.016 1 92.56 612 ARG B CA 1
ATOM 9460 C C . ARG B 1 612 ? 8.336 16.375 -16.516 1 92.56 612 ARG B C 1
ATOM 9462 O O . ARG B 1 612 ? 7.852 15.383 -15.961 1 92.56 612 ARG B O 1
ATOM 9469 N N . THR B 1 613 ? 8.695 17.484 -15.93 1 88.19 613 THR B N 1
ATOM 9470 C CA . THR B 1 613 ? 8.523 17.594 -14.484 1 88.19 613 THR B CA 1
ATOM 9471 C C . THR B 1 613 ? 7.051 17.422 -14.109 1 88.19 613 THR B C 1
ATOM 9473 O O . THR B 1 613 ? 6.73 16.719 -13.148 1 88.19 613 THR B O 1
ATOM 9476 N N . ALA B 1 614 ? 6.188 18.016 -14.844 1 90.44 614 ALA B N 1
ATOM 9477 C CA . ALA B 1 614 ? 4.758 17.922 -14.562 1 90.44 614 ALA B CA 1
ATOM 9478 C C . ALA B 1 614 ? 4.258 16.484 -14.734 1 90.44 614 ALA B C 1
ATOM 9480 O O . ALA B 1 614 ? 3.545 15.961 -13.875 1 90.44 614 ALA B O 1
ATOM 9481 N N . VAL B 1 615 ? 4.629 15.859 -15.828 1 92.19 615 VAL B N 1
ATOM 9482 C CA . VAL B 1 615 ? 4.176 14.508 -16.141 1 92.19 615 VAL B CA 1
ATOM 9483 C C . VAL B 1 615 ? 4.723 13.523 -15.117 1 92.19 615 VAL B C 1
ATOM 9485 O O . VAL B 1 615 ? 3.994 12.656 -14.625 1 92.19 615 VAL B O 1
ATOM 9488 N N . MET B 1 616 ? 6.004 13.68 -14.773 1 91 616 MET B N 1
ATOM 9489 C CA . MET B 1 616 ? 6.629 12.773 -13.812 1 91 616 MET B CA 1
ATOM 9490 C C . MET B 1 616 ? 6.008 12.922 -12.43 1 91 616 MET B C 1
ATOM 9492 O O . MET B 1 616 ? 5.824 11.938 -11.711 1 91 616 MET B O 1
ATOM 9496 N N . MET B 1 617 ? 5.684 14.094 -12.062 1 89.12 617 MET B N 1
ATOM 9497 C CA . MET B 1 617 ? 5.074 14.328 -10.758 1 89.12 617 MET B CA 1
ATOM 9498 C C . MET B 1 617 ? 3.697 13.672 -10.68 1 89.12 617 MET B C 1
ATOM 9500 O O . MET B 1 617 ? 3.338 13.094 -9.648 1 89.12 617 MET B O 1
ATOM 9504 N N . LEU B 1 618 ? 2.957 13.75 -11.758 1 90.81 618 LEU B N 1
ATOM 9505 C CA . LEU B 1 618 ? 1.63 13.148 -11.797 1 90.81 618 LEU B CA 1
ATOM 9506 C C . LEU B 1 618 ? 1.726 11.625 -11.75 1 90.81 618 LEU B C 1
ATOM 9508 O O . LEU B 1 618 ? 0.923 10.969 -11.078 1 90.81 618 LEU B O 1
ATOM 9512 N N . LEU B 1 619 ? 2.727 11.094 -12.414 1 92.12 619 LEU B N 1
ATOM 9513 C CA . LEU B 1 619 ? 2.844 9.641 -12.516 1 92.12 619 LEU B CA 1
ATOM 9514 C C . LEU B 1 619 ? 3.426 9.047 -11.234 1 92.12 619 LEU B C 1
ATOM 9516 O O . LEU B 1 619 ? 3.088 7.922 -10.859 1 92.12 619 LEU B O 1
ATOM 9520 N N . LYS B 1 620 ? 4.281 9.781 -10.57 1 90.25 620 LYS B N 1
ATOM 9521 C CA . LYS B 1 620 ? 4.961 9.211 -9.414 1 90.25 620 LYS B CA 1
ATOM 9522 C C . LYS B 1 620 ? 4.18 9.484 -8.125 1 90.25 620 LYS B C 1
ATOM 9524 O O . LYS B 1 620 ? 4.504 8.938 -7.07 1 90.25 620 LYS B O 1
ATOM 9529 N N . THR B 1 621 ? 3.17 10.336 -8.203 1 89.56 621 THR B N 1
ATOM 9530 C CA . THR B 1 621 ? 2.32 10.586 -7.043 1 89.56 621 THR B CA 1
ATOM 9531 C C . THR B 1 621 ? 1.125 9.633 -7.031 1 89.56 621 THR B C 1
ATOM 9533 O O . THR B 1 621 ? 0.355 9.586 -7.992 1 89.56 621 THR B O 1
ATOM 9536 N N . PRO B 1 622 ? 0.934 8.906 -5.945 1 92.81 622 PRO B N 1
ATOM 9537 C CA . PRO B 1 622 ? -0.113 7.883 -5.902 1 92.81 622 PRO B CA 1
ATOM 9538 C C . PRO B 1 622 ? -1.492 8.438 -6.258 1 92.81 622 PRO B C 1
ATOM 9540 O O . PRO B 1 622 ? -2.197 7.855 -7.086 1 92.81 622 PRO B O 1
ATOM 9543 N N . TYR B 1 623 ? -1.915 9.523 -5.641 1 92.31 623 TYR B N 1
ATOM 9544 C CA . TYR B 1 623 ? -3.244 10.039 -5.957 1 92.31 623 TYR B CA 1
ATOM 9545 C C . TYR B 1 623 ? -3.266 10.68 -7.34 1 92.31 623 TYR B C 1
ATOM 9547 O O . TYR B 1 623 ? -4.332 10.867 -7.93 1 92.31 623 TYR B O 1
ATOM 9555 N N . GLY B 1 624 ? -2.111 11.094 -7.934 1 92.38 624 GLY B N 1
ATOM 9556 C CA . GLY B 1 624 ? -2.064 11.578 -9.305 1 92.38 624 GLY B CA 1
ATOM 9557 C C . GLY B 1 624 ? -2.449 10.531 -10.328 1 92.38 624 GLY B C 1
ATOM 9558 O O . GLY B 1 624 ? -3.51 10.617 -10.945 1 92.38 624 GLY B O 1
ATOM 9559 N N . ILE B 1 625 ? -1.703 9.445 -10.352 1 94.44 625 ILE B N 1
ATOM 9560 C CA . ILE B 1 625 ? -1.923 8.406 -11.352 1 94.44 625 ILE B CA 1
ATOM 9561 C C . ILE B 1 625 ? -3.205 7.645 -11.023 1 94.44 625 ILE B C 1
ATOM 9563 O O . ILE B 1 625 ? -3.955 7.262 -11.93 1 94.44 625 ILE B O 1
ATOM 9567 N N . GLY B 1 626 ? -3.467 7.391 -9.75 1 95.19 626 GLY B N 1
ATOM 9568 C CA . GLY B 1 626 ? -4.672 6.676 -9.359 1 95.19 626 GLY B CA 1
ATOM 9569 C C . GLY B 1 626 ? -5.949 7.379 -9.797 1 95.19 626 GLY B C 1
ATOM 9570 O O . GLY B 1 626 ? -6.852 6.75 -10.352 1 95.19 626 GLY B O 1
ATOM 9571 N N . VAL B 1 627 ? -6.02 8.664 -9.578 1 93.75 627 VAL B N 1
ATOM 9572 C CA . VAL B 1 627 ? -7.227 9.422 -9.898 1 93.75 627 VAL B CA 1
ATOM 9573 C C . VAL B 1 627 ? -7.367 9.555 -11.414 1 93.75 627 VAL B C 1
ATOM 9575 O O . VAL B 1 627 ? -8.477 9.492 -11.945 1 93.75 627 VAL B O 1
ATOM 9578 N N . ILE B 1 628 ? -6.27 9.789 -12.117 1 94.38 628 ILE B N 1
ATOM 9579 C CA . ILE B 1 628 ? -6.312 9.891 -13.578 1 94.38 628 ILE B CA 1
ATOM 9580 C C . ILE B 1 628 ? -6.902 8.609 -14.164 1 94.38 628 ILE B C 1
ATOM 9582 O O . ILE B 1 628 ? -7.789 8.664 -15.016 1 94.38 628 ILE B O 1
ATOM 9586 N N . ILE B 1 629 ? -6.461 7.48 -13.711 1 96.88 629 ILE B N 1
ATOM 9587 C CA . ILE B 1 629 ? -6.957 6.195 -14.188 1 96.88 629 ILE B CA 1
ATOM 9588 C C . ILE B 1 629 ? -8.438 6.051 -13.836 1 96.88 629 ILE B C 1
ATOM 9590 O O . ILE B 1 629 ? -9.242 5.629 -14.672 1 96.88 629 ILE B O 1
ATOM 9594 N N . ALA B 1 630 ? -8.789 6.414 -12.602 1 96.12 630 ALA B N 1
ATOM 9595 C CA . ALA B 1 630 ? -10.18 6.301 -12.164 1 96.12 630 ALA B CA 1
ATOM 9596 C C . ALA B 1 630 ? -11.094 7.176 -13.008 1 96.12 630 ALA B C 1
ATOM 9598 O O . ALA B 1 630 ? -12.188 6.75 -13.398 1 96.12 630 ALA B O 1
ATOM 9599 N N . VAL B 1 631 ? -10.68 8.391 -13.297 1 93.25 631 VAL B N 1
ATOM 9600 C CA . VAL B 1 631 ? -11.484 9.328 -14.078 1 93.25 631 VAL B CA 1
ATOM 9601 C C . VAL B 1 631 ? -11.656 8.797 -15.5 1 93.25 631 VAL B C 1
ATOM 9603 O O . VAL B 1 631 ? -12.758 8.812 -16.047 1 93.25 631 VAL B O 1
ATOM 9606 N N . ILE B 1 632 ? -10.602 8.312 -16.109 1 95.31 632 ILE B N 1
ATOM 9607 C CA . ILE B 1 632 ? -10.641 7.812 -17.484 1 95.31 632 ILE B CA 1
ATOM 9608 C C . ILE B 1 632 ? -11.531 6.578 -17.547 1 95.31 632 ILE B C 1
ATOM 9610 O O . ILE B 1 632 ? -12.406 6.48 -18.422 1 95.31 632 ILE B O 1
ATOM 9614 N N . LEU B 1 633 ? -11.344 5.66 -16.672 1 96.38 633 LEU B N 1
ATOM 9615 C CA . LEU B 1 633 ? -12.125 4.426 -16.688 1 96.38 633 LEU B CA 1
ATOM 9616 C C . LEU B 1 633 ? -13.594 4.707 -16.406 1 96.38 633 LEU B C 1
ATOM 9618 O O . LEU B 1 633 ? -14.477 4.066 -16.984 1 96.38 633 LEU B O 1
ATOM 9622 N N . ASN B 1 634 ? -13.836 5.625 -15.438 1 93.75 634 ASN B N 1
ATOM 9623 C CA . ASN B 1 634 ? -15.219 5.992 -15.156 1 93.75 634 ASN B CA 1
ATOM 9624 C C . ASN B 1 634 ? -15.906 6.562 -16.391 1 93.75 634 ASN B C 1
ATOM 9626 O O . ASN B 1 634 ? -17.125 6.395 -16.562 1 93.75 634 ASN B O 1
ATOM 9630 N N . ALA B 1 635 ? -15.188 7.211 -17.203 1 91.94 635 ALA B N 1
ATOM 9631 C CA . ALA B 1 635 ? -15.742 7.844 -18.391 1 91.94 635 ALA B CA 1
ATOM 9632 C C . ALA B 1 635 ? -15.961 6.824 -19.516 1 91.94 635 ALA B C 1
ATOM 9634 O O . ALA B 1 635 ? -16.891 6.949 -20.297 1 91.94 635 ALA B O 1
ATOM 9635 N N . ILE B 1 636 ? -15.148 5.785 -19.578 1 92.56 636 ILE B N 1
ATOM 9636 C CA . ILE B 1 636 ? -15.156 4.965 -20.781 1 92.56 636 ILE B CA 1
ATOM 9637 C C . ILE B 1 636 ? -15.898 3.654 -20.516 1 92.56 636 ILE B C 1
ATOM 9639 O O . ILE B 1 636 ? -16.422 3.031 -21.438 1 92.56 636 ILE B O 1
ATOM 9643 N N . LEU B 1 637 ? -15.852 3.16 -19.297 1 92.06 637 LEU B N 1
ATOM 9644 C CA . LEU B 1 637 ? -16.5 1.884 -19.016 1 92.06 637 LEU B CA 1
ATOM 9645 C C . LEU B 1 637 ? -18.016 2.031 -19.031 1 92.06 637 LEU B C 1
ATOM 9647 O O . LEU B 1 637 ? -18.562 2.951 -18.406 1 92.06 637 LEU B O 1
ATOM 9651 N N . PRO B 1 638 ? -18.672 1.149 -19.641 1 86.31 638 PRO B N 1
ATOM 9652 C CA . PRO B 1 638 ? -20.141 1.229 -19.703 1 86.31 638 PRO B CA 1
ATOM 9653 C C . PRO B 1 638 ? -20.797 0.842 -18.375 1 86.31 638 PRO B C 1
ATOM 9655 O O . PRO B 1 638 ? -20.281 0.002 -17.641 1 86.31 638 PRO B O 1
ATOM 9658 N N . HIS B 1 639 ? -21.891 1.592 -18.078 1 79.25 639 HIS B N 1
ATOM 9659 C CA . HIS B 1 639 ? -22.641 1.278 -16.859 1 79.25 639 HIS B CA 1
ATOM 9660 C C . HIS B 1 639 ? -23.422 -0.014 -17.031 1 79.25 639 HIS B C 1
ATOM 9662 O O . HIS B 1 639 ? -23.953 -0.29 -18.109 1 79.25 639 HIS B O 1
ATOM 9668 N N . GLU B 1 640 ? -23 -0.993 -16.266 1 61.78 640 GLU B N 1
ATOM 9669 C CA . GLU B 1 640 ? -23.703 -2.27 -16.344 1 61.78 640 GLU B CA 1
ATOM 9670 C C . GLU B 1 640 ? -25.203 -2.092 -16.094 1 61.78 640 GLU B C 1
ATOM 9672 O O . GLU B 1 640 ? -25.609 -1.249 -15.297 1 61.78 640 GLU B O 1
ATOM 9677 N N . LYS B 1 641 ? -26.016 -2.414 -17.094 1 51.66 641 LYS B N 1
ATOM 9678 C CA . LYS B 1 641 ? -27.453 -2.459 -16.875 1 51.66 641 LYS B CA 1
ATOM 9679 C C . LYS B 1 641 ? -27.781 -2.951 -15.461 1 51.66 641 LYS B C 1
ATOM 9681 O O . LYS B 1 641 ? -26.984 -3.668 -14.852 1 51.66 641 LYS B O 1
ATOM 9686 N N . GLU B 1 642 ? -28.891 -2.352 -14.812 1 45 642 GLU B N 1
ATOM 9687 C CA . GLU B 1 642 ? -29.375 -2.602 -13.461 1 45 642 GLU B CA 1
ATOM 9688 C C . GLU B 1 642 ? -29.109 -4.039 -13.031 1 45 642 GLU B C 1
ATOM 9690 O O . GLU B 1 642 ? -29.531 -4.984 -13.695 1 45 642 GLU B O 1
ATOM 9695 N N . ASP B 1 643 ? -28.047 -4.398 -12.555 1 40.47 643 ASP B N 1
ATOM 9696 C CA . ASP B 1 643 ? -27.922 -5.641 -11.797 1 40.47 643 ASP B CA 1
ATOM 9697 C C . ASP B 1 643 ? -29.281 -6.102 -11.281 1 40.47 643 ASP B C 1
ATOM 9699 O O . ASP B 1 643 ? -30.078 -5.289 -10.797 1 40.47 643 ASP B O 1
ATOM 9703 N N . VAL B 1 644 ? -29.984 -7.102 -11.797 1 36.66 644 VAL B N 1
ATOM 9704 C CA . VAL B 1 644 ? -31.094 -7.789 -11.141 1 36.66 644 VAL B CA 1
ATOM 9705 C C . VAL B 1 644 ? -30.984 -7.621 -9.633 1 36.66 644 VAL B C 1
ATOM 9707 O O . VAL B 1 644 ? -29.938 -7.887 -9.047 1 36.66 644 VAL B O 1
ATOM 9710 N N . SER B 1 645 ? -31.641 -6.707 -9.023 1 35.53 645 SER B N 1
ATOM 9711 C CA . SER B 1 645 ? -31.766 -6.535 -7.578 1 35.53 645 SER B CA 1
ATOM 9712 C C . SER B 1 645 ? -31.578 -7.859 -6.844 1 35.53 645 SER B C 1
ATOM 9714 O O . SER B 1 645 ? -32 -8.906 -7.328 1 35.53 645 SER B O 1
ATOM 9716 N N . ASP B 1 646 ? -30.688 -7.98 -6.055 1 35.78 646 ASP B N 1
ATOM 9717 C CA . ASP B 1 646 ? -30.703 -9.141 -5.168 1 35.78 646 ASP B CA 1
ATOM 9718 C C . ASP B 1 646 ? -32.125 -9.586 -4.863 1 35.78 646 ASP B C 1
ATOM 9720 O O . ASP B 1 646 ? -32.375 -10.742 -4.512 1 35.78 646 ASP B O 1
ATOM 9724 N N . ASP B 1 647 ? -33.125 -8.727 -4.746 1 34.16 647 ASP B N 1
ATOM 9725 C CA . ASP B 1 647 ? -34.531 -9.078 -4.539 1 34.16 647 ASP B CA 1
ATOM 9726 C C . ASP B 1 647 ? -35.062 -9.93 -5.688 1 34.16 647 ASP B C 1
ATOM 9728 O O . ASP B 1 647 ? -35.938 -10.773 -5.488 1 34.16 647 ASP B O 1
ATOM 9732 N N . ASP B 1 648 ? -34.844 -9.672 -6.887 1 35.31 648 ASP B N 1
ATOM 9733 C CA . ASP B 1 648 ? -35.344 -10.484 -7.988 1 35.31 648 ASP B CA 1
ATOM 9734 C C . ASP B 1 648 ? -34.625 -11.836 -8.047 1 35.31 648 ASP B C 1
ATOM 9736 O O . ASP B 1 648 ? -35.125 -12.789 -8.633 1 35.31 648 ASP B O 1
ATOM 9740 N N . ILE B 1 649 ? -33.469 -11.883 -7.824 1 31.78 649 ILE B N 1
ATOM 9741 C CA . ILE B 1 649 ? -32.875 -13.211 -7.754 1 31.78 649 ILE B CA 1
ATOM 9742 C C . ILE B 1 649 ? -33.562 -14.016 -6.641 1 31.78 649 ILE B C 1
ATOM 9744 O O . ILE B 1 649 ? -33.75 -15.227 -6.766 1 31.78 649 ILE B O 1
ATOM 9748 N N . PHE B 1 650 ? -33.812 -13.352 -5.395 1 31.75 650 PHE B N 1
ATOM 9749 C CA . PHE B 1 650 ? -34.625 -14.07 -4.414 1 31.75 650 PHE B CA 1
ATOM 9750 C C . PHE B 1 650 ? -36.125 -13.789 -4.613 1 31.75 650 PHE B C 1
ATOM 9752 O O . PHE B 1 650 ? -36.531 -12.625 -4.676 1 31.75 650 PHE B O 1
ATOM 9759 N N . GLY B 1 651 ? -36.844 -14.281 -5.512 1 29.73 651 GLY B N 1
ATOM 9760 C CA . GLY B 1 651 ? -38.25 -14.32 -5.738 1 29.73 651 GLY B CA 1
ATOM 9761 C C . GLY B 1 651 ? -39.062 -13.961 -4.512 1 29.73 651 GLY B C 1
ATOM 9762 O O . GLY B 1 651 ? -39.469 -14.844 -3.74 1 29.73 651 GLY B O 1
ATOM 9763 N N . LYS B 1 652 ? -38.938 -12.984 -3.719 1 30.98 652 LYS B N 1
ATOM 9764 C CA . LYS B 1 652 ? -40.156 -12.656 -2.957 1 30.98 652 LYS B CA 1
ATOM 9765 C C . LYS B 1 652 ? -41.281 -12.258 -3.883 1 30.98 652 LYS B C 1
ATOM 9767 O O . LYS B 1 652 ? -41.281 -11.172 -4.465 1 30.98 652 LYS B O 1
ATOM 9772 N N . LYS B 1 653 ? -41.969 -13.195 -4.547 1 30.47 653 LYS B N 1
ATOM 9773 C CA . LYS B 1 653 ? -43.406 -13.133 -4.863 1 30.47 653 LYS B CA 1
ATOM 9774 C C . LYS B 1 653 ? -44.219 -12.711 -3.643 1 30.47 653 LYS B C 1
ATOM 9776 O O . LYS B 1 653 ? -44.438 -13.516 -2.738 1 30.47 653 LYS B O 1
ATOM 9781 N N . THR B 1 654 ? -44.25 -11.648 -3.014 1 25.75 654 THR B N 1
ATOM 9782 C CA . THR B 1 654 ? -45.531 -11.25 -2.469 1 25.75 654 THR B CA 1
ATOM 9783 C C . THR B 1 654 ? -46.594 -11.172 -3.57 1 25.75 654 THR B C 1
ATOM 9785 O O . THR B 1 654 ? -46.469 -10.352 -4.484 1 25.75 654 THR B O 1
ATOM 9788 N N . ARG B 1 655 ? -47.125 -12.289 -3.973 1 24.25 655 ARG B N 1
ATOM 9789 C CA . ARG B 1 655 ? -48.5 -12.461 -4.488 1 24.25 655 ARG B CA 1
ATOM 9790 C C . ARG B 1 655 ? -49.469 -11.562 -3.754 1 24.25 655 ARG B C 1
ATOM 9792 O O . ARG B 1 655 ? -49.75 -11.781 -2.572 1 24.25 655 ARG B O 1
ATOM 9799 N N . THR B 1 656 ? -49.531 -10.305 -3.926 1 24.41 656 THR B N 1
ATOM 9800 C CA . THR B 1 656 ? -50.812 -9.641 -3.781 1 24.41 656 THR B CA 1
ATOM 9801 C C . THR B 1 656 ? -51.875 -10.312 -4.66 1 24.41 656 THR B C 1
ATOM 9803 O O . THR B 1 656 ? -51.719 -10.359 -5.883 1 24.41 656 THR B O 1
ATOM 9806 N N . ALA B 1 657 ? -52.438 -11.453 -4.164 1 25 657 ALA B N 1
ATOM 9807 C CA . ALA B 1 657 ? -53.781 -11.961 -4.465 1 25 657 ALA B CA 1
ATOM 9808 C C . ALA B 1 657 ? -54.781 -10.82 -4.633 1 25 657 ALA B C 1
ATOM 9810 O O . ALA B 1 657 ? -55.031 -10.086 -3.684 1 25 657 ALA B O 1
ATOM 9811 N N . SER B 1 658 ? -54.781 -10.164 -5.793 1 22.7 658 SER B N 1
ATOM 9812 C CA . SER B 1 658 ? -55.906 -9.375 -6.227 1 22.7 658 SER B CA 1
ATOM 9813 C C . SER B 1 658 ? -57.219 -10.172 -6.086 1 22.7 658 SER B C 1
ATOM 9815 O O . SER B 1 658 ? -57.406 -11.18 -6.762 1 22.7 658 SER B O 1
ATOM 9817 N N . SER B 1 659 ? -57.719 -10.562 -4.84 1 22.02 659 SER B N 1
ATOM 9818 C CA . SER B 1 659 ? -59.125 -10.859 -4.699 1 22.02 659 SER B CA 1
ATOM 9819 C C . SER B 1 659 ? -60 -9.766 -5.336 1 22.02 659 SER B C 1
ATOM 9821 O O . SER B 1 659 ? -59.969 -8.617 -4.906 1 22.02 659 SER B O 1
ATOM 9823 N N . GLU B 1 660 ? -60.156 -9.773 -6.652 1 22.23 660 GLU B N 1
ATOM 9824 C CA . GLU B 1 660 ? -61.312 -9.117 -7.281 1 22.23 660 GLU B CA 1
ATOM 9825 C C . GLU B 1 660 ? -62.625 -9.555 -6.629 1 22.23 660 GLU B C 1
ATOM 9827 O O . GLU B 1 660 ? -62.938 -10.75 -6.609 1 22.23 660 GLU B O 1
ATOM 9832 N N . PRO B 1 661 ? -62.969 -9.023 -5.438 1 21.98 661 PRO B N 1
ATOM 9833 C CA . PRO B 1 661 ? -64.375 -9.273 -5.094 1 21.98 661 PRO B CA 1
ATOM 9834 C C . PRO B 1 661 ? -65.312 -8.914 -6.23 1 21.98 661 PRO B C 1
ATOM 9836 O O . PRO B 1 661 ? -65 -8.102 -7.094 1 21.98 661 PRO B O 1
ATOM 9839 N N . ALA B 1 662 ? -66.375 -9.805 -6.559 1 22.91 662 ALA B N 1
ATOM 9840 C CA . ALA B 1 662 ? -67.625 -9.891 -7.305 1 22.91 662 ALA B CA 1
ATOM 9841 C C . ALA B 1 662 ? -68.5 -8.68 -7.031 1 22.91 662 ALA B C 1
ATOM 9843 O O . ALA B 1 662 ? -69.562 -8.812 -6.473 1 22.91 662 ALA B O 1
ATOM 9844 N N . THR B 1 663 ? -68.125 -7.52 -6.473 1 20.41 663 THR B N 1
ATOM 9845 C CA . THR B 1 663 ? -69.312 -6.668 -6.262 1 20.41 663 THR B CA 1
ATOM 9846 C C . THR B 1 663 ? -70 -6.375 -7.586 1 20.41 663 THR B C 1
ATOM 9848 O O . THR B 1 663 ? -69.438 -5.668 -8.438 1 20.41 663 THR B O 1
ATOM 9851 N N . GLU B 1 664 ? -70.75 -7.422 -8.234 1 19 664 GLU B N 1
ATOM 9852 C CA . GLU B 1 664 ? -72 -7.309 -9.008 1 19 664 GLU B CA 1
ATOM 9853 C C . GLU B 1 664 ? -73 -6.457 -8.281 1 19 664 GLU B C 1
ATOM 9855 O O . GLU B 1 664 ? -74.188 -6.332 -8.734 1 19 664 GLU B O 1
ATOM 9860 N N . ALA B 1 665 ? -73.062 -5.988 -7.086 1 16.92 665 ALA B N 1
ATOM 9861 C CA . ALA B 1 665 ? -74.312 -5.312 -6.859 1 16.92 665 ALA B CA 1
ATOM 9862 C C . ALA B 1 665 ? -74.562 -4.289 -7.957 1 16.92 665 ALA B C 1
ATOM 9864 O O . ALA B 1 665 ? -73.688 -3.904 -8.703 1 16.92 665 ALA B O 1
ATOM 9865 N N . ILE B 1 666 ? -75.188 -3.18 -7.457 1 19.17 666 ILE B N 1
ATOM 9866 C CA . ILE B 1 666 ? -76.312 -2.217 -7.539 1 19.17 666 ILE B CA 1
ATOM 9867 C C . ILE B 1 666 ? -75.812 -0.971 -8.289 1 19.17 666 ILE B C 1
ATOM 9869 O O . ILE B 1 666 ? -74.75 -0.47 -8.055 1 19.17 666 ILE B O 1
#

Nearest PDB structures (foldseek):
  5i6c-assembly1_B  TM=8.670E-01  e=6.951E-27  Aspergillus nidulans FGSC A4
  5i6c-assembly1_A  TM=8.644E-01  e=1.137E-26  Aspergillus nidulans FGSC A4
  8omz-assembly1_C  TM=8.380E-01  e=1.759E-14  Escherichia coli O157:H7
  5xls-assembly1_A-2  TM=7.956E-01  e=1.318E-13  Escherichia coli O157:H7
  3qe7-assembly1_A  TM=7.447E-01  e=5.078E-11  Escherichia coli K-12

Organism: Emiliania huxleyi (strain CCMP1516) (NCBI:txid280463)

Secondary structure (DSSP, 8-state):
--HHHHHHHHHHHTT---TTSHHHHTTT--HHHHHS---TTT-S--PPPPPB-TTPPPPHHHHHHHHHHHHHHHHHHHHIIIIIHHHHHHTTTS-GGGHHHHHHHHHHHHHHHHHHHHH-EEPTTSS-EES-SSS--EEE-GGGHHHHHHHHHHHHHHHHHHT-TT-EE-TTS-EE-TTHHHHHHHHHHHHHHHHHHHHHHHHTS-HHHHHHHS-HHHHHHHHHHHHHHHHHHHHHHHHT-HHHHHHHHHHHHHHSS-PPEE--STT--EETT-HHHHHHHHHHHHHHHHHHHH--HHHHHTHHHHHHHHHHHHHHH-EEE-TT--EEESS-HHHHHHHHHS-SB--TTSSPPP-----GGGHHHHHHHHHHHHHHHHHHHHHHHHHTT---HHHHHHHHHHHHHHHHHHHHHHHHTTS--EEE-THHHHHHHHHTB--HHHHHHHHHHHHHHHHBHHHHHHHHTS-HHHHHHHHHHHHHHHHHHHHHHHGGG-SHHHHHHHHHHHHHHHHHHH-GGGTB----GGG-SHHHH-BSS-GGGGEEE--S----EE--EEEETTEEE---HHHHHHTT-EEE--EE------S--TT-SS-S-SEE-HHHHHHHHHHHHHHHSHHHHHHHHHHHHHHHS--------HHHHTT---------------/--HHHHHHHHHHHTT---TTSHHHHTTT--HHHHHS---TTTSS--PPPPPB-TTPPPPHHHHHHHHHHHHHHHHHHHHIIIIIHHHHHHTTTS-GGGHHHHHHHHHHHHHHHHHHHHH-EEPTTSS-EES-SSS--EEE-GGGHHHHHHHHHHHHHHHHHHT-TT-EE-TTS-EE-TTHHHHHHHHHHHHHHHHHHHHHHHHTS-HHHHHHHS-HHHHHHHHHHHHHHHHHHHHHHHHT-HHHHHHHHHHHHHHSS-PPEE--STT--EETT-HHHHHHHHHHHHHHHHHHHH--HHHHHTHHHHHHHHHHHHHHH-EEE-TT--EEESS-HHHHHHHHHS-SB--TTSSPPP-----GGGHHHHHHHHHHHHHHHHHHHHHHHHHTT---HHHHHHHHHHHHHHHHHHHHHHHHTTS--EEE-THHHHHHHHHTB--HHHHHHHHHHHHHHHHBHHHHHHHHTS-HHHHHHHHHHHHHHHHHHHHHHHGGG-SHHHHHHHHHHHHHHHHHHH-GGGTB----GGG-SHHHH-BSS-GGGGEEE--S----EE--EEEETTEEE---HHHHHHHT-EEE--EE------S--TT-SS-S-SEE-HHHHHHHHHHHHHHHSHHHHHHHHHHHHHHHS--------HHHHTT---------------

Radius of gyration: 32.48 Å; Cα contacts (8 Å, |Δi|>4): 2838; chains: 2; bounding box: 122×88×70 Å

Sequence (1332 aa):
MSDKDTEAAANCEVCRVKCWTREGFFGKYSYKYLCTPTVSCLGKGANAPMWLGKDEKLPLLLSVVLGLQHCLAMLAGIATSGGLLIAGDTCMAFQCALQPFMVSTSWLASGILTLIQVFRCKIRGTPFYLGTGLISVMGTSFTFLPIAREMTTAYIQDAKNTGDPRCVTLDSGVIDCPRVGMEGYGAFLGTCMVACFLEIAISFIPSRIRAKMFPPVVLGVAVMMIGAGLVSSGIKYVGGGVFCGENMATRAAAFGSGPQICNENGDVTLAFGAPQHIGLAASVILFGVVLNVAGSPFLKSTFLFWGLVFGTIVAAISSYTDDEGIQYDYFGDSAKEKVDAAPAFVFFWSEDQFPISFDIVYLLPILLATYITTAETVGDVTMTALYSGITDPEDVNERIQGGLLADGVNSFLACCFGTAPNTTFSQNNGIIKLSQCASRSAGFACAIWLILLGIFGKIGAAFTTIPIAVVGGVVLQCFTMVFVAGMSIVAPTLNRRNSYIVMLSIAFGLGVAMEPQLFEASGAFYAKNLRHNFGLWPEADVCARFPTVTTVLVPATCGFAGGAVELSEADCLVAGGNYSAPVLGEPVEVTTCINNNGNCCAEYKAGRKGLRTAVMMLLKTPYGIGVIIAVILNAILPHEKEDVSDDDIFGKKTRTASSEPATEAIMSDKDTEAAANCEVCRVKCWTREGFFGKYSYKYLCTPTVSCLGKGANAPMWLGKDEKLPLLLSVVLGLQHCLAMLAGIATSGGLLIAGDTCMAFQCALQPFMVSTSWLASGILTLIQVFRCKIRGTPFYLGTGLISVMGTSFTFLPIAREMTTAYIQDAKNTGDPRCVTLDSGVIDCPRVGMEGYGAFLGTCMVACFLEIAISFIPSRIRAKMFPPVVLGVAVMMIGAGLVSSGIKYVGGGVFCGENMATRAAAFGSGPQICNENGDVTLAFGAPQHIGLAASVILFGVVLNVAGSPFLKSTFLFWGLVFGTIVAAISSYTDDEGIQYDYFGDSAKEKVDAAPAFVFFWSEDQFPISFDIVYLLPILLATYITTAETVGDVTMTALYSGITDPEDVNERIQGGLLADGVNSFLACCFGTAPNTTFSQNNGIIKLSQCASRSAGFACAIWLILLGIFGKIGAAFTTIPIAVVGGVVLQCFTMVFVAGMSIVAPTLNRRNSYIVMLSIAFGLGVAMEPQLFEASGAFYAKNLRHNFGLWPEADVCARFPTVTTVLVPATCGFAGGAVELSEADCLVAGGNYSAPVLGEPVEVTTCINNNGNCCAEYKAGRKGLRTAVMMLLKTPYGIGVIIAVILNAILPHEKEDVSDDDIFGKKTRTASSEPATEAI

pLDDT: mean 81.63, std 18.5, range [16.45, 98.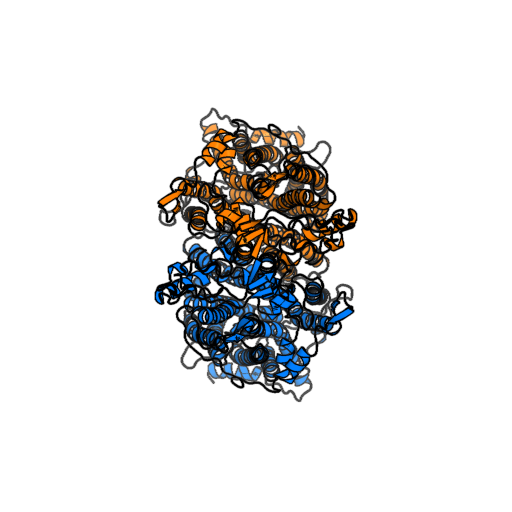19]